Protein 8YWA (pdb70)

Nearest PDB structures (foldseek):
  6wn1-assembly1_C  TM=9.530E-01  e=5.869E-14  Homo sapiens
  6bp2-assembly1_L  TM=9.661E-01  e=1.110E-13  Homo sapiens
  3zl4-assembly1_L  TM=9.448E-01  e=8.977E-14  Homo sapiens
  8zhp-assembly1_L  TM=9.375E-01  e=5.277E-14  Homo sapiens
  1adq-assembly1_L  TM=9.600E-01  e=2.889E-13  Homo sapiens

Solvent-accessible surface area: 75697 Å² total; per-residue (Å²): 137,90,89,48,91,23,67,24,12,40,14,18,17,35,51,104,66,39,60,118,107,51,59,70,21,42,18,20,11,26,18,44,28,11,70,37,87,68,69,64,60,64,41,58,20,66,116,19,72,46,70,61,45,88,39,83,45,22,84,25,110,109,92,59,32,21,32,23,26,18,41,21,56,15,64,40,66,6,35,88,20,65,33,39,22,34,11,26,3,84,80,40,43,112,96,40,64,47,84,44,79,42,48,21,20,82,172,126,52,64,83,6,81,25,97,11,10,4,14,19,2,81,8,58,14,45,38,43,67,65,0,42,0,27,1,27,0,39,22,6,64,71,33,115,27,83,33,28,8,9,41,77,38,116,74,38,58,103,100,74,16,85,72,59,92,76,102,76,74,159,87,1,18,4,51,3,49,1,64,9,39,34,117,68,3,42,54,62,81,6,3,0,0,44,0,58,8,101,65,137,69,59,74,52,23,3,42,12,11,37,111,104,35,85,119,10,27,19,6,118,40,51,89,7,62,14,60,26,15,49,66,134,136,47,4,50,0,29,0,64,0,28,32,3,34,65,74,148,25,91,1,88,27,58,23,43,33,81,58,62,117,121,58,81,170,36,71,109,116,95,96,142,74,108,71,35,33,14,16,2,38,2,29,0,52,9,26,52,142,30,12,68,112,22,34,38,2,52,0,106,0,41,22,90,61,34,18,134,26,24,76,83,73,9,53,92,53,114,41,98,104,39,49,4,18,4,14,28,20,27,6,74,97,74,110,86,34,146,89,115,36,12,1,4,0,0,1,5,43,0,42,8,93,33,32,16,30,3,2,29,13,54,151,89,87,34,88,113,101,62,25,23,52,24,137,28,80,124,11,95,48,79,0,30,4,2,5,1,9,0,18,1,62,74,56,40,15,109,126,92,40,88,9,36,0,38,0,0,0,44,20,1,97,102,67,58,30,38,121,118,84,20,43,15,90,170,147,91,83,66,82,32,64,28,15,13,7,22,33,36,65,104,79,34,64,115,104,51,81,70,32,53,24,19,12,17,17,35,33,8,36,32,79,68,70,64,68,64,49,58,17,61,119,49,103,48,72,80,68,79,15,33,47,3,58,24,68,108,91,34,17,11,17,38,17,21,37,24,34,13,66,66,77,16,62,93,27,68,34,44,18,36,21,30,8,79,74,43,47,116,94,44,67,59,86,37,86,26,25,40,67,69,92,105,119,39,82,14,97,30,100,9,8,15,17,11,0,87,0,19,5,120,32,34,111,68,3,54,2,48,1,42,4,40,16,9,54,73,50,117,56,95,33,40,10,44,26,63,53,111,78,116,92,97,116,44,18,83,59,66,91,75,108,88,94,101,104,0,19,3,54,1,46,3,53,17,49,50,148,92,9,80,55,78,68,44,5,19,1,15,7,50,17,131,70,146,32,38,106,38,50,5,44,27,19,35,74,28,61,31,69,32,0,23,7,123,29,50,79,10,51,10,39,34,8,23,74,130,137,57,4,52,0,39,0,60,0,32,39,0,2,50,59,203,39,85,1,92,16,54,26,37,37,72,64,63,113,117,59,99,180,50,82,99,104,72,81,130,69,170,71,15,8,22,21,1,32,0,37,4,54,17,26,10,158,50,11,70,131,26,24,29,7,60,0,98,0,47,17,95,46,8,111,132,10,4,40,24,30,12,37,44,53,96,42,87,76,43,48,4,22,0,10,22,39,29,3,82,103,87,108,85,37,128,79,71,22,2,0,4,0,3,0,6,46,0,48,10,77,46,28,23,22,14,1,16,12,70,150,100,77,21,82,114,107,54,31,29,51,22,130,34,108,87,8,137,40,76,3,43,8,4,5,0,3,0,34,0,65,84,68,35,24,96,118,52,88,62,1,36,0,72,0,1,0,44,36,0,61,125,76,55,28,33,85,102,65,7,36,11,88,144,156,92,78,92,87,35,78,27,56,33,25,5,10,30,52,16,88,78,26,43,92,74,85,48,12,44,34,23,10,35,17,49,55,6,36,41,41,85,61,64,45,47,17,33,34,76,110,71,71,40,91,92,38,40,46,54,24,92,49,62,52,66,121,73,97,16,16,42,25,20,24,24,22,54,52,66,34,78,56,55,81,89,24,88,48,36,34,20,42,18,57,24,55,91,85,59,62,71,13,67,9,49,113,140,150,92,78,100,91,39,78,26,67,38,66,29,21,21,36,29,85,62,10,50,92,57,101,44,12,23,34,12,14,34,21,55,38,6,30,104,36,79,65,65,64,56,26,24,41,61,106,65,82,48,117,84,16,51,14,83,11,84,39,47,68,90,123,72,94,25,4,29,27,7,30,18,35,36,54,66,44,77,57,63,85,91,24,84,34,47,25,21,43,15,41,6,60,91,58,89,59,82,33,89,23,45,106,126,96,127,100,0,76,10,64,28,107,31,71,49,47,23,1,6,77,41,45,97,4,40,5,47,3,76,14,136,71,142,135,120,109,31,75,10,98,2,37,49,99,56,43,146,40,160,57,63,108,31,58,15,84,15,103,84,0,94,115,126,38,30,16,40,9,39,0,53,32,114,129,20,116,71,19,105,48,36,143,9,88,14,37,25,17,32,1,0,0,0,3,29,53,54,101,13,99,55,47,87,74,6,69,0,63,6,17,5,25,133,116,56,94,2,91,39,0,18,5,26,48,87,41,118,27,71,93,8,70,4,58,72,33,78,18,64,48,102,96,5,43,74,128,9,36,10,58,6,53,0,34,2,63,1,77,89,40,99,45,109,2,52,83,5,79,2,61,10,94,174,111,52,83,79,40,60,62,55,42,40,57,60,47,60,62,62,35,66,66,45,22,38,66,26,32,65,48,17,58,62,10,37,95,70,80,132,88,81,51,45,92,37,20,51,8,17,14,66,38,4,57,60,28,7,64,54,0,44,62,24,18,54,68,20,66,94,87,72,75,9,84,83,27,78,41,81,10,26,74,36,10,50,82,26,63,25,89,67,23,2,54,32,0,35,59,2,4,61,30,10,40,50,29,39,97,73,82,45,73,85,16,9,71,34,0,37,43,13,10,66,56,0,63,74,22,12,46,67,12,56,67,51,18,64,59,13,58,64,19,37,64,61,22,34,84,95,59,53,24,105,99,50,69,60,47,80,24,37,56,29,57,42,21,14,42,24,12,32,40,5,16,54,23,7,14,65,0,0,34,53,0,18,69,21,0,53,11,9,45,67,78,102,87,66,83,40,40,65,62,49,57,64,58,56,63,62,21,63,63,59,52,62,79,34,20,69,52,42,23,55,32,94,74,116,110,88,81,42,58,66,40,63,66,64,42,69,66,41,38,67,64,14,64,63,38,30,64,65,11,46,60,48,30,88,94,97

Sequence (1486 aa):
ASTQSPSVFPLTRCCKNIPSNATSVTLGCLATGYFPEPVMVTWDTGSLNGTTMTLPATTLTLSGHYATISLLTVSGAWAKQMFTCRVAHTPSSTDWVDNKTFSVCSRDFTPPTVKILQSSCDGGGHFPPTIQLLCLVSGYTPGTINITWLEDGQVMDVDLSTASTTQEGELASTQSELTLSQKHWLSDRTYTCQVTYQGHTFEDSTKKCADSNPRGVSAYLSRPSPFDLFIRKSPTITCLVVDLAPSKGTVNLTWSRASGKPVNHSTRKEEKQRNGTLTVTSTLPVGTRDWIEGETYQCRVTHPHLPRALMRSTTKTSGPRAAPEVYAFATPEWPGSRDKRTLACLIQNFMPEDISVQWLHNEVQLPDARHSTTQPRKTKGSGFFVFSRLEVTRAEWEQKDEFICRAVHEAASPSQTVQRAVSVNPASTQSPSVFPLTRCCKNIPSNATSVTLGCLATGYFPEPVMVTWDTGSLNGTTMTLPATTLTLSGHYATISLLTVSGAWAKQMFTCRVAHTPSSTDWVDNKTFSVCSRDFTPPTVKILQSSCDGGGHFPPTIQLLCLVSGYTPGTINITWLEDGQVMDVDLSTASTTQEGELASTQSELTLSQKHWLSDRTYTCQVTYQGHTFEDSTKKCADSNPRGVSAYLSRPSPFDLFIRKSPTITCLVVDLAPSKGTVNLTWSRASGKPVNHSTRKEEKQRNGTLTVTSTLPVGTRDWIEGETYQCRVTHPHLPRALMRSTTKTSGPRAAPEVYAFATPEWPGSRDKRTLACLIQNFMPEDISVQWLHNEVQLPDARHSTTQPRKTKGSGFFVFSRLEVTRAEWEQKDEFICRAVHEAASPSQTVQRAVSVNPLGQPKAAPSVTLFPPSSEELQANKATLVCLISDFYPGAVTVAWKADSSPVKAGVETTTPSKQSNNKYAASSYLSSLTPEQWKSHRSYSCQVTHEGSTVEKTVAPTLGQPKAAPSVTLFPPSSEELQANKATLVCLISDFYPGAVTVAWKADSSPVKAGVETTTPSKQSNNKYAASSYLSSLTPEQWKSHRSYSCQVTHEGSTVEKTVAPTPQKPKVSLNPPWNRIFKGENVTLTCNGNNFFEVSSTKWFHNGSLSEETNSSLNIVNAKFEDSGEYKCQHQQVNESEPVYLEVFSDWLLLQASAEVVMEGQPLFLRCHGWRNWDVYKVIYYKDGEALKYWYENHNISITNATVEDSGTYYCTGKVWQLDYESEPLNITVIKEKYWLQFFIPLLVVILFAVDTGLFISTQQQVTFLLLTVLKKEQEFLGVTQILTAMICLCFGTVVCSVLDISHIEGDIFSSFKAGYPFWGAIFFSISGMLSIISERRNATYLVRGSLGANTASSIAGGTGITILIINLKKSLAYIHIHSCQKFFETKCFMASFSTEIVVMMLFLTILGLGSAVSLTICGAGEEPQLCYILDAILFLYGIVLTLLYCRLKIQVRKAPQLCYILDAILFLYGIVLTLLYCRLKIQVRKA

InterPro domains:
  IPR003598 Immunoglobulin subtype 2 [SM00408] (42-100)
  IPR003598 Immunoglobulin subtype 2 [SM00408] (123-183)
  IPR003599 Immunoglobulin domain subtype [SM00409] (36-109)
  IPR003599 Immunoglobulin domain subtype [SM00409] (117-195)
  IPR007110 Immunoglobulin-like domain [PS50835] (30-110)
  IPR007110 Immunoglobulin-like domain [PS50835] (122-193)
  IPR013783 Immunoglobulin-like fold [G3DSA:2.60.40.10] (26-109)
  IPR013783 Immunoglobulin-like fold [G3DSA:2.60.40.10] (110-201)
  IPR036179 Immunoglobulin-like domain superfamily [SSF48726] (26-108)
  IPR036179 Immunoglobulin-like domain superfamily [SSF48726] (112-198)
  IPR050488 Immunoglobulin Fc region receptor [PTHR11481] (27-199)

GO terms:
  GO:0005886 plasma membrane (C, IDA)
  GO:0042092 type 2 immune response (P, IDA)
  GO:0043308 eosinophil degranulation (P, IDA)
  GO:0019768 high-affinity IgE receptor activity (F, IDA)
  GO:0019863 IgE binding (F, IDA)
  GO:0043303 mast cell degranulation (P, IMP)
  GO:0016068 type I hypersensitivity (P, IMP)
  GO:0005515 protein binding (F, IPI)
  GO:0005886 plasma membrane (C, TAS)
  GO:0009986 cell surface (C, IDA)

B-factor: mean 68.46, std 37.88, range [2.81, 132.82]

Structure (mmCIF, N/CA/C/O backbone):
data_8YWA
#
_entry.id   8YWA
#
_cell.length_a   1.00
_cell.length_b   1.00
_cell.length_c   1.00
_cell.angle_alpha   90.00
_cell.angle_beta   90.00
_cell.angle_gamma   90.00
#
_symmetry.space_group_name_H-M   'P 1'
#
loop_
_entity.id
_entity.type
_entity.pdbx_description
1 polymer 'Immunoglobulin heavy constant epsilon'
2 polymer 'Immunoglobulin kappa constant'
3 polymer 'High affinity immunoglobulin epsilon receptor subunit alpha'
4 polymer 'High affinity immunoglobulin epsilon receptor subunit beta'
5 polymer 'High affinity immunoglobulin epsilon receptor subunit gamma'
6 non-polymer 2-acetamido-2-deoxy-beta-D-glucopyranose
#
loop_
_atom_site.group_PDB
_atom_site.id
_atom_site.type_symbol
_atom_site.label_atom_id
_atom_site.label_alt_id
_atom_site.label_comp_id
_atom_site.label_asym_id
_atom_site.label_entity_id
_atom_site.label_seq_id
_atom_site.pdbx_PDB_ins_code
_atom_site.Cartn_x
_atom_site.Cartn_y
_atom_site.Cartn_z
_atom_site.occupancy
_atom_site.B_iso_or_equiv
_atom_site.auth_seq_id
_atom_site.auth_comp_id
_atom_site.auth_asym_id
_atom_site.auth_atom_id
_atom_site.pdbx_PDB_model_num
ATOM 1 C CA . ALA A 1 141 ? 102.807 175.774 51.070 1.00 102.58 117 ALA H CA 1
ATOM 2 C C . ALA A 1 141 ? 104.078 175.300 50.374 1.00 102.58 117 ALA H C 1
ATOM 3 O O . ALA A 1 141 ? 104.204 175.403 49.153 1.00 102.58 117 ALA H O 1
ATOM 6 N N . SER A 1 142 ? 105.020 174.783 51.159 1.00 107.28 118 SER H N 1
ATOM 7 C CA . SER A 1 142 ? 106.275 174.302 50.601 1.00 107.28 118 SER H CA 1
ATOM 8 C C . SER A 1 142 ? 106.043 173.046 49.770 1.00 107.28 118 SER H C 1
ATOM 9 O O . SER A 1 142 ? 105.165 172.234 50.071 1.00 107.28 118 SER H O 1
ATOM 13 N N . THR A 1 143 ? 106.839 172.893 48.715 1.00 109.09 119 THR H N 1
ATOM 14 C CA . THR A 1 143 ? 106.720 171.728 47.850 1.00 109.09 119 THR H CA 1
ATOM 15 C C . THR A 1 143 ? 107.090 170.459 48.608 1.00 109.09 119 THR H C 1
ATOM 16 O O . THR A 1 143 ? 108.044 170.438 49.391 1.00 109.09 119 THR H O 1
ATOM 20 N N . GLN A 1 144 ? 106.325 169.396 48.369 1.00 113.96 120 GLN H N 1
ATOM 21 C CA . GLN A 1 144 ? 106.540 168.103 49.001 1.00 113.96 120 GLN H CA 1
ATOM 22 C C . GLN A 1 144 ? 106.723 167.036 47.932 1.00 113.96 120 GLN H C 1
ATOM 23 O O . GLN A 1 144 ? 106.022 167.036 46.915 1.00 113.96 120 GLN H O 1
ATOM 27 N N . SER A 1 145 ? 107.666 166.134 48.164 1.00 117.86 121 SER H N 1
ATOM 28 C CA . SER A 1 145 ? 107.934 165.061 47.213 1.00 117.86 121 SER H CA 1
ATOM 29 C C . SER A 1 145 ? 106.817 164.026 47.270 1.00 117.86 121 SER H C 1
ATOM 30 O O . SER A 1 145 ? 106.554 163.472 48.346 1.00 117.86 121 SER H O 1
ATOM 34 N N . PRO A 1 146 ? 106.142 163.736 46.160 1.00 118.86 122 PRO H N 1
ATOM 35 C CA . PRO A 1 146 ? 105.060 162.745 46.202 1.00 118.86 122 PRO H CA 1
ATOM 36 C C . PRO A 1 146 ? 105.576 161.368 46.593 1.00 118.86 122 PRO H C 1
ATOM 37 O O . PRO A 1 146 ? 106.678 160.965 46.215 1.00 118.86 122 PRO H O 1
ATOM 40 N N . SER A 1 147 ? 104.761 160.647 47.358 1.00 118.75 123 SER H N 1
ATOM 41 C CA . SER A 1 147 ? 105.056 159.281 47.773 1.00 118.75 123 SER H CA 1
ATOM 42 C C . SER A 1 147 ? 104.017 158.355 47.157 1.00 118.75 123 SER H C 1
ATOM 43 O O . SER A 1 147 ? 102.812 158.555 47.347 1.00 118.75 123 SER H O 1
ATOM 47 N N . VAL A 1 148 ? 104.483 157.343 46.429 1.00 117.82 124 VAL H N 1
ATOM 48 C CA . VAL A 1 148 ? 103.620 156.400 45.726 1.00 117.82 124 VAL H CA 1
ATOM 49 C C . VAL A 1 148 ? 103.810 155.023 46.344 1.00 117.82 124 VAL H C 1
ATOM 50 O O . VAL A 1 148 ? 104.945 154.551 46.488 1.00 117.82 124 VAL H O 1
ATOM 54 N N . PHE A 1 149 ? 102.701 154.381 46.707 1.00 117.37 125 PHE H N 1
ATOM 55 C CA . PHE A 1 149 ? 102.727 153.069 47.330 1.00 117.37 125 PHE H CA 1
ATOM 56 C C . PHE A 1 149 ? 101.819 152.109 46.573 1.00 117.37 125 PHE H C 1
ATOM 57 O O . PHE A 1 149 ? 100.703 152.478 46.183 1.00 117.37 125 PHE H O 1
ATOM 61 N N . PRO A 1 150 ? 102.270 150.878 46.344 1.00 118.20 126 PRO H N 1
ATOM 62 C CA . PRO A 1 150 ? 101.418 149.901 45.657 1.00 118.20 126 PRO H CA 1
ATOM 63 C C . PRO A 1 150 ? 100.269 149.436 46.536 1.00 118.20 126 PRO H C 1
ATOM 64 O O . PRO A 1 150 ? 100.351 149.439 47.767 1.00 118.20 126 PRO H O 1
ATOM 67 N N . LEU A 1 151 ? 99.185 149.026 45.881 1.00 115.44 127 LEU H N 1
ATOM 68 C CA . LEU A 1 151 ? 98.015 148.497 46.577 1.00 115.44 127 LEU H CA 1
ATOM 69 C C . LEU A 1 151 ? 97.237 147.646 45.589 1.00 115.44 127 LEU H C 1
ATOM 70 O O . LEU A 1 151 ? 96.801 148.151 44.551 1.00 115.44 127 LEU H O 1
ATOM 74 N N . THR A 1 152 ? 97.065 146.365 45.903 1.00 119.46 128 THR H N 1
ATOM 75 C CA . THR A 1 152 ? 96.412 145.427 45.004 1.00 119.46 128 THR H CA 1
ATOM 76 C C . THR A 1 152 ? 95.362 144.631 45.762 1.00 119.46 128 THR H C 1
ATOM 77 O O . THR A 1 152 ? 95.442 144.468 46.983 1.00 119.46 128 THR H O 1
ATOM 81 N N . ARG A 1 153 ? 94.372 144.139 45.021 1.00 112.46 129 ARG H N 1
ATOM 82 C CA . ARG A 1 153 ? 93.336 143.312 45.620 1.00 112.46 129 ARG H CA 1
ATOM 83 C C . ARG A 1 153 ? 93.957 142.079 46.264 1.00 112.46 129 ARG H C 1
ATOM 84 O O . ARG A 1 153 ? 94.885 141.474 45.720 1.00 112.46 129 ARG H O 1
ATOM 88 N N . CYS A 1 154 ? 93.440 141.711 47.433 1.00 108.11 130 CYS H N 1
ATOM 89 C CA . CYS A 1 154 ? 93.991 140.581 48.167 1.00 108.11 130 CYS H CA 1
ATOM 90 C C . CYS A 1 154 ? 93.917 139.314 47.325 1.00 108.11 130 CYS H C 1
ATOM 91 O O . CYS A 1 154 ? 92.952 139.092 46.588 1.00 108.11 130 CYS H O 1
ATOM 95 N N . CYS A 1 155 ? 94.952 138.479 47.439 1.00 106.19 131 CYS H N 1
ATOM 96 C CA . CYS A 1 155 ? 94.992 137.245 46.660 1.00 106.19 131 CYS H CA 1
ATOM 97 C C . CYS A 1 155 ? 93.793 136.360 46.973 1.00 106.19 131 CYS H C 1
ATOM 98 O O . CYS A 1 155 ? 93.182 135.785 46.065 1.00 106.19 131 CYS H O 1
ATOM 102 N N . LYS A 1 156 ? 93.440 136.239 48.254 1.00 104.61 132 LYS H N 1
ATOM 103 C CA . LYS A 1 156 ? 92.271 135.448 48.622 1.00 104.61 132 LYS H CA 1
ATOM 104 C C . LYS A 1 156 ? 91.001 136.035 48.020 1.00 104.61 132 LYS H C 1
ATOM 105 O O . LYS A 1 156 ? 90.146 135.298 47.514 1.00 104.61 132 LYS H O 1
ATOM 109 N N . ASN A 1 157 ? 90.857 137.361 48.067 1.00 105.06 133 ASN H N 1
ATOM 110 C CA . ASN A 1 157 ? 89.674 137.993 47.492 1.00 105.06 133 ASN H CA 1
ATOM 111 C C . ASN A 1 157 ? 89.601 137.757 45.989 1.00 105.06 133 ASN H C 1
ATOM 112 O O . ASN A 1 157 ? 88.529 137.456 45.451 1.00 105.06 133 ASN H O 1
ATOM 116 N N . ILE A 1 158 ? 90.726 137.887 45.298 1.00 107.49 134 ILE H N 1
ATOM 117 C CA . ILE A 1 158 ? 90.748 137.660 43.848 1.00 107.49 134 ILE H CA 1
ATOM 118 C C . ILE A 1 158 ? 90.477 136.186 43.570 1.00 107.49 134 ILE H C 1
ATOM 119 O O . ILE A 1 158 ? 91.111 135.315 44.192 1.00 107.49 134 ILE H O 1
ATOM 123 N N . PRO A 1 159 ? 89.557 135.853 42.666 1.00 104.73 135 PRO H N 1
ATOM 124 C CA . PRO A 1 159 ? 89.273 134.439 42.400 1.00 104.73 135 PRO H CA 1
ATOM 125 C C . PRO A 1 159 ? 90.504 133.708 41.883 1.00 104.73 135 PRO H C 1
ATOM 126 O O . PRO A 1 159 ? 91.303 134.258 41.121 1.00 104.73 135 PRO H O 1
ATOM 129 N N . SER A 1 160 ? 90.651 132.452 42.310 1.00 104.41 136 SER H N 1
ATOM 130 C CA . SER A 1 160 ? 91.774 131.643 41.849 1.00 104.41 136 SER H CA 1
ATOM 131 C C . SER A 1 160 ? 91.698 131.404 40.347 1.00 104.41 136 SER H C 1
ATOM 132 O O . SER A 1 160 ? 92.718 131.456 39.649 1.00 104.41 136 SER H O 1
ATOM 136 N N . ASN A 1 161 ? 90.498 131.137 39.831 1.00 107.83 137 ASN H N 1
ATOM 137 C CA . ASN A 1 161 ? 90.315 130.893 38.407 1.00 107.83 137 ASN H CA 1
ATOM 138 C C . ASN A 1 161 ? 90.203 132.174 37.592 1.00 107.83 137 ASN H C 1
ATOM 139 O O . ASN A 1 161 ? 90.213 132.104 36.358 1.00 107.83 137 ASN H O 1
ATOM 143 N N . ALA A 1 162 ? 90.097 133.332 38.240 1.00 110.77 138 ALA H N 1
ATOM 144 C CA . ALA A 1 162 ? 89.991 134.609 37.538 1.00 110.77 138 ALA H CA 1
ATOM 145 C C . ALA A 1 162 ? 91.397 135.120 37.254 1.00 110.77 138 ALA H C 1
ATOM 146 O O . ALA A 1 162 ? 92.083 135.624 38.146 1.00 110.77 138 ALA H O 1
ATOM 150 N N . THR A 1 163 ? 91.834 134.988 35.999 1.00 114.68 139 THR H N 1
ATOM 151 C CA . THR A 1 163 ? 93.169 135.447 35.631 1.00 114.68 139 THR H CA 1
ATOM 152 C C . THR A 1 163 ? 93.298 136.956 35.794 1.00 114.68 139 THR H C 1
ATOM 153 O O . THR A 1 163 ? 94.340 137.453 36.237 1.00 114.68 139 THR H O 1
ATOM 157 N N . SER A 1 164 ? 92.253 137.701 35.439 1.00 112.31 140 SER H N 1
ATOM 158 C CA . SER A 1 164 ? 92.310 139.154 35.514 1.00 112.31 140 SER H CA 1
ATOM 159 C C . SER A 1 164 ? 92.611 139.604 36.937 1.00 112.31 140 SER H C 1
ATOM 160 O O . SER A 1 164 ? 92.000 139.125 37.897 1.00 112.31 140 SER H O 1
ATOM 164 N N . VAL A 1 165 ? 93.559 140.529 37.071 1.00 110.67 141 VAL H N 1
ATOM 165 C CA . VAL A 1 165 ? 93.968 141.065 38.364 1.00 110.67 141 VAL H CA 1
ATOM 166 C C . VAL A 1 165 ? 93.991 142.584 38.270 1.00 110.67 141 VAL H C 1
ATOM 167 O O . VAL A 1 165 ? 94.607 143.144 37.356 1.00 110.67 141 VAL H O 1
ATOM 171 N N . THR A 1 166 ? 93.330 143.245 39.215 1.00 110.79 142 THR H N 1
ATOM 172 C CA . THR A 1 166 ? 93.275 144.700 39.275 1.00 110.79 142 THR H CA 1
ATOM 173 C C . THR A 1 166 ? 94.049 145.170 40.499 1.00 110.79 142 THR H C 1
ATOM 174 O O . THR A 1 166 ? 93.743 144.763 41.625 1.00 110.79 142 THR H O 1
ATOM 178 N N . LEU A 1 167 ? 95.044 146.024 40.276 1.00 112.81 143 LEU H N 1
ATOM 179 C CA . LEU A 1 167 ? 95.844 146.603 41.346 1.00 112.81 143 LEU H CA 1
ATOM 180 C C . LEU A 1 167 ? 96.012 148.083 41.033 1.00 112.81 143 LEU H C 1
ATOM 181 O O . LEU A 1 167 ? 95.323 148.633 40.172 1.00 112.81 143 LEU H O 1
ATOM 185 N N . GLY A 1 168 ? 96.929 148.744 41.728 1.00 112.54 144 GLY H N 1
ATOM 186 C CA . GLY A 1 168 ? 97.213 150.125 41.405 1.00 112.54 144 GLY H CA 1
ATOM 187 C C . GLY A 1 168 ? 98.241 150.716 42.347 1.00 112.54 144 GLY H C 1
ATOM 188 O O . GLY A 1 168 ? 98.824 150.026 43.187 1.00 112.54 144 GLY H O 1
ATOM 190 N N . CYS A 1 169 ? 98.449 152.017 42.174 1.00 113.78 145 CYS H N 1
ATOM 191 C CA . CYS A 1 169 ? 99.379 152.790 42.986 1.00 113.78 145 CYS H CA 1
ATOM 192 C C . CYS A 1 169 ? 98.657 154.005 43.545 1.00 113.78 145 CYS H C 1
ATOM 193 O O . CYS A 1 169 ? 97.981 154.724 42.802 1.00 113.78 145 CYS H O 1
ATOM 197 N N . LEU A 1 170 ? 98.802 154.231 44.847 1.00 115.42 146 LEU H N 1
ATOM 198 C CA . LEU A 1 170 ? 98.238 155.400 45.509 1.00 115.42 146 LEU H CA 1
ATOM 199 C C . LEU A 1 170 ? 99.357 156.404 45.751 1.00 115.42 146 LEU H C 1
ATOM 200 O O . LEU A 1 170 ? 100.370 156.069 46.377 1.00 115.42 146 LEU H O 1
ATOM 204 N N . ALA A 1 171 ? 99.178 157.623 45.251 1.00 115.34 147 ALA H N 1
ATOM 205 C CA . ALA A 1 171 ? 100.154 158.694 45.385 1.00 115.34 147 ALA H CA 1
ATOM 206 C C . ALA A 1 171 ? 99.586 159.751 46.321 1.00 115.34 147 ALA H C 1
ATOM 207 O O . ALA A 1 171 ? 98.477 160.251 46.098 1.00 115.34 147 ALA H O 1
ATOM 211 N N . THR A 1 172 ? 100.346 160.083 47.362 1.00 114.24 148 THR H N 1
ATOM 212 C CA . THR A 1 172 ? 99.924 161.051 48.362 1.00 114.24 148 THR H CA 1
ATOM 213 C C . THR A 1 172 ? 101.118 161.902 48.767 1.00 114.24 148 THR H C 1
ATOM 214 O O . THR A 1 172 ? 102.275 161.526 48.560 1.00 114.24 148 THR H O 1
ATOM 218 N N . GLY A 1 173 ? 100.823 163.062 49.348 1.00 115.07 149 GLY H N 1
ATOM 219 C CA . GLY A 1 173 ? 101.863 163.976 49.773 1.00 115.07 149 GLY H CA 1
ATOM 220 C C . GLY A 1 173 ? 102.405 164.829 48.645 1.00 115.07 149 GLY H C 1
ATOM 221 O O . GLY A 1 173 ? 103.604 165.117 48.594 1.00 115.07 149 GLY H O 1
ATOM 223 N N . TYR A 1 174 ? 101.526 165.237 47.732 1.00 115.27 150 TYR H N 1
ATOM 224 C CA . TYR A 1 174 ? 101.888 166.088 46.600 1.00 115.27 150 TYR H CA 1
ATOM 225 C C . TYR A 1 174 ? 100.902 167.252 46.564 1.00 115.27 150 TYR H C 1
ATOM 226 O O . TYR A 1 174 ? 99.769 167.101 46.097 1.00 115.27 150 TYR H O 1
ATOM 230 N N . PHE A 1 175 ? 101.335 168.410 47.061 1.00 114.45 151 PHE H N 1
ATOM 231 C CA . PHE A 1 175 ? 100.449 169.572 47.106 1.00 114.45 151 PHE H CA 1
ATOM 232 C C . PHE A 1 175 ? 99.934 169.956 45.728 1.00 114.45 151 PHE H C 1
ATOM 233 O O . PHE A 1 175 ? 98.726 170.223 45.594 1.00 114.45 151 PHE H O 1
ATOM 237 N N . PRO A 1 176 ? 100.756 170.008 44.682 1.00 113.58 152 PRO H N 1
ATOM 238 C CA . PRO A 1 176 ? 100.236 170.383 43.361 1.00 113.58 152 PRO H CA 1
ATOM 239 C C . PRO A 1 176 ? 99.232 169.360 42.850 1.00 113.58 152 PRO H C 1
ATOM 240 O O . PRO A 1 176 ? 99.478 168.152 42.880 1.00 113.58 152 PRO H O 1
ATOM 243 N N . GLU A 1 177 ? 98.089 169.857 42.379 1.00 111.35 153 GLU H N 1
ATOM 244 C CA . GLU A 1 177 ? 97.056 168.967 41.853 1.00 111.35 153 GLU H CA 1
ATOM 245 C C . GLU A 1 177 ? 97.543 168.163 40.657 1.00 111.35 153 GLU H C 1
ATOM 246 O O . GLU A 1 177 ? 97.286 166.947 40.610 1.00 111.35 153 GLU H O 1
ATOM 250 N N . PRO A 1 178 ? 98.225 168.749 39.674 1.00 109.43 154 PRO H N 1
ATOM 251 C CA . PRO A 1 178 ? 98.669 167.957 38.521 1.00 109.43 154 PRO H CA 1
ATOM 252 C C . PRO A 1 178 ? 99.608 166.836 38.940 1.00 109.43 154 PRO H C 1
ATOM 253 O O . PRO A 1 178 ? 100.435 166.995 39.840 1.00 109.43 154 PRO H O 1
ATOM 256 N N . VAL A 1 179 ? 99.472 165.694 38.273 1.00 108.71 155 VAL H N 1
ATOM 257 C CA . VAL A 1 179 ? 100.301 164.528 38.558 1.00 108.71 155 VAL H CA 1
ATOM 258 C C . VAL A 1 179 ? 100.293 163.630 37.331 1.00 108.71 155 VAL H C 1
ATOM 259 O O . VAL A 1 179 ? 99.290 163.538 36.618 1.00 108.71 155 VAL H O 1
ATOM 263 N N . MET A 1 180 ? 101.423 162.972 37.089 1.00 106.83 156 MET H N 1
ATOM 264 C CA . MET A 1 180 ? 101.573 162.019 35.997 1.00 106.83 156 MET H CA 1
ATOM 265 C C . MET A 1 180 ? 101.812 160.638 36.590 1.00 106.83 156 MET H C 1
ATOM 266 O O . MET A 1 180 ? 102.757 160.446 37.364 1.00 106.83 156 MET H O 1
ATOM 270 N N . VAL A 1 181 ? 100.961 159.682 36.226 1.00 110.48 157 VAL H N 1
ATOM 271 C CA . VAL A 1 181 ? 101.042 158.312 36.719 1.00 110.48 157 VAL H CA 1
ATOM 272 C C . VAL A 1 181 ? 101.208 157.391 35.520 1.00 110.48 157 VAL H C 1
ATOM 273 O O . VAL A 1 181 ? 100.396 157.424 34.587 1.00 110.48 157 VAL H O 1
ATOM 277 N N . THR A 1 182 ? 102.257 156.572 35.545 1.00 111.01 158 THR H N 1
ATOM 278 C CA . THR A 1 182 ? 102.543 155.611 34.488 1.00 111.01 158 THR H CA 1
ATOM 279 C C . THR A 1 182 ? 102.540 154.208 35.076 1.00 111.01 158 THR H C 1
ATOM 280 O O . THR A 1 182 ? 103.245 153.941 36.055 1.00 111.01 158 THR H O 1
ATOM 284 N N . TRP A 1 183 ? 101.752 153.318 34.477 1.00 110.63 159 TRP H N 1
ATOM 285 C CA . TRP A 1 183 ? 101.644 151.932 34.914 1.00 110.63 159 TRP H CA 1
ATOM 286 C C . TRP A 1 183 ? 102.165 151.016 33.817 1.00 110.63 159 TRP H C 1
ATOM 287 O O . TRP A 1 183 ? 101.699 151.082 32.674 1.00 110.63 159 TRP H O 1
ATOM 291 N N . ASP A 1 184 ? 103.124 150.163 34.168 1.00 109.67 160 ASP H N 1
ATOM 292 C CA . ASP A 1 184 ? 103.714 149.204 33.244 1.00 109.67 160 ASP H CA 1
ATOM 293 C C . ASP A 1 184 ? 103.473 147.796 33.768 1.00 109.67 160 ASP H C 1
ATOM 294 O O . ASP A 1 184 ? 103.796 147.496 34.923 1.00 109.67 160 ASP H O 1
ATOM 298 N N . THR A 1 185 ? 102.907 146.939 32.919 1.00 112.88 161 THR H N 1
ATOM 299 C CA . THR A 1 185 ? 102.601 145.560 33.277 1.00 112.88 161 THR H CA 1
ATOM 300 C C . THR A 1 185 ? 103.584 144.565 32.672 1.00 112.88 161 THR H C 1
ATOM 301 O O . THR A 1 185 ? 103.357 143.354 32.759 1.00 112.88 161 THR H O 1
ATOM 305 N N . GLY A 1 186 ? 104.671 145.042 32.066 1.00 111.86 162 GLY H N 1
ATOM 306 C CA . GLY A 1 186 ? 105.620 144.131 31.458 1.00 111.86 162 GLY H CA 1
ATOM 307 C C . GLY A 1 186 ? 105.017 143.384 30.279 1.00 111.86 162 GLY H C 1
ATOM 308 O O . GLY A 1 186 ? 104.202 143.913 29.517 1.00 111.86 162 GLY H O 1
ATOM 310 N N . SER A 1 187 ? 105.433 142.125 30.130 1.00 111.04 163 SER H N 1
ATOM 311 C CA . SER A 1 187 ? 104.934 141.310 29.026 1.00 111.04 163 SER H CA 1
ATOM 312 C C . SER A 1 187 ? 103.427 141.111 29.126 1.00 111.04 163 SER H C 1
ATOM 313 O O . SER A 1 187 ? 102.715 141.190 28.118 1.00 111.04 163 SER H O 1
ATOM 317 N N . LEU A 1 188 ? 102.924 140.849 30.330 1.00 112.54 164 LEU H N 1
ATOM 318 C CA . LEU A 1 188 ? 101.493 140.651 30.514 1.00 112.54 164 LEU H CA 1
ATOM 319 C C . LEU A 1 188 ? 100.728 141.902 30.103 1.00 112.54 164 LEU H C 1
ATOM 320 O O . LEU A 1 188 ? 101.091 143.020 30.480 1.00 112.54 164 LEU H O 1
ATOM 324 N N . ASN A 1 189 ? 99.664 141.709 29.327 1.00 116.59 165 ASN H N 1
ATOM 325 C CA . ASN A 1 189 ? 98.852 142.832 28.882 1.00 116.59 165 ASN H CA 1
ATOM 326 C C . ASN A 1 189 ? 98.255 143.561 30.079 1.00 116.59 165 ASN H C 1
ATOM 327 O O . ASN A 1 189 ? 97.775 142.940 31.032 1.00 116.59 165 ASN H O 1
ATOM 331 N N . GLY A 1 190 ? 98.286 144.885 30.027 1.00 116.87 166 GLY H N 1
ATOM 332 C CA . GLY A 1 190 ? 97.764 145.694 31.114 1.00 116.87 166 GLY H CA 1
ATOM 333 C C . GLY A 1 190 ? 97.239 147.016 30.608 1.00 116.87 166 GLY H C 1
ATOM 334 O O . GLY A 1 190 ? 97.731 147.565 29.617 1.00 116.87 166 GLY H O 1
ATOM 336 N N . THR A 1 191 ? 96.224 147.529 31.300 1.00 114.69 167 THR H N 1
ATOM 337 C CA . THR A 1 191 ? 95.620 148.818 30.990 1.00 114.69 167 THR H CA 1
ATOM 338 C C . THR A 1 191 ? 95.638 149.679 32.243 1.00 114.69 167 THR H C 1
ATOM 339 O O . THR A 1 191 ? 95.224 149.226 33.316 1.00 114.69 167 THR H O 1
ATOM 343 N N . THR A 1 192 ? 96.110 150.915 32.104 1.00 112.25 168 THR H N 1
ATOM 344 C CA . THR A 1 192 ? 96.256 151.842 33.219 1.00 112.25 168 THR H CA 1
ATOM 345 C C . THR A 1 192 ? 95.264 152.987 33.066 1.00 112.25 168 THR H C 1
ATOM 346 O O . THR A 1 192 ? 95.129 153.556 31.978 1.00 112.25 168 THR H O 1
ATOM 350 N N . MET A 1 193 ? 94.577 153.319 34.158 1.00 112.39 169 MET H N 1
ATOM 351 C CA . MET A 1 193 ? 93.609 154.404 34.183 1.00 112.39 169 MET H CA 1
ATOM 352 C C . MET A 1 193 ? 93.871 155.285 35.396 1.00 112.39 169 MET H C 1
ATOM 353 O O . MET A 1 193 ? 94.343 154.816 36.437 1.00 112.39 169 MET H O 1
ATOM 357 N N . THR A 1 194 ? 93.558 156.570 35.249 1.00 112.72 170 THR H N 1
ATOM 358 C CA . THR A 1 194 ? 93.771 157.561 36.292 1.00 112.72 170 THR H CA 1
ATOM 359 C C . THR A 1 194 ? 92.439 158.172 36.705 1.00 112.72 170 THR H C 1
ATOM 360 O O . THR A 1 194 ? 91.509 158.279 35.900 1.00 112.72 170 THR H O 1
ATOM 364 N N . LEU A 1 195 ? 92.358 158.568 37.970 1.00 113.00 171 LEU H N 1
ATOM 365 C CA . LEU A 1 195 ? 91.170 159.185 38.535 1.00 113.00 171 LEU H CA 1
ATOM 366 C C . LEU A 1 195 ? 91.550 160.473 39.247 1.00 113.00 171 LEU H C 1
ATOM 367 O O . LEU A 1 195 ? 92.700 160.640 39.668 1.00 113.00 171 LEU H O 1
ATOM 371 N N . PRO A 1 196 ? 90.607 161.403 39.391 1.00 115.63 172 PRO H N 1
ATOM 372 C CA . PRO A 1 196 ? 90.931 162.676 40.047 1.00 115.63 172 PRO H CA 1
ATOM 373 C C . PRO A 1 196 ? 91.435 162.460 41.467 1.00 115.63 172 PRO H C 1
ATOM 374 O O . PRO A 1 196 ? 90.944 161.597 42.197 1.00 115.63 172 PRO H O 1
ATOM 377 N N . ALA A 1 197 ? 92.427 163.260 41.852 1.00 117.86 173 ALA H N 1
ATOM 378 C CA . ALA A 1 197 ? 93.002 163.146 43.184 1.00 117.86 173 ALA H CA 1
ATOM 379 C C . ALA A 1 197 ? 91.970 163.511 44.244 1.00 117.86 173 ALA H C 1
ATOM 380 O O . ALA A 1 197 ? 91.222 164.482 44.101 1.00 117.86 173 ALA H O 1
ATOM 384 N N . THR A 1 198 ? 91.935 162.722 45.315 1.00 115.66 174 THR H N 1
ATOM 385 C CA . THR A 1 198 ? 91.010 162.944 46.422 1.00 115.66 174 THR H CA 1
ATOM 386 C C . THR A 1 198 ? 91.714 163.781 47.486 1.00 115.66 174 THR H C 1
ATOM 387 O O . THR A 1 198 ? 92.667 163.319 48.121 1.00 115.66 174 THR H O 1
ATOM 391 N N . THR A 1 199 ? 91.243 165.009 47.679 1.00 120.79 175 THR H N 1
ATOM 392 C CA . THR A 1 199 ? 91.833 165.890 48.677 1.00 120.79 175 THR H CA 1
ATOM 393 C C . THR A 1 199 ? 91.580 165.352 50.080 1.00 120.79 175 THR H C 1
ATOM 394 O O . THR A 1 199 ? 90.521 164.786 50.366 1.00 120.79 175 THR H O 1
ATOM 398 N N . LEU A 1 200 ? 92.566 165.530 50.958 1.00 117.55 176 LEU H N 1
ATOM 399 C CA . LEU A 1 200 ? 92.476 165.110 52.353 1.00 117.55 176 LEU H CA 1
ATOM 400 C C . LEU A 1 200 ? 92.370 166.359 53.220 1.00 117.55 176 LEU H C 1
ATOM 401 O O . LEU A 1 200 ? 93.349 167.097 53.378 1.00 117.55 176 LEU H O 1
ATOM 405 N N . THR A 1 201 ? 91.182 166.593 53.781 1.00 120.14 177 THR H N 1
ATOM 406 C CA . THR A 1 201 ? 90.974 167.761 54.629 1.00 120.14 177 THR H CA 1
ATOM 407 C C . THR A 1 201 ? 91.725 167.659 55.950 1.00 120.14 177 THR H C 1
ATOM 408 O O . THR A 1 201 ? 91.978 168.689 56.584 1.00 120.14 177 THR H O 1
ATOM 412 N N . LEU A 1 202 ? 92.085 166.447 56.378 1.00 119.73 178 LEU H N 1
ATOM 413 C CA . LEU A 1 202 ? 92.794 166.293 57.644 1.00 119.73 178 LEU H CA 1
ATOM 414 C C . LEU A 1 202 ? 94.153 166.982 57.604 1.00 119.73 178 LEU H C 1
ATOM 415 O O . LEU A 1 202 ? 94.557 167.630 58.577 1.00 119.73 178 LEU H O 1
ATOM 419 N N . SER A 1 203 ? 94.873 166.853 56.487 1.00 121.49 179 SER H N 1
ATOM 420 C CA . SER A 1 203 ? 96.195 167.443 56.346 1.00 121.49 179 SER H CA 1
ATOM 421 C C . SER A 1 203 ? 96.353 168.287 55.088 1.00 121.49 179 SER H C 1
ATOM 422 O O . SER A 1 203 ? 97.403 168.915 54.916 1.00 121.49 179 SER H O 1
ATOM 426 N N . GLY A 1 204 ? 95.353 168.322 54.210 1.00 119.90 180 GLY H N 1
ATOM 427 C CA . GLY A 1 204 ? 95.440 169.084 52.984 1.00 119.90 180 GLY H CA 1
ATOM 428 C C . GLY A 1 204 ? 96.156 168.393 51.846 1.00 119.90 180 GLY H C 1
ATOM 429 O O . GLY A 1 204 ? 96.249 168.970 50.755 1.00 119.90 180 GLY H O 1
ATOM 431 N N . HIS A 1 205 ? 96.668 167.184 52.059 1.00 120.39 181 HIS H N 1
ATOM 432 C CA . HIS A 1 205 ? 97.339 166.454 50.995 1.00 120.39 181 HIS H CA 1
ATOM 433 C C . HIS A 1 205 ? 96.322 165.882 50.014 1.00 120.39 181 HIS H C 1
ATOM 434 O O . HIS A 1 205 ? 95.160 165.643 50.354 1.00 120.39 181 HIS H O 1
ATOM 438 N N . TYR A 1 206 ? 96.773 165.664 48.782 1.00 117.65 182 TYR H N 1
ATOM 439 C CA . TYR A 1 206 ? 95.945 165.111 47.719 1.00 117.65 182 TYR H CA 1
ATOM 440 C C . TYR A 1 206 ? 96.367 163.674 47.447 1.00 117.65 182 TYR H C 1
ATOM 441 O O . TYR A 1 206 ? 97.557 163.397 47.259 1.00 117.65 182 TYR H O 1
ATOM 445 N N . ALA A 1 207 ? 95.394 162.767 47.426 1.00 118.95 183 ALA H N 1
ATOM 446 C CA . ALA A 1 207 ? 95.633 161.350 47.187 1.00 118.95 183 ALA H CA 1
ATOM 447 C C . ALA A 1 207 ? 94.989 160.948 45.870 1.00 118.95 183 ALA H C 1
ATOM 448 O O . ALA A 1 207 ? 93.787 161.154 45.675 1.00 118.95 183 ALA H O 1
ATOM 452 N N . THR A 1 208 ? 95.785 160.370 44.973 1.00 114.84 184 THR H N 1
ATOM 453 C CA . THR A 1 208 ? 95.307 159.930 43.668 1.00 114.84 184 THR H CA 1
ATOM 454 C C . THR A 1 208 ? 95.673 158.468 43.471 1.00 114.84 184 THR H C 1
ATOM 455 O O . THR A 1 208 ? 96.828 158.083 43.669 1.00 114.84 184 THR H O 1
ATOM 459 N N . ILE A 1 209 ? 94.697 157.659 43.070 1.00 114.19 185 ILE H N 1
ATOM 460 C CA . ILE A 1 209 ? 94.888 156.227 42.874 1.00 114.19 185 ILE H CA 1
ATOM 461 C C . ILE A 1 209 ? 94.842 155.943 41.380 1.00 114.19 185 ILE H C 1
ATOM 462 O O . ILE A 1 209 ? 93.838 156.230 40.716 1.00 114.19 185 ILE H O 1
ATOM 466 N N . SER A 1 210 ? 95.927 155.381 40.852 1.00 115.69 186 SER H N 1
ATOM 467 C CA . SER A 1 210 ? 95.997 154.948 39.463 1.00 115.69 186 SER H CA 1
ATOM 468 C C . SER A 1 210 ? 95.806 153.438 39.427 1.00 115.69 186 SER H C 1
ATOM 469 O O . SER A 1 210 ? 96.544 152.702 40.091 1.00 115.69 186 SER H O 1
ATOM 473 N N . LEU A 1 211 ? 94.825 152.981 38.652 1.00 113.32 187 LEU H N 1
ATOM 474 C CA . LEU A 1 211 ? 94.401 151.585 38.653 1.00 113.32 187 LEU H CA 1
ATOM 475 C C . LEU A 1 211 ? 94.902 150.897 37.390 1.00 113.32 187 LEU H C 1
ATOM 476 O O . LEU A 1 211 ? 94.635 151.361 36.276 1.00 113.32 187 LEU H O 1
ATOM 480 N N . LEU A 1 212 ? 95.613 149.787 37.567 1.00 111.87 188 LEU H N 1
ATOM 481 C CA . LEU A 1 212 ? 96.122 148.978 36.468 1.00 111.87 188 LEU H CA 1
ATOM 482 C C . LEU A 1 212 ? 95.445 147.614 36.508 1.00 111.87 188 LEU H C 1
ATOM 483 O O . LEU A 1 212 ? 95.483 146.926 37.536 1.00 111.87 188 LEU H O 1
ATOM 487 N N . THR A 1 213 ? 94.834 147.228 35.393 1.00 111.53 189 THR H N 1
ATOM 488 C CA . THR A 1 213 ? 94.172 145.937 35.257 1.00 111.53 189 THR H CA 1
ATOM 489 C C . THR A 1 213 ? 94.930 145.094 34.242 1.00 111.53 189 THR H C 1
ATOM 490 O O . THR A 1 213 ? 95.169 145.541 33.115 1.00 111.53 189 THR H O 1
ATOM 494 N N . VAL A 1 214 ? 95.303 143.878 34.640 1.00 116.17 190 VAL H N 1
ATOM 495 C CA . VAL A 1 214 ? 96.060 142.973 33.789 1.00 116.17 190 VAL H CA 1
ATOM 496 C C . VAL A 1 214 ? 95.244 141.705 33.574 1.00 116.17 190 VAL H C 1
ATOM 497 O O . VAL A 1 214 ? 94.420 141.314 34.405 1.00 116.17 190 VAL H O 1
ATOM 501 N N . SER A 1 215 ? 95.490 141.061 32.435 1.00 117.19 191 SER H N 1
ATOM 502 C CA . SER A 1 215 ? 94.807 139.835 32.049 1.00 117.19 191 SER H CA 1
ATOM 503 C C . SER A 1 215 ? 95.829 138.724 31.851 1.00 117.19 191 SER H C 1
ATOM 504 O O . SER A 1 215 ? 96.898 138.946 31.274 1.00 117.19 191 SER H O 1
ATOM 508 N N . GLY A 1 216 ? 95.496 137.539 32.327 1.00 119.50 192 GLY H N 1
ATOM 509 C CA . GLY A 1 216 ? 96.396 136.393 32.234 1.00 119.50 192 GLY H CA 1
ATOM 510 C C . GLY A 1 216 ? 97.175 136.197 33.529 1.00 119.50 192 GLY H C 1
ATOM 511 O O . GLY A 1 216 ? 96.578 136.094 34.598 1.00 119.50 192 GLY H O 1
ATOM 513 N N . ALA A 1 217 ? 98.501 136.148 33.422 1.00 121.16 193 ALA H N 1
ATOM 514 C CA . ALA A 1 217 ? 99.370 135.991 34.589 1.00 121.16 193 ALA H CA 1
ATOM 515 C C . ALA A 1 217 ? 99.700 137.358 35.191 1.00 121.16 193 ALA H C 1
ATOM 516 O O . ALA A 1 217 ? 100.854 137.770 35.299 1.00 121.16 193 ALA H O 1
ATOM 520 N N . TRP A 1 218 ? 98.641 138.068 35.590 1.00 120.84 194 TRP H N 1
ATOM 521 C CA . TRP A 1 218 ? 98.818 139.404 36.149 1.00 120.84 194 TRP H CA 1
ATOM 522 C C . TRP A 1 218 ? 99.636 139.360 37.434 1.00 120.84 194 TRP H C 1
ATOM 523 O O . TRP A 1 218 ? 100.525 140.194 37.642 1.00 120.84 194 TRP H O 1
ATOM 527 N N . ALA A 1 219 ? 99.349 138.394 38.310 1.00 120.40 195 ALA H N 1
ATOM 528 C CA . ALA A 1 219 ? 100.112 138.277 39.548 1.00 120.40 195 ALA H CA 1
ATOM 529 C C . ALA A 1 219 ? 101.575 137.965 39.264 1.00 120.40 195 ALA H C 1
ATOM 530 O O . ALA A 1 219 ? 102.473 138.524 39.904 1.00 120.40 195 ALA H O 1
ATOM 534 N N . LYS A 1 220 ? 101.835 137.075 38.305 1.00 121.38 196 LYS H N 1
ATOM 535 C CA . LYS A 1 220 ? 103.200 136.711 37.952 1.00 121.38 196 LYS H CA 1
ATOM 536 C C . LYS A 1 220 ? 103.931 137.810 37.194 1.00 121.38 196 LYS H C 1
ATOM 537 O O . LYS A 1 220 ? 105.162 137.753 37.089 1.00 121.38 196 LYS H O 1
ATOM 541 N N . GLN A 1 221 ? 103.215 138.801 36.668 1.00 117.57 197 GLN H N 1
ATOM 542 C CA . GLN A 1 221 ? 103.816 139.900 35.924 1.00 117.57 197 GLN H CA 1
ATOM 543 C C . GLN A 1 221 ? 103.955 141.104 36.848 1.00 117.57 197 GLN H C 1
ATOM 544 O O . GLN A 1 221 ? 102.960 141.589 37.396 1.00 117.57 197 GLN H O 1
ATOM 548 N N . MET A 1 222 ? 105.186 141.581 37.015 1.00 114.44 198 MET H N 1
ATOM 549 C CA . MET A 1 222 ? 105.437 142.707 37.902 1.00 114.44 198 MET H CA 1
ATOM 550 C C . MET A 1 222 ? 104.764 143.966 37.371 1.00 114.44 198 MET H C 1
ATOM 551 O O . MET A 1 222 ? 104.774 144.237 36.167 1.00 114.44 198 MET H O 1
ATOM 555 N N . PHE A 1 223 ? 104.176 144.738 38.281 1.00 113.69 199 PHE H N 1
ATOM 556 C CA . PHE A 1 223 ? 103.513 145.993 37.953 1.00 113.69 199 PHE H CA 1
ATOM 557 C C . PHE A 1 223 ? 104.354 147.142 38.494 1.00 113.69 199 PHE H C 1
ATOM 558 O O . PHE A 1 223 ? 104.622 147.205 39.698 1.00 113.69 199 PHE H O 1
ATOM 562 N N . THR A 1 224 ? 104.766 148.042 37.607 1.00 111.40 200 THR H N 1
ATOM 563 C CA . THR A 1 224 ? 105.595 149.185 37.968 1.00 111.40 200 THR H CA 1
ATOM 564 C C . THR A 1 224 ? 104.761 150.452 37.854 1.00 111.40 200 THR H C 1
ATOM 565 O O . THR A 1 224 ? 104.209 150.741 36.786 1.00 111.40 200 THR H O 1
ATOM 569 N N . CYS A 1 225 ? 104.671 151.203 38.948 1.00 114.52 201 CYS H N 1
ATOM 570 C CA . CYS A 1 225 ? 103.935 152.459 38.988 1.00 114.52 201 CYS H CA 1
ATOM 571 C C . CYS A 1 225 ? 104.920 153.594 39.231 1.00 114.52 201 CYS H C 1
ATOM 572 O O . CYS A 1 225 ? 105.675 153.567 40.210 1.00 114.52 201 CYS H O 1
ATOM 576 N N . ARG A 1 226 ? 104.914 154.581 38.339 1.00 111.06 202 ARG H N 1
ATOM 577 C CA . ARG A 1 226 ? 105.772 155.754 38.446 1.00 111.06 202 ARG H CA 1
ATOM 578 C C . ARG A 1 226 ? 104.891 156.985 38.586 1.00 111.06 202 ARG H C 1
ATOM 579 O O . ARG A 1 226 ? 104.044 157.246 37.725 1.00 111.06 202 ARG H O 1
ATOM 583 N N . VAL A 1 227 ? 105.094 157.738 39.663 1.00 109.13 203 VAL H N 1
ATOM 584 C CA . VAL A 1 227 ? 104.319 158.938 39.956 1.00 109.13 203 VAL H CA 1
ATOM 585 C C . VAL A 1 227 ? 105.272 160.123 39.945 1.00 109.13 203 VAL H C 1
ATOM 586 O O . VAL A 1 227 ? 106.300 160.110 40.633 1.00 109.13 203 VAL H O 1
ATOM 590 N N . ALA A 1 228 ? 104.934 161.145 39.160 1.00 112.30 204 ALA H N 1
ATOM 591 C CA . ALA A 1 228 ? 105.750 162.343 39.035 1.00 112.30 204 ALA H CA 1
ATOM 592 C C . ALA A 1 228 ? 104.869 163.575 39.171 1.00 112.30 204 ALA H C 1
ATOM 593 O O . ALA A 1 228 ? 103.705 163.566 38.761 1.00 112.30 204 ALA H O 1
ATOM 597 N N . HIS A 1 229 ? 105.429 164.633 39.753 1.00 113.02 205 HIS H N 1
ATOM 598 C CA . HIS A 1 229 ? 104.743 165.911 39.914 1.00 113.02 205 HIS H CA 1
ATOM 599 C C . HIS A 1 229 ? 105.520 166.965 39.134 1.00 113.02 205 HIS H C 1
ATOM 600 O O . HIS A 1 229 ? 106.662 167.287 39.481 1.00 113.02 205 HIS H O 1
ATOM 604 N N . THR A 1 230 ? 104.903 167.496 38.079 1.00 116.22 206 THR H N 1
ATOM 605 C CA . THR A 1 230 ? 105.571 168.514 37.271 1.00 116.22 206 THR H CA 1
ATOM 606 C C . THR A 1 230 ? 105.915 169.755 38.080 1.00 116.22 206 THR H C 1
ATOM 607 O O . THR A 1 230 ? 107.058 170.233 37.983 1.00 116.22 206 THR H O 1
ATOM 611 N N . PRO A 1 231 ? 105.007 170.325 38.876 1.00 115.53 207 PRO H N 1
ATOM 612 C CA . PRO A 1 231 ? 105.383 171.520 39.650 1.00 115.53 207 PRO H CA 1
ATOM 613 C C . PRO A 1 231 ? 106.545 171.282 40.597 1.00 115.53 207 PRO H C 1
ATOM 614 O O . PRO A 1 231 ? 107.372 172.181 40.794 1.00 115.53 207 PRO H O 1
ATOM 617 N N . SER A 1 232 ? 106.633 170.091 41.193 1.00 117.09 208 SER H N 1
ATOM 618 C CA . SER A 1 232 ? 107.718 169.810 42.127 1.00 117.09 208 SER H CA 1
ATOM 619 C C . SER A 1 232 ? 109.070 169.856 41.425 1.00 117.09 208 SER H C 1
ATOM 620 O O . SER A 1 232 ? 109.990 170.555 41.867 1.00 117.09 208 SER H O 1
ATOM 624 N N . SER A 1 233 ? 109.208 169.117 40.325 1.00 115.36 209 SER H N 1
ATOM 625 C CA . SER A 1 233 ? 110.458 169.093 39.575 1.00 115.36 209 SER H CA 1
ATOM 626 C C . SER A 1 233 ? 110.314 168.244 38.318 1.00 115.36 209 SER H C 1
ATOM 627 O O . SER A 1 233 ? 109.479 167.335 38.269 1.00 115.36 209 SER H O 1
ATOM 631 N N . THR A 1 234 ? 111.123 168.534 37.297 1.00 113.04 210 THR H N 1
ATOM 632 C CA . THR A 1 234 ? 111.073 167.743 36.072 1.00 113.04 210 THR H CA 1
ATOM 633 C C . THR A 1 234 ? 111.478 166.298 36.332 1.00 113.04 210 THR H C 1
ATOM 634 O O . THR A 1 234 ? 110.840 165.366 35.827 1.00 113.04 210 THR H O 1
ATOM 638 N N . ASP A 1 235 ? 112.532 166.091 37.119 1.00 110.50 211 ASP H N 1
ATOM 639 C CA . ASP A 1 235 ? 113.043 164.761 37.422 1.00 110.50 211 ASP H CA 1
ATOM 640 C C . ASP A 1 235 ? 112.499 164.206 38.732 1.00 110.50 211 ASP H C 1
ATOM 641 O O . ASP A 1 235 ? 112.926 163.129 39.160 1.00 110.50 211 ASP H O 1
ATOM 645 N N . TRP A 1 236 ? 111.571 164.913 39.379 1.00 113.08 212 TRP H N 1
ATOM 646 C CA . TRP A 1 236 ? 111.011 164.477 40.658 1.00 113.08 212 TRP H CA 1
ATOM 647 C C . TRP A 1 236 ? 109.925 163.439 40.387 1.00 113.08 212 TRP H C 1
ATOM 648 O O . TRP A 1 236 ? 108.723 163.706 40.453 1.00 113.08 212 TRP H O 1
ATOM 652 N N . VAL A 1 237 ? 110.369 162.224 40.074 1.00 109.76 213 VAL H N 1
ATOM 653 C CA . VAL A 1 237 ? 109.483 161.099 39.801 1.00 109.76 213 VAL H CA 1
ATOM 654 C C . VAL A 1 237 ? 109.941 159.914 40.637 1.00 109.76 213 VAL H C 1
ATOM 655 O O . VAL A 1 237 ? 111.137 159.603 40.678 1.00 109.76 213 VAL H O 1
ATOM 659 N N . ASP A 1 238 ? 108.995 159.258 41.303 1.00 114.19 214 ASP H N 1
ATOM 660 C CA . ASP A 1 238 ? 109.266 158.075 42.107 1.00 114.19 214 ASP H CA 1
ATOM 661 C C . ASP A 1 238 ? 108.607 156.869 41.454 1.00 114.19 214 ASP H C 1
ATOM 662 O O . ASP A 1 238 ? 107.398 156.883 41.195 1.00 114.19 214 ASP H O 1
ATOM 666 N N . ASN A 1 239 ? 109.400 155.834 41.187 1.00 110.38 215 ASN H N 1
ATOM 667 C CA . ASN A 1 239 ? 108.928 154.621 40.533 1.00 110.38 215 ASN H CA 1
ATOM 668 C C . ASN A 1 239 ? 109.100 153.441 41.476 1.00 110.38 215 ASN H C 1
ATOM 669 O O . ASN A 1 239 ? 110.195 153.217 42.003 1.00 110.38 215 ASN H O 1
ATOM 673 N N . LYS A 1 240 ? 108.020 152.691 41.686 1.00 111.50 216 LYS H N 1
ATOM 674 C CA . LYS A 1 240 ? 108.028 151.517 42.547 1.00 111.50 216 LYS H CA 1
ATOM 675 C C . LYS A 1 240 ? 107.466 150.333 41.777 1.00 111.50 216 LYS H C 1
ATOM 676 O O . LYS A 1 240 ? 106.413 150.446 41.141 1.00 111.50 216 LYS H O 1
ATOM 680 N N . THR A 1 241 ? 108.164 149.203 41.837 1.00 110.44 217 THR H N 1
ATOM 681 C CA . THR A 1 241 ? 107.752 147.978 41.164 1.00 110.44 217 THR H CA 1
ATOM 682 C C . THR A 1 241 ? 107.317 146.965 42.214 1.00 110.44 217 THR H C 1
ATOM 683 O O . THR A 1 241 ? 108.085 146.642 43.126 1.00 110.44 217 THR H O 1
ATOM 687 N N . PHE A 1 242 ? 106.089 146.468 42.081 1.00 112.00 218 PHE H N 1
ATOM 688 C CA . PHE A 1 242 ? 105.552 145.482 43.005 1.00 112.00 218 PHE H CA 1
ATOM 689 C C . PHE A 1 242 ? 104.571 144.597 42.252 1.00 112.00 218 PHE H C 1
ATOM 690 O O . PHE A 1 242 ? 104.083 144.953 41.176 1.00 112.00 218 PHE H O 1
ATOM 694 N N . SER A 1 243 ? 104.291 143.435 42.831 1.00 120.47 219 SER H N 1
ATOM 695 C CA . SER A 1 243 ? 103.375 142.468 42.246 1.00 120.47 219 SER H CA 1
ATOM 696 C C . SER A 1 243 ? 101.997 142.614 42.877 1.00 120.47 219 SER H C 1
ATOM 697 O O . SER A 1 243 ? 101.875 142.882 44.076 1.00 120.47 219 SER H O 1
ATOM 701 N N . VAL A 1 244 ? 100.957 142.443 42.057 1.00 124.03 220 VAL H N 1
ATOM 702 C CA . VAL A 1 244 ? 99.592 142.537 42.567 1.00 124.03 220 VAL H CA 1
ATOM 703 C C . VAL A 1 244 ? 99.348 141.466 43.622 1.00 124.03 220 VAL H C 1
ATOM 704 O O . VAL A 1 244 ? 98.767 141.736 44.680 1.00 124.03 220 VAL H O 1
ATOM 708 N N . CYS A 1 245 ? 99.786 140.240 43.353 1.00 125.90 221 CYS H N 1
ATOM 709 C CA . CYS A 1 245 ? 99.662 139.128 44.285 1.00 125.90 221 CYS H CA 1
ATOM 710 C C . CYS A 1 245 ? 101.037 138.797 44.846 1.00 125.90 221 CYS H C 1
ATOM 711 O O . CYS A 1 245 ? 102.001 138.644 44.088 1.00 125.90 221 CYS H O 1
ATOM 715 N N . SER A 1 246 ? 101.123 138.687 46.168 1.00 126.57 222 SER H N 1
ATOM 716 C CA . SER A 1 246 ? 102.375 138.429 46.860 1.00 126.57 222 SER H CA 1
ATOM 717 C C . SER A 1 246 ? 102.408 136.993 47.366 1.00 126.57 222 SER H C 1
ATOM 718 O O . SER A 1 246 ? 101.371 136.399 47.674 1.00 126.57 222 SER H O 1
ATOM 726 N N . ARG A 1 247 ? 103.616 136.440 47.445 1.00 129.07 223 ARG H N 1
ATOM 727 C CA . ARG A 1 247 ? 103.783 135.080 47.936 1.00 129.07 223 ARG H CA 1
ATOM 728 C C . ARG A 1 247 ? 103.385 134.993 49.404 1.00 129.07 223 ARG H C 1
ATOM 729 O O . ARG A 1 247 ? 103.705 135.876 50.205 1.00 129.07 223 ARG H O 1
ATOM 750 N N . ASP A 1 248 ? 102.680 133.919 49.752 1.00 125.18 224 ASP H N 1
ATOM 751 C CA . ASP A 1 248 ? 102.208 133.691 51.111 1.00 125.18 224 ASP H CA 1
ATOM 752 C C . ASP A 1 248 ? 102.693 132.329 51.581 1.00 125.18 224 ASP H C 1
ATOM 753 O O . ASP A 1 248 ? 102.535 131.332 50.870 1.00 125.18 224 ASP H O 1
ATOM 762 N N . PHE A 1 249 ? 103.280 132.291 52.774 1.00 128.78 225 PHE H N 1
ATOM 763 C CA . PHE A 1 249 ? 103.788 131.062 53.367 1.00 128.78 225 PHE H CA 1
ATOM 764 C C . PHE A 1 249 ? 103.174 130.884 54.747 1.00 128.78 225 PHE H C 1
ATOM 765 O O . PHE A 1 249 ? 103.168 131.821 55.553 1.00 128.78 225 PHE H O 1
ATOM 782 N N . THR A 1 250 ? 102.662 129.691 55.014 1.00 126.50 226 THR H N 1
ATOM 783 C CA . THR A 1 250 ? 102.094 129.395 56.319 1.00 126.50 226 THR H CA 1
ATOM 784 C C . THR A 1 250 ? 103.187 129.485 57.382 1.00 126.50 226 THR H C 1
ATOM 785 O O . THR A 1 250 ? 104.224 128.819 57.245 1.00 126.50 226 THR H O 1
ATOM 796 N N . PRO A 1 251 ? 103.016 130.287 58.430 1.00 123.49 227 PRO H N 1
ATOM 797 C CA . PRO A 1 251 ? 104.034 130.349 59.485 1.00 123.49 227 PRO H CA 1
ATOM 798 C C . PRO A 1 251 ? 104.169 129.009 60.186 1.00 123.49 227 PRO H C 1
ATOM 799 O O . PRO A 1 251 ? 103.244 128.577 60.891 1.00 123.49 227 PRO H O 1
ATOM 810 N N . PRO A 1 252 ? 105.299 128.318 60.023 1.00 126.05 228 PRO H N 1
ATOM 811 C CA . PRO A 1 252 ? 105.456 127.021 60.691 1.00 126.05 228 PRO H CA 1
ATOM 812 C C . PRO A 1 252 ? 105.384 127.167 62.203 1.00 126.05 228 PRO H C 1
ATOM 813 O O . PRO A 1 252 ? 105.860 128.150 62.775 1.00 126.05 228 PRO H O 1
ATOM 824 N N . THR A 1 253 ? 104.778 126.175 62.850 1.00 120.44 229 THR H N 1
ATOM 825 C CA . THR A 1 253 ? 104.671 126.149 64.303 1.00 120.44 229 THR H CA 1
ATOM 826 C C . THR A 1 253 ? 105.869 125.397 64.868 1.00 120.44 229 THR H C 1
ATOM 827 O O . THR A 1 253 ? 106.129 124.253 64.481 1.00 120.44 229 THR H O 1
ATOM 838 N N . VAL A 1 254 ? 106.595 126.040 65.778 1.00 110.92 230 VAL H N 1
ATOM 839 C CA . VAL A 1 254 ? 107.806 125.484 66.370 1.00 110.92 230 VAL H CA 1
ATOM 840 C C . VAL A 1 254 ? 107.526 125.172 67.831 1.00 110.92 230 VAL H C 1
ATOM 841 O O . VAL A 1 254 ? 106.934 125.990 68.545 1.00 110.92 230 VAL H O 1
ATOM 854 N N . LYS A 1 255 ? 107.944 123.988 68.272 1.00 105.91 231 LYS H N 1
ATOM 855 C CA . LYS A 1 255 ? 107.828 123.605 69.670 1.00 105.91 231 LYS H CA 1
ATOM 856 C C . LYS A 1 255 ? 109.137 122.970 70.115 1.00 105.91 231 LYS H C 1
ATOM 857 O O . LYS A 1 255 ? 109.880 122.404 69.311 1.00 105.91 231 LYS H O 1
ATOM 876 N N . ILE A 1 256 ? 109.422 123.085 71.409 1.00 98.94 232 ILE H N 1
ATOM 877 C CA . ILE A 1 256 ? 110.640 122.540 71.998 1.00 98.94 232 ILE H CA 1
ATOM 878 C C . ILE A 1 256 ? 110.243 121.586 73.113 1.00 98.94 232 ILE H C 1
ATOM 879 O O . ILE A 1 256 ? 109.492 121.962 74.020 1.00 98.94 232 ILE H O 1
ATOM 895 N N . LEU A 1 257 ? 110.748 120.357 73.047 1.00 98.22 233 LEU H N 1
ATOM 896 C CA . LEU A 1 257 ? 110.515 119.345 74.064 1.00 98.22 233 LEU H CA 1
ATOM 897 C C . LEU A 1 257 ? 111.845 118.926 74.671 1.00 98.22 233 LEU H C 1
ATOM 898 O O . LEU A 1 257 ? 112.882 118.951 74.001 1.00 98.22 233 LEU H O 1
ATOM 914 N N . GLN A 1 258 ? 111.810 118.548 75.943 1.00 84.69 234 GLN H N 1
ATOM 915 C CA . GLN A 1 258 ? 113.008 118.296 76.725 1.00 84.69 234 GLN H CA 1
ATOM 916 C C . GLN A 1 258 ? 113.042 116.841 77.169 1.00 84.69 234 GLN H C 1
ATOM 917 O O . GLN A 1 258 ? 111.996 116.229 77.403 1.00 84.69 234 GLN H O 1
ATOM 931 N N . SER A 1 259 ? 114.249 116.287 77.266 1.00 85.44 235 SER H N 1
ATOM 932 C CA . SER A 1 259 ? 114.424 114.929 77.762 1.00 85.44 235 SER H CA 1
ATOM 933 C C . SER A 1 259 ? 113.940 114.834 79.200 1.00 85.44 235 SER H C 1
ATOM 934 O O . SER A 1 259 ? 114.528 115.439 80.102 1.00 85.44 235 SER H O 1
ATOM 942 N N . SER A 1 260 ? 112.874 114.070 79.421 1.00 93.00 236 SER H N 1
ATOM 943 C CA . SER A 1 260 ? 112.294 113.966 80.751 1.00 93.00 236 SER H CA 1
ATOM 944 C C . SER A 1 260 ? 113.344 113.522 81.759 1.00 93.00 236 SER H C 1
ATOM 945 O O . SER A 1 260 ? 114.120 112.595 81.510 1.00 93.00 236 SER H O 1
ATOM 953 N N . CYS A 1 261 ? 113.364 114.194 82.906 1.00 83.93 237 CYS H N 1
ATOM 954 C CA . CYS A 1 261 ? 114.354 113.890 83.927 1.00 83.93 237 CYS H CA 1
ATOM 955 C C . CYS A 1 261 ? 114.145 112.479 84.457 1.00 83.93 237 CYS H C 1
ATOM 956 O O . CYS A 1 261 ? 113.031 111.949 84.453 1.00 83.93 237 CYS H O 1
ATOM 963 N N . ASP A 1 262 ? 115.236 111.866 84.912 1.00 81.99 238 ASP H N 1
ATOM 964 C CA . ASP A 1 262 ? 115.162 110.511 85.437 1.00 81.99 238 ASP H CA 1
ATOM 965 C C . ASP A 1 262 ? 114.071 110.424 86.492 1.00 81.99 238 ASP H C 1
ATOM 966 O O . ASP A 1 262 ? 114.013 111.239 87.415 1.00 81.99 238 ASP H O 1
ATOM 975 N N . GLY A 1 263 ? 113.212 109.416 86.352 1.00 82.27 239 GLY H N 1
ATOM 976 C CA . GLY A 1 263 ? 112.011 109.364 87.163 1.00 82.27 239 GLY H CA 1
ATOM 977 C C . GLY A 1 263 ? 112.284 109.357 88.652 1.00 82.27 239 GLY H C 1
ATOM 978 O O . GLY A 1 263 ? 111.410 109.717 89.446 1.00 82.27 239 GLY H O 1
ATOM 982 N N . GLY A 1 264 ? 113.482 108.950 89.059 1.00 82.98 240 GLY H N 1
ATOM 983 C CA . GLY A 1 264 ? 113.771 108.924 90.476 1.00 82.98 240 GLY H CA 1
ATOM 984 C C . GLY A 1 264 ? 113.724 110.312 91.079 1.00 82.98 240 GLY H C 1
ATOM 985 O O . GLY A 1 264 ? 112.763 110.647 91.775 1.00 82.98 240 GLY H O 1
ATOM 989 N N . GLY A 1 265 ? 114.744 111.130 90.831 1.00 73.46 241 GLY H N 1
ATOM 990 C CA . GLY A 1 265 ? 114.649 112.539 91.159 1.00 73.46 241 GLY H CA 1
ATOM 991 C C . GLY A 1 265 ? 115.476 113.472 90.297 1.00 73.46 241 GLY H C 1
ATOM 992 O O . GLY A 1 265 ? 115.499 114.678 90.558 1.00 73.46 241 GLY H O 1
ATOM 996 N N . HIS A 1 266 ? 116.143 112.959 89.266 1.00 70.02 242 HIS H N 1
ATOM 997 C CA . HIS A 1 266 ? 117.219 113.709 88.628 1.00 70.02 242 HIS H CA 1
ATOM 998 C C . HIS A 1 266 ? 117.149 113.517 87.118 1.00 70.02 242 HIS H C 1
ATOM 999 O O . HIS A 1 266 ? 116.181 112.972 86.579 1.00 70.02 242 HIS H O 1
ATOM 1013 N N . PHE A 1 267 ? 118.222 113.998 86.420 1.00 74.39 243 PHE H N 1
ATOM 1014 C CA . PHE A 1 267 ? 118.406 113.977 84.981 1.00 74.39 243 PHE H CA 1
ATOM 1015 C C . PHE A 1 267 ? 119.312 112.827 84.566 1.00 74.39 243 PHE H C 1
ATOM 1016 O O . PHE A 1 267 ? 120.048 112.279 85.390 1.00 74.39 243 PHE H O 1
ATOM 1033 N N . PRO A 1 268 ? 119.278 112.441 83.296 1.00 74.72 244 PRO H N 1
ATOM 1034 C CA . PRO A 1 268 ? 120.306 111.550 82.772 1.00 74.72 244 PRO H CA 1
ATOM 1035 C C . PRO A 1 268 ? 121.627 112.288 82.660 1.00 74.72 244 PRO H C 1
ATOM 1036 O O . PRO A 1 268 ? 121.687 113.498 82.924 1.00 74.72 244 PRO H O 1
ATOM 1047 N N . PRO A 1 269 ? 122.710 111.609 82.277 1.00 73.25 245 PRO H N 1
ATOM 1048 C CA . PRO A 1 269 ? 123.994 112.317 82.154 1.00 73.25 245 PRO H CA 1
ATOM 1049 C C . PRO A 1 269 ? 124.008 113.370 81.062 1.00 73.25 245 PRO H C 1
ATOM 1050 O O . PRO A 1 269 ? 124.797 114.318 81.141 1.00 73.25 245 PRO H O 1
ATOM 1061 N N . THR A 1 270 ? 123.166 113.234 80.040 1.00 76.38 246 THR H N 1
ATOM 1062 C CA . THR A 1 270 ? 123.078 114.203 78.958 1.00 76.38 246 THR H CA 1
ATOM 1063 C C . THR A 1 270 ? 121.616 114.505 78.668 1.00 76.38 246 THR H C 1
ATOM 1064 O O . THR A 1 270 ? 120.773 113.603 78.678 1.00 76.38 246 THR H O 1
ATOM 1075 N N . ILE A 1 271 ? 121.326 115.775 78.398 1.00 76.21 247 ILE H N 1
ATOM 1076 C CA . ILE A 1 271 ? 119.966 116.245 78.161 1.00 76.21 247 ILE H CA 1
ATOM 1077 C C . ILE A 1 271 ? 119.758 116.437 76.667 1.00 76.21 247 ILE H C 1
ATOM 1078 O O . ILE A 1 271 ? 120.596 117.041 75.985 1.00 76.21 247 ILE H O 1
ATOM 1094 N N . GLN A 1 272 ? 118.638 115.931 76.164 1.00 89.87 248 GLN H N 1
ATOM 1095 C CA . GLN A 1 272 ? 118.265 116.056 74.764 1.00 89.87 248 GLN H CA 1
ATOM 1096 C C . GLN A 1 272 ? 117.201 117.133 74.616 1.00 89.87 248 GLN H C 1
ATOM 1097 O O . GLN A 1 272 ? 116.272 117.210 75.426 1.00 89.87 248 GLN H O 1
ATOM 1111 N N . LEU A 1 273 ? 117.340 117.963 73.585 1.00 91.14 249 LEU H N 1
ATOM 1112 C CA . LEU A 1 273 ? 116.346 118.962 73.225 1.00 91.14 249 LEU H CA 1
ATOM 1113 C C . LEU A 1 273 ? 115.859 118.669 71.816 1.00 91.14 249 LEU H C 1
ATOM 1114 O O . LEU A 1 273 ? 116.667 118.559 70.885 1.00 91.14 249 LEU H O 1
ATOM 1130 N N . LEU A 1 274 ? 114.543 118.536 71.669 1.00 106.70 250 LEU H N 1
ATOM 1131 C CA . LEU A 1 274 ? 113.898 118.226 70.400 1.00 106.70 250 LEU H CA 1
ATOM 1132 C C . LEU A 1 274 ? 113.121 119.455 69.953 1.00 106.70 250 LEU H C 1
ATOM 1133 O O . LEU A 1 274 ? 112.097 119.799 70.552 1.00 106.70 250 LEU H O 1
ATOM 1149 N N . CYS A 1 275 ? 113.609 120.114 68.911 1.00 112.65 251 CYS H N 1
ATOM 1150 C CA . CYS A 1 275 ? 112.923 121.245 68.299 1.00 112.65 251 CYS H CA 1
ATOM 1151 C C . CYS A 1 275 ? 112.163 120.719 67.089 1.00 112.65 251 CYS H C 1
ATOM 1152 O O . CYS A 1 275 ? 112.770 120.294 66.101 1.00 112.65 251 CYS H O 1
ATOM 1159 N N . LEU A 1 276 ? 110.838 120.726 67.176 1.00 112.86 252 LEU H N 1
ATOM 1160 C CA . LEU A 1 276 ? 109.980 120.170 66.142 1.00 112.86 252 LEU H CA 1
ATOM 1161 C C . LEU A 1 276 ? 109.195 121.288 65.473 1.00 112.86 252 LEU H C 1
ATOM 1162 O O . LEU A 1 276 ? 108.495 122.055 66.144 1.00 112.86 252 LEU H O 1
ATOM 1178 N N . VAL A 1 277 ? 109.327 121.377 64.154 1.00 119.25 253 VAL H N 1
ATOM 1179 C CA . VAL A 1 277 ? 108.523 122.266 63.329 1.00 119.25 253 VAL H CA 1
ATOM 1180 C C . VAL A 1 277 ? 107.408 121.428 62.724 1.00 119.25 253 VAL H C 1
ATOM 1181 O O . VAL A 1 277 ? 107.673 120.458 62.002 1.00 119.25 253 VAL H O 1
ATOM 1194 N N . SER A 1 278 ? 106.167 121.802 63.016 1.00 122.97 254 SER H N 1
ATOM 1195 C CA . SER A 1 278 ? 105.009 121.015 62.619 1.00 122.97 254 SER H CA 1
ATOM 1196 C C . SER A 1 278 ? 104.700 121.267 61.145 1.00 122.97 254 SER H C 1
ATOM 1197 O O . SER A 1 278 ? 105.518 121.802 60.392 1.00 122.97 254 SER H O 1
ATOM 1205 N N . GLY A 1 279 ? 103.506 120.864 60.720 1.00 125.87 255 GLY H N 1
ATOM 1206 C CA . GLY A 1 279 ? 103.093 121.003 59.339 1.00 125.87 255 GLY H CA 1
ATOM 1207 C C . GLY A 1 279 ? 103.333 122.385 58.769 1.00 125.87 255 GLY H C 1
ATOM 1208 O O . GLY A 1 279 ? 102.952 123.393 59.371 1.00 125.87 255 GLY H O 1
ATOM 1212 N N . TYR A 1 280 ? 103.971 122.440 57.602 1.00 126.36 256 TYR H N 1
ATOM 1213 C CA . TYR A 1 280 ? 104.294 123.705 56.960 1.00 126.36 256 TYR H CA 1
ATOM 1214 C C . TYR A 1 280 ? 104.465 123.459 55.469 1.00 126.36 256 TYR H C 1
ATOM 1215 O O . TYR A 1 280 ? 104.611 122.318 55.023 1.00 126.36 256 TYR H O 1
ATOM 1233 N N . THR A 1 281 ? 104.446 124.543 54.706 1.00 128.02 257 THR H N 1
ATOM 1234 C CA . THR A 1 281 ? 104.604 124.443 53.259 1.00 128.02 257 THR H CA 1
ATOM 1235 C C . THR A 1 281 ? 106.018 123.977 52.932 1.00 128.02 257 THR H C 1
ATOM 1236 O O . THR A 1 281 ? 106.982 124.631 53.349 1.00 128.02 257 THR H O 1
ATOM 1247 N N . PRO A 1 282 ? 106.197 122.884 52.189 1.00 125.27 258 PRO H N 1
ATOM 1248 C CA . PRO A 1 282 ? 107.555 122.379 51.951 1.00 125.27 258 PRO H CA 1
ATOM 1249 C C . PRO A 1 282 ? 108.448 123.432 51.311 1.00 125.27 258 PRO H C 1
ATOM 1250 O O . PRO A 1 282 ? 108.011 124.222 50.471 1.00 125.27 258 PRO H O 1
ATOM 1261 N N . GLY A 1 283 ? 109.709 123.436 51.724 1.00 124.56 259 GLY H N 1
ATOM 1262 C CA . GLY A 1 283 ? 110.671 124.388 51.201 1.00 124.56 259 GLY H CA 1
ATOM 1263 C C . GLY A 1 283 ? 112.029 124.146 51.821 1.00 124.56 259 GLY H C 1
ATOM 1264 O O . GLY A 1 283 ? 112.221 123.219 52.614 1.00 124.56 259 GLY H O 1
ATOM 1268 N N . THR A 1 284 ? 112.977 125.004 51.447 1.00 124.06 260 THR H N 1
ATOM 1269 C CA . THR A 1 284 ? 114.339 124.891 51.956 1.00 124.06 260 THR H CA 1
ATOM 1270 C C . THR A 1 284 ? 114.396 125.350 53.407 1.00 124.06 260 THR H C 1
ATOM 1271 O O . THR A 1 284 ? 115.011 126.373 53.724 1.00 124.06 260 THR H O 1
ATOM 1282 N N . ILE A 1 285 ? 113.753 124.589 54.295 1.00 121.38 261 ILE H N 1
ATOM 1283 C CA . ILE A 1 285 ? 113.694 124.965 55.701 1.00 121.38 261 ILE H CA 1
ATOM 1284 C C . ILE A 1 285 ? 115.090 124.911 56.299 1.00 121.38 261 ILE H C 1
ATOM 1285 O O . ILE A 1 285 ? 115.845 123.957 56.077 1.00 121.38 261 ILE H O 1
ATOM 1301 N N . ASN A 1 286 ? 115.440 125.942 57.063 1.00 116.14 262 ASN H N 1
ATOM 1302 C CA . ASN A 1 286 ? 116.718 126.016 57.756 1.00 116.14 262 ASN H CA 1
ATOM 1303 C C . ASN A 1 286 ? 116.463 126.055 59.254 1.00 116.14 262 ASN H C 1
ATOM 1304 O O . ASN A 1 286 ? 115.653 126.858 59.729 1.00 116.14 262 ASN H O 1
ATOM 1315 N N . ILE A 1 287 ? 117.149 125.186 59.991 1.00 110.35 263 ILE H N 1
ATOM 1316 C CA . ILE A 1 287 ? 117.019 125.089 61.440 1.00 110.35 263 ILE H CA 1
ATOM 1317 C C . ILE A 1 287 ? 118.385 125.338 62.056 1.00 110.35 263 ILE H C 1
ATOM 1318 O O . ILE A 1 287 ? 119.385 124.756 61.619 1.00 110.35 263 ILE H O 1
ATOM 1334 N N . THR A 1 288 ? 118.427 126.204 63.063 1.00 104.75 264 THR H N 1
ATOM 1335 C CA . THR A 1 288 ? 119.653 126.517 63.778 1.00 104.75 264 THR H CA 1
ATOM 1336 C C . THR A 1 288 ? 119.364 126.559 65.270 1.00 104.75 264 THR H C 1
ATOM 1337 O O . THR A 1 288 ? 118.229 126.777 65.698 1.00 104.75 264 THR H O 1
ATOM 1348 N N . TRP A 1 289 ? 120.409 126.334 66.060 1.00 101.84 265 TRP H N 1
ATOM 1349 C CA . TRP A 1 289 ? 120.327 126.396 67.512 1.00 101.84 265 TRP H CA 1
ATOM 1350 C C . TRP A 1 289 ? 121.273 127.472 68.016 1.00 101.84 265 TRP H C 1
ATOM 1351 O O . TRP A 1 289 ? 122.465 127.456 67.693 1.00 101.84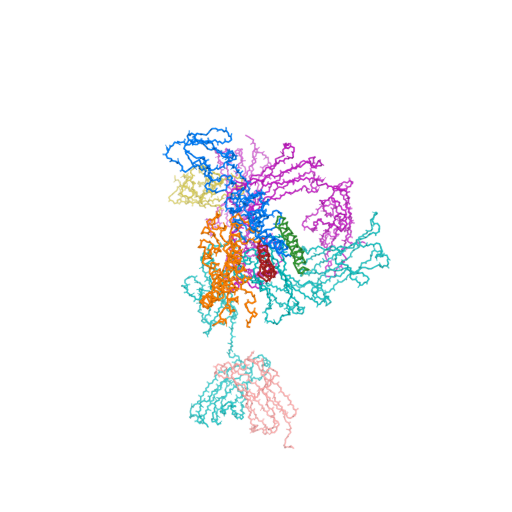 265 TRP H O 1
ATOM 1372 N N . LEU A 1 290 ? 120.742 128.397 68.809 1.00 97.54 266 LEU H N 1
ATOM 1373 C CA . LEU A 1 290 ? 121.497 129.538 69.311 1.00 97.54 266 LEU H CA 1
ATOM 1374 C C . LEU A 1 290 ? 121.871 129.273 70.762 1.00 97.54 266 LEU H C 1
ATOM 1375 O O . LEU A 1 290 ? 120.994 129.155 71.624 1.00 97.54 266 LEU H O 1
ATOM 1391 N N . GLU A 1 291 ? 123.173 129.183 71.030 1.00 94.90 267 GLU H N 1
ATOM 1392 C CA . GLU A 1 291 ? 123.684 129.031 72.390 1.00 94.90 267 GLU H CA 1
ATOM 1393 C C . GLU A 1 291 ? 123.586 130.390 73.075 1.00 94.90 267 GLU H C 1
ATOM 1394 O O . GLU A 1 291 ? 124.557 131.139 73.202 1.00 94.90 267 GLU H O 1
ATOM 1406 N N . ASP A 1 292 ? 122.374 130.716 73.514 1.00 90.28 268 ASP H N 1
ATOM 1407 C CA . ASP A 1 292 ? 122.094 131.994 74.158 1.00 90.28 268 ASP H CA 1
ATOM 1408 C C . ASP A 1 292 ? 122.399 133.150 73.203 1.00 90.28 268 ASP H C 1
ATOM 1409 O O . ASP A 1 292 ? 123.249 134.005 73.459 1.00 90.28 268 ASP H O 1
ATOM 1418 N N . GLY A 1 293 ? 121.687 133.151 72.079 1.00 97.72 269 GLY H N 1
ATOM 1419 C CA . GLY A 1 293 ? 121.844 134.187 71.082 1.00 97.72 269 GLY H CA 1
ATOM 1420 C C . GLY A 1 293 ? 123.023 134.011 70.155 1.00 97.72 269 GLY H C 1
ATOM 1421 O O . GLY A 1 293 ? 123.302 134.914 69.358 1.00 97.72 269 GLY H O 1
ATOM 1425 N N . GLN A 1 294 ? 123.728 132.884 70.232 1.00 101.40 270 GLN H N 1
ATOM 1426 C CA . GLN A 1 294 ? 124.879 132.615 69.381 1.00 101.40 270 GLN H CA 1
ATOM 1427 C C . GLN A 1 294 ? 124.733 131.230 68.772 1.00 101.40 270 GLN H C 1
ATOM 1428 O O . GLN A 1 294 ? 124.504 130.254 69.492 1.00 101.40 270 GLN H O 1
ATOM 1442 N N . VAL A 1 295 ? 124.875 131.146 67.455 1.00 101.13 271 VAL H N 1
ATOM 1443 C CA . VAL A 1 295 ? 124.758 129.875 66.752 1.00 101.13 271 VAL H CA 1
ATOM 1444 C C . VAL A 1 295 ? 126.039 129.077 66.943 1.00 101.13 271 VAL H C 1
ATOM 1445 O O . VAL A 1 295 ? 127.145 129.579 66.706 1.00 101.13 271 VAL H O 1
ATOM 1458 N N . MET A 1 296 ? 125.897 127.828 67.372 1.00 101.25 272 MET H N 1
ATOM 1459 C CA . MET A 1 296 ? 127.021 126.925 67.567 1.00 101.25 272 MET H CA 1
ATOM 1460 C C . MET A 1 296 ? 127.137 125.988 66.370 1.00 101.25 272 MET H C 1
ATOM 1461 O O . MET A 1 296 ? 126.392 126.092 65.391 1.00 101.25 272 MET H O 1
ATOM 1475 N N . ASP A 1 297 ? 128.088 125.061 66.457 1.00 102.55 273 ASP H N 1
ATOM 1476 C CA . ASP A 1 297 ? 128.325 124.130 65.364 1.00 102.55 273 ASP H CA 1
ATOM 1477 C C . ASP A 1 297 ? 127.075 123.306 65.077 1.00 102.55 273 ASP H C 1
ATOM 1478 O O . ASP A 1 297 ? 126.428 122.785 65.990 1.00 102.55 273 ASP H O 1
ATOM 1487 N N . VAL A 1 298 ? 126.739 123.188 63.791 1.00 107.34 274 VAL H N 1
ATOM 1488 C CA . VAL A 1 298 ? 125.542 122.450 63.400 1.00 107.34 274 VAL H CA 1
ATOM 1489 C C . VAL A 1 298 ? 125.682 120.972 63.734 1.00 107.34 274 VAL H C 1
ATOM 1490 O O . VAL A 1 298 ? 124.698 120.316 64.098 1.00 107.34 274 VAL H O 1
ATOM 1503 N N . ASP A 1 299 ? 126.893 120.421 63.615 1.00 111.41 275 ASP H N 1
ATOM 1504 C CA . ASP A 1 299 ? 127.081 118.988 63.823 1.00 111.41 275 ASP H CA 1
ATOM 1505 C C . ASP A 1 299 ? 126.553 118.549 65.183 1.00 111.41 275 ASP H C 1
ATOM 1506 O O . ASP A 1 299 ? 126.039 117.433 65.325 1.00 111.41 275 ASP H O 1
ATOM 1515 N N . LEU A 1 300 ? 126.671 119.410 66.197 1.00 108.20 276 LEU H N 1
ATOM 1516 C CA . LEU A 1 300 ? 126.141 119.071 67.513 1.00 108.20 276 LEU H CA 1
ATOM 1517 C C . LEU A 1 300 ? 124.655 118.754 67.434 1.00 108.20 276 LEU H C 1
ATOM 1518 O O . LEU A 1 300 ? 124.149 117.912 68.184 1.00 108.20 276 LEU H O 1
ATOM 1534 N N . SER A 1 301 ? 123.940 119.418 66.532 1.00 108.65 277 SER H N 1
ATOM 1535 C CA . SER A 1 301 ? 122.536 119.132 66.292 1.00 108.65 277 SER H CA 1
ATOM 1536 C C . SER A 1 301 ? 122.380 118.221 65.079 1.00 108.65 277 SER H C 1
ATOM 1537 O O . SER A 1 301 ? 123.220 118.194 64.175 1.00 108.65 277 SER H O 1
ATOM 1545 N N . THR A 1 302 ? 121.285 117.466 65.073 1.00 116.30 278 THR H N 1
ATOM 1546 C CA . THR A 1 302 ? 120.959 116.554 63.983 1.00 116.30 278 THR H CA 1
ATOM 1547 C C . THR A 1 302 ? 119.570 116.898 63.472 1.00 116.30 278 THR H C 1
ATOM 1548 O O . THR A 1 302 ? 118.607 116.899 64.245 1.00 116.30 278 THR H O 1
ATOM 1559 N N . ALA A 1 303 ? 119.469 117.184 62.177 1.00 117.09 279 ALA H N 1
ATOM 1560 C CA . ALA A 1 303 ? 118.223 117.614 61.556 1.00 117.09 279 ALA H CA 1
ATOM 1561 C C . ALA A 1 303 ? 117.668 116.500 60.680 1.00 117.09 279 ALA H C 1
ATOM 1562 O O . ALA A 1 303 ? 118.422 115.831 59.965 1.00 117.09 279 ALA H O 1
ATOM 1569 N N . SER A 1 304 ? 116.352 116.303 60.740 1.00 122.13 280 SER H N 1
ATOM 1570 C CA . SER A 1 304 ? 115.672 115.297 59.941 1.00 122.13 280 SER H CA 1
ATOM 1571 C C . SER A 1 304 ? 114.336 115.854 59.475 1.00 122.13 280 SER H C 1
ATOM 1572 O O . SER A 1 304 ? 113.755 116.735 60.116 1.00 122.13 280 SER H O 1
ATOM 1580 N N . THR A 1 305 ? 113.849 115.323 58.356 1.00 125.10 281 THR H N 1
ATOM 1581 C CA . THR A 1 305 ? 112.614 115.776 57.737 1.00 125.10 281 THR H CA 1
ATOM 1582 C C . THR A 1 305 ? 111.649 114.609 57.573 1.00 125.10 281 THR H C 1
ATOM 1583 O O . THR A 1 305 ? 112.044 113.440 57.574 1.00 125.10 281 THR H O 1
ATOM 1594 N N . THR A 1 306 ? 110.369 114.946 57.431 1.00 120.38 282 THR H N 1
ATOM 1595 C CA . THR A 1 306 ? 109.325 113.959 57.207 1.00 120.38 282 THR H CA 1
ATOM 1596 C C . THR A 1 306 ? 108.218 114.612 56.395 1.00 120.38 282 THR H C 1
ATOM 1597 O O . THR A 1 306 ? 107.919 115.796 56.579 1.00 120.38 282 THR H O 1
ATOM 1608 N N . GLN A 1 307 ? 107.615 113.836 55.498 1.00 127.88 283 GLN H N 1
ATOM 1609 C CA . GLN A 1 307 ? 106.592 114.333 54.581 1.00 127.88 283 GLN H CA 1
ATOM 1610 C C . GLN A 1 307 ? 105.374 113.419 54.672 1.00 127.88 283 GLN H C 1
ATOM 1611 O O . GLN A 1 307 ? 105.364 112.325 54.099 1.00 127.88 283 GLN H O 1
ATOM 1625 N N . GLU A 1 308 ? 104.349 113.871 55.391 1.00 129.59 284 GLU H N 1
ATOM 1626 C CA . GLU A 1 308 ? 103.085 113.153 55.506 1.00 129.59 284 GLU H CA 1
ATOM 1627 C C . GLU A 1 308 ? 102.125 113.756 54.487 1.00 129.59 284 GLU H C 1
ATOM 1628 O O . GLU A 1 308 ? 101.660 114.888 54.655 1.00 129.59 284 GLU H O 1
ATOM 1640 N N . GLY A 1 309 ? 101.833 113.003 53.432 1.00 122.95 285 GLY H N 1
ATOM 1641 C CA . GLY A 1 309 ? 101.089 113.580 52.327 1.00 122.95 285 GLY H CA 1
ATOM 1642 C C . GLY A 1 309 ? 101.859 114.750 51.749 1.00 122.95 285 GLY H C 1
ATOM 1643 O O . GLY A 1 309 ? 103.037 114.633 51.393 1.00 122.95 285 GLY H O 1
ATOM 1647 N N . GLU A 1 310 ? 101.193 115.897 51.654 1.00 124.32 286 GLU H N 1
ATOM 1648 C CA . GLU A 1 310 ? 101.824 117.127 51.197 1.00 124.32 286 GLU H CA 1
ATOM 1649 C C . GLU A 1 310 ? 102.298 118.008 52.345 1.00 124.32 286 GLU H C 1
ATOM 1650 O O . GLU A 1 310 ? 102.717 119.144 52.101 1.00 124.32 286 GLU H O 1
ATOM 1662 N N . LEU A 1 311 ? 102.245 117.519 53.581 1.00 126.61 287 LEU H N 1
ATOM 1663 C CA . LEU A 1 311 ? 102.549 118.322 54.757 1.00 126.61 287 LEU H CA 1
ATOM 1664 C C . LEU A 1 311 ? 103.931 117.949 55.284 1.00 126.61 287 LEU H C 1
ATOM 1665 O O . LEU A 1 311 ? 104.238 116.764 55.451 1.00 126.61 287 LEU H O 1
ATOM 1681 N N . ALA A 1 312 ? 104.756 118.958 55.547 1.00 125.10 288 ALA H N 1
ATOM 1682 C CA . ALA A 1 312 ? 106.144 118.757 55.941 1.00 125.10 288 ALA H CA 1
ATOM 1683 C C . ALA A 1 312 ? 106.323 119.008 57.433 1.00 125.10 288 ALA H C 1
ATOM 1684 O O . ALA A 1 312 ? 105.728 119.933 57.992 1.00 125.10 288 ALA H O 1
ATOM 1691 N N . SER A 1 313 ? 107.148 118.179 58.072 1.00 123.67 289 SER H N 1
ATOM 1692 C CA . SER A 1 313 ? 107.462 118.344 59.485 1.00 123.67 289 SER H CA 1
ATOM 1693 C C . SER A 1 313 ? 108.930 118.015 59.712 1.00 123.67 289 SER H C 1
ATOM 1694 O O . SER A 1 313 ? 109.434 117.011 59.204 1.00 123.67 289 SER H O 1
ATOM 1702 N N . THR A 1 314 ? 109.604 118.849 60.500 1.00 121.76 290 THR H N 1
ATOM 1703 C CA . THR A 1 314 ? 111.039 118.718 60.716 1.00 121.76 290 THR H CA 1
ATOM 1704 C C . THR A 1 314 ? 111.332 118.518 62.195 1.00 121.76 290 THR H C 1
ATOM 1705 O O . THR A 1 314 ? 110.642 119.062 63.059 1.00 121.76 290 THR H O 1
ATOM 1716 N N . GLN A 1 315 ? 112.373 117.736 62.477 1.00 116.72 291 GLN H N 1
ATOM 1717 C CA . GLN A 1 315 ? 112.791 117.444 63.842 1.00 116.72 291 GLN H CA 1
ATOM 1718 C C . GLN A 1 315 ? 114.290 117.662 63.972 1.00 116.72 291 GLN H C 1
ATOM 1719 O O . GLN A 1 315 ? 115.070 117.104 63.195 1.00 116.72 291 GLN H O 1
ATOM 1733 N N . SER A 1 316 ? 114.692 118.454 64.962 1.00 110.58 292 SER H N 1
ATOM 1734 C CA . SER A 1 316 ? 116.097 118.690 65.264 1.00 110.58 292 SER H CA 1
ATOM 1735 C C . SER A 1 316 ? 116.385 118.223 66.683 1.00 110.58 292 SER H C 1
ATOM 1736 O O . SER A 1 316 ? 115.627 118.529 67.607 1.00 110.58 292 SER H O 1
ATOM 1744 N N . GLU A 1 317 ? 117.474 117.481 66.849 1.00 108.25 293 GLU H N 1
ATOM 1745 C CA . GLU A 1 317 ? 117.855 116.910 68.135 1.00 108.25 293 GLU H CA 1
ATOM 1746 C C . GLU A 1 317 ? 119.220 117.453 68.525 1.00 108.25 293 GLU H C 1
ATOM 1747 O O . GLU A 1 317 ? 120.168 117.375 67.736 1.00 108.25 293 GLU H O 1
ATOM 1759 N N . LEU A 1 318 ? 119.320 118.004 69.733 1.00 99.44 294 LEU H N 1
ATOM 1760 C CA . LEU A 1 318 ? 120.574 118.551 70.236 1.00 99.44 294 LEU H CA 1
ATOM 1761 C C . LEU A 1 318 ? 120.832 118.013 71.634 1.00 99.44 294 LEU H C 1
ATOM 1762 O O . LEU A 1 318 ? 119.972 118.126 72.510 1.00 99.44 294 LEU H O 1
ATOM 1778 N N . THR A 1 319 ? 122.016 117.451 71.849 1.00 88.59 295 THR H N 1
ATOM 1779 C CA . THR A 1 319 ? 122.385 116.869 73.131 1.00 88.59 295 THR H CA 1
ATOM 1780 C C . THR A 1 319 ? 123.418 117.746 73.826 1.00 88.59 295 THR H C 1
ATOM 1781 O O . THR A 1 319 ? 124.417 118.146 73.220 1.00 88.59 295 THR H O 1
ATOM 1792 N N . LEU A 1 320 ? 123.170 118.040 75.100 1.00 82.64 296 LEU H N 1
ATOM 1793 C CA . LEU A 1 320 ? 124.058 118.861 75.908 1.00 82.64 296 LEU H CA 1
ATOM 1794 C C . LEU A 1 320 ? 124.417 118.114 77.183 1.00 82.64 296 LEU H C 1
ATOM 1795 O O . LEU A 1 320 ? 123.726 117.182 77.599 1.00 82.64 296 LEU H O 1
ATOM 1811 N N . SER A 1 321 ? 125.510 118.540 77.805 1.00 70.46 297 SER H N 1
ATOM 1812 C CA . SER A 1 321 ? 125.947 117.913 79.042 1.00 70.46 297 SER H CA 1
ATOM 1813 C C . SER A 1 321 ? 125.005 118.270 80.184 1.00 70.46 297 SER H C 1
ATOM 1814 O O . SER A 1 321 ? 124.234 119.229 80.111 1.00 70.46 297 SER H O 1
ATOM 1822 N N . GLN A 1 322 ? 125.070 117.472 81.249 1.00 62.56 298 GLN H N 1
ATOM 1823 C CA . GLN A 1 322 ? 124.326 117.786 82.462 1.00 62.56 298 GLN H CA 1
ATOM 1824 C C . GLN A 1 322 ? 124.790 119.108 83.058 1.00 62.56 298 GLN H C 1
ATOM 1825 O O . GLN A 1 322 ? 123.973 119.914 83.520 1.00 62.56 298 GLN H O 1
ATOM 1839 N N . LYS A 1 323 ? 126.100 119.353 83.048 1.00 69.16 299 LYS H N 1
ATOM 1840 C CA . LYS A 1 323 ? 126.616 120.620 83.552 1.00 69.16 299 LYS H CA 1
ATOM 1841 C C . LYS A 1 323 ? 126.147 121.788 82.693 1.00 69.16 299 LYS H C 1
ATOM 1842 O O . LYS A 1 323 ? 125.830 122.862 83.216 1.00 69.16 299 LYS H O 1
ATOM 1861 N N . HIS A 1 324 ? 126.106 121.605 81.371 1.00 75.27 300 HIS H N 1
ATOM 1862 C CA . HIS A 1 324 ? 125.604 122.662 80.498 1.00 75.27 300 HIS H CA 1
ATOM 1863 C C . HIS A 1 324 ? 124.182 123.047 80.877 1.00 75.27 300 HIS H C 1
ATOM 1864 O O . HIS A 1 324 ? 123.882 124.224 81.106 1.00 75.27 300 HIS H O 1
ATOM 1878 N N . TRP A 1 325 ? 123.291 122.059 80.963 1.00 70.41 301 TRP H N 1
ATOM 1879 C CA . TRP A 1 325 ? 121.903 122.344 81.302 1.00 70.41 301 TRP H CA 1
ATOM 1880 C C . TRP A 1 325 ? 121.801 122.987 82.676 1.00 70.41 301 TRP H C 1
ATOM 1881 O O . TRP A 1 325 ? 121.077 123.971 82.857 1.00 70.41 301 TRP H O 1
ATOM 1902 N N . LEU A 1 326 ? 122.531 122.455 83.654 1.00 60.56 302 LEU H N 1
ATOM 1903 C CA . LEU A 1 326 ? 122.502 123.016 84.997 1.00 60.56 302 LEU H CA 1
ATOM 1904 C C . LEU A 1 326 ? 123.096 124.416 85.064 1.00 60.56 302 LEU H C 1
ATOM 1905 O O . LEU A 1 326 ? 122.831 125.136 86.033 1.00 60.56 302 LEU H O 1
ATOM 1921 N N . SER A 1 327 ? 123.884 124.820 84.067 1.00 82.89 303 SER H N 1
ATOM 1922 C CA . SER A 1 327 ? 124.498 126.143 84.073 1.00 82.89 303 SER H CA 1
ATOM 1923 C C . SER A 1 327 ? 123.509 127.258 83.762 1.00 82.89 303 SER H C 1
ATOM 1924 O O . SER A 1 327 ? 123.874 128.432 83.879 1.00 82.89 303 SER H O 1
ATOM 1932 N N . ASP A 1 328 ? 122.280 126.926 83.367 1.00 82.47 304 ASP H N 1
ATOM 1933 C CA . ASP A 1 328 ? 121.240 127.918 83.100 1.00 82.47 304 ASP H CA 1
ATOM 1934 C C . ASP A 1 328 ? 121.656 128.867 81.975 1.00 82.47 304 ASP H C 1
ATOM 1935 O O . ASP A 1 328 ? 121.853 130.067 82.173 1.00 82.47 304 ASP H O 1
ATOM 1944 N N . ARG A 1 329 ? 121.797 128.299 80.782 1.00 83.68 305 ARG H N 1
ATOM 1945 C CA . ARG A 1 329 ? 122.031 129.060 79.560 1.00 83.68 305 ARG H CA 1
ATOM 1946 C C . ARG A 1 329 ? 120.831 128.856 78.642 1.00 83.68 305 ARG H C 1
ATOM 1947 O O . ARG A 1 329 ? 120.461 127.718 78.340 1.00 83.68 305 ARG H O 1
ATOM 1968 N N . THR A 1 330 ? 120.223 129.956 78.208 1.00 76.30 306 THR H N 1
ATOM 1969 C CA . THR A 1 330 ? 119.079 129.874 77.309 1.00 76.30 306 THR H CA 1
ATOM 1970 C C . THR A 1 330 ? 119.498 129.292 75.965 1.00 76.30 306 THR H C 1
ATOM 1971 O O . THR A 1 330 ? 120.536 129.661 75.411 1.00 76.30 306 THR H O 1
ATOM 1982 N N . TYR A 1 331 ? 118.686 128.378 75.442 1.00 80.84 307 TYR H N 1
ATOM 1983 C CA . TYR A 1 331 ? 118.896 127.784 74.130 1.00 80.84 307 TYR H CA 1
ATOM 1984 C C . TYR A 1 331 ? 117.693 128.072 73.247 1.00 80.84 307 TYR H C 1
ATOM 1985 O O . TYR A 1 331 ? 116.550 127.831 73.644 1.00 80.84 307 TYR H O 1
ATOM 2003 N N . THR A 1 332 ? 117.955 128.582 72.046 1.00 92.72 308 THR H N 1
ATOM 2004 C CA . THR A 1 332 ? 116.907 129.011 71.129 1.00 92.72 308 THR H CA 1
ATOM 2005 C C . THR A 1 332 ? 117.037 128.247 69.823 1.00 92.72 308 THR H C 1
ATOM 2006 O O . THR A 1 332 ? 118.123 128.198 69.237 1.00 92.72 308 THR H O 1
ATOM 2017 N N . CYS A 1 333 ? 115.933 127.658 69.365 1.00 104.96 309 CYS H N 1
ATOM 2018 C CA . CYS A 1 333 ? 115.900 126.980 68.069 1.00 104.96 309 CYS H CA 1
ATOM 2019 C C . CYS A 1 333 ? 115.296 127.920 67.026 1.00 104.96 309 CYS H C 1
ATOM 2020 O O . CYS A 1 333 ? 114.177 127.747 66.543 1.00 104.96 309 CYS H O 1
ATOM 2027 N N . GLN A 1 334 ? 116.075 128.943 66.686 1.00 106.34 310 GLN H N 1
ATOM 2028 C CA . GLN A 1 334 ? 115.660 129.877 65.650 1.00 106.34 310 GLN H CA 1
ATOM 2029 C C . GLN A 1 334 ? 115.430 129.136 64.341 1.00 106.34 310 GLN H C 1
ATOM 2030 O O . GLN A 1 334 ? 116.257 128.329 63.911 1.00 106.34 310 GLN H O 1
ATOM 2044 N N . VAL A 1 335 ? 114.299 129.418 63.703 1.00 112.90 311 VAL H N 1
ATOM 2045 C CA . VAL A 1 335 ? 113.908 128.770 62.457 1.00 112.90 311 VAL H CA 1
ATOM 2046 C C . VAL A 1 335 ? 113.782 129.835 61.381 1.00 112.90 311 VAL H C 1
ATOM 2047 O O . VAL A 1 335 ? 113.081 130.836 61.572 1.00 112.90 311 VAL H O 1
ATOM 2060 N N . THR A 1 336 ? 114.456 129.618 60.257 1.00 120.17 312 THR H N 1
ATOM 2061 C CA . THR A 1 336 ? 114.411 130.522 59.117 1.00 120.17 312 THR H CA 1
ATOM 2062 C C . THR A 1 336 ? 113.714 129.826 57.958 1.00 120.17 312 THR H C 1
ATOM 2063 O O . THR A 1 336 ? 114.127 128.739 57.542 1.00 120.17 312 THR H O 1
ATOM 2074 N N . TYR A 1 337 ? 112.662 130.455 57.438 1.00 125.47 313 TYR H N 1
ATOM 2075 C CA . TYR A 1 337 ? 111.900 129.903 56.330 1.00 125.47 313 TYR H CA 1
ATOM 2076 C C . TYR A 1 337 ? 111.532 131.039 55.386 1.00 125.47 313 TYR H C 1
ATOM 2077 O O . TYR A 1 337 ? 111.636 132.218 55.733 1.00 125.47 313 TYR H O 1
ATOM 2095 N N . GLN A 1 338 ? 111.116 130.670 54.174 1.00 125.78 314 GLN H N 1
ATOM 2096 C CA . GLN A 1 338 ? 110.710 131.639 53.163 1.00 125.78 314 GLN H CA 1
ATOM 2097 C C . GLN A 1 338 ? 109.903 132.769 53.788 1.00 125.78 314 GLN H C 1
ATOM 2098 O O . GLN A 1 338 ? 108.943 132.531 54.524 1.00 125.78 314 GLN H O 1
ATOM 2112 N N . GLY A 1 339 ? 110.306 134.002 53.493 1.00 115.43 315 GLY H N 1
ATOM 2113 C CA . GLY A 1 339 ? 109.660 135.162 54.070 1.00 115.43 315 GLY H CA 1
ATOM 2114 C C . GLY A 1 339 ? 110.351 135.659 55.322 1.00 115.43 315 GLY H C 1
ATOM 2115 O O . GLY A 1 339 ? 111.359 136.367 55.243 1.00 115.43 315 GLY H O 1
ATOM 2116 N N . HIS A 1 340 ? 109.820 135.295 56.482 1.00 117.04 316 HIS H N 1
ATOM 2117 C CA . HIS A 1 340 ? 110.354 135.713 57.769 1.00 117.04 316 HIS H CA 1
ATOM 2118 C C . HIS A 1 340 ? 110.905 134.507 58.525 1.00 117.04 316 HIS H C 1
ATOM 2119 O O . HIS A 1 340 ? 110.954 133.386 58.011 1.00 117.04 316 HIS H O 1
ATOM 2126 N N . THR A 1 341 ? 111.322 134.753 59.765 1.00 116.64 317 THR H N 1
ATOM 2127 C CA . THR A 1 341 ? 111.900 133.728 60.620 1.00 116.64 317 THR H CA 1
ATOM 2128 C C . THR A 1 341 ? 111.158 133.693 61.948 1.00 116.64 317 THR H C 1
ATOM 2129 O O . THR A 1 341 ? 110.569 134.686 62.383 1.00 116.64 317 THR H O 1
ATOM 2140 N N . PHE A 1 342 ? 111.199 132.528 62.591 1.00 116.22 318 PHE H N 1
ATOM 2141 C CA . PHE A 1 342 ? 110.541 132.311 63.870 1.00 116.22 318 PHE H CA 1
ATOM 2142 C C . PHE A 1 342 ? 111.504 131.586 64.796 1.00 116.22 318 PHE H C 1
ATOM 2143 O O . PHE A 1 342 ? 112.415 130.890 64.340 1.00 116.22 318 PHE H O 1
ATOM 2160 N N . GLU A 1 343 ? 111.304 131.758 66.101 1.00 105.12 319 GLU H N 1
ATOM 2161 C CA . GLU A 1 343 ? 112.225 131.190 67.074 1.00 105.12 319 GLU H CA 1
ATOM 2162 C C . GLU A 1 343 ? 111.495 130.894 68.376 1.00 105.12 319 GLU H C 1
ATOM 2163 O O . GLU A 1 343 ? 110.472 131.504 68.694 1.00 105.12 319 GLU H O 1
ATOM 2175 N N . ASP A 1 344 ? 112.046 129.938 69.124 1.00 96.54 320 ASP H N 1
ATOM 2176 C CA . ASP A 1 344 ? 111.573 129.583 70.454 1.00 96.54 320 ASP H CA 1
ATOM 2177 C C . ASP A 1 344 ? 112.780 129.298 71.333 1.00 96.54 320 ASP H C 1
ATOM 2178 O O . ASP A 1 344 ? 113.796 128.792 70.851 1.00 96.54 320 ASP H O 1
ATOM 2187 N N . SER A 1 345 ? 112.665 129.617 72.620 1.00 83.78 321 SER H N 1
ATOM 2188 C CA . SER A 1 345 ? 113.773 129.503 73.556 1.00 83.78 321 SER H CA 1
ATOM 2189 C C . SER A 1 345 ? 113.357 128.701 74.780 1.00 83.78 321 SER H C 1
ATOM 2190 O O . SER A 1 345 ? 112.182 128.671 75.154 1.00 83.78 321 SER H O 1
ATOM 2198 N N . THR A 1 346 ? 114.339 128.047 75.398 1.00 80.24 322 THR H N 1
ATOM 2199 C CA . THR A 1 346 ? 114.118 127.239 76.587 1.00 80.24 322 THR H CA 1
ATOM 2200 C C . THR A 1 346 ? 115.314 127.380 77.513 1.00 80.24 322 THR H C 1
ATOM 2201 O O . THR A 1 346 ? 116.432 127.664 77.080 1.00 80.24 322 THR H O 1
ATOM 2212 N N . LYS A 1 347 ? 115.073 127.172 78.802 1.00 73.00 323 LYS H N 1
ATOM 2213 C CA . LYS A 1 347 ? 116.146 127.162 79.785 1.00 73.00 323 LYS H CA 1
ATOM 2214 C C . LYS A 1 347 ? 115.711 126.289 80.951 1.00 73.00 323 LYS H C 1
ATOM 2215 O O . LYS A 1 347 ? 114.539 125.933 81.081 1.00 73.00 323 LYS H O 1
ATOM 2234 N N . LYS A 1 348 ? 116.676 125.952 81.802 1.00 67.00 324 LYS H N 1
ATOM 2235 C CA . LYS A 1 348 ? 116.384 125.128 82.963 1.00 67.00 324 LYS H CA 1
ATOM 2236 C C . LYS A 1 348 ? 115.236 125.740 83.752 1.00 67.00 324 LYS H C 1
ATOM 2237 O O . LYS A 1 348 ? 115.247 126.933 84.063 1.00 67.00 324 LYS H O 1
ATOM 2256 N N . CYS A 1 349 ? 114.245 124.914 84.083 1.00 71.61 325 CYS H N 1
ATOM 2257 C CA . CYS A 1 349 ? 113.015 125.394 84.710 1.00 71.61 325 CYS H CA 1
ATOM 2258 C C . CYS A 1 349 ? 113.284 125.673 86.189 1.00 71.61 325 CYS H C 1
ATOM 2259 O O . CYS A 1 349 ? 112.925 124.907 87.085 1.00 71.61 325 CYS H O 1
ATOM 2266 N N . ALA A 1 350 ? 113.932 126.809 86.434 1.00 68.25 326 ALA H N 1
ATOM 2267 C CA . ALA A 1 350 ? 114.340 127.170 87.781 1.00 68.25 326 ALA H CA 1
ATOM 2268 C C . ALA A 1 350 ? 113.165 127.746 88.569 1.00 68.25 326 ALA H C 1
ATOM 2269 O O . ALA A 1 350 ? 112.107 128.074 88.024 1.00 68.25 326 ALA H O 1
ATOM 2276 N N . ASP A 1 351 ? 113.372 127.876 89.877 1.00 73.72 327 ASP H N 1
ATOM 2277 C CA . ASP A 1 351 ? 112.343 128.387 90.770 1.00 73.72 327 ASP H CA 1
ATOM 2278 C C . ASP A 1 351 ? 112.103 129.873 90.504 1.00 73.72 327 ASP H C 1
ATOM 2279 O O . ASP A 1 351 ? 112.730 130.493 89.641 1.00 73.72 327 ASP H O 1
ATOM 2288 N N . SER A 1 352 ? 111.179 130.452 91.267 1.00 67.47 328 SER H N 1
ATOM 2289 C CA . SER A 1 352 ? 110.779 131.848 91.103 1.00 67.47 328 SER H CA 1
ATOM 2290 C C . SER A 1 352 ? 111.543 132.696 92.114 1.00 67.47 328 SER H C 1
ATOM 2291 O O . SER A 1 352 ? 111.189 132.748 93.294 1.00 67.47 328 SER H O 1
ATOM 2299 N N . ASN A 1 353 ? 112.594 133.359 91.643 1.00 44.47 329 ASN H N 1
ATOM 2300 C CA . ASN A 1 353 ? 113.370 134.297 92.441 1.00 44.47 329 ASN H CA 1
ATOM 2301 C C . ASN A 1 353 ? 114.159 135.192 91.494 1.00 44.47 329 ASN H C 1
ATOM 2302 O O . ASN A 1 353 ? 115.364 134.988 91.304 1.00 44.47 329 ASN H O 1
ATOM 2307 N N . PRO A 1 354 ? 113.516 136.187 90.888 1.00 42.54 330 PRO H N 1
ATOM 2308 C CA . PRO A 1 354 ? 114.173 136.963 89.832 1.00 42.54 330 PRO H CA 1
ATOM 2309 C C . PRO A 1 354 ? 115.549 137.456 90.253 1.00 42.54 330 PRO H C 1
ATOM 2310 O O . PRO A 1 354 ? 115.892 137.472 91.434 1.00 42.54 330 PRO H O 1
ATOM 2314 N N . ARG A 1 355 ? 116.343 137.853 89.260 1.00 36.42 331 ARG H N 1
ATOM 2315 C CA . ARG A 1 355 ? 117.743 138.166 89.518 1.00 36.42 331 ARG H CA 1
ATOM 2316 C C . ARG A 1 355 ? 117.923 139.533 90.164 1.00 36.42 331 ARG H C 1
ATOM 2317 O O . ARG A 1 355 ? 118.865 139.724 90.938 1.00 36.42 331 ARG H O 1
ATOM 2325 N N . GLY A 1 356 ? 117.068 140.493 89.849 1.00 29.60 332 GLY H N 1
ATOM 2326 C CA . GLY A 1 356 ? 117.186 141.814 90.452 1.00 29.60 332 GLY H CA 1
ATOM 2327 C C . GLY A 1 356 ? 118.004 142.768 89.606 1.00 29.60 332 GLY H C 1
ATOM 2328 O O . GLY A 1 356 ? 118.976 142.396 88.952 1.00 29.60 332 GLY H O 1
ATOM 2332 N N . VAL A 1 357 ? 117.611 144.042 89.650 1.00 27.91 333 VAL H N 1
ATOM 2333 C CA . VAL A 1 357 ? 118.169 145.037 88.742 1.00 27.91 333 VAL H CA 1
ATOM 2334 C C . VAL A 1 357 ? 119.658 145.226 89.004 1.00 27.91 333 VAL H C 1
ATOM 2335 O O . VAL A 1 357 ? 120.151 145.019 90.119 1.00 27.91 333 VAL H O 1
ATOM 2339 N N . SER A 1 358 ? 120.384 145.623 87.962 1.00 26.14 334 SER H N 1
ATOM 2340 C CA . SER A 1 358 ? 121.801 145.927 88.108 1.00 26.14 334 SER H CA 1
ATOM 2341 C C . SER A 1 358 ? 122.210 146.889 87.006 1.00 26.14 334 SER H C 1
ATOM 2342 O O . SER A 1 358 ? 121.500 147.057 86.014 1.00 26.14 334 SER H O 1
ATOM 2350 N N . ALA A 1 359 ? 123.368 147.518 87.190 1.00 23.32 335 ALA H N 1
ATOM 2351 C CA . ALA A 1 359 ? 123.821 148.547 86.269 1.00 23.32 335 ALA H CA 1
ATOM 2352 C C . ALA A 1 359 ? 125.326 148.448 86.089 1.00 23.32 335 ALA H C 1
ATOM 2353 O O . ALA A 1 359 ? 126.047 147.972 86.967 1.00 23.32 335 ALA H O 1
ATOM 2360 N N . TYR A 1 360 ? 125.790 148.911 84.933 1.00 21.54 336 TYR H N 1
ATOM 2361 C CA . TYR A 1 360 ? 127.209 148.919 84.616 1.00 21.54 336 TYR H CA 1
ATOM 2362 C C . TYR A 1 360 ? 127.525 150.180 83.830 1.00 21.54 336 TYR H C 1
ATOM 2363 O O . TYR A 1 360 ? 126.724 150.640 83.012 1.00 21.54 336 TYR H O 1
ATOM 2381 N N . LEU A 1 361 ? 128.702 150.737 84.088 1.00 22.32 337 LEU H N 1
ATOM 2382 C CA . LEU A 1 361 ? 129.137 151.981 83.472 1.00 22.32 337 LEU H CA 1
ATOM 2383 C C . LEU A 1 361 ? 130.321 151.708 82.555 1.00 22.32 337 LEU H C 1
ATOM 2384 O O . LEU A 1 361 ? 131.335 151.151 82.987 1.00 22.32 337 LEU H O 1
ATOM 2400 N N . SER A 1 362 ? 130.189 152.114 81.298 1.00 20.77 338 SER H N 1
ATOM 2401 C CA . SER A 1 362 ? 131.229 151.916 80.301 1.00 20.77 338 SER H CA 1
ATOM 2402 C C . SER A 1 362 ? 132.333 152.945 80.460 1.00 20.77 338 SER H C 1
ATOM 2403 O O . SER A 1 362 ? 132.496 153.535 81.529 1.00 20.77 338 SER H O 1
ATOM 2411 N N . ARG A 1 363 ? 133.124 153.125 79.407 1.00 31.23 339 ARG H N 1
ATOM 2412 C CA . ARG A 1 363 ? 134.196 154.107 79.373 1.00 31.23 339 ARG H CA 1
ATOM 2413 C C . ARG A 1 363 ? 134.543 154.355 77.917 1.00 31.23 339 ARG H C 1
ATOM 2414 O O . ARG A 1 363 ? 134.383 153.452 77.090 1.00 31.23 339 ARG H O 1
ATOM 2422 N N . PRO A 1 364 ? 134.996 155.554 77.563 1.00 39.59 340 PRO H N 1
ATOM 2423 C CA . PRO A 1 364 ? 135.318 155.822 76.158 1.00 39.59 340 PRO H CA 1
ATOM 2424 C C . PRO A 1 364 ? 136.343 154.834 75.624 1.00 39.59 340 PRO H C 1
ATOM 2425 O O . PRO A 1 364 ? 137.437 154.688 76.174 1.00 39.59 340 PRO H O 1
ATOM 2436 N N . SER A 1 365 ? 135.978 154.150 74.548 1.00 52.21 341 SER H N 1
ATOM 2437 C CA . SER A 1 365 ? 136.931 153.297 73.858 1.00 52.21 341 SER H CA 1
ATOM 2438 C C . SER A 1 365 ? 138.036 154.170 73.277 1.00 52.21 341 SER H C 1
ATOM 2439 O O . SER A 1 365 ? 137.739 155.167 72.612 1.00 52.21 341 SER H O 1
ATOM 2447 N N . PRO A 1 366 ? 139.307 153.841 73.497 1.00 42.67 342 PRO H N 1
ATOM 2448 C CA . PRO A 1 366 ? 140.373 154.741 73.034 1.00 42.67 342 PRO H CA 1
ATOM 2449 C C . PRO A 1 366 ? 140.286 155.091 71.560 1.00 42.67 342 PRO H C 1
ATOM 2450 O O . PRO A 1 366 ? 140.679 156.198 71.173 1.00 42.67 342 PRO H O 1
ATOM 2461 N N . PHE A 1 367 ? 139.779 154.189 70.722 1.00 48.91 343 PHE H N 1
ATOM 2462 C CA . PHE A 1 367 ? 139.644 154.508 69.306 1.00 48.91 343 PHE H CA 1
ATOM 2463 C C . PHE A 1 367 ? 138.757 155.729 69.109 1.00 48.91 343 PHE H C 1
ATOM 2464 O O . PHE A 1 367 ? 139.130 156.678 68.409 1.00 48.91 343 PHE H O 1
ATOM 2481 N N . ASP A 1 368 ? 137.575 155.726 69.729 1.00 49.24 344 ASP H N 1
ATOM 2482 C CA . ASP A 1 368 ? 136.689 156.881 69.631 1.00 49.24 344 ASP H CA 1
ATOM 2483 C C . ASP A 1 368 ? 137.333 158.117 70.241 1.00 49.24 344 ASP H C 1
ATOM 2484 O O . ASP A 1 368 ? 137.276 159.209 69.666 1.00 49.24 344 ASP H O 1
ATOM 2493 N N . LEU A 1 369 ? 137.962 157.958 71.403 1.00 47.62 345 LEU H N 1
ATOM 2494 C CA . LEU A 1 369 ? 138.429 159.112 72.159 1.00 47.62 345 LEU H CA 1
ATOM 2495 C C . LEU A 1 369 ? 139.633 159.771 71.499 1.00 47.62 345 LEU H C 1
ATOM 2496 O O . LEU A 1 369 ? 139.929 160.940 71.770 1.00 47.62 345 LEU H O 1
ATOM 2512 N N . PHE A 1 370 ? 140.349 159.044 70.643 1.00 49.97 346 PHE H N 1
ATOM 2513 C CA . PHE A 1 370 ? 141.582 159.555 70.051 1.00 49.97 346 PHE H CA 1
ATOM 2514 C C . PHE A 1 370 ? 141.530 159.716 68.541 1.00 49.97 346 PHE H C 1
ATOM 2515 O O . PHE A 1 370 ? 142.087 160.682 68.018 1.00 49.97 346 PHE H O 1
ATOM 2532 N N . ILE A 1 371 ? 140.892 158.798 67.819 1.00 50.99 347 ILE H N 1
ATOM 2533 C CA . ILE A 1 371 ? 140.828 158.889 66.364 1.00 50.99 347 ILE H CA 1
ATOM 2534 C C . ILE A 1 371 ? 139.581 159.661 65.957 1.00 50.99 347 ILE H C 1
ATOM 2535 O O . ILE A 1 371 ? 139.672 160.720 65.326 1.00 50.99 347 ILE H O 1
ATOM 2551 N N . ARG A 1 372 ? 138.406 159.138 66.312 1.00 48.31 348 ARG H N 1
ATOM 2552 C CA . ARG A 1 372 ? 137.170 159.840 65.989 1.00 48.31 348 ARG H CA 1
ATOM 2553 C C . ARG A 1 372 ? 137.004 161.094 66.835 1.00 48.31 348 ARG H C 1
ATOM 2554 O O . ARG A 1 372 ? 136.343 162.047 66.407 1.00 48.31 348 ARG H O 1
ATOM 2575 N N . LYS A 1 373 ? 137.594 161.115 68.028 1.00 48.24 349 LYS H N 1
ATOM 2576 C CA . LYS A 1 373 ? 137.481 162.253 68.937 1.00 48.24 349 LYS H CA 1
ATOM 2577 C C . LYS A 1 373 ? 136.018 162.567 69.244 1.00 48.24 349 LYS H C 1
ATOM 2578 O O . LYS A 1 373 ? 135.620 163.729 69.341 1.00 48.24 349 LYS H O 1
ATOM 2597 N N . SER A 1 374 ? 135.208 161.521 69.392 1.00 37.99 350 SER H N 1
ATOM 2598 C CA . SER A 1 374 ? 133.792 161.657 69.734 1.00 37.99 350 SER H CA 1
ATOM 2599 C C . SER A 1 374 ? 133.443 160.690 70.858 1.00 37.99 350 SER H C 1
ATOM 2600 O O . SER A 1 374 ? 132.634 159.775 70.684 1.00 37.99 350 SER H O 1
ATOM 2608 N N . PRO A 1 375 ? 134.029 160.876 72.037 1.00 35.98 351 PRO H N 1
ATOM 2609 C CA . PRO A 1 375 ? 133.773 159.942 73.138 1.00 35.98 351 PRO H CA 1
ATOM 2610 C C . PRO A 1 375 ? 132.301 159.909 73.510 1.00 35.98 351 PRO H C 1
ATOM 2611 O O . PRO A 1 375 ? 131.597 160.916 73.428 1.00 35.98 351 PRO H O 1
ATOM 2622 N N . THR A 1 376 ? 131.833 158.727 73.907 1.00 27.28 352 THR H N 1
ATOM 2623 C CA . THR A 1 376 ? 130.448 158.560 74.342 1.00 27.28 352 THR H CA 1
ATOM 2624 C C . THR A 1 376 ? 130.436 157.463 75.400 1.00 27.28 352 THR H C 1
ATOM 2625 O O . THR A 1 376 ? 130.675 156.297 75.081 1.00 27.28 352 THR H O 1
ATOM 2636 N N . ILE A 1 377 ? 130.148 157.834 76.647 1.00 27.77 353 ILE H N 1
ATOM 2637 C CA . ILE A 1 377 ? 130.026 156.810 77.678 1.00 27.77 353 ILE H CA 1
ATOM 2638 C C . ILE A 1 377 ? 128.619 156.221 77.649 1.00 27.77 353 ILE H C 1
ATOM 2639 O O . ILE A 1 377 ? 127.700 156.757 77.023 1.00 27.77 353 ILE H O 1
ATOM 2655 N N . THR A 1 378 ? 128.452 155.092 78.330 1.00 25.02 354 THR H N 1
ATOM 2656 C CA . THR A 1 378 ? 127.189 154.370 78.287 1.00 25.02 354 THR H CA 1
ATOM 2657 C C . THR A 1 378 ? 126.862 153.797 79.653 1.00 25.02 354 THR H C 1
ATOM 2658 O O . THR A 1 378 ? 127.737 153.267 80.339 1.00 25.02 354 THR H O 1
ATOM 2669 N N . CYS A 1 379 ? 125.600 153.912 80.035 1.00 27.98 355 CYS H N 1
ATOM 2670 C CA . CYS A 1 379 ? 125.075 153.322 81.254 1.00 27.98 355 CYS H CA 1
ATOM 2671 C C . CYS A 1 379 ? 124.113 152.220 80.840 1.00 27.98 355 CYS H C 1
ATOM 2672 O O . CYS A 1 379 ? 123.138 152.481 80.126 1.00 27.98 355 CYS H O 1
ATOM 2679 N N . LEU A 1 380 ? 124.394 150.995 81.271 1.00 26.39 356 LEU H N 1
ATOM 2680 C CA . LEU A 1 380 ? 123.644 149.820 80.856 1.00 26.39 356 LEU H CA 1
ATOM 2681 C C . LEU A 1 380 ? 122.976 149.226 82.083 1.00 26.39 356 LEU H C 1
ATOM 2682 O O . LEU A 1 380 ? 123.661 148.767 82.999 1.00 26.39 356 LEU H O 1
ATOM 2698 N N . VAL A 1 381 ? 121.649 149.250 82.106 1.00 29.12 357 VAL H N 1
ATOM 2699 C CA . VAL A 1 381 ? 120.862 148.693 83.196 1.00 29.12 357 VAL H CA 1
ATOM 2700 C C . VAL A 1 381 ? 120.219 147.412 82.696 1.00 29.12 357 VAL H C 1
ATOM 2701 O O . VAL A 1 381 ? 119.511 147.419 81.681 1.00 29.12 357 VAL H O 1
ATOM 2714 N N . VAL A 1 382 ? 120.459 146.316 83.416 1.00 29.37 358 VAL H N 1
ATOM 2715 C CA . VAL A 1 382 ? 120.008 144.992 83.014 1.00 29.37 358 VAL H CA 1
ATOM 2716 C C . VAL A 1 382 ? 119.259 144.343 84.167 1.00 29.37 358 VAL H C 1
ATOM 2717 O O . VAL A 1 382 ? 119.362 144.758 85.325 1.00 29.37 358 VAL H O 1
ATOM 2730 N N . ASP A 1 383 ? 118.497 143.308 83.824 1.00 32.24 359 ASP H N 1
ATOM 2731 C CA . ASP A 1 383 ? 117.776 142.414 84.719 1.00 32.24 359 ASP H CA 1
ATOM 2732 C C . ASP A 1 383 ? 116.504 143.042 85.260 1.00 32.24 359 ASP H C 1
ATOM 2733 O O . ASP A 1 383 ? 115.864 142.434 86.120 1.00 32.24 359 ASP H O 1
ATOM 2742 N N . LEU A 1 384 ? 116.109 144.222 84.800 1.00 36.23 360 LEU H N 1
ATOM 2743 C CA . LEU A 1 384 ? 114.860 144.809 85.265 1.00 36.23 360 LEU H CA 1
ATOM 2744 C C . LEU A 1 384 ? 113.704 144.199 84.485 1.00 36.23 360 LEU H C 1
ATOM 2745 O O . LEU A 1 384 ? 113.734 144.151 83.253 1.00 36.23 360 LEU H O 1
ATOM 2761 N N . ALA A 1 385 ? 112.696 143.719 85.202 1.00 39.62 361 ALA H N 1
ATOM 2762 C CA . ALA A 1 385 ? 111.589 143.015 84.574 1.00 39.62 361 ALA H CA 1
ATOM 2763 C C . ALA A 1 385 ? 110.850 143.957 83.635 1.00 39.62 361 ALA H C 1
ATOM 2764 O O . ALA A 1 385 ? 110.788 145.164 83.895 1.00 39.62 361 ALA H O 1
ATOM 2771 N N . PRO A 1 386 ? 110.276 143.457 82.537 1.00 43.42 362 PRO H N 1
ATOM 2772 C CA . PRO A 1 386 ? 109.508 144.340 81.638 1.00 43.42 362 PRO H CA 1
ATOM 2773 C C . PRO A 1 386 ? 108.084 144.546 82.143 1.00 43.42 362 PRO H C 1
ATOM 2774 O O . PRO A 1 386 ? 107.087 144.257 81.470 1.00 43.42 362 PRO H O 1
ATOM 2785 N N . SER A 1 387 ? 107.979 145.056 83.361 1.00 44.24 363 SER H N 1
ATOM 2786 C CA . SER A 1 387 ? 106.696 145.255 84.029 1.00 44.24 363 SER H CA 1
ATOM 2787 C C . SER A 1 387 ? 106.939 146.175 85.222 1.00 44.24 363 SER H C 1
ATOM 2788 O O . SER A 1 387 ? 108.015 146.769 85.357 1.00 44.24 363 SER H O 1
ATOM 2796 N N . LYS A 1 388 ? 105.928 146.305 86.079 1.00 41.71 364 LYS H N 1
ATOM 2797 C CA . LYS A 1 388 ? 106.019 147.137 87.273 1.00 41.71 364 LYS H CA 1
ATOM 2798 C C . LYS A 1 388 ? 106.137 148.608 86.895 1.00 41.71 364 LYS H C 1
ATOM 2799 O O . LYS A 1 388 ? 105.167 149.365 87.012 1.00 41.71 364 LYS H O 1
ATOM 2818 N N . GLY A 1 389 ? 107.315 149.021 86.445 1.00 39.33 365 GLY H N 1
ATOM 2819 C CA . GLY A 1 389 ? 107.526 150.406 86.076 1.00 39.33 365 GLY H CA 1
ATOM 2820 C C . GLY A 1 389 ? 108.876 150.588 85.424 1.00 39.33 365 GLY H C 1
ATOM 2821 O O . GLY A 1 389 ? 109.753 149.723 85.510 1.00 39.33 365 GLY H O 1
ATOM 2825 N N . THR A 1 390 ? 109.031 151.737 84.775 1.00 43.90 366 THR H N 1
ATOM 2826 C CA . THR A 1 390 ? 110.255 152.048 84.050 1.00 43.90 366 THR H CA 1
ATOM 2827 C C . THR A 1 390 ? 111.315 152.542 85.033 1.00 43.90 366 THR H C 1
ATOM 2828 O O . THR A 1 390 ? 111.095 152.608 86.244 1.00 43.90 366 THR H O 1
ATOM 2839 N N . VAL A 1 391 ? 112.482 152.905 84.510 1.00 42.39 367 VAL H N 1
ATOM 2840 C CA . VAL A 1 391 ? 113.628 153.305 85.316 1.00 42.39 367 VAL H CA 1
ATOM 2841 C C . VAL A 1 391 ? 114.094 154.670 84.833 1.00 42.39 367 VAL H C 1
ATOM 2842 O O . VAL A 1 391 ? 114.234 154.888 83.625 1.00 42.39 367 VAL H O 1
ATOM 2855 N N . ASN A 1 392 ? 114.327 155.588 85.768 1.00 46.51 368 ASN H N 1
ATOM 2856 C CA . ASN A 1 392 ? 114.755 156.940 85.435 1.00 46.51 368 ASN H CA 1
ATOM 2857 C C . ASN A 1 392 ? 116.264 157.039 85.614 1.00 46.51 368 ASN H C 1
ATOM 2858 O O . ASN A 1 392 ? 116.786 156.777 86.702 1.00 46.51 368 ASN H O 1
ATOM 2869 N N . LEU A 1 393 ? 116.956 157.426 84.550 1.00 35.88 369 LEU H N 1
ATOM 2870 C CA . LEU A 1 393 ? 118.409 157.468 84.521 1.00 35.88 369 LEU H CA 1
ATOM 2871 C C . LEU A 1 393 ? 118.861 158.905 84.307 1.00 35.88 369 LEU H C 1
ATOM 2872 O O . LEU A 1 393 ? 118.470 159.539 83.322 1.00 35.88 369 LEU H O 1
ATOM 2888 N N . THR A 1 394 ? 119.686 159.413 85.219 1.00 36.18 370 THR H N 1
ATOM 2889 C CA . THR A 1 394 ? 120.101 160.807 85.197 1.00 36.18 370 THR H CA 1
ATOM 2890 C C . THR A 1 394 ? 121.615 160.889 85.125 1.00 36.18 370 THR H C 1
ATOM 2891 O O . THR A 1 394 ? 122.318 160.196 85.870 1.00 36.18 370 THR H O 1
ATOM 2902 N N . TRP A 1 395 ? 122.102 161.752 84.241 1.00 28.72 371 TRP H N 1
ATOM 2903 C CA . TRP A 1 395 ? 123.524 161.944 84.003 1.00 28.72 371 TRP H CA 1
ATOM 2904 C C . TRP A 1 395 ? 123.983 163.192 84.741 1.00 28.72 371 TRP H C 1
ATOM 2905 O O . TRP A 1 395 ? 123.501 164.293 84.459 1.00 28.72 371 TRP H O 1
ATOM 2926 N N . SER A 1 396 ? 124.922 163.025 85.665 1.00 29.08 372 SER H N 1
ATOM 2927 C CA . SER A 1 396 ? 125.446 164.132 86.445 1.00 29.08 372 SER H CA 1
ATOM 2928 C C . SER A 1 396 ? 126.963 164.136 86.335 1.00 29.08 372 SER H C 1
ATOM 2929 O O . SER A 1 396 ? 127.570 163.224 85.774 1.00 29.08 372 SER H O 1
ATOM 2937 N N . ARG A 1 397 ? 127.580 165.176 86.883 1.00 33.65 373 ARG H N 1
ATOM 2938 C CA . ARG A 1 397 ? 129.028 165.296 86.891 1.00 33.65 373 ARG H CA 1
ATOM 2939 C C . ARG A 1 397 ? 129.476 165.707 88.283 1.00 33.65 373 ARG H C 1
ATOM 2940 O O . ARG A 1 397 ? 128.664 166.079 89.133 1.00 33.65 373 ARG H O 1
ATOM 2961 N N . ALA A 1 398 ? 130.786 165.626 88.514 1.00 35.87 374 ALA H N 1
ATOM 2962 C CA . ALA A 1 398 ? 131.321 166.041 89.805 1.00 35.87 374 ALA H CA 1
ATOM 2963 C C . ALA A 1 398 ? 131.040 167.516 90.063 1.00 35.87 374 ALA H C 1
ATOM 2964 O O . ALA A 1 398 ? 130.644 167.897 91.171 1.00 35.87 374 ALA H O 1
ATOM 2971 N N . SER A 1 399 ? 131.229 168.358 89.049 1.00 38.22 375 SER H N 1
ATOM 2972 C CA . SER A 1 399 ? 131.031 169.793 89.195 1.00 38.22 375 SER H CA 1
ATOM 2973 C C . SER A 1 399 ? 129.586 170.222 88.984 1.00 38.22 375 SER H C 1
ATOM 2974 O O . SER A 1 399 ? 129.280 171.406 89.155 1.00 38.22 375 SER H O 1
ATOM 2982 N N . GLY A 1 400 ? 128.698 169.304 88.612 1.00 37.10 376 GLY H N 1
ATOM 2983 C CA . GLY A 1 400 ? 127.319 169.660 88.355 1.00 37.10 376 GLY H CA 1
ATOM 2984 C C . GLY A 1 400 ? 127.104 170.532 87.142 1.00 37.10 376 GLY H C 1
ATOM 2985 O O . GLY A 1 400 ? 125.997 171.043 86.954 1.00 37.10 376 GLY H O 1
ATOM 2989 N N . LYS A 1 401 ? 128.122 170.708 86.302 1.00 42.26 377 LYS H N 1
ATOM 2990 C CA . LYS A 1 401 ? 128.007 171.550 85.128 1.00 42.26 377 LYS H CA 1
ATOM 2991 C C . LYS A 1 401 ? 127.051 170.914 84.125 1.00 42.26 377 LYS H C 1
ATOM 2992 O O . LYS A 1 401 ? 126.744 169.724 84.210 1.00 42.26 377 LYS H O 1
ATOM 3011 N N . PRO A 1 402 ? 126.543 171.693 83.171 1.00 47.79 378 PRO H N 1
ATOM 3012 C CA . PRO A 1 402 ? 125.544 171.152 82.242 1.00 47.79 378 PRO H CA 1
ATOM 3013 C C . PRO A 1 402 ? 126.072 169.937 81.495 1.00 47.79 378 PRO H C 1
ATOM 3014 O O . PRO A 1 402 ? 127.242 169.877 81.114 1.00 47.79 378 PRO H O 1
ATOM 3025 N N . VAL A 1 403 ? 125.188 168.964 81.287 1.00 41.61 379 VAL H N 1
ATOM 3026 C CA . VAL A 1 403 ? 125.517 167.723 80.597 1.00 41.61 379 VAL H CA 1
ATOM 3027 C C . VAL A 1 403 ? 124.854 167.743 79.229 1.00 41.61 379 VAL H C 1
ATOM 3028 O O . VAL A 1 403 ? 123.814 168.384 79.040 1.00 41.61 379 VAL H O 1
ATOM 3041 N N . ASN A 1 404 ? 125.457 167.040 78.275 1.00 43.01 380 ASN H N 1
ATOM 3042 C CA . ASN A 1 404 ? 124.886 166.950 76.944 1.00 43.01 380 ASN H CA 1
ATOM 3043 C C . ASN A 1 404 ? 123.554 166.202 76.994 1.00 43.01 380 ASN H C 1
ATOM 3044 O O . ASN A 1 404 ? 123.090 165.765 78.049 1.00 43.01 380 ASN H O 1
ATOM 3055 N N . HIS A 1 405 ? 122.933 166.065 75.827 1.00 50.64 381 HIS H N 1
ATOM 3056 C CA . HIS A 1 405 ? 121.663 165.358 75.716 1.00 50.64 381 HIS H CA 1
ATOM 3057 C C . HIS A 1 405 ? 121.937 163.872 75.516 1.00 50.64 381 HIS H C 1
ATOM 3058 O O . HIS A 1 405 ? 122.477 163.467 74.482 1.00 50.64 381 HIS H O 1
ATOM 3072 N N . SER A 1 406 ? 121.565 163.058 76.500 1.00 39.33 382 SER H N 1
ATOM 3073 C CA . SER A 1 406 ? 121.762 161.622 76.402 1.00 39.33 382 SER H CA 1
ATOM 3074 C C . SER A 1 406 ? 120.682 160.990 75.529 1.00 39.33 382 SER H C 1
ATOM 3075 O O . SER A 1 406 ? 119.605 161.553 75.322 1.00 39.33 382 SER H O 1
ATOM 3083 N N . THR A 1 407 ? 120.982 159.796 75.020 1.00 35.27 383 THR H N 1
ATOM 3084 C CA . THR A 1 407 ? 120.059 159.057 74.166 1.00 35.27 383 THR H CA 1
ATOM 3085 C C . THR A 1 407 ? 119.788 157.693 74.782 1.00 35.27 383 THR H C 1
ATOM 3086 O O . THR A 1 407 ? 120.724 156.952 75.087 1.00 35.27 383 THR H O 1
ATOM 3097 N N . ARG A 1 408 ? 118.512 157.360 74.950 1.00 40.40 384 ARG H N 1
ATOM 3098 C CA . ARG A 1 408 ? 118.098 156.158 75.658 1.00 40.40 384 ARG H CA 1
ATOM 3099 C C . ARG A 1 408 ? 117.490 155.152 74.692 1.00 40.40 384 ARG H C 1
ATOM 3100 O O . ARG A 1 408 ? 116.753 155.524 73.774 1.00 40.40 384 ARG H O 1
ATOM 3121 N N . LYS A 1 409 ? 117.803 153.874 74.908 1.00 42.28 385 LYS H N 1
ATOM 3122 C CA . LYS A 1 409 ? 117.258 152.776 74.123 1.00 42.28 385 LYS H CA 1
ATOM 3123 C C . LYS A 1 409 ? 116.797 151.662 75.052 1.00 42.28 385 LYS H C 1
ATOM 3124 O O . LYS A 1 409 ? 117.490 151.315 76.011 1.00 42.28 385 LYS H O 1
ATOM 3143 N N . GLU A 1 410 ? 115.630 151.102 74.757 1.00 47.41 386 GLU H N 1
ATOM 3144 C CA . GLU A 1 410 ? 115.050 150.014 75.529 1.00 47.41 386 GLU H CA 1
ATOM 3145 C C . GLU A 1 410 ? 114.929 148.778 74.649 1.00 47.41 386 GLU H C 1
ATOM 3146 O O . GLU A 1 410 ? 114.434 148.850 73.521 1.00 47.41 386 GLU H O 1
ATOM 3158 N N . GLU A 1 411 ? 115.379 147.637 75.172 1.00 55.72 387 GLU H N 1
ATOM 3159 C CA . GLU A 1 411 ? 115.402 146.413 74.382 1.00 55.72 387 GLU H CA 1
ATOM 3160 C C . GLU A 1 411 ? 114.959 145.233 75.234 1.00 55.72 387 GLU H C 1
ATOM 3161 O O . GLU A 1 411 ? 115.401 145.060 76.372 1.00 55.72 387 GLU H O 1
ATOM 3173 N N . LYS A 1 412 ? 114.091 144.408 74.657 1.00 50.58 388 LYS H N 1
ATOM 3174 C CA . LYS A 1 412 ? 113.640 143.175 75.284 1.00 50.58 388 LYS H CA 1
ATOM 3175 C C . LYS A 1 412 ? 114.618 142.054 74.967 1.00 50.58 388 LYS H C 1
ATOM 3176 O O . LYS A 1 412 ? 115.069 141.914 73.826 1.00 50.58 388 LYS H O 1
ATOM 3195 N N . GLN A 1 413 ? 114.937 141.253 75.979 1.00 48.25 389 GLN H N 1
ATOM 3196 C CA . GLN A 1 413 ? 115.954 140.220 75.874 1.00 48.25 389 GLN H CA 1
ATOM 3197 C C . GLN A 1 413 ? 115.312 138.843 75.778 1.00 48.25 389 GLN H C 1
ATOM 3198 O O . GLN A 1 413 ? 114.191 138.625 76.245 1.00 48.25 389 GLN H O 1
ATOM 3212 N N . ARG A 1 414 ? 116.045 137.912 75.162 1.00 72.16 390 ARG H N 1
ATOM 3213 C CA . ARG A 1 414 ? 115.548 136.549 75.024 1.00 72.16 390 ARG H CA 1
ATOM 3214 C C . ARG A 1 414 ? 115.375 135.883 76.379 1.00 72.16 390 ARG H C 1
ATOM 3215 O O . ARG A 1 414 ? 114.488 135.039 76.547 1.00 72.16 390 ARG H O 1
ATOM 3236 N N . ASN A 1 415 ? 116.200 136.251 77.355 1.00 37.60 391 ASN H N 1
ATOM 3237 C CA . ASN A 1 415 ? 116.114 135.686 78.692 1.00 37.60 391 ASN H CA 1
ATOM 3238 C C . ASN A 1 415 ? 114.996 136.289 79.525 1.00 37.60 391 ASN H C 1
ATOM 3239 O O . ASN A 1 415 ? 115.001 136.136 80.751 1.00 37.60 391 ASN H O 1
ATOM 3244 N N . GLY A 1 416 ? 114.042 136.966 78.886 1.00 47.93 392 GLY H N 1
ATOM 3245 C CA . GLY A 1 416 ? 112.800 137.356 79.517 1.00 47.93 392 GLY H CA 1
ATOM 3246 C C . GLY A 1 416 ? 112.804 138.720 80.170 1.00 47.93 392 GLY H C 1
ATOM 3247 O O . GLY A 1 416 ? 111.726 139.236 80.493 1.00 47.93 392 GLY H O 1
ATOM 3251 N N . THR A 1 417 ? 113.967 139.326 80.362 1.00 42.05 393 THR H N 1
ATOM 3252 C CA . THR A 1 417 ? 114.079 140.608 81.033 1.00 42.05 393 THR H CA 1
ATOM 3253 C C . THR A 1 417 ? 114.249 141.727 80.017 1.00 42.05 393 THR H C 1
ATOM 3254 O O . THR A 1 417 ? 114.466 141.494 78.826 1.00 42.05 393 THR H O 1
ATOM 3265 N N . LEU A 1 418 ? 114.144 142.954 80.510 1.00 43.47 394 LEU H N 1
ATOM 3266 C CA . LEU A 1 418 ? 114.315 144.155 79.714 1.00 43.47 394 LEU H CA 1
ATOM 3267 C C . LEU A 1 418 ? 115.650 144.800 80.055 1.00 43.47 394 LEU H C 1
ATOM 3268 O O . LEU A 1 418 ? 116.180 144.616 81.151 1.00 43.47 394 LEU H O 1
ATOM 3284 N N . THR A 1 419 ? 116.198 145.553 79.105 1.00 39.54 395 THR H N 1
ATOM 3285 C CA . THR A 1 419 ? 117.444 146.269 79.328 1.00 39.54 395 THR H CA 1
ATOM 3286 C C . THR A 1 419 ? 117.319 147.684 78.789 1.00 39.54 395 THR H C 1
ATOM 3287 O O . THR A 1 419 ? 116.576 147.943 77.838 1.00 39.54 395 THR H O 1
ATOM 3298 N N . VAL A 1 420 ? 118.065 148.594 79.409 1.00 35.40 396 VAL H N 1
ATOM 3299 C CA . VAL A 1 420 ? 118.088 149.997 79.022 1.00 35.40 396 VAL H CA 1
ATOM 3300 C C . VAL A 1 420 ? 119.534 150.423 78.835 1.00 35.40 396 VAL H C 1
ATOM 3301 O O . VAL A 1 420 ? 120.397 150.110 79.661 1.00 35.40 396 VAL H O 1
ATOM 3314 N N . THR A 1 421 ? 119.802 151.129 77.743 1.00 32.61 397 THR H N 1
ATOM 3315 C CA . THR A 1 421 ? 121.137 151.625 77.438 1.00 32.61 397 THR H CA 1
ATOM 3316 C C . THR A 1 421 ? 121.041 153.117 77.172 1.00 32.61 397 THR H C 1
ATOM 3317 O O . THR A 1 421 ? 120.361 153.536 76.230 1.00 32.61 397 THR H O 1
ATOM 3328 N N . SER A 1 422 ? 121.707 153.914 77.999 1.00 31.32 398 SER H N 1
ATOM 3329 C CA . SER A 1 422 ? 121.725 155.361 77.838 1.00 31.32 398 SER H CA 1
ATOM 3330 C C . SER A 1 422 ? 123.132 155.791 77.466 1.00 31.32 398 SER H C 1
ATOM 3331 O O . SER A 1 422 ? 124.073 155.566 78.231 1.00 31.32 398 SER H O 1
ATOM 3339 N N . THR A 1 423 ? 123.271 156.419 76.307 1.00 29.11 399 THR H N 1
ATOM 3340 C CA . THR A 1 423 ? 124.560 156.883 75.820 1.00 29.11 399 THR H CA 1
ATOM 3341 C C . THR A 1 423 ? 124.654 158.389 76.014 1.00 29.11 399 THR H C 1
ATOM 3342 O O . THR A 1 423 ? 123.804 159.140 75.522 1.00 29.11 399 THR H O 1
ATOM 3353 N N . LEU A 1 424 ? 125.679 158.819 76.741 1.00 30.44 400 LEU H N 1
ATOM 3354 C CA . LEU A 1 424 ? 125.940 160.236 76.985 1.00 30.44 400 LEU H CA 1
ATOM 3355 C C . LEU A 1 424 ? 127.186 160.642 76.213 1.00 30.44 400 LEU H C 1
ATOM 3356 O O . LEU A 1 424 ? 128.295 160.171 76.528 1.00 30.44 400 LEU H O 1
ATOM 3372 N N . PRO A 1 425 ? 127.065 161.486 75.192 1.00 30.03 401 PRO H N 1
ATOM 3373 C CA . PRO A 1 425 ? 128.270 161.974 74.513 1.00 30.03 401 PRO H CA 1
ATOM 3374 C C . PRO A 1 425 ? 129.033 162.955 75.381 1.00 30.03 401 PRO H C 1
ATOM 3375 O O . PRO A 1 425 ? 128.637 164.115 75.513 1.00 30.03 401 PRO H O 1
ATOM 3386 N N . VAL A 1 426 ? 130.129 162.505 75.965 1.00 31.24 402 VAL H N 1
ATOM 3387 C CA . VAL A 1 426 ? 130.928 163.352 76.830 1.00 31.24 402 VAL H CA 1
ATOM 3388 C C . VAL A 1 426 ? 131.855 164.192 75.965 1.00 31.24 402 VAL H C 1
ATOM 3389 O O . VAL A 1 426 ? 132.038 163.938 74.773 1.00 31.24 402 VAL H O 1
ATOM 3402 N N . GLY A 1 427 ? 132.439 165.221 76.574 1.00 43.26 403 GLY H N 1
ATOM 3403 C CA . GLY A 1 427 ? 133.402 166.048 75.873 1.00 43.26 403 GLY H CA 1
ATOM 3404 C C . GLY A 1 427 ? 134.803 165.513 76.082 1.00 43.26 403 GLY H C 1
ATOM 3405 O O . GLY A 1 427 ? 135.186 165.159 77.202 1.00 43.26 403 GLY H O 1
ATOM 3409 N N . THR A 1 428 ? 135.575 165.445 74.996 1.00 49.88 404 THR H N 1
ATOM 3410 C CA . THR A 1 428 ? 136.966 165.028 75.119 1.00 49.88 404 THR H CA 1
ATOM 3411 C C . THR A 1 428 ? 137.691 165.871 76.157 1.00 49.88 404 THR H C 1
ATOM 3412 O O . THR A 1 428 ? 138.491 165.354 76.945 1.00 49.88 404 THR H O 1
ATOM 3423 N N . ARG A 1 429 ? 137.405 167.174 76.187 1.00 53.59 405 ARG H N 1
ATOM 3424 C CA . ARG A 1 429 ? 138.064 168.054 77.142 1.00 53.59 405 ARG H CA 1
ATOM 3425 C C . ARG A 1 429 ? 137.752 167.626 78.569 1.00 53.59 405 ARG H C 1
ATOM 3426 O O . ARG A 1 429 ? 138.626 167.635 79.441 1.00 53.59 405 ARG H O 1
ATOM 3447 N N . ASP A 1 430 ? 136.502 167.240 78.822 1.00 45.59 406 ASP H N 1
ATOM 3448 C CA . ASP A 1 430 ? 136.127 166.778 80.153 1.00 45.59 406 ASP H CA 1
ATOM 3449 C C . ASP A 1 430 ? 136.965 165.574 80.564 1.00 45.59 406 ASP H C 1
ATOM 3450 O O . ASP A 1 430 ? 137.471 165.507 81.689 1.00 45.59 406 ASP H O 1
ATOM 3459 N N . TRP A 1 431 ? 137.123 164.610 79.654 1.00 36.91 407 TRP H N 1
ATOM 3460 C CA . TRP A 1 431 ? 137.811 163.372 80.003 1.00 36.91 407 TRP H CA 1
ATOM 3461 C C . TRP A 1 431 ? 139.309 163.580 80.172 1.00 36.91 407 TRP H C 1
ATOM 3462 O O . TRP A 1 431 ? 139.904 163.039 81.110 1.00 36.91 407 TRP H O 1
ATOM 3483 N N . ILE A 1 432 ? 139.935 164.364 79.292 1.00 50.73 408 ILE H N 1
ATOM 3484 C CA . ILE A 1 432 ? 141.382 164.557 79.376 1.00 50.73 408 ILE H CA 1
ATOM 3485 C C . ILE A 1 432 ? 141.764 165.108 80.744 1.00 50.73 408 ILE H C 1
ATOM 3486 O O . ILE A 1 432 ? 142.789 164.727 81.322 1.00 50.73 408 ILE H O 1
ATOM 3502 N N . GLU A 1 433 ? 140.952 166.018 81.279 1.00 52.14 409 GLU H N 1
ATOM 3503 C CA . GLU A 1 433 ? 141.174 166.583 82.603 1.00 52.14 409 GLU H CA 1
ATOM 3504 C C . GLU A 1 433 ? 140.637 165.695 83.718 1.00 52.14 409 GLU H C 1
ATOM 3505 O O . GLU A 1 433 ? 140.704 166.079 84.891 1.00 52.14 409 GLU H O 1
ATOM 3517 N N . GLY A 1 434 ? 140.109 164.522 83.383 1.00 39.70 410 GLY H N 1
ATOM 3518 C CA . GLY A 1 434 ? 139.660 163.592 84.404 1.00 39.70 410 GLY H CA 1
ATOM 3519 C C . GLY A 1 434 ? 138.389 164.010 85.103 1.00 39.70 410 GLY H C 1
ATOM 3520 O O . GLY A 1 434 ? 138.110 163.531 86.207 1.00 39.70 410 GLY H O 1
ATOM 3524 N N . GLU A 1 435 ? 137.603 164.890 84.490 1.00 36.72 411 GLU H N 1
ATOM 3525 C CA . GLU A 1 435 ? 136.347 165.304 85.095 1.00 36.72 411 GLU H CA 1
ATOM 3526 C C . GLU A 1 435 ? 135.408 164.112 85.211 1.00 36.72 411 GLU H C 1
ATOM 3527 O O . GLU A 1 435 ? 134.912 163.598 84.206 1.00 36.72 411 GLU H O 1
ATOM 3539 N N . THR A 1 436 ? 135.142 163.691 86.440 1.00 29.81 412 THR H N 1
ATOM 3540 C CA . THR A 1 436 ? 134.331 162.511 86.691 1.00 29.81 412 THR H CA 1
ATOM 3541 C C . THR A 1 436 ? 132.909 162.747 86.206 1.00 29.81 412 THR H C 1
ATOM 3542 O O . THR A 1 436 ? 132.368 163.844 86.367 1.00 29.81 412 THR H O 1
ATOM 3553 N N . TYR A 1 437 ? 132.317 161.723 85.602 1.00 27.63 413 TYR H N 1
ATOM 3554 C CA . TYR A 1 437 ? 130.898 161.710 85.295 1.00 27.63 413 TYR H CA 1
ATOM 3555 C C . TYR A 1 437 ? 130.190 160.787 86.277 1.00 27.63 413 TYR H C 1
ATOM 3556 O O . TYR A 1 437 ? 130.797 160.221 87.186 1.00 27.63 413 TYR H O 1
ATOM 3574 N N . GLN A 1 438 ? 128.881 160.641 86.104 1.00 25.19 414 GLN H N 1
ATOM 3575 C CA . GLN A 1 438 ? 128.129 159.827 87.043 1.00 25.19 414 GLN H CA 1
ATOM 3576 C C . GLN A 1 438 ? 126.753 159.478 86.498 1.00 25.19 414 GLN H C 1
ATOM 3577 O O . GLN A 1 438 ? 126.063 160.327 85.924 1.00 25.19 414 GLN H O 1
ATOM 3591 N N . CYS A 1 439 ? 126.353 158.226 86.678 1.00 27.77 415 CYS H N 1
ATOM 3592 C CA . CYS A 1 439 ? 125.052 157.727 86.258 1.00 27.77 415 CYS H CA 1
ATOM 3593 C C . CYS A 1 439 ? 124.268 157.374 87.510 1.00 27.77 415 CYS H C 1
ATOM 3594 O O . CYS A 1 439 ? 124.741 156.588 88.341 1.00 27.77 415 CYS H O 1
ATOM 3601 N N . ARG A 1 440 ? 123.084 157.965 87.652 1.00 36.60 416 ARG H N 1
ATOM 3602 C CA . ARG A 1 440 ? 122.220 157.731 88.800 1.00 36.60 416 ARG H CA 1
ATOM 3603 C C . ARG A 1 440 ? 120.935 157.090 88.304 1.00 36.60 416 ARG H C 1
ATOM 3604 O O . ARG A 1 440 ? 120.230 157.673 87.474 1.00 36.60 416 ARG H O 1
ATOM 3625 N N . VAL A 1 441 ? 120.632 155.901 88.810 1.00 35.57 417 VAL H N 1
ATOM 3626 C CA . VAL A 1 441 ? 119.495 155.113 88.357 1.00 35.57 417 VAL H CA 1
ATOM 3627 C C . VAL A 1 441 ? 118.491 155.032 89.494 1.00 35.57 417 VAL H C 1
ATOM 3628 O O . VAL A 1 441 ? 118.838 154.607 90.602 1.00 35.57 417 VAL H O 1
ATOM 3641 N N . THR A 1 442 ? 117.251 155.434 89.224 1.00 41.60 418 THR H N 1
ATO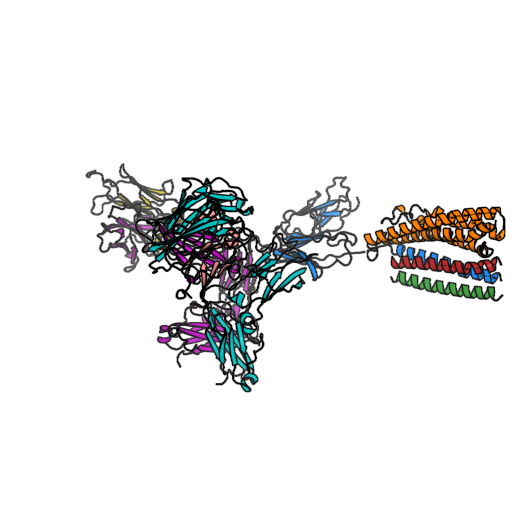M 3642 C CA . THR A 1 442 ? 116.183 155.387 90.210 1.00 41.60 418 THR H CA 1
ATOM 3643 C C . THR A 1 442 ? 115.054 154.517 89.688 1.00 41.60 418 THR H C 1
ATOM 3644 O O . THR A 1 442 ? 114.684 154.594 88.512 1.00 41.60 418 THR H O 1
ATOM 3655 N N . HIS A 1 443 ? 114.515 153.689 90.570 1.00 40.64 419 HIS H N 1
ATOM 3656 C CA . HIS A 1 443 ? 113.380 152.839 90.269 1.00 40.64 419 HIS H CA 1
ATOM 3657 C C . HIS A 1 443 ? 112.326 153.042 91.344 1.00 40.64 419 HIS H C 1
ATOM 3658 O O . HIS A 1 443 ? 112.663 153.187 92.521 1.00 40.64 419 HIS H O 1
ATOM 3672 N N . PRO A 1 444 ? 111.047 153.048 90.980 1.00 46.39 420 PRO H N 1
ATOM 3673 C CA . PRO A 1 444 ? 110.010 153.338 91.980 1.00 46.39 420 PRO H CA 1
ATOM 3674 C C . PRO A 1 444 ? 109.888 152.291 93.077 1.00 46.39 420 PRO H C 1
ATOM 3675 O O . PRO A 1 444 ? 108.982 152.386 93.909 1.00 46.39 420 PRO H O 1
ATOM 3686 N N . HIS A 1 445 ? 110.769 151.291 93.095 1.00 35.36 421 HIS H N 1
ATOM 3687 C CA . HIS A 1 445 ? 110.721 150.267 94.132 1.00 35.36 421 HIS H CA 1
ATOM 3688 C C . HIS A 1 445 ? 112.035 150.180 94.895 1.00 35.36 421 HIS H C 1
ATOM 3689 O O . HIS A 1 445 ? 112.046 149.816 96.074 1.00 35.36 421 HIS H O 1
ATOM 3703 N N . LEU A 1 446 ? 113.139 150.514 94.245 1.00 20.75 422 LEU H N 1
ATOM 3704 C CA . LEU A 1 446 ? 114.446 150.386 94.870 1.00 20.75 422 LEU H CA 1
ATOM 3705 C C . LEU A 1 446 ? 114.553 151.311 96.079 1.00 20.75 422 LEU H C 1
ATOM 3706 O O . LEU A 1 446 ? 114.215 152.499 95.970 1.00 20.75 422 LEU H O 1
ATOM 3722 N N . PRO A 1 447 ? 115.001 150.823 97.236 1.00 6.49 423 PRO H N 1
ATOM 3723 C CA . PRO A 1 447 ? 115.193 151.722 98.382 1.00 6.49 423 PRO H CA 1
ATOM 3724 C C . PRO A 1 447 ? 116.172 152.837 98.116 1.00 6.49 423 PRO H C 1
ATOM 3725 O O . PRO A 1 447 ? 115.971 153.957 98.597 1.00 6.49 423 PRO H O 1
ATOM 3736 N N . ARG A 1 448 ? 117.232 152.565 97.369 1.00 15.65 424 ARG H N 1
ATOM 3737 C CA . ARG A 1 448 ? 118.282 153.534 97.116 1.00 15.65 424 ARG H CA 1
ATOM 3738 C C . ARG A 1 448 ? 118.562 153.587 95.626 1.00 15.65 424 ARG H C 1
ATOM 3739 O O . ARG A 1 448 ? 118.457 152.575 94.930 1.00 15.65 424 ARG H O 1
ATOM 3760 N N . ALA A 1 449 ? 118.910 154.771 95.141 1.00 26.94 425 ALA H N 1
ATOM 3761 C CA . ALA A 1 449 ? 119.255 154.927 93.739 1.00 26.94 425 ALA H CA 1
ATOM 3762 C C . ALA A 1 449 ? 120.644 154.358 93.482 1.00 26.94 425 ALA H C 1
ATOM 3763 O O . ALA A 1 449 ? 121.601 154.686 94.189 1.00 26.94 425 ALA H O 1
ATOM 3770 N N . LEU A 1 450 ? 120.753 153.498 92.475 1.00 26.47 426 LEU H N 1
ATOM 3771 C CA . LEU A 1 450 ? 122.043 152.929 92.124 1.00 26.47 426 LEU H CA 1
ATOM 3772 C C . LEU A 1 450 ? 122.953 154.009 91.557 1.00 26.47 426 LEU H C 1
ATOM 3773 O O . LEU A 1 450 ? 122.536 154.827 90.733 1.00 26.47 426 LEU H O 1
ATOM 3789 N N . MET A 1 451 ? 124.206 154.002 91.997 1.00 29.66 427 MET H N 1
ATOM 3790 C CA . MET A 1 451 ? 125.177 155.025 91.644 1.00 29.66 427 MET H CA 1
ATOM 3791 C C . MET A 1 451 ? 126.344 154.379 90.914 1.00 29.66 427 MET H C 1
ATOM 3792 O O . MET A 1 451 ? 126.864 153.351 91.354 1.00 29.66 427 MET H O 1
ATOM 3806 N N . ARG A 1 452 ? 126.761 154.980 89.803 1.00 25.20 428 ARG H N 1
ATOM 3807 C CA . ARG A 1 452 ? 127.947 154.515 89.103 1.00 25.20 428 ARG H CA 1
ATOM 3808 C C . ARG A 1 452 ? 128.774 155.717 88.681 1.00 25.20 428 ARG H C 1
ATOM 3809 O O . ARG A 1 452 ? 128.229 156.759 88.317 1.00 25.20 428 ARG H O 1
ATOM 3830 N N . SER A 1 453 ? 130.095 155.559 88.718 1.00 22.38 429 SER H N 1
ATOM 3831 C CA . SER A 1 453 ? 130.992 156.657 88.395 1.00 22.38 429 SER H CA 1
ATOM 3832 C C . SER A 1 453 ? 132.136 156.144 87.536 1.00 22.38 429 SER H C 1
ATOM 3833 O O . SER A 1 453 ? 132.510 154.972 87.599 1.00 22.38 429 SER H O 1
ATOM 3841 N N . THR A 1 454 ? 132.691 157.046 86.733 1.00 26.23 430 THR H N 1
ATOM 3842 C CA . THR A 1 454 ? 133.784 156.720 85.833 1.00 26.23 430 THR H CA 1
ATOM 3843 C C . THR A 1 454 ? 134.720 157.910 85.734 1.00 26.23 430 THR H C 1
ATOM 3844 O O . THR A 1 454 ? 134.306 159.060 85.877 1.00 26.23 430 THR H O 1
ATOM 3855 N N . THR A 1 455 ? 135.991 157.624 85.473 1.00 31.72 431 THR H N 1
ATOM 3856 C CA . THR A 1 455 ? 136.972 158.689 85.315 1.00 31.72 431 THR H CA 1
ATOM 3857 C C . THR A 1 455 ? 138.277 158.098 84.805 1.00 31.72 431 THR H C 1
ATOM 3858 O O . THR A 1 455 ? 138.570 156.921 85.027 1.00 31.72 431 THR H O 1
ATOM 3869 N N . LYS A 1 456 ? 139.047 158.934 84.117 1.00 37.41 432 LYS H N 1
ATOM 3870 C CA . LYS A 1 456 ? 140.341 158.529 83.589 1.00 37.41 432 LYS H CA 1
ATOM 3871 C C . LYS A 1 456 ? 141.200 157.932 84.693 1.00 37.41 432 LYS H C 1
ATOM 3872 O O . LYS A 1 456 ? 141.547 158.615 85.660 1.00 37.41 432 LYS H O 1
ATOM 3891 N N . THR A 1 457 ? 141.546 156.656 84.543 1.00 38.29 433 THR H N 1
ATOM 3892 C CA . THR A 1 457 ? 142.328 155.966 85.558 1.00 38.29 433 THR H CA 1
ATOM 3893 C C . THR A 1 457 ? 143.736 156.539 85.632 1.00 38.29 433 THR H C 1
ATOM 3894 O O . THR A 1 457 ? 144.330 156.926 84.623 1.00 38.29 433 THR H O 1
ATOM 3905 N N . SER A 1 458 ? 144.272 156.574 86.848 1.00 48.07 434 SER H N 1
ATOM 3906 C CA . SER A 1 458 ? 145.552 157.202 87.137 1.00 48.07 434 SER H CA 1
ATOM 3907 C C . SER A 1 458 ? 146.616 156.143 87.389 1.00 48.07 434 SER H C 1
ATOM 3908 O O . SER A 1 458 ? 146.379 155.166 88.107 1.00 48.07 434 SER H O 1
ATOM 3916 N N . GLY A 1 459 ? 147.788 156.347 86.796 1.00 56.68 435 GLY H N 1
ATOM 3917 C CA . GLY A 1 459 ? 148.899 155.440 86.948 1.00 56.68 435 GLY H CA 1
ATOM 3918 C C . GLY A 1 459 ? 150.030 155.809 86.012 1.00 56.68 435 GLY H C 1
ATOM 3919 O O . GLY A 1 459 ? 149.900 156.703 85.172 1.00 56.68 435 GLY H O 1
ATOM 3923 N N . PRO A 1 460 ? 151.168 155.134 86.139 1.00 50.53 436 PRO H N 1
ATOM 3924 C CA . PRO A 1 460 ? 152.294 155.433 85.244 1.00 50.53 436 PRO H CA 1
ATOM 3925 C C . PRO A 1 460 ? 151.923 155.220 83.786 1.00 50.53 436 PRO H C 1
ATOM 3926 O O . PRO A 1 460 ? 150.916 154.571 83.491 1.00 50.53 436 PRO H O 1
ATOM 3937 N N . ARG A 1 461 ? 152.714 155.770 82.869 1.00 46.06 437 ARG H N 1
ATOM 3938 C CA . ARG A 1 461 ? 152.435 155.688 81.442 1.00 46.06 437 ARG H CA 1
ATOM 3939 C C . ARG A 1 461 ? 153.602 155.014 80.737 1.00 46.06 437 ARG H C 1
ATOM 3940 O O . ARG A 1 461 ? 154.756 155.410 80.922 1.00 46.06 437 ARG H O 1
ATOM 3961 N N . ALA A 1 462 ? 153.297 153.999 79.930 1.00 42.48 438 ALA H N 1
ATOM 3962 C CA . ALA A 1 462 ? 154.312 153.284 79.167 1.00 42.48 438 ALA H CA 1
ATOM 3963 C C . ALA A 1 462 ? 153.712 152.845 77.842 1.00 42.48 438 ALA H C 1
ATOM 3964 O O . ALA A 1 462 ? 152.644 152.228 77.820 1.00 42.48 438 ALA H O 1
ATOM 3971 N N . ALA A 1 463 ? 154.403 153.154 76.750 1.00 48.15 439 ALA H N 1
ATOM 3972 C CA . ALA A 1 463 ? 153.889 152.831 75.431 1.00 48.15 439 ALA H CA 1
ATOM 3973 C C . ALA A 1 463 ? 153.903 151.319 75.206 1.00 48.15 439 ALA H C 1
ATOM 3974 O O . ALA A 1 463 ? 154.712 150.603 75.801 1.00 48.15 439 ALA H O 1
ATOM 3981 N N . PRO A 1 464 ? 153.021 150.808 74.352 1.00 41.53 440 PRO H N 1
ATOM 3982 C CA . PRO A 1 464 ? 152.987 149.369 74.076 1.00 41.53 440 PRO H CA 1
ATOM 3983 C C . PRO A 1 464 ? 154.143 148.940 73.177 1.00 41.53 440 PRO H C 1
ATOM 3984 O O . PRO A 1 464 ? 154.756 149.740 72.474 1.00 41.53 440 PRO H O 1
ATOM 3995 N N . GLU A 1 465 ? 154.423 147.640 73.213 1.00 43.16 441 GLU H N 1
ATOM 3996 C CA . GLU A 1 465 ? 155.379 146.988 72.332 1.00 43.16 441 GLU H CA 1
ATOM 3997 C C . GLU A 1 465 ? 154.630 145.958 71.503 1.00 43.16 441 GLU H C 1
ATOM 3998 O O . GLU A 1 465 ? 153.819 145.194 72.038 1.00 43.16 441 GLU H O 1
ATOM 4010 N N . VAL A 1 466 ? 154.910 145.938 70.201 1.00 45.13 442 VAL H N 1
ATOM 4011 C CA . VAL A 1 466 ? 154.122 145.202 69.222 1.00 45.13 442 VAL H CA 1
ATOM 4012 C C . VAL A 1 466 ? 154.997 144.158 68.541 1.00 45.13 442 VAL H C 1
ATOM 4013 O O . VAL A 1 466 ? 156.143 144.438 68.173 1.00 45.13 442 VAL H O 1
ATOM 4026 N N . TYR A 1 467 ? 154.451 142.953 68.375 1.00 41.47 443 TYR H N 1
ATOM 4027 C CA . TYR A 1 467 ? 155.111 141.887 67.632 1.00 41.47 443 TYR H CA 1
ATOM 4028 C C . TYR A 1 467 ? 154.086 141.176 66.762 1.00 41.47 443 TYR H C 1
ATOM 4029 O O . TYR A 1 467 ? 152.949 140.963 67.186 1.00 41.47 443 TYR H O 1
ATOM 4047 N N . ALA A 1 468 ? 154.496 140.794 65.555 1.00 50.03 444 ALA H N 1
ATOM 4048 C CA . ALA A 1 468 ? 153.626 140.119 64.602 1.00 50.03 444 ALA H CA 1
ATOM 4049 C C . ALA A 1 468 ? 154.211 138.763 64.233 1.00 50.03 444 ALA H C 1
ATOM 4050 O O . ALA A 1 468 ? 155.414 138.643 63.982 1.00 50.03 444 ALA H O 1
ATOM 4057 N N . PHE A 1 469 ? 153.353 137.743 64.196 1.00 48.00 445 PHE H N 1
ATOM 4058 C CA . PHE A 1 469 ? 153.759 136.374 63.921 1.00 48.00 445 PHE H CA 1
ATOM 4059 C C . PHE A 1 469 ? 152.869 135.782 62.840 1.00 48.00 445 PHE H C 1
ATOM 4060 O O . PHE A 1 469 ? 151.643 135.920 62.888 1.00 48.00 445 PHE H O 1
ATOM 4077 N N . ALA A 1 470 ? 153.491 135.109 61.877 1.00 58.37 446 ALA H N 1
ATOM 4078 C CA . ALA A 1 470 ? 152.786 134.435 60.796 1.00 58.37 446 ALA H CA 1
ATOM 4079 C C . ALA A 1 470 ? 152.997 132.934 60.923 1.00 58.37 446 ALA H C 1
ATOM 4080 O O . ALA A 1 470 ? 154.135 132.471 61.045 1.00 58.37 446 ALA H O 1
ATOM 4087 N N . THR A 1 471 ? 151.907 132.183 60.896 1.00 61.10 447 THR H N 1
ATOM 4088 C CA . THR A 1 471 ? 151.996 130.740 61.079 1.00 61.10 447 THR H CA 1
ATOM 4089 C C . THR A 1 471 ? 152.630 130.091 59.852 1.00 61.10 447 THR H C 1
ATOM 4090 O O . THR A 1 471 ? 152.214 130.377 58.724 1.00 61.10 447 THR H O 1
ATOM 4101 N N . PRO A 1 472 ? 153.629 129.223 60.021 1.00 63.99 448 PRO H N 1
ATOM 4102 C CA . PRO A 1 472 ? 154.139 128.469 58.871 1.00 63.99 448 PRO H CA 1
ATOM 4103 C C . PRO A 1 472 ? 153.083 127.520 58.330 1.00 63.99 448 PRO H C 1
ATOM 4104 O O . PRO A 1 472 ? 152.161 127.111 59.039 1.00 63.99 448 PRO H O 1
ATOM 4115 N N . GLU A 1 473 ? 153.227 127.173 57.054 1.00 79.50 449 GLU H N 1
ATOM 4116 C CA . GLU A 1 473 ? 152.239 126.337 56.387 1.00 79.50 449 GLU H CA 1
ATOM 4117 C C . GLU A 1 473 ? 152.033 125.031 57.143 1.00 79.50 449 GLU H C 1
ATOM 4118 O O . GLU A 1 473 ? 152.992 124.396 57.588 1.00 79.50 449 GLU H O 1
ATOM 4130 N N . TRP A 1 474 ? 150.764 124.634 57.284 1.00 72.71 450 TRP H N 1
ATOM 4131 C CA . TRP A 1 474 ? 150.402 123.386 57.933 1.00 72.71 450 TRP H CA 1
ATOM 4132 C C . TRP A 1 474 ? 149.753 122.437 56.930 1.00 72.71 450 TRP H C 1
ATOM 4133 O O . TRP A 1 474 ? 148.954 122.880 56.097 1.00 72.71 450 TRP H O 1
ATOM 4154 N N . PRO A 1 475 ? 150.069 121.142 56.969 1.00 77.71 451 PRO H N 1
ATOM 4155 C CA . PRO A 1 475 ? 149.460 120.215 56.006 1.00 77.71 451 PRO H CA 1
ATOM 4156 C C . PRO A 1 475 ? 147.943 120.204 56.123 1.00 77.71 451 PRO H C 1
ATOM 4157 O O . PRO A 1 475 ? 147.384 120.235 57.221 1.00 77.71 451 PRO H O 1
ATOM 4168 N N . GLY A 1 476 ? 147.276 120.148 54.972 1.00 88.63 452 GLY H N 1
ATOM 4169 C CA . GLY A 1 476 ? 145.830 120.106 54.931 1.00 88.63 452 GLY H CA 1
ATOM 4170 C C . GLY A 1 476 ? 145.142 121.442 55.097 1.00 88.63 452 GLY H C 1
ATOM 4171 O O . GLY A 1 476 ? 143.905 121.487 55.086 1.00 88.63 452 GLY H O 1
ATOM 4175 N N . SER A 1 477 ? 145.894 122.530 55.252 1.00 89.47 453 SER H N 1
ATOM 4176 C CA . SER A 1 477 ? 145.328 123.867 55.396 1.00 89.47 453 SER H CA 1
ATOM 4177 C C . SER A 1 477 ? 146.125 124.860 54.567 1.00 89.47 453 SER H C 1
ATOM 4178 O O . SER A 1 477 ? 146.349 126.004 54.976 1.00 89.47 453 SER H O 1
ATOM 4186 N N . ARG A 1 478 ? 146.568 124.429 53.384 1.00 100.21 454 ARG H N 1
ATOM 4187 C CA . ARG A 1 478 ? 147.423 125.273 52.559 1.00 100.21 454 ARG H CA 1
ATOM 4188 C C . ARG A 1 478 ? 146.704 126.533 52.097 1.00 100.21 454 ARG H C 1
ATOM 4189 O O . ARG A 1 478 ? 147.351 127.551 51.828 1.00 100.21 454 ARG H O 1
ATOM 4210 N N . ASP A 1 479 ? 145.377 126.490 52.000 1.00 87.02 455 ASP H N 1
ATOM 4211 C CA . ASP A 1 479 ? 144.614 127.608 51.466 1.00 87.02 455 ASP H CA 1
ATOM 4212 C C . ASP A 1 479 ? 144.254 128.656 52.510 1.00 87.02 455 ASP H C 1
ATOM 4213 O O . ASP A 1 479 ? 143.750 129.722 52.140 1.00 87.02 455 ASP H O 1
ATOM 4222 N N . LYS A 1 480 ? 144.493 128.394 53.793 1.00 84.92 456 LYS H N 1
ATOM 4223 C CA . LYS A 1 480 ? 144.239 129.382 54.830 1.00 84.92 456 LYS H CA 1
ATOM 4224 C C . LYS A 1 480 ? 145.417 129.424 55.790 1.00 84.92 456 LYS H C 1
ATOM 4225 O O . LYS A 1 480 ? 146.087 128.416 56.024 1.00 84.92 456 LYS H O 1
ATOM 4244 N N . ARG A 1 481 ? 145.657 130.609 56.345 1.00 75.99 457 ARG H N 1
ATOM 4245 C CA . ARG A 1 481 ? 146.712 130.808 57.326 1.00 75.99 457 ARG H CA 1
ATOM 4246 C C . ARG A 1 481 ? 146.154 131.604 58.495 1.00 75.99 457 ARG H C 1
ATOM 4247 O O . ARG A 1 481 ? 145.015 132.079 58.465 1.00 75.99 457 ARG H O 1
ATOM 4268 N N . THR A 1 482 ? 146.967 131.734 59.537 1.00 61.03 458 THR H N 1
ATOM 4269 C CA . THR A 1 482 ? 146.598 132.474 60.733 1.00 61.03 458 THR H CA 1
ATOM 4270 C C . THR A 1 482 ? 147.728 133.415 61.119 1.00 61.03 458 THR H C 1
ATOM 4271 O O . THR A 1 482 ? 148.902 133.039 61.079 1.00 61.03 458 THR H O 1
ATOM 4282 N N . LEU A 1 483 ? 147.362 134.640 61.484 1.00 60.51 459 LEU H N 1
ATOM 4283 C CA . LEU A 1 483 ? 148.299 135.638 61.973 1.00 60.51 459 LEU H CA 1
ATOM 4284 C C . LEU A 1 483 ? 148.006 135.929 63.436 1.00 60.51 459 LEU H C 1
ATOM 4285 O O . LEU A 1 483 ? 146.852 135.877 63.873 1.00 60.51 459 LEU H O 1
ATOM 4301 N N . ALA A 1 484 ? 149.062 136.221 64.189 1.00 50.15 460 ALA H N 1
ATOM 4302 C CA . ALA A 1 484 ? 148.957 136.554 65.598 1.00 50.15 460 ALA H CA 1
ATOM 4303 C C . ALA A 1 484 ? 149.695 137.856 65.855 1.00 50.15 460 ALA H C 1
ATOM 4304 O O . ALA A 1 484 ? 150.656 138.186 65.156 1.00 50.15 460 ALA H O 1
ATOM 4311 N N . CYS A 1 485 ? 149.236 138.592 66.858 1.00 46.11 461 CYS H N 1
ATOM 4312 C CA . CYS A 1 485 ? 149.837 139.860 67.233 1.00 46.11 461 CYS H CA 1
ATOM 4313 C C . CYS A 1 485 ? 149.926 139.896 68.750 1.00 46.11 461 CYS H C 1
ATOM 4314 O O . CYS A 1 485 ? 148.968 139.532 69.438 1.00 46.11 461 CYS H O 1
ATOM 4321 N N . LEU A 1 486 ? 151.083 140.296 69.263 1.00 37.06 462 LEU H N 1
ATOM 4322 C CA . LEU A 1 486 ? 151.321 140.407 70.694 1.00 37.06 462 LEU H CA 1
ATOM 4323 C C . LEU A 1 486 ? 151.579 141.865 71.033 1.00 37.06 462 LEU H C 1
ATOM 4324 O O . LEU A 1 486 ? 152.497 142.478 70.477 1.00 37.06 462 LEU H O 1
ATOM 4340 N N . ILE A 1 487 ? 150.772 142.420 71.936 1.00 34.54 463 ILE H N 1
ATOM 4341 C CA . ILE A 1 487 ? 150.947 143.783 72.424 1.00 34.54 463 ILE H CA 1
ATOM 4342 C C . ILE A 1 487 ? 151.193 143.705 73.922 1.00 34.54 463 ILE H C 1
ATOM 4343 O O . ILE A 1 487 ? 150.330 143.233 74.667 1.00 34.54 463 ILE H O 1
ATOM 4359 N N . GLN A 1 488 ? 152.354 144.177 74.369 1.00 35.30 464 GLN H N 1
ATOM 4360 C CA . GLN A 1 488 ? 152.697 144.008 75.774 1.00 35.30 464 GLN H CA 1
ATOM 4361 C C . GLN A 1 488 ? 153.414 145.236 76.308 1.00 35.30 464 GLN H C 1
ATOM 4362 O O . GLN A 1 488 ? 153.933 146.059 75.554 1.00 35.30 464 GLN H O 1
ATOM 4376 N N . ASN A 1 489 ? 153.445 145.330 77.638 1.00 36.36 465 ASN H N 1
ATOM 4377 C CA . ASN A 1 489 ? 154.112 146.410 78.356 1.00 36.36 465 ASN H CA 1
ATOM 4378 C C . ASN A 1 489 ? 153.489 147.770 78.074 1.00 36.36 465 ASN H C 1
ATOM 4379 O O . ASN A 1 489 ? 154.158 148.670 77.558 1.00 36.36 465 ASN H O 1
ATOM 4390 N N . PHE A 1 490 ? 152.210 147.928 78.405 1.00 32.20 466 PHE H N 1
ATOM 4391 C CA . PHE A 1 490 ? 151.567 149.234 78.452 1.00 32.20 466 PHE H CA 1
ATOM 4392 C C . PHE A 1 490 ? 150.894 149.390 79.807 1.00 32.20 466 PHE H C 1
ATOM 4393 O O . PHE A 1 490 ? 150.220 148.473 80.284 1.00 32.20 466 PHE H O 1
ATOM 4410 N N . MET A 1 491 ? 151.091 150.547 80.434 1.00 38.11 467 MET H N 1
ATOM 4411 C CA . MET A 1 491 ? 150.765 150.681 81.848 1.00 38.11 467 MET H CA 1
ATOM 4412 C C . MET A 1 491 ? 149.274 150.865 82.105 1.00 38.11 467 MET H C 1
ATOM 4413 O O . MET A 1 491 ? 148.680 150.065 82.836 1.00 38.11 467 MET H O 1
ATOM 4427 N N . PRO A 1 492 ? 148.634 151.895 81.556 1.00 25.74 468 PRO H N 1
ATOM 4428 C CA . PRO A 1 492 ? 147.193 152.053 81.784 1.00 25.74 468 PRO H CA 1
ATOM 4429 C C . PRO A 1 492 ? 146.397 151.034 80.983 1.00 25.74 468 PRO H C 1
ATOM 4430 O O . PRO A 1 492 ? 146.666 150.793 79.804 1.00 25.74 468 PRO H O 1
ATOM 4434 N N . GLU A 1 493 ? 145.386 150.455 81.636 1.00 21.47 469 GLU H N 1
ATOM 4435 C CA . GLU A 1 493 ? 144.781 149.225 81.135 1.00 21.47 469 GLU H CA 1
ATOM 4436 C C . GLU A 1 493 ? 144.202 149.390 79.734 1.00 21.47 469 GLU H C 1
ATOM 4437 O O . GLU A 1 493 ? 144.501 148.594 78.840 1.00 21.47 469 GLU H O 1
ATOM 4449 N N . ASP A 1 494 ? 143.372 150.405 79.518 1.00 24.39 470 ASP H N 1
ATOM 4450 C CA . ASP A 1 494 ? 142.611 150.481 78.277 1.00 24.39 470 ASP H CA 1
ATOM 4451 C C . ASP A 1 494 ? 143.543 150.536 77.074 1.00 24.39 470 ASP H C 1
ATOM 4452 O O . ASP A 1 494 ? 144.637 151.097 77.143 1.00 24.39 470 ASP H O 1
ATOM 4461 N N . ILE A 1 495 ? 143.110 149.923 75.970 1.00 31.58 471 ILE H N 1
ATOM 4462 C CA . ILE A 1 495 ? 143.890 149.887 74.736 1.00 31.58 471 ILE H CA 1
ATOM 4463 C C . ILE A 1 495 ? 142.978 149.537 73.565 1.00 31.58 471 ILE H C 1
ATOM 4464 O O . ILE A 1 495 ? 141.923 148.918 73.750 1.00 31.58 471 ILE H O 1
ATOM 4480 N N . SER A 1 496 ? 143.378 149.929 72.354 1.00 36.64 472 SER H N 1
ATOM 4481 C CA . SER A 1 496 ? 142.676 149.548 71.137 1.00 36.64 472 SER H CA 1
ATOM 4482 C C . SER A 1 496 ? 143.623 148.804 70.205 1.00 36.64 472 SER H C 1
ATOM 4483 O O . SER A 1 496 ? 144.809 149.126 70.118 1.00 36.64 472 SER H O 1
ATOM 4491 N N . VAL A 1 497 ? 143.083 147.813 69.494 1.00 43.55 473 VAL H N 1
ATOM 4492 C CA . VAL A 1 497 ? 143.855 146.979 68.579 1.00 43.55 473 VAL H CA 1
ATOM 4493 C C . VAL A 1 497 ? 143.154 146.918 67.230 1.00 43.55 473 VAL H C 1
ATOM 4494 O O . VAL A 1 497 ? 141.934 146.746 67.150 1.00 43.55 473 VAL H O 1
ATOM 4507 N N . GLN A 1 498 ? 143.932 147.123 66.172 1.00 52.18 474 GLN H N 1
ATOM 4508 C CA . GLN A 1 498 ? 143.395 147.130 64.820 1.00 52.18 474 GLN H CA 1
ATOM 4509 C C . GLN A 1 498 ? 144.204 146.262 63.865 1.00 52.18 474 GLN H C 1
ATOM 4510 O O . GLN A 1 498 ? 145.414 146.095 64.013 1.00 52.18 474 GLN H O 1
ATOM 4524 N N . TRP A 1 499 ? 143.501 145.716 62.882 1.00 60.63 475 TRP H N 1
ATOM 4525 C CA . TRP A 1 499 ? 144.081 144.850 61.862 1.00 60.63 475 TRP H CA 1
ATOM 4526 C C . TRP A 1 499 ? 143.832 145.500 60.508 1.00 60.63 475 TRP H C 1
ATOM 4527 O O . TRP A 1 499 ? 142.702 145.484 60.009 1.00 60.63 475 TRP H O 1
ATOM 4548 N N . LEU A 1 500 ? 144.880 146.060 59.910 1.00 63.76 476 LEU H N 1
ATOM 4549 C CA . LEU A 1 500 ? 144.763 146.859 58.697 1.00 63.76 476 LEU H CA 1
ATOM 4550 C C . LEU A 1 500 ? 145.270 146.063 57.502 1.00 63.76 476 LEU H C 1
ATOM 4551 O O . LEU A 1 500 ? 146.394 145.549 57.522 1.00 63.76 476 LEU H O 1
ATOM 4567 N N . HIS A 1 501 ? 144.439 145.974 56.467 1.00 78.48 477 HIS H N 1
ATOM 4568 C CA . HIS A 1 501 ? 144.795 145.368 55.194 1.00 78.48 477 HIS H CA 1
ATOM 4569 C C . HIS A 1 501 ? 144.394 146.303 54.067 1.00 78.48 477 HIS H C 1
ATOM 4570 O O . HIS A 1 501 ? 143.305 146.883 54.091 1.00 78.48 477 HIS H O 1
ATOM 4584 N N . ASN A 1 502 ? 145.273 146.442 53.078 1.00 79.86 478 ASN H N 1
ATOM 4585 C CA . ASN A 1 502 ? 145.040 147.340 51.950 1.00 79.86 478 ASN H CA 1
ATOM 4586 C C . ASN A 1 502 ? 144.663 148.732 52.448 1.00 79.86 478 ASN H C 1
ATOM 4587 O O . ASN A 1 502 ? 143.717 149.359 51.970 1.00 79.86 478 ASN H O 1
ATOM 4598 N N . GLU A 1 503 ? 145.419 149.204 53.441 1.00 74.28 479 GLU H N 1
ATOM 4599 C CA . GLU A 1 503 ? 145.207 150.507 54.062 1.00 74.28 479 GLU H CA 1
ATOM 4600 C C . GLU A 1 503 ? 143.727 150.786 54.301 1.00 74.28 479 GLU H C 1
ATOM 4601 O O . GLU A 1 503 ? 143.267 151.918 54.122 1.00 74.28 479 GLU H O 1
ATOM 4613 N N . VAL A 1 504 ? 142.976 149.763 54.701 1.00 70.40 480 VAL H N 1
ATOM 4614 C CA . VAL A 1 504 ? 141.572 149.907 55.066 1.00 70.40 480 VAL H CA 1
ATOM 4615 C C . VAL A 1 504 ? 141.265 148.926 56.187 1.00 70.40 480 VAL H C 1
ATOM 4616 O O . VAL A 1 504 ? 141.703 147.772 56.155 1.00 70.40 480 VAL H O 1
ATOM 4629 N N . GLN A 1 505 ? 140.512 149.388 57.181 1.00 62.86 481 GLN H N 1
ATOM 4630 C CA . GLN A 1 505 ? 140.217 148.565 58.345 1.00 62.86 481 GLN H CA 1
ATOM 4631 C C . GLN A 1 505 ? 139.206 147.481 57.991 1.00 62.86 481 GLN H C 1
ATOM 4632 O O . GLN A 1 505 ? 138.207 147.742 57.315 1.00 62.86 481 GLN H O 1
ATOM 4646 N N . LEU A 1 506 ? 139.473 146.263 58.449 1.00 65.80 482 LEU H N 1
ATOM 4647 C CA . LEU A 1 506 ? 138.600 145.129 58.198 1.00 65.80 482 LEU H CA 1
ATOM 4648 C C . LEU A 1 506 ? 137.452 145.100 59.201 1.00 65.80 482 LEU H C 1
ATOM 4649 O O . LEU A 1 506 ? 137.486 145.791 60.222 1.00 65.80 482 LEU H O 1
ATOM 4665 N N . PRO A 1 507 ? 136.414 144.310 58.931 1.00 63.85 483 PRO H N 1
ATOM 4666 C CA . PRO A 1 507 ? 135.350 144.147 59.927 1.00 63.85 483 PRO H CA 1
ATOM 4667 C C . PRO A 1 507 ? 135.913 143.591 61.223 1.00 63.85 483 PRO H C 1
ATOM 4668 O O . PRO A 1 507 ? 136.845 142.785 61.223 1.00 63.85 483 PRO H O 1
ATOM 4679 N N . ASP A 1 508 ? 135.343 144.040 62.341 1.00 68.64 484 ASP H N 1
ATOM 4680 C CA . ASP A 1 508 ? 135.858 143.627 63.640 1.00 68.64 484 ASP H CA 1
ATOM 4681 C C . ASP A 1 508 ? 135.636 142.141 63.888 1.00 68.64 484 ASP H C 1
ATOM 4682 O O . ASP A 1 508 ? 136.350 141.534 64.693 1.00 68.64 484 ASP H O 1
ATOM 4691 N N . ALA A 1 509 ? 134.655 141.538 63.213 1.00 69.32 485 ALA H N 1
ATOM 4692 C CA . ALA A 1 509 ? 134.388 140.118 63.410 1.00 69.32 485 ALA H CA 1
ATOM 4693 C C . ALA A 1 509 ? 135.462 139.234 62.790 1.00 69.32 485 ALA H C 1
ATOM 4694 O O . ALA A 1 509 ? 135.485 138.028 63.054 1.00 69.32 485 ALA H O 1
ATOM 4701 N N . ARG A 1 510 ? 136.347 139.801 61.969 1.00 66.50 486 ARG H N 1
ATOM 4702 C CA . ARG A 1 510 ? 137.373 139.008 61.307 1.00 66.50 486 ARG H CA 1
ATOM 4703 C C . ARG A 1 510 ? 138.462 138.523 62.256 1.00 66.50 486 ARG H C 1
ATOM 4704 O O . ARG A 1 510 ? 139.207 137.610 61.889 1.00 66.50 486 ARG H O 1
ATOM 4725 N N . HIS A 1 511 ? 138.578 139.098 63.452 1.00 66.73 487 HIS H N 1
ATOM 4726 C CA . HIS A 1 511 ? 139.649 138.740 64.369 1.00 66.73 487 HIS H CA 1
ATOM 4727 C C . HIS A 1 511 ? 139.109 138.681 65.789 1.00 66.73 487 HIS H C 1
ATOM 4728 O O . HIS A 1 511 ? 137.966 139.053 66.063 1.00 66.73 487 HIS H O 1
ATOM 4742 N N . SER A 1 512 ? 139.954 138.193 66.694 1.00 67.42 488 SER H N 1
ATOM 4743 C CA . SER A 1 512 ? 139.602 138.042 68.098 1.00 67.42 488 SER H CA 1
ATOM 4744 C C . SER A 1 512 ? 140.727 138.588 68.965 1.00 67.42 488 SER H C 1
ATOM 4745 O O . SER A 1 512 ? 141.900 138.551 68.590 1.00 67.42 488 SER H O 1
ATOM 4753 N N . THR A 1 513 ? 140.357 139.093 70.141 1.00 54.18 489 THR H N 1
ATOM 4754 C CA . THR A 1 513 ? 141.310 139.721 71.043 1.00 54.18 489 THR H CA 1
ATOM 4755 C C . THR A 1 513 ? 141.028 139.295 72.475 1.00 54.18 489 THR H C 1
ATOM 4756 O O . THR A 1 513 ? 139.896 138.957 72.830 1.00 54.18 489 THR H O 1
ATOM 4767 N N . THR A 1 514 ? 142.076 139.317 73.294 1.00 42.51 490 THR H N 1
ATOM 4768 C CA . THR A 1 514 ? 141.991 138.973 74.706 1.00 42.51 490 THR H CA 1
ATOM 4769 C C . THR A 1 514 ? 142.024 140.249 75.534 1.00 42.51 490 THR H C 1
ATOM 4770 O O . THR A 1 514 ? 142.761 141.186 75.211 1.00 42.51 490 THR H O 1
ATOM 4781 N N . GLN A 1 515 ? 141.222 140.286 76.593 1.00 36.45 491 GLN H N 1
ATOM 4782 C CA . GLN A 1 515 ? 141.208 141.447 77.463 1.00 36.45 491 GLN H CA 1
ATOM 4783 C C . GLN A 1 515 ? 142.568 141.593 78.142 1.00 36.45 491 GLN H C 1
ATOM 4784 O O . GLN A 1 515 ? 143.244 140.595 78.404 1.00 36.45 491 GLN H O 1
ATOM 4798 N N . PRO A 1 516 ? 143.003 142.820 78.432 1.00 29.08 492 PRO H N 1
ATOM 4799 C CA . PRO A 1 516 ? 144.305 142.987 79.084 1.00 29.08 492 PRO H CA 1
ATOM 4800 C C . PRO A 1 516 ? 144.349 142.258 80.417 1.00 29.08 492 PRO H C 1
ATOM 4801 O O . PRO A 1 516 ? 143.393 142.283 81.192 1.00 29.08 492 PRO H O 1
ATOM 4812 N N . ARG A 1 517 ? 145.479 141.603 80.673 1.00 33.61 493 ARG H N 1
ATOM 4813 C CA . ARG A 1 517 ? 145.718 140.927 81.936 1.00 33.61 493 ARG H CA 1
ATOM 4814 C C . ARG A 1 517 ? 147.079 141.350 82.460 1.00 33.61 493 ARG H C 1
ATOM 4815 O O . ARG A 1 517 ? 147.954 141.760 81.695 1.00 33.61 493 ARG H O 1
ATOM 4836 N N . LYS A 1 518 ? 147.244 141.257 83.776 1.00 43.08 494 LYS H N 1
ATOM 4837 C CA . LYS A 1 518 ? 148.435 141.779 84.432 1.00 43.08 494 LYS H CA 1
ATOM 4838 C C . LYS A 1 518 ? 149.604 140.834 84.198 1.00 43.08 494 LYS H C 1
ATOM 4839 O O . LYS A 1 518 ? 149.590 139.691 84.664 1.00 43.08 494 LYS H O 1
ATOM 4858 N N . THR A 1 519 ? 150.615 141.312 83.480 1.00 46.24 495 THR H N 1
ATOM 4859 C CA . THR A 1 519 ? 151.815 140.525 83.280 1.00 46.24 495 THR H CA 1
ATOM 4860 C C . THR A 1 519 ? 152.448 140.200 84.630 1.00 46.24 495 THR H C 1
ATOM 4861 O O . THR A 1 519 ? 152.109 140.777 85.664 1.00 46.24 495 THR H O 1
ATOM 4872 N N . LYS A 1 520 ? 153.384 139.250 84.610 1.00 53.35 496 LYS H N 1
ATOM 4873 C CA . LYS A 1 520 ? 154.035 138.839 85.849 1.00 53.35 496 LYS H CA 1
ATOM 4874 C C . LYS A 1 520 ? 154.781 140.002 86.489 1.00 53.35 496 LYS H C 1
ATOM 4875 O O . LYS A 1 520 ? 154.812 140.129 87.719 1.00 53.35 496 LYS H O 1
ATOM 4894 N N . GLY A 1 521 ? 155.382 140.864 85.672 1.00 65.27 497 GLY H N 1
ATOM 4895 C CA . GLY A 1 521 ? 156.058 142.042 86.175 1.00 65.27 497 GLY H CA 1
ATOM 4896 C C . GLY A 1 521 ? 155.121 143.225 86.291 1.00 65.27 497 GLY H C 1
ATOM 4897 O O . GLY A 1 521 ? 154.114 143.158 87.003 1.00 65.27 497 GLY H O 1
ATOM 4901 N N . SER A 1 522 ? 155.441 144.317 85.602 1.00 58.94 498 SER H N 1
ATOM 4902 C CA . SER A 1 522 ? 154.616 145.516 85.591 1.00 58.94 498 SER H CA 1
ATOM 4903 C C . SER A 1 522 ? 154.132 145.776 84.173 1.00 58.94 498 SER H C 1
ATOM 4904 O O . SER A 1 522 ? 154.945 145.910 83.252 1.00 58.94 498 SER H O 1
ATOM 4912 N N . GLY A 1 523 ? 152.815 145.851 84.001 1.00 41.06 499 GLY H N 1
ATOM 4913 C CA . GLY A 1 523 ? 152.244 146.137 82.702 1.00 41.06 499 GLY H CA 1
ATOM 4914 C C . GLY A 1 523 ? 151.062 145.259 82.354 1.00 41.06 499 GLY H C 1
ATOM 4915 O O . GLY A 1 523 ? 150.310 144.832 83.234 1.00 41.06 499 GLY H O 1
ATOM 4919 N N . PHE A 1 524 ? 150.895 144.982 81.066 1.00 34.13 500 PHE H N 1
ATOM 4920 C CA . PHE A 1 524 ? 149.775 144.192 80.579 1.00 34.13 500 PHE H CA 1
ATOM 4921 C C . PHE A 1 524 ? 150.190 143.554 79.261 1.00 34.13 500 PHE H C 1
ATOM 4922 O O . PHE A 1 524 ? 151.175 143.959 78.640 1.00 34.13 500 PHE H O 1
ATOM 4939 N N . PHE A 1 525 ? 149.426 142.550 78.836 1.00 33.51 501 PHE H N 1
ATOM 4940 C CA . PHE A 1 525 ? 149.653 141.935 77.538 1.00 33.51 501 PHE H CA 1
ATOM 4941 C C . PHE A 1 525 ? 148.318 141.520 76.937 1.00 33.51 501 PHE H C 1
ATOM 4942 O O . PHE A 1 525 ? 147.350 141.259 77.655 1.00 33.51 501 PHE H O 1
ATOM 4959 N N . VAL A 1 526 ? 148.278 141.484 75.606 1.00 32.84 502 VAL H N 1
ATOM 4960 C CA . VAL A 1 526 ? 147.103 141.041 74.867 1.00 32.84 502 VAL H CA 1
ATOM 4961 C C . VAL A 1 526 ? 147.558 140.344 73.594 1.00 32.84 502 VAL H C 1
ATOM 4962 O O . VAL A 1 526 ? 148.496 140.781 72.918 1.00 32.84 502 VAL H O 1
ATOM 4975 N N . PHE A 1 527 ? 146.866 139.254 73.268 1.00 38.92 503 PHE H N 1
ATOM 4976 C CA . PHE A 1 527 ? 147.070 138.490 72.048 1.00 38.92 503 PHE H CA 1
ATOM 4977 C C . PHE A 1 527 ? 145.884 138.700 71.119 1.00 38.92 503 PHE H C 1
ATOM 4978 O O . PHE A 1 527 ? 144.729 138.603 71.543 1.00 38.92 503 PHE H O 1
ATOM 4995 N N . SER A 1 528 ? 146.174 138.971 69.852 1.00 50.84 504 SER H N 1
ATOM 4996 C CA . SER A 1 528 ? 145.160 139.141 68.820 1.00 50.84 504 SER H CA 1
ATOM 4997 C C . SER A 1 528 ? 145.358 138.078 67.749 1.00 50.84 504 SER H C 1
ATOM 4998 O O . SER A 1 528 ? 146.491 137.823 67.330 1.00 50.84 504 SER H O 1
ATOM 5006 N N . ARG A 1 529 ? 144.262 137.462 67.313 1.00 54.23 505 ARG H N 1
ATOM 5007 C CA . ARG A 1 529 ? 144.290 136.371 66.347 1.00 54.23 505 ARG H CA 1
ATOM 5008 C C . ARG A 1 529 ? 143.450 136.727 65.128 1.00 54.23 505 ARG H C 1
ATOM 5009 O O . ARG A 1 529 ? 142.324 137.217 65.269 1.00 54.23 505 ARG H O 1
ATOM 5030 N N . LEU A 1 530 ? 143.989 136.458 63.936 1.00 62.27 506 LEU H N 1
ATOM 5031 C CA . LEU A 1 530 ? 143.296 136.707 62.679 1.00 62.27 506 LEU H CA 1
ATOM 5032 C C . LEU A 1 530 ? 143.462 135.509 61.755 1.00 62.27 506 LEU H C 1
ATOM 5033 O O . LEU A 1 530 ? 144.500 134.846 61.756 1.00 62.27 506 LEU H O 1
ATOM 5049 N N . GLU A 1 531 ? 142.432 135.250 60.951 1.00 62.17 507 GLU H N 1
ATOM 5050 C CA . GLU A 1 531 ? 142.400 134.128 60.020 1.00 62.17 507 GLU H CA 1
ATOM 5051 C C . GLU A 1 531 ? 142.286 134.665 58.602 1.00 62.17 507 GLU H C 1
ATOM 5052 O O . GLU A 1 531 ? 141.474 135.559 58.342 1.00 62.17 507 GLU H O 1
ATOM 5064 N N . VAL A 1 532 ? 143.086 134.123 57.687 1.00 73.99 508 VAL H N 1
ATOM 5065 C CA . VAL A 1 532 ? 143.208 134.658 56.336 1.00 73.99 508 VAL H CA 1
ATOM 5066 C C . VAL A 1 532 ? 143.001 133.538 55.328 1.00 73.99 508 VAL H C 1
ATOM 5067 O O . VAL A 1 532 ? 143.557 132.444 55.484 1.00 73.99 508 VAL H O 1
ATOM 5080 N N . THR A 1 533 ? 142.203 133.816 54.299 1.00 88.39 509 THR H N 1
ATOM 5081 C CA . THR A 1 533 ? 142.009 132.897 53.190 1.00 88.39 509 THR H CA 1
ATOM 5082 C C . THR A 1 533 ? 143.017 133.184 52.078 1.00 88.39 509 THR H C 1
ATOM 5083 O O . THR A 1 533 ? 143.690 134.216 52.061 1.00 88.39 509 THR H O 1
ATOM 5094 N N . ARG A 1 534 ? 143.099 132.254 51.126 1.00 95.18 510 ARG H N 1
ATOM 5095 C CA . ARG A 1 534 ? 144.101 132.312 50.067 1.00 95.18 510 ARG H CA 1
ATOM 5096 C C . ARG A 1 534 ? 144.032 133.619 49.287 1.00 95.18 510 ARG H C 1
ATOM 5097 O O . ARG A 1 534 ? 145.000 134.388 49.264 1.00 95.18 510 ARG H O 1
ATOM 5118 N N . ALA A 1 535 ? 142.889 133.881 48.647 1.00 92.47 511 ALA H N 1
ATOM 5119 C CA . ALA A 1 535 ? 142.757 135.094 47.849 1.00 92.47 511 ALA H CA 1
ATOM 5120 C C . ALA A 1 535 ? 143.111 136.332 48.660 1.00 92.47 511 ALA H C 1
ATOM 5121 O O . ALA A 1 535 ? 143.696 137.283 48.125 1.00 92.47 511 ALA H O 1
ATOM 5128 N N . GLU A 1 536 ? 142.779 136.330 49.953 1.00 93.02 512 GLU H N 1
ATOM 5129 C CA . GLU A 1 536 ? 142.999 137.511 50.779 1.00 93.02 512 GLU H CA 1
ATOM 5130 C C . GLU A 1 536 ? 144.457 137.947 50.746 1.00 93.02 512 GLU H C 1
ATOM 5131 O O . GLU A 1 536 ? 144.754 139.119 50.487 1.00 93.02 512 GLU H O 1
ATOM 5143 N N . TRP A 1 537 ? 145.392 137.024 50.998 1.00 91.62 513 TRP H N 1
ATOM 5144 C CA . TRP A 1 537 ? 146.788 137.426 50.893 1.00 91.62 513 TRP H CA 1
ATOM 5145 C C . TRP A 1 537 ? 147.267 137.423 49.451 1.00 91.62 513 TRP H C 1
ATOM 5146 O O . TRP A 1 537 ? 148.323 137.996 49.164 1.00 91.62 513 TRP H O 1
ATOM 5167 N N . GLU A 1 538 ? 146.519 136.798 48.539 1.00 96.98 514 GLU H N 1
ATOM 5168 C CA . GLU A 1 538 ? 146.896 136.859 47.132 1.00 96.98 514 GLU H CA 1
ATOM 5169 C C . GLU A 1 538 ? 146.820 138.287 46.608 1.00 96.98 514 GLU H C 1
ATOM 5170 O O . GLU A 1 538 ? 147.700 138.727 45.859 1.00 96.98 514 GLU H O 1
ATOM 5182 N N . GLN A 1 539 ? 145.778 139.031 46.991 1.00 97.45 515 GLN H N 1
ATOM 5183 C CA . GLN A 1 539 ? 145.688 140.421 46.547 1.00 97.45 515 GLN H CA 1
ATOM 5184 C C . GLN A 1 539 ? 146.872 141.236 47.051 1.00 97.45 515 GLN H C 1
ATOM 5185 O O . GLN A 1 539 ? 147.469 142.011 46.294 1.00 97.45 515 GLN H O 1
ATOM 5199 N N . LYS A 1 540 ? 147.224 141.081 48.325 1.00 94.11 516 LYS H N 1
ATOM 5200 C CA . LYS A 1 540 ? 148.389 141.749 48.886 1.00 94.11 516 LYS H CA 1
ATOM 5201 C C . LYS A 1 540 ? 148.924 140.907 50.033 1.00 94.11 516 LYS H C 1
ATOM 5202 O O . LYS A 1 540 ? 148.150 140.334 50.805 1.00 94.11 516 LYS H O 1
ATOM 5221 N N . ASP A 1 541 ? 150.249 140.845 50.141 1.00 91.89 517 ASP H N 1
ATOM 5222 C CA . ASP A 1 541 ? 150.933 139.977 51.096 1.00 91.89 517 ASP H CA 1
ATOM 5223 C C . ASP A 1 541 ? 151.495 140.759 52.276 1.00 91.89 517 ASP H C 1
ATOM 5224 O O . ASP A 1 541 ? 152.592 140.465 52.758 1.00 91.89 517 ASP H O 1
ATOM 5233 N N . GLU A 1 542 ? 150.749 141.749 52.747 1.00 78.63 518 GLU H N 1
ATOM 5234 C CA . GLU A 1 542 ? 151.221 142.549 53.862 1.00 78.63 518 GLU H CA 1
ATOM 5235 C C . GLU A 1 542 ? 150.097 143.142 54.695 1.00 78.63 518 GLU H C 1
ATOM 5236 O O . GLU A 1 542 ? 149.300 143.945 54.210 1.00 78.63 518 GLU H O 1
ATOM 5248 N N . PHE A 1 543 ? 150.044 142.736 55.958 1.00 70.73 519 PHE H N 1
ATOM 5249 C CA . PHE A 1 543 ? 149.064 143.264 56.894 1.00 70.73 519 PHE H CA 1
ATOM 5250 C C . PHE A 1 543 ? 149.770 144.120 57.936 1.00 70.73 519 PHE H C 1
ATOM 5251 O O . PHE A 1 543 ? 150.999 144.122 58.045 1.00 70.73 519 PHE H O 1
ATOM 5268 N N . ILE A 1 544 ? 148.976 144.845 58.721 1.00 64.42 520 ILE H N 1
ATOM 5269 C CA . ILE A 1 544 ? 149.503 145.726 59.754 1.00 64.42 520 ILE H CA 1
ATOM 5270 C C . ILE A 1 544 ? 148.719 145.505 61.039 1.00 64.42 520 ILE H C 1
ATOM 5271 O O . ILE A 1 544 ? 147.484 145.456 61.018 1.00 64.42 520 ILE H O 1
ATOM 5287 N N . CYS A 1 545 ? 149.436 145.362 62.151 1.00 57.68 521 CYS H N 1
ATOM 5288 C CA . CYS A 1 545 ? 148.839 145.362 63.481 1.00 57.68 521 CYS H CA 1
ATOM 5289 C C . CYS A 1 545 ? 149.094 146.726 64.104 1.00 57.68 521 CYS H C 1
ATOM 5290 O O . CYS A 1 545 ? 150.241 147.187 64.147 1.00 57.68 521 CYS H O 1
ATOM 5297 N N . ARG A 1 546 ? 148.032 147.375 64.574 1.00 51.78 522 ARG H N 1
ATOM 5298 C CA . ARG A 1 546 ? 148.114 148.726 65.107 1.00 51.78 522 ARG H CA 1
ATOM 5299 C C . ARG A 1 546 ? 147.550 148.757 66.518 1.00 51.78 522 ARG H C 1
ATOM 5300 O O . ARG A 1 546 ? 146.444 148.272 66.765 1.00 51.78 522 ARG H O 1
ATOM 5321 N N . ALA A 1 547 ? 148.309 149.332 67.443 1.00 40.40 523 ALA H N 1
ATOM 5322 C CA . ALA A 1 547 ? 147.860 149.524 68.815 1.00 40.40 523 ALA H CA 1
ATOM 5323 C C . ALA A 1 547 ? 147.655 151.012 69.042 1.00 40.40 523 ALA H C 1
ATOM 5324 O O . ALA A 1 547 ? 148.598 151.796 68.904 1.00 40.40 523 ALA H O 1
ATOM 5331 N N . VAL A 1 548 ? 146.427 151.393 69.378 1.00 41.19 524 VAL H N 1
ATOM 5332 C CA . VAL A 1 548 ? 146.075 152.777 69.673 1.00 41.19 524 VAL H CA 1
ATOM 5333 C C . VAL A 1 548 ? 145.943 152.917 71.181 1.00 41.19 524 VAL H C 1
ATOM 5334 O O . VAL A 1 548 ? 145.080 152.283 71.805 1.00 41.19 524 VAL H O 1
ATOM 5347 N N . HIS A 1 549 ? 146.795 153.759 71.758 1.00 39.59 525 HIS H N 1
ATOM 5348 C CA . HIS A 1 549 ? 146.937 153.872 73.200 1.00 39.59 525 HIS H CA 1
ATOM 5349 C C . HIS A 1 549 ? 147.404 155.281 73.527 1.00 39.59 525 HIS H C 1
ATOM 5350 O O . HIS A 1 549 ? 148.229 155.847 72.807 1.00 39.59 525 HIS H O 1
ATOM 5364 N N . GLU A 1 550 ? 146.876 155.838 74.619 1.00 47.70 526 GLU H N 1
ATOM 5365 C CA . GLU A 1 550 ? 147.243 157.198 74.998 1.00 47.70 526 GLU H CA 1
ATOM 5366 C C . GLU A 1 550 ? 148.741 157.323 75.236 1.00 47.70 526 GLU H C 1
ATOM 5367 O O . GLU A 1 550 ? 149.320 158.400 75.053 1.00 47.70 526 GLU H O 1
ATOM 5379 N N . ALA A 1 551 ? 149.388 156.231 75.643 1.00 49.11 527 ALA H N 1
ATOM 5380 C CA . ALA A 1 551 ? 150.805 156.301 75.977 1.00 49.11 527 ALA H CA 1
ATOM 5381 C C . ALA A 1 551 ? 151.669 156.535 74.745 1.00 49.11 527 ALA H C 1
ATOM 5382 O O . ALA A 1 551 ? 152.714 157.188 74.839 1.00 49.11 527 ALA H O 1
ATOM 5389 N N . ALA A 1 552 ? 151.263 156.012 73.589 1.00 50.49 528 ALA H N 1
ATOM 5390 C CA . ALA A 1 552 ? 152.055 156.166 72.374 1.00 50.49 528 ALA H CA 1
ATOM 5391 C C . ALA A 1 552 ? 152.251 157.640 72.042 1.00 50.49 528 ALA H C 1
ATOM 5392 O O . ALA A 1 552 ? 151.282 158.370 71.815 1.00 50.49 528 ALA H O 1
ATOM 5399 N N . SER A 1 553 ? 153.506 158.084 72.017 1.00 55.07 529 SER H N 1
ATOM 5400 C CA . SER A 1 553 ? 153.785 159.512 71.875 1.00 55.07 529 SER H CA 1
ATOM 5401 C C . SER A 1 553 ? 153.400 160.073 70.512 1.00 55.07 529 SER H C 1
ATOM 5402 O O . SER A 1 553 ? 152.677 161.084 70.468 1.00 55.07 529 SER H O 1
ATOM 5410 N N . PRO A 1 554 ? 153.823 159.492 69.381 1.00 50.42 530 PRO H N 1
ATOM 5411 C CA . PRO A 1 554 ? 153.716 160.213 68.103 1.00 50.42 530 PRO H CA 1
ATOM 5412 C C . PRO A 1 554 ? 152.297 160.631 67.755 1.00 50.42 530 PRO H C 1
ATOM 5413 O O . PRO A 1 554 ? 152.017 161.821 67.579 1.00 50.42 530 PRO H O 1
ATOM 5417 N N . SER A 1 555 ? 151.394 159.657 67.655 1.00 55.88 531 SER H N 1
ATOM 5418 C CA . SER A 1 555 ? 149.992 159.930 67.367 1.00 55.88 531 SER H CA 1
ATOM 5419 C C . SER A 1 555 ? 149.088 159.006 68.167 1.00 55.88 531 SER H C 1
ATOM 5420 O O . SER A 1 555 ? 147.970 158.701 67.739 1.00 55.88 531 SER H O 1
ATOM 5428 N N . GLN A 1 556 ? 149.555 158.553 69.328 1.00 51.71 532 GLN H N 1
ATOM 5429 C CA . GLN A 1 556 ? 148.815 157.604 70.151 1.00 51.71 532 GLN H CA 1
ATOM 5430 C C . GLN A 1 556 ? 148.521 156.318 69.388 1.00 51.71 532 GLN H C 1
ATOM 5431 O O . GLN A 1 556 ? 147.482 155.687 69.591 1.00 51.71 532 GLN H O 1
ATOM 5445 N N . THR A 1 557 ? 149.436 155.920 68.505 1.00 48.45 533 THR H N 1
ATOM 5446 C CA . THR A 1 557 ? 149.286 154.688 67.747 1.00 48.45 533 THR H CA 1
ATOM 5447 C C . THR A 1 557 ? 150.657 154.188 67.317 1.00 48.45 533 THR H C 1
ATOM 5448 O O . THR A 1 557 ? 151.537 154.973 66.955 1.00 48.45 533 THR H O 1
ATOM 5459 N N . VAL A 1 558 ? 150.824 152.868 67.362 1.00 44.58 534 VAL H N 1
ATOM 5460 C CA . VAL A 1 558 ? 152.049 152.203 66.929 1.00 44.58 534 VAL H CA 1
ATOM 5461 C C . VAL A 1 558 ? 151.670 151.057 66.004 1.00 44.58 534 VAL H C 1
ATOM 5462 O O . VAL A 1 558 ? 150.824 150.226 66.347 1.00 44.58 534 VAL H O 1
ATOM 5475 N N . GLN A 1 559 ? 152.302 151.004 64.834 1.00 54.87 535 GLN H N 1
ATOM 5476 C CA . GLN A 1 559 ? 151.962 150.028 63.810 1.00 54.87 535 GLN H CA 1
ATOM 5477 C C . GLN A 1 559 ? 153.166 149.158 63.478 1.00 54.87 535 GLN H C 1
ATOM 5478 O O . GLN A 1 559 ? 154.314 149.612 63.517 1.00 54.87 535 GLN H O 1
ATOM 5492 N N . ARG A 1 560 ? 152.889 147.897 63.149 1.00 56.69 536 ARG H N 1
ATOM 5493 C CA . ARG A 1 560 ? 153.919 146.956 62.732 1.00 56.69 536 ARG H CA 1
ATOM 5494 C C . ARG A 1 560 ? 153.405 146.134 61.561 1.00 56.69 536 ARG H C 1
ATOM 5495 O O . ARG A 1 560 ? 152.278 145.630 61.592 1.00 56.69 536 ARG H O 1
ATOM 5516 N N . ALA A 1 561 ? 154.244 145.990 60.541 1.00 66.46 537 ALA H N 1
ATOM 5517 C CA . ALA A 1 561 ? 153.864 145.359 59.286 1.00 66.46 537 ALA H CA 1
ATOM 5518 C C . ALA A 1 561 ? 154.426 143.946 59.212 1.00 66.46 537 ALA H C 1
ATOM 5519 O O . ALA A 1 561 ? 155.588 143.709 59.556 1.00 66.46 537 ALA H O 1
ATOM 5526 N N . VAL A 1 562 ? 153.594 143.008 58.762 1.00 64.99 538 VAL H N 1
ATOM 5527 C CA . VAL A 1 562 ? 153.975 141.602 58.665 1.00 64.99 538 VAL H CA 1
ATOM 5528 C C . VAL A 1 562 ? 153.510 141.050 57.325 1.00 64.99 538 VAL H C 1
ATOM 5529 O O . VAL A 1 562 ? 152.370 141.281 56.907 1.00 64.99 538 VAL H O 1
ATOM 5542 N N . SER A 1 563 ? 154.394 140.314 56.655 1.00 76.30 539 SER H N 1
ATOM 5543 C CA . SER A 1 563 ? 154.101 139.678 55.377 1.00 76.30 539 SER H CA 1
ATOM 5544 C C . SER A 1 563 ? 154.194 138.169 55.539 1.00 76.30 539 SER H C 1
ATOM 5545 O O . SER A 1 563 ? 155.160 137.663 56.121 1.00 76.30 539 SER H O 1
ATOM 5553 N N . VAL A 1 564 ? 153.193 137.455 55.020 1.00 84.91 540 VAL H N 1
ATOM 5554 C CA . VAL A 1 564 ? 153.143 136.005 55.196 1.00 84.91 540 VAL H CA 1
ATOM 5555 C C . VAL A 1 564 ? 154.347 135.344 54.535 1.00 84.91 540 VAL H C 1
ATOM 5556 O O . VAL A 1 564 ? 155.047 134.530 55.149 1.00 84.91 540 VAL H O 1
ATOM 5562 N N . ASN A 1 565 ? 154.608 135.686 53.277 1.00 93.98 541 ASN H N 1
ATOM 5563 C CA . ASN A 1 565 ? 155.679 135.059 52.510 1.00 93.98 541 ASN H CA 1
ATOM 5564 C C . ASN A 1 565 ? 156.866 136.007 52.418 1.00 93.98 541 ASN H C 1
ATOM 5565 O O . ASN A 1 565 ? 156.760 137.056 51.762 1.00 93.98 541 ASN H O 1
ATOM 5572 N N . PRO A 1 566 ? 158.015 135.698 53.043 1.00 114.24 542 PRO H N 1
ATOM 5573 C CA . PRO A 1 566 ? 159.170 136.594 52.950 1.00 114.24 542 PRO H CA 1
ATOM 5574 C C . PRO A 1 566 ? 160.015 136.345 51.706 1.00 114.24 542 PRO H C 1
ATOM 5575 O O . PRO A 1 566 ? 161.089 135.755 51.825 1.00 114.24 542 PRO H O 1
ATOM 5580 N N . ALA B 1 141 ? 110.278 53.025 85.273 1.00 101.43 117 ALA X N 1
ATOM 5581 C CA . ALA B 1 141 ? 109.773 54.063 86.162 1.00 101.43 117 ALA X CA 1
ATOM 5582 C C . ALA B 1 141 ? 108.406 54.553 85.693 1.00 101.43 117 ALA X C 1
ATOM 5583 O O . ALA B 1 141 ? 107.745 53.898 84.887 1.00 101.43 117 ALA X O 1
ATOM 5586 N N . SER B 1 142 ? 107.986 55.707 86.205 1.00 107.05 118 SER X N 1
ATOM 5587 C CA . SER B 1 142 ? 106.701 56.270 85.814 1.00 107.05 118 SER X CA 1
ATOM 5588 C C . SER B 1 142 ? 106.723 56.674 84.346 1.00 107.05 118 SER X C 1
ATOM 5589 O O . SER B 1 142 ? 107.696 57.254 83.857 1.00 107.05 118 SER X O 1
ATOM 5593 N N . THR B 1 143 ? 105.636 56.365 83.642 1.00 109.93 119 THR X N 1
ATOM 5594 C CA . THR B 1 143 ? 105.530 56.683 82.225 1.00 109.93 119 THR X CA 1
ATOM 5595 C C . THR B 1 143 ? 104.857 58.038 82.043 1.00 109.93 119 THR X C 1
ATOM 5596 O O . THR B 1 143 ? 103.819 58.313 82.653 1.00 109.93 119 THR X O 1
ATOM 5600 N N . GLN B 1 144 ? 105.453 58.882 81.204 1.00 115.83 120 GLN X N 1
ATOM 5601 C CA . GLN B 1 144 ? 104.917 60.203 80.914 1.00 115.83 120 GLN X CA 1
ATOM 5602 C C . GLN B 1 144 ? 105.082 60.493 79.429 1.00 115.83 120 GLN X C 1
ATOM 5603 O O . GLN B 1 144 ? 105.940 59.912 78.759 1.00 115.83 120 GLN X O 1
ATOM 5607 N N . SER B 1 145 ? 104.254 61.395 78.924 1.00 119.81 121 SER X N 1
ATOM 5608 C CA . SER B 1 145 ? 104.305 61.756 77.512 1.00 119.81 121 SER X CA 1
ATOM 5609 C C . SER B 1 145 ? 105.561 62.569 77.230 1.00 119.81 121 SER X C 1
ATOM 5610 O O . SER B 1 145 ? 105.769 63.611 77.865 1.00 119.81 121 SER X O 1
ATOM 5614 N N . PRO B 1 146 ? 106.417 62.142 76.303 1.00 121.08 122 PRO X N 1
ATOM 5615 C CA . PRO B 1 146 ? 107.625 62.923 76.012 1.00 121.08 122 PRO X CA 1
ATOM 5616 C C . PRO B 1 146 ? 107.282 64.293 75.446 1.00 121.08 122 PRO X C 1
ATOM 5617 O O . PRO B 1 146 ? 106.287 64.463 74.738 1.00 121.08 122 PRO X O 1
ATOM 5620 N N . SER B 1 147 ? 108.122 65.273 75.765 1.00 117.92 123 SER X N 1
ATOM 5621 C CA . SER B 1 147 ? 107.978 66.632 75.260 1.00 117.92 123 SER X CA 1
ATOM 5622 C C . SER B 1 147 ? 109.022 66.861 74.176 1.00 117.92 123 SER X C 1
ATOM 5623 O O . SER B 1 147 ? 110.224 66.724 74.429 1.00 117.92 123 SER X O 1
ATOM 5627 N N . VAL B 1 148 ? 108.565 67.206 72.975 1.00 121.07 124 VAL X N 1
ATOM 5628 C CA . VAL B 1 148 ? 109.426 67.388 71.812 1.00 121.07 124 VAL X CA 1
ATOM 5629 C C . VAL B 1 148 ? 109.476 68.871 71.476 1.00 121.07 124 VAL X C 1
ATOM 5630 O O . VAL B 1 148 ? 108.432 69.524 71.363 1.00 121.07 124 VAL X O 1
ATOM 5634 N N . PHE B 1 149 ? 110.686 69.399 71.320 1.00 120.36 125 PHE X N 1
ATOM 5635 C CA . PHE B 1 149 ? 110.890 70.799 70.993 1.00 120.36 125 PHE X CA 1
ATOM 5636 C C . PHE B 1 149 ? 111.866 70.934 69.834 1.00 120.36 125 PHE X C 1
ATOM 5637 O O . PHE B 1 149 ? 112.777 70.113 69.678 1.00 120.36 125 PHE X O 1
ATOM 5641 N N . PRO B 1 150 ? 111.702 71.966 69.011 1.00 120.99 126 PRO X N 1
ATOM 5642 C CA . PRO B 1 150 ? 112.637 72.173 67.901 1.00 120.99 126 PRO X CA 1
ATOM 5643 C C . PRO B 1 150 ? 113.991 72.664 68.387 1.00 120.99 126 PRO X C 1
ATOM 5644 O O . PRO B 1 150 ? 114.124 73.227 69.476 1.00 120.99 126 PRO X O 1
ATOM 5647 N N . LEU B 1 151 ? 115.007 72.438 67.556 1.00 121.48 127 LEU X N 1
ATOM 5648 C CA . LEU B 1 151 ? 116.363 72.892 67.853 1.00 121.48 127 LEU X CA 1
ATOM 5649 C C . LEU B 1 151 ? 117.098 73.026 66.528 1.00 121.48 127 LEU X C 1
ATOM 5650 O O . LEU B 1 151 ? 117.333 72.024 65.847 1.00 121.48 127 LEU X O 1
ATOM 5654 N N . THR B 1 152 ? 117.446 74.256 66.160 1.00 122.88 128 THR X N 1
ATOM 5655 C CA . THR B 1 152 ? 118.130 74.533 64.906 1.00 122.88 128 THR X CA 1
ATOM 5656 C C . THR B 1 152 ? 119.278 75.501 65.150 1.00 122.88 128 THR X C 1
ATOM 5657 O O . THR B 1 152 ? 119.211 76.361 66.032 1.00 122.88 128 THR X O 1
ATOM 5661 N N . ARG B 1 153 ? 120.335 75.347 64.357 1.00 123.58 129 ARG X N 1
ATOM 5662 C CA . ARG B 1 153 ? 121.476 76.245 64.457 1.00 123.58 129 ARG X CA 1
ATOM 5663 C C . ARG B 1 153 ? 121.061 77.666 64.095 1.00 123.58 129 ARG X C 1
ATOM 5664 O O . ARG B 1 153 ? 120.202 77.882 63.236 1.00 123.58 129 ARG X O 1
ATOM 5668 N N . CYS B 1 154 ? 121.678 78.639 64.760 1.00 116.82 130 CYS X N 1
ATOM 5669 C CA . CYS B 1 154 ? 121.343 80.034 64.514 1.00 116.82 130 CYS X CA 1
ATOM 5670 C C . CYS B 1 154 ? 121.682 80.417 63.078 1.00 116.82 130 CYS X C 1
ATOM 5671 O O . CYS B 1 154 ? 122.599 79.867 62.463 1.00 116.82 130 CYS X O 1
ATOM 5675 N N . CYS B 1 155 ? 120.921 81.373 62.541 1.00 116.62 131 CYS X N 1
ATOM 5676 C CA . CYS B 1 155 ? 121.147 81.807 61.167 1.00 116.62 131 CYS X CA 1
ATOM 5677 C C . CYS B 1 155 ? 122.555 82.359 60.990 1.00 116.62 131 CYS X C 1
ATOM 5678 O O . CYS B 1 155 ? 123.230 82.054 60.000 1.00 116.62 131 CYS X O 1
ATOM 5682 N N . LYS B 1 156 ? 123.017 83.175 61.940 1.00 109.24 132 LYS X N 1
ATOM 5683 C CA . LYS B 1 156 ? 124.382 83.685 61.869 1.00 109.24 132 LYS X CA 1
ATOM 5684 C C . LYS B 1 156 ? 125.396 82.551 61.963 1.00 109.24 132 LYS X C 1
ATOM 5685 O O . LYS B 1 156 ? 126.386 82.529 61.222 1.00 109.24 132 LYS X O 1
ATOM 5689 N N . ASN B 1 157 ? 125.166 81.599 62.871 1.00 113.51 133 ASN X N 1
ATOM 5690 C CA . ASN B 1 157 ? 126.077 80.466 62.998 1.00 113.51 133 ASN X CA 1
ATOM 5691 C C . ASN B 1 157 ? 126.091 79.625 61.728 1.00 113.51 133 ASN X C 1
ATOM 5692 O O . ASN B 1 157 ? 127.157 79.202 61.266 1.00 113.51 133 ASN X O 1
ATOM 5696 N N . ILE B 1 158 ? 124.923 79.370 61.153 1.00 113.65 134 ILE X N 1
ATOM 5697 C CA . ILE B 1 158 ? 124.851 78.595 59.909 1.00 113.65 134 ILE X CA 1
ATOM 5698 C C . ILE B 1 158 ? 125.391 79.443 58.762 1.00 113.65 134 ILE X C 1
ATOM 5699 O O . ILE B 1 158 ? 124.933 80.584 58.571 1.00 113.65 134 ILE X O 1
ATOM 5703 N N . PRO B 1 159 ? 126.350 78.947 57.983 1.00 112.95 135 PRO X N 1
ATOM 5704 C CA . PRO B 1 159 ? 126.906 79.766 56.899 1.00 112.95 135 PRO X CA 1
ATOM 5705 C C . PRO B 1 159 ? 125.833 80.181 55.903 1.00 112.95 135 PRO X C 1
ATOM 5706 O O . PRO B 1 159 ? 124.937 79.405 55.564 1.00 112.95 135 PRO X O 1
ATOM 5709 N N . SER B 1 160 ? 125.933 81.427 55.435 1.00 113.83 136 SER X N 1
ATOM 5710 C CA . SER B 1 160 ? 124.974 81.927 54.456 1.00 113.83 136 SER X CA 1
ATOM 5711 C C . SER B 1 160 ? 125.090 81.173 53.137 1.00 113.83 136 SER X C 1
ATOM 5712 O O . SER B 1 160 ? 124.077 80.818 52.523 1.00 113.83 136 SER X O 1
ATOM 5716 N N . ASN B 1 161 ? 126.318 80.919 52.685 1.00 115.90 137 ASN X N 1
ATOM 5717 C CA . ASN B 1 161 ? 126.541 80.210 51.433 1.00 115.90 137 ASN X CA 1
ATOM 5718 C C . ASN B 1 161 ? 126.523 78.697 51.597 1.00 115.90 137 ASN X C 1
ATOM 5719 O O . ASN B 1 161 ? 126.564 77.983 50.589 1.00 115.90 137 ASN X O 1
ATOM 5723 N N . ALA B 1 162 ? 126.465 78.194 52.828 1.00 117.82 138 ALA X N 1
ATOM 5724 C CA . ALA B 1 162 ? 126.443 76.754 53.044 1.00 117.82 138 ALA X CA 1
ATOM 5725 C C . ALA B 1 162 ? 125.227 76.140 52.366 1.00 117.82 138 ALA X C 1
ATOM 5726 O O . ALA B 1 162 ? 124.106 76.639 52.500 1.00 117.82 138 ALA X O 1
ATOM 5730 N N . THR B 1 163 ? 125.453 75.048 51.636 1.00 123.29 139 THR X N 1
ATOM 5731 C CA . THR B 1 163 ? 124.380 74.385 50.909 1.00 123.29 139 THR X CA 1
ATOM 5732 C C . THR B 1 163 ? 123.562 73.445 51.783 1.00 123.29 139 THR X C 1
ATOM 5733 O O . THR B 1 163 ? 122.542 72.927 51.317 1.00 123.29 139 THR X O 1
ATOM 5737 N N . SER B 1 164 ? 123.977 73.211 53.027 1.00 125.36 140 SER X N 1
ATOM 5738 C CA . SER B 1 164 ? 123.279 72.308 53.931 1.00 125.36 140 SER X CA 1
ATOM 5739 C C . SER B 1 164 ? 122.974 73.034 55.232 1.00 125.36 140 SER X C 1
ATOM 5740 O O . SER B 1 164 ? 123.860 73.662 55.819 1.00 125.36 140 SER X O 1
ATOM 5744 N N . VAL B 1 165 ? 121.722 72.946 55.672 1.00 125.28 141 VAL X N 1
ATOM 5745 C CA . VAL B 1 165 ? 121.282 73.494 56.949 1.00 125.28 141 VAL X CA 1
ATOM 5746 C C . VAL B 1 165 ? 120.701 72.351 57.769 1.00 125.28 141 VAL X C 1
ATOM 5747 O O . VAL B 1 165 ? 119.803 71.641 57.302 1.00 125.28 141 VAL X O 1
ATOM 5751 N N . THR B 1 166 ? 121.213 72.176 58.983 1.00 126.41 142 THR X N 1
ATOM 5752 C CA . THR B 1 166 ? 120.832 71.069 59.849 1.00 126.41 142 THR X CA 1
ATOM 5753 C C . THR B 1 166 ? 120.047 71.594 61.043 1.00 126.41 142 THR X C 1
ATOM 5754 O O . THR B 1 166 ? 120.508 72.500 61.746 1.00 126.41 142 THR X O 1
ATOM 5758 N N . LEU B 1 167 ? 118.868 71.022 61.266 1.00 127.05 143 LEU X N 1
ATOM 5759 C CA . LEU B 1 167 ? 118.053 71.314 62.437 1.00 127.05 143 LEU X CA 1
ATOM 5760 C C . LEU B 1 167 ? 117.564 69.978 62.979 1.00 127.05 143 LEU X C 1
ATOM 5761 O O . LEU B 1 167 ? 118.050 68.917 62.581 1.00 127.05 143 LEU X O 1
ATOM 5765 N N . GLY B 1 168 ? 116.606 70.009 63.895 1.00 124.15 144 GLY X N 1
ATOM 5766 C CA . GLY B 1 168 ? 116.025 68.767 64.357 1.00 124.15 144 GLY X CA 1
ATOM 5767 C C . GLY B 1 168 ? 115.058 68.991 65.501 1.00 124.15 144 GLY X C 1
ATOM 5768 O O . GLY B 1 168 ? 114.714 70.123 65.847 1.00 124.15 144 GLY X O 1
ATOM 5770 N N . CYS B 1 169 ? 114.627 67.872 66.074 1.00 121.12 145 CYS X N 1
ATOM 5771 C CA . CYS B 1 169 ? 113.694 67.857 67.192 1.00 121.12 145 CYS X CA 1
ATOM 5772 C C . CYS B 1 169 ? 114.292 67.049 68.333 1.00 121.12 145 CYS X C 1
ATOM 5773 O O . CYS B 1 169 ? 114.765 65.927 68.124 1.00 121.12 145 CYS X O 1
ATOM 5777 N N . LEU B 1 170 ? 114.266 67.618 69.535 1.00 124.18 146 LEU X N 1
ATOM 5778 C CA . LEU B 1 170 ? 114.765 66.960 70.734 1.00 124.18 146 LEU X CA 1
ATOM 5779 C C . LEU B 1 170 ? 113.579 66.608 71.620 1.00 124.18 146 LEU X C 1
ATOM 5780 O O . LEU B 1 170 ? 112.771 67.481 71.956 1.00 124.18 146 LEU X O 1
ATOM 5784 N N . ALA B 1 171 ? 113.472 65.334 71.984 1.00 119.37 147 ALA X N 1
ATOM 5785 C CA . ALA B 1 171 ? 112.429 64.841 72.869 1.00 119.37 147 ALA X CA 1
ATOM 5786 C C . ALA B 1 171 ? 113.043 64.526 74.224 1.00 119.37 147 ALA X C 1
ATOM 5787 O O . ALA B 1 171 ? 114.057 63.821 74.302 1.00 119.37 147 ALA X O 1
ATOM 5791 N N . THR B 1 172 ? 112.431 65.055 75.280 1.00 122.98 148 THR X N 1
ATOM 5792 C CA . THR B 1 172 ? 112.899 64.872 76.644 1.00 122.98 148 THR X CA 1
ATOM 5793 C C . THR B 1 172 ? 111.741 64.416 77.520 1.00 122.98 148 THR X C 1
ATOM 5794 O O . THR B 1 172 ? 110.568 64.610 77.189 1.00 122.98 148 THR X O 1
ATOM 5798 N N . GLY B 1 173 ? 112.087 63.806 78.648 1.00 119.74 149 GLY X N 1
ATOM 5799 C CA . GLY B 1 173 ? 111.085 63.289 79.563 1.00 119.74 149 GLY X CA 1
ATOM 5800 C C . GLY B 1 173 ? 110.285 62.129 79.011 1.00 119.74 149 GLY X C 1
ATOM 5801 O O . GLY B 1 173 ? 109.074 62.044 79.256 1.00 119.74 149 GLY X O 1
ATOM 5803 N N . TYR B 1 174 ? 110.931 61.232 78.271 1.00 119.48 150 TYR X N 1
ATOM 5804 C CA . TYR B 1 174 ? 110.291 60.049 77.701 1.00 119.48 150 TYR X CA 1
ATOM 5805 C C . TYR B 1 174 ? 110.886 58.824 78.386 1.00 119.48 150 TYR X C 1
ATOM 5806 O O . TYR B 1 174 ? 111.943 58.329 77.984 1.00 119.48 150 TYR X O 1
ATOM 5810 N N . PHE B 1 175 ? 110.205 58.339 79.424 1.00 119.61 151 PHE X N 1
ATOM 5811 C CA . PHE B 1 175 ? 110.705 57.177 80.156 1.00 119.61 151 PHE X CA 1
ATOM 5812 C C . PHE B 1 175 ? 110.905 55.972 79.250 1.00 119.61 151 PHE X C 1
ATOM 5813 O O . PHE B 1 175 ? 111.967 55.331 79.335 1.00 119.61 151 PHE X O 1
ATOM 5817 N N . PRO B 1 176 ? 109.962 55.607 78.381 1.00 121.54 152 PRO X N 1
ATOM 5818 C CA . PRO B 1 176 ? 110.180 54.443 77.512 1.00 121.54 152 PRO X CA 1
ATOM 5819 C C . PRO B 1 176 ? 111.255 54.728 76.474 1.00 121.54 152 PRO X C 1
ATOM 5820 O O . PRO B 1 176 ? 111.191 55.723 75.748 1.00 121.54 152 PRO X O 1
ATOM 5823 N N . GLU B 1 177 ? 112.250 53.843 76.411 1.00 118.13 153 GLU X N 1
ATOM 5824 C CA . GLU B 1 177 ? 113.319 54.005 75.429 1.00 118.13 153 GLU X CA 1
ATOM 5825 C C . GLU B 1 177 ? 112.789 54.011 74.003 1.00 118.13 153 GLU X C 1
ATOM 5826 O O . GLU B 1 177 ? 113.199 54.884 73.217 1.00 118.13 153 GLU X O 1
ATOM 5830 N N . PRO B 1 178 ? 111.907 53.098 73.600 1.00 116.37 154 PRO X N 1
ATOM 5831 C CA . PRO B 1 178 ? 111.405 53.126 72.222 1.00 116.37 154 PRO X CA 1
ATOM 5832 C C . PRO B 1 178 ? 110.682 54.429 71.918 1.00 116.37 154 PRO X C 1
ATOM 5833 O O . PRO B 1 178 ? 109.983 54.988 72.766 1.00 116.37 154 PRO X O 1
ATOM 5836 N N . VAL B 1 179 ? 110.857 54.912 70.688 1.00 115.78 155 VAL X N 1
ATOM 5837 C CA . VAL B 1 179 ? 110.231 56.153 70.250 1.00 115.78 155 VAL X CA 1
ATOM 5838 C C . VAL B 1 179 ? 110.319 56.213 68.734 1.00 115.78 155 VAL X C 1
ATOM 5839 O O . VAL B 1 179 ? 111.239 55.658 68.128 1.00 115.78 155 VAL X O 1
ATOM 5843 N N . MET B 1 180 ? 109.353 56.891 68.121 1.00 120.18 156 MET X N 1
ATOM 5844 C CA . MET B 1 180 ? 109.311 57.092 66.679 1.00 120.18 156 MET X CA 1
ATOM 5845 C C . MET B 1 180 ? 109.464 58.576 66.377 1.00 120.18 156 MET X C 1
ATOM 5846 O O . MET B 1 180 ? 108.703 59.401 66.896 1.00 120.18 156 MET X O 1
ATOM 5850 N N . VAL B 1 181 ? 110.446 58.910 65.542 1.00 118.20 157 VAL X N 1
ATOM 5851 C CA . VAL B 1 181 ? 110.735 60.286 65.158 1.00 118.20 157 VAL X CA 1
ATOM 5852 C C . VAL B 1 181 ? 110.681 60.383 63.640 1.00 118.20 157 VAL X C 1
ATOM 5853 O O . VAL B 1 181 ? 111.340 59.606 62.940 1.00 118.20 157 VAL X O 1
ATOM 5857 N N . THR B 1 182 ? 109.899 61.337 63.137 1.00 120.22 158 THR X N 1
ATOM 5858 C CA . THR B 1 182 ? 109.769 61.580 61.708 1.00 120.22 158 THR X CA 1
ATOM 5859 C C . THR B 1 182 ? 110.047 63.048 61.423 1.00 120.22 158 THR X C 1
ATOM 5860 O O . THR B 1 182 ? 109.587 63.928 62.155 1.00 120.22 158 THR X O 1
ATOM 5864 N N . TRP B 1 183 ? 110.801 63.308 60.357 1.00 118.09 159 TRP X N 1
ATOM 5865 C CA . TRP B 1 183 ? 111.196 64.658 59.978 1.00 118.09 159 TRP X CA 1
ATOM 5866 C C . TRP B 1 183 ? 110.739 64.941 58.555 1.00 118.09 159 TRP X C 1
ATOM 5867 O O . TRP B 1 183 ? 110.897 64.096 57.667 1.00 118.09 159 TRP X O 1
ATOM 5871 N N . ASP B 1 184 ? 110.172 66.128 58.343 1.00 118.91 160 ASP X N 1
ATOM 5872 C CA . ASP B 1 184 ? 109.740 66.574 57.027 1.00 118.91 160 ASP X CA 1
ATOM 5873 C C . ASP B 1 184 ? 110.240 67.991 56.792 1.00 118.91 160 ASP X C 1
ATOM 5874 O O . ASP B 1 184 ? 110.213 68.827 57.700 1.00 118.91 160 ASP X O 1
ATOM 5878 N N . THR B 1 185 ? 110.696 68.254 55.570 1.00 120.14 161 THR X N 1
ATOM 5879 C CA . THR B 1 185 ? 111.238 69.552 55.176 1.00 120.14 161 THR X CA 1
ATOM 5880 C C . THR B 1 185 ? 110.534 70.057 53.924 1.00 120.14 161 THR X C 1
ATOM 5881 O O . THR B 1 185 ? 111.158 70.531 52.972 1.00 120.14 161 THR X O 1
ATOM 5885 N N . GLY B 1 186 ? 109.207 69.960 53.915 1.00 117.63 162 GLY X N 1
ATOM 5886 C CA . GLY B 1 186 ? 108.448 70.411 52.768 1.00 117.63 162 GLY X CA 1
ATOM 5887 C C . GLY B 1 186 ? 108.746 69.581 51.534 1.00 117.63 162 GLY X C 1
ATOM 5888 O O . GLY B 1 186 ? 109.023 68.378 51.603 1.00 117.63 162 GLY X O 1
ATOM 5890 N N . SER B 1 187 ? 108.687 70.240 50.375 1.00 114.25 163 SER X N 1
ATOM 5891 C CA . SER B 1 187 ? 108.949 69.544 49.119 1.00 114.25 163 SER X CA 1
ATOM 5892 C C . SER B 1 187 ? 110.377 69.015 49.071 1.00 114.25 163 SER X C 1
ATOM 5893 O O . SER B 1 187 ? 110.616 67.889 48.618 1.00 114.25 163 SER X O 1
ATOM 5897 N N . LEU B 1 188 ? 111.340 69.812 49.530 1.00 113.59 164 LEU X N 1
ATOM 5898 C CA . LEU B 1 188 ? 112.729 69.376 49.528 1.00 113.59 164 LEU X CA 1
ATOM 5899 C C . LEU B 1 188 ? 112.911 68.172 50.443 1.00 113.59 164 LEU X C 1
ATOM 5900 O O . LEU B 1 188 ? 112.299 68.084 51.512 1.00 113.59 164 LEU X O 1
ATOM 5904 N N . ASN B 1 189 ? 113.760 67.242 50.017 1.00 112.52 165 ASN X N 1
ATOM 5905 C CA . ASN B 1 189 ? 114.055 66.030 50.770 1.00 112.52 165 ASN X CA 1
ATOM 5906 C C . ASN B 1 189 ? 115.455 66.131 51.357 1.00 112.52 165 ASN X C 1
ATOM 5907 O O . ASN B 1 189 ? 116.416 66.424 50.637 1.00 112.52 165 ASN X O 1
ATOM 5911 N N . GLY B 1 190 ? 115.566 65.887 52.664 1.00 113.67 166 GLY X N 1
ATOM 5912 C CA . GLY B 1 190 ? 116.828 65.946 53.364 1.00 113.67 166 GLY X CA 1
ATOM 5913 C C . GLY B 1 190 ? 117.203 64.606 53.976 1.00 113.67 166 GLY X C 1
ATOM 5914 O O . GLY B 1 190 ? 116.520 63.594 53.797 1.00 113.67 166 GLY X O 1
ATOM 5916 N N . THR B 1 191 ? 118.314 64.624 54.707 1.00 121.78 167 THR X N 1
ATOM 5917 C CA . THR B 1 191 ? 118.828 63.432 55.368 1.00 121.78 167 THR X CA 1
ATOM 5918 C C . THR B 1 191 ? 118.441 63.453 56.841 1.00 121.78 167 THR X C 1
ATOM 5919 O O . THR B 1 191 ? 118.657 64.455 57.530 1.00 121.78 167 THR X O 1
ATOM 5923 N N . THR B 1 192 ? 117.871 62.349 57.317 1.00 124.14 168 THR X N 1
ATOM 5924 C CA . THR B 1 192 ? 117.411 62.222 58.693 1.00 124.14 168 THR X CA 1
ATOM 5925 C C . THR B 1 192 ? 118.292 61.225 59.434 1.00 124.14 168 THR X C 1
ATOM 5926 O O . THR B 1 192 ? 118.570 60.135 58.923 1.00 124.14 168 THR X O 1
ATOM 5930 N N . MET B 1 193 ? 118.727 61.604 60.635 1.00 124.56 169 MET X N 1
ATOM 5931 C CA . MET B 1 193 ? 119.574 60.759 61.463 1.00 124.56 169 MET X CA 1
ATOM 5932 C C . MET B 1 193 ? 119.069 60.793 62.898 1.00 124.56 169 MET X C 1
ATOM 5933 O O . MET B 1 193 ? 118.423 61.755 63.324 1.00 124.56 169 MET X O 1
ATOM 5937 N N . THR B 1 194 ? 119.370 59.728 63.637 1.00 125.51 170 THR X N 1
ATOM 5938 C CA . THR B 1 194 ? 118.972 59.596 65.029 1.00 125.51 170 THR X CA 1
ATOM 5939 C C . THR B 1 194 ? 120.152 59.088 65.846 1.00 125.51 170 THR X C 1
ATOM 5940 O O . THR B 1 194 ? 121.073 58.457 65.320 1.00 125.51 170 THR X O 1
ATOM 5944 N N . LEU B 1 195 ? 120.112 59.370 67.144 1.00 128.00 171 LEU X N 1
ATOM 5945 C CA . LEU B 1 195 ? 121.173 58.997 68.064 1.00 128.00 171 LEU X CA 1
ATOM 5946 C C . LEU B 1 195 ? 120.599 58.202 69.226 1.00 128.00 171 LEU X C 1
ATOM 5947 O O . LEU B 1 195 ? 119.406 58.309 69.531 1.00 128.00 171 LEU X O 1
ATOM 5951 N N . PRO B 1 196 ? 121.424 57.392 69.888 1.00 125.37 172 PRO X N 1
ATOM 5952 C CA . PRO B 1 196 ? 120.917 56.584 71.003 1.00 125.37 172 PRO X CA 1
ATOM 5953 C C . PRO B 1 196 ? 120.330 57.457 72.102 1.00 125.37 172 PRO X C 1
ATOM 5954 O O . PRO B 1 196 ? 120.835 58.542 72.399 1.00 125.37 172 PRO X O 1
ATOM 5957 N N . ALA B 1 197 ? 119.249 56.970 72.706 1.00 126.23 173 ALA X N 1
ATOM 5958 C CA . ALA B 1 197 ? 118.587 57.716 73.765 1.00 126.23 173 ALA X CA 1
ATOM 5959 C C . ALA B 1 197 ? 119.483 57.813 74.993 1.00 126.23 173 ALA X C 1
ATOM 5960 O O . ALA B 1 197 ? 120.124 56.837 75.395 1.00 126.23 173 ALA X O 1
ATOM 5964 N N . THR B 1 198 ? 119.527 59.002 75.588 1.00 119.48 174 THR X N 1
ATOM 5965 C CA . THR B 1 198 ? 120.299 59.259 76.797 1.00 119.48 174 THR X CA 1
ATOM 5966 C C . THR B 1 198 ? 119.340 59.622 77.921 1.00 119.48 174 THR X C 1
ATOM 5967 O O . THR B 1 198 ? 118.563 60.575 77.795 1.00 119.48 174 THR X O 1
ATOM 5971 N N . THR B 1 199 ? 119.396 58.867 79.014 1.00 118.49 175 THR X N 1
ATOM 5972 C CA . THR B 1 199 ? 118.537 59.142 80.157 1.00 118.49 175 THR X CA 1
ATOM 5973 C C . THR B 1 199 ? 118.957 60.439 80.837 1.00 118.49 175 THR X C 1
ATOM 5974 O O . THR B 1 199 ? 120.147 60.698 81.038 1.00 118.49 175 THR X O 1
ATOM 5978 N N . LEU B 1 200 ? 117.970 61.256 81.192 1.00 114.98 176 LEU X N 1
ATOM 5979 C CA . LEU B 1 200 ? 118.250 62.519 81.860 1.00 114.98 176 LEU X CA 1
ATOM 5980 C C . LEU B 1 200 ? 118.823 62.269 83.249 1.00 114.98 176 LEU X C 1
ATOM 5981 O O . LEU B 1 200 ? 118.354 61.399 83.987 1.00 114.98 176 LEU X O 1
ATOM 5985 N N . THR B 1 201 ? 119.847 63.046 83.608 1.00 110.96 177 THR X N 1
ATOM 5986 C CA . THR B 1 201 ? 120.475 62.875 84.913 1.00 110.96 177 THR X CA 1
ATOM 5987 C C . THR B 1 201 ? 119.490 63.159 86.040 1.00 110.96 177 THR X C 1
ATOM 5988 O O . THR B 1 201 ? 119.477 62.455 87.056 1.00 110.96 177 THR X O 1
ATOM 5992 N N . LEU B 1 202 ? 118.660 64.192 85.881 1.00 110.59 178 LEU X N 1
ATOM 5993 C CA . LEU B 1 202 ? 117.736 64.571 86.945 1.00 110.59 178 LEU X CA 1
ATOM 5994 C C . LEU B 1 202 ? 116.730 63.463 87.233 1.00 110.59 178 LEU X C 1
ATOM 5995 O O . LEU B 1 202 ? 116.448 63.160 88.399 1.00 110.59 178 LEU X O 1
ATOM 5999 N N . SER B 1 203 ? 116.178 62.845 86.187 1.00 114.51 179 SER X N 1
ATOM 6000 C CA . SER B 1 203 ? 115.126 61.847 86.346 1.00 114.51 179 SER X CA 1
ATOM 6001 C C . SER B 1 203 ? 115.383 60.538 85.615 1.00 114.51 179 SER X C 1
ATOM 6002 O O . SER B 1 203 ? 114.787 59.523 85.995 1.00 114.51 179 SER X O 1
ATOM 6006 N N . GLY B 1 204 ? 116.235 60.515 84.593 1.00 111.55 180 GLY X N 1
ATOM 6007 C CA . GLY B 1 204 ? 116.512 59.300 83.859 1.00 111.55 180 GLY X CA 1
ATOM 6008 C C . GLY B 1 204 ? 115.593 59.022 82.691 1.00 111.55 180 GLY X C 1
ATOM 6009 O O . GLY B 1 204 ? 115.779 58.006 82.008 1.00 111.55 180 GLY X O 1
ATOM 6011 N N . HIS B 1 205 ? 114.606 59.879 82.439 1.00 120.30 181 HIS X N 1
ATOM 6012 C CA . HIS B 1 205 ? 113.720 59.677 81.301 1.00 120.30 181 HIS X CA 1
ATOM 6013 C C . HIS B 1 205 ? 114.510 59.746 80.001 1.00 120.30 181 HIS X C 1
ATOM 6014 O O . HIS B 1 205 ? 115.334 60.645 79.807 1.00 120.30 181 HIS X O 1
ATOM 6018 N N . TYR B 1 206 ? 114.256 58.792 79.109 1.00 119.14 182 TYR X N 1
ATOM 6019 C CA . TYR B 1 206 ? 114.979 58.742 77.846 1.00 119.14 182 TYR X CA 1
ATOM 6020 C C . TYR B 1 206 ? 114.698 59.992 77.022 1.00 119.14 182 TYR X C 1
ATOM 6021 O O . TYR B 1 206 ? 113.545 60.409 76.874 1.00 119.14 182 TYR X O 1
ATOM 6025 N N . ALA B 1 207 ? 115.760 60.588 76.486 1.00 120.05 183 ALA X N 1
ATOM 6026 C CA . ALA B 1 207 ? 115.662 61.759 75.628 1.00 120.05 183 ALA X CA 1
ATOM 6027 C C . ALA B 1 207 ? 116.523 61.541 74.394 1.00 120.05 183 ALA X C 1
ATOM 6028 O O . ALA B 1 207 ? 117.662 61.075 74.499 1.00 120.05 183 ALA X O 1
ATOM 6032 N N . THR B 1 208 ? 115.978 61.876 73.225 1.00 121.38 184 THR X N 1
ATOM 6033 C CA . THR B 1 208 ? 116.665 61.627 71.966 1.00 121.38 184 THR X CA 1
ATOM 6034 C C . THR B 1 208 ? 116.483 62.814 71.032 1.00 121.38 184 THR X C 1
ATOM 6035 O O . THR B 1 208 ? 115.438 63.468 71.031 1.00 121.38 184 THR X O 1
ATOM 6039 N N . ILE B 1 209 ? 117.505 63.073 70.223 1.00 123.10 185 ILE X N 1
ATOM 6040 C CA . ILE B 1 209 ? 117.499 64.172 69.264 1.00 123.10 185 ILE X CA 1
ATOM 6041 C C . ILE B 1 209 ? 117.552 63.578 67.864 1.00 123.10 185 ILE X C 1
ATOM 6042 O O . ILE B 1 209 ? 118.482 62.831 67.533 1.00 123.10 185 ILE X O 1
ATOM 6046 N N . SER B 1 210 ? 116.557 63.909 67.044 1.00 125.65 186 SER X N 1
ATOM 6047 C CA . SER B 1 210 ? 116.509 63.492 65.649 1.00 125.65 186 SER X CA 1
ATOM 6048 C C . SER B 1 210 ? 116.855 64.693 64.778 1.00 125.65 186 SER X C 1
ATOM 6049 O O . SER B 1 210 ? 116.195 65.735 64.863 1.00 125.65 186 SER X O 1
ATOM 6053 N N . LEU B 1 211 ? 117.880 64.543 63.943 1.00 124.23 187 LEU X N 1
ATOM 6054 C CA . LEU B 1 211 ? 118.441 65.644 63.171 1.00 124.23 187 LEU X CA 1
ATOM 6055 C C . LEU B 1 211 ? 118.098 65.480 61.696 1.00 124.23 187 LEU X C 1
ATOM 6056 O O . LEU B 1 211 ? 118.358 64.428 61.105 1.00 124.23 187 LEU X O 1
ATOM 6060 N N . LEU B 1 212 ? 117.528 66.528 61.109 1.00 124.12 188 LEU X N 1
ATOM 6061 C CA . LEU B 1 212 ? 117.207 66.575 59.690 1.00 124.12 188 LEU X CA 1
ATOM 6062 C C . LEU B 1 212 ? 118.036 67.667 59.029 1.00 124.12 188 LEU X C 1
ATOM 6063 O O . LEU B 1 212 ? 118.087 68.801 59.522 1.00 124.12 188 LEU X O 1
ATOM 6067 N N . THR B 1 213 ? 118.682 67.321 57.920 1.00 121.43 189 THR X N 1
ATOM 6068 C CA . THR B 1 213 ? 119.493 68.251 57.147 1.00 121.43 189 THR X CA 1
ATOM 6069 C C . THR B 1 213 ? 118.841 68.473 55.790 1.00 121.43 189 THR X C 1
ATOM 6070 O O . THR B 1 213 ? 118.504 67.509 55.093 1.00 121.43 189 THR X O 1
ATOM 6074 N N . VAL B 1 214 ? 118.667 69.741 55.421 1.00 121.62 190 VAL X N 1
ATOM 6075 C CA . VAL B 1 214 ? 118.040 70.120 54.164 1.00 121.62 190 VAL X CA 1
ATOM 6076 C C . VAL B 1 214 ? 119.027 70.955 53.360 1.00 121.62 190 VAL X C 1
ATOM 6077 O O . VAL B 1 214 ? 120.051 71.417 53.868 1.00 121.62 190 VAL X O 1
ATOM 6081 N N . SER B 1 215 ? 118.708 71.138 52.080 1.00 122.33 191 SER X N 1
ATOM 6082 C CA . SER B 1 215 ? 119.540 71.902 51.163 1.00 122.33 191 SER X CA 1
ATOM 6083 C C . SER B 1 215 ? 118.679 72.902 50.409 1.00 122.33 191 SER X C 1
ATOM 6084 O O . SER B 1 215 ? 117.515 72.627 50.101 1.00 122.33 191 SER X O 1
ATOM 6088 N N . GLY B 1 216 ? 119.254 74.059 50.114 1.00 122.27 192 GLY X N 1
ATOM 6089 C CA . GLY B 1 216 ? 118.549 75.103 49.390 1.00 122.27 192 GLY X CA 1
ATOM 6090 C C . GLY B 1 216 ? 118.073 76.205 50.327 1.00 122.27 192 GLY X C 1
ATOM 6091 O O . GLY B 1 216 ? 118.846 76.718 51.137 1.00 122.27 192 GLY X O 1
ATOM 6093 N N . ALA B 1 217 ? 116.795 76.567 50.211 1.00 120.36 193 ALA X N 1
ATOM 6094 C CA . ALA B 1 217 ? 116.195 77.591 51.064 1.00 120.36 193 ALA X CA 1
ATOM 6095 C C . ALA B 1 217 ? 115.756 76.978 52.397 1.00 120.36 193 ALA X C 1
ATOM 6096 O O . ALA B 1 217 ? 114.590 77.017 52.790 1.00 120.36 193 ALA X O 1
ATOM 6100 N N . TRP B 1 218 ? 116.734 76.400 53.098 1.00 118.03 194 TRP X N 1
ATOM 6101 C CA . TRP B 1 218 ? 116.446 75.769 54.381 1.00 118.03 194 TRP X CA 1
ATOM 6102 C C . TRP B 1 218 ? 115.983 76.787 55.414 1.00 118.03 194 TRP X C 1
ATOM 6103 O O . TRP B 1 218 ? 115.173 76.454 56.288 1.00 118.03 194 TRP X O 1
ATOM 6107 N N . ALA B 1 219 ? 116.480 78.023 55.335 1.00 119.80 195 ALA X N 1
ATOM 6108 C CA . ALA B 1 219 ? 116.057 79.047 56.284 1.00 119.80 195 ALA X CA 1
ATOM 6109 C C . ALA B 1 219 ? 114.560 79.306 56.181 1.00 119.80 195 ALA X C 1
ATOM 6110 O O . ALA B 1 219 ? 113.868 79.406 57.201 1.00 119.80 195 ALA X O 1
ATOM 6114 N N . LYS B 1 220 ? 114.041 79.414 54.959 1.00 116.00 196 LYS X N 1
ATOM 6115 C CA . LYS B 1 220 ? 112.614 79.602 54.738 1.00 116.00 196 LYS X CA 1
ATOM 6116 C C . LYS B 1 220 ? 111.842 78.291 54.705 1.00 116.00 196 LYS X C 1
ATOM 6117 O O . LYS B 1 220 ? 110.607 78.318 54.730 1.00 116.00 196 LYS X O 1
ATOM 6121 N N . GLN B 1 221 ? 112.530 77.154 54.646 1.00 115.88 197 GLN X N 1
ATOM 6122 C CA . GLN B 1 221 ? 111.851 75.866 54.665 1.00 115.88 197 GLN X CA 1
ATOM 6123 C C . GLN B 1 221 ? 111.272 75.592 56.047 1.00 115.88 197 GLN X C 1
ATOM 6124 O O . GLN B 1 221 ? 111.871 75.937 57.069 1.00 115.88 197 GLN X O 1
ATOM 6128 N N . MET B 1 222 ? 110.099 74.967 56.073 1.00 114.38 198 MET X N 1
ATOM 6129 C CA . MET B 1 222 ? 109.429 74.623 57.320 1.00 114.38 198 MET X CA 1
ATOM 6130 C C . MET B 1 222 ? 109.803 73.198 57.710 1.00 114.38 198 MET X C 1
ATOM 6131 O O . MET B 1 222 ? 109.597 72.261 56.929 1.00 114.38 198 MET X O 1
ATOM 6135 N N . PHE B 1 223 ? 110.350 73.037 58.911 1.00 116.92 199 PHE X N 1
ATOM 6136 C CA . PHE B 1 223 ? 110.766 71.736 59.421 1.00 116.92 199 PHE X CA 1
ATOM 6137 C C . PHE B 1 223 ? 109.710 71.222 60.392 1.00 116.92 199 PHE X C 1
ATOM 6138 O O . PHE B 1 223 ? 109.483 71.827 61.446 1.00 116.92 199 PHE X O 1
ATOM 6142 N N . THR B 1 224 ? 109.072 70.110 60.037 1.00 114.71 200 THR X N 1
ATOM 6143 C CA . THR B 1 224 ? 108.038 69.492 60.858 1.00 114.71 200 THR X CA 1
ATOM 6144 C C . THR B 1 224 ? 108.593 68.207 61.457 1.00 114.71 200 THR X C 1
ATOM 6145 O O . THR B 1 224 ? 109.005 67.303 60.722 1.00 114.71 200 THR X O 1
ATOM 6149 N N . CYS B 1 225 ? 108.602 68.128 62.785 1.00 117.32 201 CYS X N 1
ATOM 6150 C CA . CYS B 1 225 ? 109.115 66.969 63.505 1.00 117.32 201 CYS X CA 1
ATOM 6151 C C . CYS B 1 225 ? 107.976 66.342 64.294 1.00 117.32 201 CYS X C 1
ATOM 6152 O O . CYS B 1 225 ? 107.339 67.014 65.111 1.00 117.32 201 CYS X O 1
ATOM 6156 N N . ARG B 1 226 ? 107.724 65.060 64.048 1.00 115.95 202 ARG X N 1
ATOM 6157 C CA . ARG B 1 226 ? 106.683 64.305 64.733 1.00 115.95 202 ARG X CA 1
ATOM 6158 C C . ARG B 1 226 ? 107.346 63.272 65.633 1.00 115.95 202 ARG X C 1
ATOM 6159 O O . ARG B 1 226 ? 108.128 62.441 65.157 1.00 115.95 202 ARG X O 1
ATOM 6163 N N . VAL B 1 227 ? 107.033 63.326 66.925 1.00 114.70 203 VAL X N 1
ATOM 6164 C CA . VAL B 1 227 ? 107.605 62.430 67.922 1.00 114.70 203 VAL X CA 1
ATOM 6165 C C . VAL B 1 227 ? 106.468 61.679 68.596 1.00 114.70 203 VAL X C 1
ATOM 6166 O O . VAL B 1 227 ? 105.501 62.294 69.062 1.00 114.70 203 VAL X O 1
ATOM 6170 N N . ALA B 1 228 ? 106.582 60.354 68.643 1.00 117.33 204 ALA X N 1
ATOM 6171 C CA . ALA B 1 228 ? 105.576 59.509 69.269 1.00 117.33 204 ALA X CA 1
ATOM 6172 C C . ALA B 1 228 ? 106.268 58.462 70.128 1.00 117.33 204 ALA X C 1
ATOM 6173 O O . ALA B 1 228 ? 107.427 58.113 69.895 1.00 117.33 204 ALA X O 1
ATOM 6177 N N . HIS B 1 229 ? 105.544 57.969 71.131 1.00 113.94 205 HIS X N 1
ATOM 6178 C CA . HIS B 1 229 ? 106.054 56.954 72.049 1.00 113.94 205 HIS X CA 1
ATOM 6179 C C . HIS B 1 229 ? 105.050 55.811 72.100 1.00 113.94 205 HIS X C 1
ATOM 6180 O O . HIS B 1 229 ? 103.916 55.997 72.555 1.00 113.94 205 HIS X O 1
ATOM 6184 N N . THR B 1 230 ? 105.465 54.634 71.635 1.00 114.97 206 THR X N 1
ATOM 6185 C CA . THR B 1 230 ? 104.569 53.479 71.650 1.00 114.97 206 THR X CA 1
ATOM 6186 C C . THR B 1 230 ? 104.122 53.121 73.058 1.00 114.97 206 THR X C 1
ATOM 6187 O O . THR B 1 230 ? 102.914 52.906 73.265 1.00 114.97 206 THR X O 1
ATOM 6191 N N . PRO B 1 231 ? 105.006 53.032 74.054 1.00 112.90 207 PRO X N 1
ATOM 6192 C CA . PRO B 1 231 ? 104.533 52.721 75.412 1.00 112.90 207 PRO X CA 1
ATOM 6193 C C . PRO B 1 231 ? 103.540 53.735 75.950 1.00 112.90 207 PRO X C 1
ATOM 6194 O O . PRO B 1 231 ? 102.612 53.355 76.675 1.00 112.90 207 PRO X O 1
ATOM 6197 N N . SER B 1 232 ? 103.704 55.017 75.616 1.00 113.73 208 SER X N 1
ATOM 6198 C CA . SER B 1 232 ? 102.777 56.031 76.108 1.00 113.73 208 SER X CA 1
ATOM 6199 C C . SER B 1 232 ? 101.366 55.787 75.587 1.00 113.73 208 SER X C 1
ATOM 6200 O O . SER B 1 232 ? 100.390 55.897 76.339 1.00 113.73 208 SER X O 1
ATOM 6204 N N . SER B 1 233 ? 101.238 55.453 74.306 1.00 113.50 209 SER X N 1
ATOM 6205 C CA . SER B 1 233 ? 99.943 55.188 73.692 1.00 113.50 209 SER X CA 1
ATOM 6206 C C . SER B 1 233 ? 100.193 54.749 72.254 1.00 113.50 209 SER X C 1
ATOM 6207 O O . SER B 1 233 ? 101.310 54.851 71.738 1.00 113.50 209 SER X O 1
ATOM 6211 N N . THR B 1 234 ? 99.134 54.255 71.613 1.00 113.26 210 THR X N 1
ATOM 6212 C CA . THR B 1 234 ? 99.219 53.825 70.224 1.00 113.26 210 THR X CA 1
ATOM 6213 C C . THR B 1 234 ? 99.130 54.982 69.238 1.00 113.26 210 THR X C 1
ATOM 6214 O O . THR B 1 234 ? 99.465 54.798 68.063 1.00 113.26 210 THR X O 1
ATOM 6218 N N . ASP B 1 235 ? 98.687 56.164 69.683 1.00 112.27 211 ASP X N 1
ATOM 6219 C CA . ASP B 1 235 ? 98.576 57.316 68.795 1.00 112.27 211 ASP X CA 1
ATOM 6220 C C . ASP B 1 235 ? 99.028 58.608 69.470 1.00 112.27 211 ASP X C 1
ATOM 6221 O O . ASP B 1 235 ? 98.652 59.696 69.016 1.00 112.27 211 ASP X O 1
ATOM 6225 N N . TRP B 1 236 ? 99.823 58.520 70.537 1.00 117.48 212 TRP X N 1
ATOM 6226 C CA . TRP B 1 236 ? 100.304 59.703 71.250 1.00 117.48 212 TRP X CA 1
ATOM 6227 C C . TRP B 1 236 ? 101.511 60.262 70.502 1.00 117.48 212 TRP X C 1
ATOM 6228 O O . TRP B 1 236 ? 102.669 60.079 70.885 1.00 117.48 212 TRP X O 1
ATOM 6232 N N . VAL B 1 237 ? 101.223 60.961 69.407 1.00 113.29 213 VAL X N 1
ATOM 6233 C CA . VAL B 1 237 ? 102.242 61.560 68.552 1.00 113.29 213 VAL X CA 1
ATOM 6234 C C . VAL B 1 237 ? 102.009 63.063 68.511 1.00 113.29 213 VAL X C 1
ATOM 6235 O O . VAL B 1 237 ? 100.888 63.516 68.253 1.00 113.29 213 VAL X O 1
ATOM 6239 N N . ASP B 1 238 ? 103.066 63.829 68.767 1.00 117.23 214 ASP X N 1
ATOM 6240 C CA . ASP B 1 238 ? 103.019 65.284 68.748 1.00 117.23 214 ASP X CA 1
ATOM 6241 C C . ASP B 1 238 ? 103.894 65.799 67.614 1.00 117.23 214 ASP X C 1
ATOM 6242 O O . ASP B 1 238 ? 105.045 65.371 67.470 1.00 117.23 214 ASP X O 1
ATOM 6246 N N . ASN B 1 239 ? 103.347 66.711 66.816 1.00 112.58 215 ASN X N 1
ATOM 6247 C CA . ASN B 1 239 ? 104.046 67.295 65.679 1.00 112.58 215 ASN X CA 1
ATOM 6248 C C . ASN B 1 239 ? 104.301 68.772 65.946 1.00 112.58 215 ASN X C 1
ATOM 6249 O O . ASN B 1 239 ? 103.372 69.518 66.271 1.00 112.58 215 ASN X O 1
ATOM 6253 N N . LYS B 1 240 ? 105.558 69.186 65.807 1.00 113.17 216 LYS X N 1
ATOM 6254 C CA . LYS B 1 240 ? 105.969 70.567 66.019 1.00 113.17 216 LYS X CA 1
ATOM 6255 C C . LYS B 1 240 ? 106.618 71.099 64.750 1.00 113.17 216 LYS X C 1
ATOM 6256 O O . LYS B 1 240 ? 107.470 70.430 64.155 1.00 113.17 216 LYS X O 1
ATOM 6260 N N . THR B 1 241 ? 106.217 72.300 64.342 1.00 113.63 217 THR X N 1
ATOM 6261 C CA . THR B 1 241 ? 106.752 72.959 63.159 1.00 113.63 217 THR X CA 1
ATOM 6262 C C . THR B 1 241 ? 107.643 74.116 63.588 1.00 113.63 217 THR X C 1
ATOM 6263 O O . THR B 1 241 ? 107.235 74.951 64.402 1.00 113.63 217 THR X O 1
ATOM 6267 N N . PHE B 1 242 ? 108.856 74.161 63.043 1.00 117.32 218 PHE X N 1
ATOM 6268 C CA . PHE B 1 242 ? 109.813 75.202 63.387 1.00 117.32 218 PHE X CA 1
ATOM 6269 C C . PHE B 1 242 ? 110.818 75.332 62.252 1.00 117.32 218 PHE X C 1
ATOM 6270 O O . PHE B 1 242 ? 110.901 74.479 61.365 1.00 117.32 218 PHE X O 1
ATOM 6274 N N . SER B 1 243 ? 111.584 76.419 62.293 1.00 118.83 219 SER X N 1
ATOM 6275 C CA . SER B 1 243 ? 112.592 76.693 61.280 1.00 118.83 219 SER X CA 1
ATOM 6276 C C . SER B 1 243 ? 113.763 77.409 61.937 1.00 118.83 219 SER X C 1
ATOM 6277 O O . SER B 1 243 ? 113.688 77.842 63.090 1.00 118.83 219 SER X O 1
ATOM 6281 N N . VAL B 1 244 ? 114.857 77.528 61.182 1.00 118.29 220 VAL X N 1
ATOM 6282 C CA . VAL B 1 244 ? 116.046 78.201 61.700 1.00 118.29 220 VAL X CA 1
ATOM 6283 C C . VAL B 1 244 ? 115.727 79.650 62.044 1.00 118.29 220 VAL X C 1
ATOM 6284 O O . VAL B 1 244 ? 116.240 80.198 63.027 1.00 118.29 220 VAL X O 1
ATOM 6288 N N . CYS B 1 245 ? 114.880 80.291 61.243 1.00 116.06 221 CYS X N 1
ATOM 6289 C CA . CYS B 1 245 ? 114.469 81.677 61.446 1.00 116.06 221 CYS X CA 1
ATOM 6290 C C . CYS B 1 245 ? 112.951 81.766 61.530 1.00 116.06 221 CYS X C 1
ATOM 6291 O O . CYS B 1 245 ? 112.311 82.612 60.903 1.00 116.06 221 CYS X O 1
ATOM 6295 N N . SER B 1 246 ? 112.352 80.870 62.320 1.00 115.54 222 SER X N 1
ATOM 6296 C CA . SER B 1 246 ? 110.899 80.858 62.455 1.00 115.54 222 SER X CA 1
ATOM 6297 C C . SER B 1 246 ? 110.386 82.164 63.049 1.00 115.54 222 SER X C 1
ATOM 6298 O O . SER B 1 246 ? 109.393 82.724 62.570 1.00 115.54 222 SER X O 1
ATOM 6302 N N . ARG B 1 247 ? 111.046 82.663 64.090 1.00 118.96 223 ARG X N 1
ATOM 6303 C CA . ARG B 1 247 ? 110.636 83.900 64.744 1.00 118.96 223 ARG X CA 1
ATOM 6304 C C . ARG B 1 247 ? 111.692 84.263 65.779 1.00 118.96 223 ARG X C 1
ATOM 6305 O O . ARG B 1 247 ? 112.624 83.498 66.039 1.00 118.96 223 ARG X O 1
ATOM 6309 N N . ASP B 1 248 ? 111.533 85.446 66.365 1.00 121.87 224 ASP X N 1
ATOM 6310 C CA . ASP B 1 248 ? 112.462 85.945 67.371 1.00 121.87 224 ASP X CA 1
ATOM 6311 C C . ASP B 1 248 ? 111.700 86.866 68.318 1.00 121.87 224 ASP X C 1
ATOM 6312 O O . ASP B 1 248 ? 110.465 86.878 68.340 1.00 121.87 224 ASP X O 1
ATOM 6316 N N . PHE B 1 249 ? 112.444 87.638 69.107 1.00 130.14 225 PHE X N 1
ATOM 6317 C CA . PHE B 1 249 ? 111.879 88.590 70.053 1.00 130.14 225 PHE X CA 1
ATOM 6318 C C . PHE B 1 249 ? 112.419 89.980 69.751 1.00 130.14 225 PHE X C 1
ATOM 6319 O O . PHE B 1 249 ? 113.596 90.138 69.411 1.00 130.14 225 PHE X O 1
ATOM 6336 N N . THR B 1 250 ? 111.553 90.984 69.875 1.00 127.75 226 THR X N 1
ATOM 6337 C CA . THR B 1 250 ? 111.881 92.368 69.537 1.00 127.75 226 THR X CA 1
ATOM 6338 C C . THR B 1 250 ? 111.535 93.262 70.720 1.00 127.75 226 THR X C 1
ATOM 6339 O O . THR B 1 250 ? 110.440 93.837 70.777 1.00 127.75 226 THR X O 1
ATOM 6350 N N . PRO B 1 251 ? 112.438 93.400 71.688 1.00 125.67 227 PRO X N 1
ATOM 6351 C CA . PRO B 1 251 ? 112.179 94.290 72.827 1.00 125.67 227 PRO X CA 1
ATOM 6352 C C . PRO B 1 251 ? 112.351 95.745 72.431 1.00 125.67 227 PRO X C 1
ATOM 6353 O O . PRO B 1 251 ? 113.469 96.180 72.117 1.00 125.67 227 PRO X O 1
ATOM 6364 N N . PRO B 1 252 ? 111.279 96.532 72.431 1.00 120.85 228 PRO X N 1
ATOM 6365 C CA . PRO B 1 252 ? 111.394 97.941 72.044 1.00 120.85 228 PRO X CA 1
ATOM 6366 C C . PRO B 1 252 ? 112.000 98.787 73.156 1.00 120.85 228 PRO X C 1
ATOM 6367 O O . PRO B 1 252 ? 112.136 98.364 74.305 1.00 120.85 228 PRO X O 1
ATOM 6378 N N . THR B 1 253 ? 112.365 100.010 72.783 1.00 121.20 229 THR X N 1
ATOM 6379 C CA . THR B 1 253 ? 112.892 101.003 73.708 1.00 121.20 229 THR X CA 1
ATOM 6380 C C . THR B 1 253 ? 111.899 102.150 73.836 1.00 121.20 229 THR X C 1
ATOM 6381 O O . THR B 1 253 ? 111.310 102.588 72.844 1.00 121.20 229 THR X O 1
ATOM 6392 N N . VAL B 1 254 ? 111.721 102.638 75.060 1.00 117.25 230 VAL X N 1
ATOM 6393 C CA . VAL B 1 254 ? 110.711 103.641 75.369 1.00 117.25 230 VAL X CA 1
ATOM 6394 C C . VAL B 1 254 ? 111.373 104.817 76.073 1.00 117.25 230 VAL X C 1
ATOM 6395 O O . VAL B 1 254 ? 112.348 104.640 76.811 1.00 117.25 230 VAL X O 1
ATOM 6408 N N . LYS B 1 255 ? 110.847 106.019 75.837 1.00 109.32 231 LYS X N 1
ATOM 6409 C CA . LYS B 1 255 ? 111.346 107.208 76.520 1.00 109.32 231 LYS X CA 1
ATOM 6410 C C . LYS B 1 255 ? 110.276 108.291 76.514 1.00 109.32 231 LYS X C 1
ATOM 6411 O O . LYS B 1 255 ? 109.423 108.332 75.627 1.00 109.32 231 LYS X O 1
ATOM 6430 N N . ILE B 1 256 ? 110.349 109.187 77.497 1.00 105.48 232 ILE X N 1
ATOM 6431 C CA . ILE B 1 256 ? 109.329 110.208 77.720 1.00 105.48 232 ILE X CA 1
ATOM 6432 C C . ILE B 1 256 ? 109.946 111.582 77.494 1.00 105.48 232 ILE X C 1
ATOM 6433 O O . ILE B 1 256 ? 111.033 111.872 78.005 1.00 105.48 232 ILE X O 1
ATOM 6449 N N . LEU B 1 257 ? 109.247 112.421 76.732 1.00 99.71 233 LEU X N 1
ATOM 6450 C CA . LEU B 1 257 ? 109.644 113.798 76.473 1.00 99.71 233 LEU X CA 1
ATOM 6451 C C . LEU B 1 257 ? 108.589 114.738 77.040 1.00 99.71 233 LEU X C 1
ATOM 6452 O O . LEU B 1 257 ? 107.396 114.572 76.768 1.00 99.71 233 LEU X O 1
ATOM 6468 N N . GLN B 1 258 ? 109.025 115.723 77.814 1.00 91.58 234 GLN X N 1
ATOM 6469 C CA . GLN B 1 258 ? 108.122 116.685 78.425 1.00 91.58 234 GLN X CA 1
ATOM 6470 C C . GLN B 1 258 ? 108.134 118.000 77.654 1.00 91.58 234 GLN X C 1
ATOM 6471 O O . GLN B 1 258 ? 108.746 118.128 76.593 1.00 91.58 234 GLN X O 1
ATOM 6485 N N . SER B 1 259 ? 107.435 118.986 78.209 1.00 93.53 235 SER X N 1
ATOM 6486 C CA . SER B 1 259 ? 107.307 120.296 77.580 1.00 93.53 235 SER X CA 1
ATOM 6487 C C . SER B 1 259 ? 108.289 121.260 78.232 1.00 93.53 235 SER X C 1
ATOM 6488 O O . SER B 1 259 ? 108.125 121.633 79.397 1.00 93.53 235 SER X O 1
ATOM 6496 N N . SER B 1 260 ? 109.307 121.669 77.479 1.00 89.40 236 SER X N 1
ATOM 6497 C CA . SER B 1 260 ? 110.324 122.561 78.015 1.00 89.40 236 SER X CA 1
ATOM 6498 C C . SER B 1 260 ? 109.737 123.935 78.304 1.00 89.40 236 SER X C 1
ATOM 6499 O O . SER B 1 260 ? 108.930 124.460 77.533 1.00 89.40 236 SER X O 1
ATOM 6507 N N . CYS B 1 261 ? 110.155 124.521 79.422 1.00 90.15 237 CYS X N 1
ATOM 6508 C CA . CYS B 1 261 ? 109.600 125.791 79.856 1.00 90.15 237 CYS X CA 1
ATOM 6509 C C . CYS B 1 261 ? 110.133 126.935 78.996 1.00 90.15 237 CYS X C 1
ATOM 6510 O O . CYS B 1 261 ? 111.110 126.798 78.255 1.00 90.15 237 CYS X O 1
ATOM 6517 N N . ASP B 1 262 ? 109.465 128.080 79.104 1.00 86.19 238 ASP X N 1
ATOM 6518 C CA . ASP B 1 262 ? 109.827 129.242 78.310 1.00 86.19 238 ASP X CA 1
ATOM 6519 C C . ASP B 1 262 ? 111.212 129.747 78.697 1.00 86.19 238 ASP X C 1
ATOM 6520 O O . ASP B 1 262 ? 111.681 129.559 79.822 1.00 86.19 238 ASP X O 1
ATOM 6529 N N . GLY B 1 263 ? 111.862 130.413 77.741 1.00 78.88 239 GLY X N 1
ATOM 6530 C CA . GLY B 1 263 ? 113.219 130.890 77.940 1.00 78.88 239 GLY X CA 1
ATOM 6531 C C . GLY B 1 263 ? 113.423 131.662 79.225 1.00 78.88 239 GLY X C 1
ATOM 6532 O O . GLY B 1 263 ? 114.563 131.805 79.676 1.00 78.88 239 GLY X O 1
ATOM 6536 N N . GLY B 1 264 ? 112.352 132.171 79.823 1.00 72.29 240 GLY X N 1
ATOM 6537 C CA . GLY B 1 264 ? 112.455 132.849 81.095 1.00 72.29 240 GLY X CA 1
ATOM 6538 C C . GLY B 1 264 ? 112.553 131.941 82.294 1.00 72.29 240 GLY X C 1
ATOM 6539 O O . GLY B 1 264 ? 112.824 132.418 83.400 1.00 72.29 240 GLY X O 1
ATOM 6543 N N . GLY B 1 265 ? 112.352 130.639 82.112 1.00 79.89 241 GLY X N 1
ATOM 6544 C CA . GLY B 1 265 ? 112.367 129.710 83.220 1.00 79.89 241 GLY X CA 1
ATOM 6545 C C . GLY B 1 265 ? 111.037 129.521 83.909 1.00 79.89 241 GLY X C 1
ATOM 6546 O O . GLY B 1 265 ? 111.014 129.051 85.051 1.00 79.89 241 GLY X O 1
ATOM 6550 N N . HIS B 1 266 ? 109.933 129.876 83.261 1.00 83.22 242 HIS X N 1
ATOM 6551 C CA . HIS B 1 266 ? 108.600 129.750 83.832 1.00 83.22 242 HIS X CA 1
ATOM 6552 C C . HIS B 1 266 ? 107.851 128.633 83.122 1.00 83.22 242 HIS X C 1
ATOM 6553 O O . HIS B 1 266 ? 107.808 128.597 81.888 1.00 83.22 242 HIS X O 1
ATOM 6567 N N . PHE B 1 267 ? 107.260 127.733 83.898 1.00 88.81 243 PHE X N 1
ATOM 6568 C CA . PHE B 1 267 ? 106.547 126.613 83.307 1.00 88.81 243 PHE X CA 1
ATOM 6569 C C . PHE B 1 267 ? 105.335 127.121 82.529 1.00 88.81 243 PHE X C 1
ATOM 6570 O O . PHE B 1 267 ? 104.740 128.138 82.903 1.00 88.81 243 PHE X O 1
ATOM 6587 N N . PRO B 1 268 ? 104.938 126.446 81.455 1.00 92.63 244 PRO X N 1
ATOM 6588 C CA . PRO B 1 268 ? 103.693 126.809 80.780 1.00 92.63 244 PRO X CA 1
ATOM 6589 C C . PRO B 1 268 ? 102.500 126.456 81.646 1.00 92.63 244 PRO X C 1
ATOM 6590 O O . PRO B 1 268 ? 102.601 125.586 82.525 1.00 92.63 244 PRO X O 1
ATOM 6601 N N . PRO B 1 269 ? 101.350 127.104 81.439 1.00 96.34 245 PRO X N 1
ATOM 6602 C CA . PRO B 1 269 ? 100.166 126.725 82.229 1.00 96.34 245 PRO X CA 1
ATOM 6603 C C . PRO B 1 269 ? 99.815 125.254 82.099 1.00 96.34 245 PRO X C 1
ATOM 6604 O O . PRO B 1 269 ? 99.385 124.633 83.078 1.00 96.34 245 PRO X O 1
ATOM 6615 N N . THR B 1 270 ? 99.995 124.677 80.915 1.00 97.41 246 THR X N 1
ATOM 6616 C CA . THR B 1 270 ? 99.743 123.265 80.668 1.00 97.41 246 THR X CA 1
ATOM 6617 C C . THR B 1 270 ? 101.033 122.592 80.222 1.00 97.41 246 THR X C 1
ATOM 6618 O O . THR B 1 270 ? 101.798 123.159 79.436 1.00 97.41 246 THR X O 1
ATOM 6629 N N . ILE B 1 271 ? 101.270 121.383 80.725 1.00 95.18 247 ILE X N 1
ATOM 6630 C CA . ILE B 1 271 ? 102.493 120.636 80.455 1.00 95.18 247 ILE X CA 1
ATOM 6631 C C . ILE B 1 271 ? 102.125 119.362 79.709 1.00 95.18 247 ILE X C 1
ATOM 6632 O O . ILE B 1 271 ? 101.200 118.646 80.110 1.00 95.18 247 ILE X O 1
ATOM 6648 N N . GLN B 1 272 ? 102.848 119.081 78.630 1.00 97.29 248 GLN X N 1
ATOM 6649 C CA . GLN B 1 272 ? 102.577 117.933 77.775 1.00 97.29 248 GLN X CA 1
ATOM 6650 C C . GLN B 1 272 ? 103.681 116.903 77.958 1.00 97.29 248 GLN X C 1
ATOM 6651 O O . GLN B 1 272 ? 104.859 117.204 77.738 1.00 97.29 248 GLN X O 1
ATOM 6665 N N . LEU B 1 273 ? 103.298 115.692 78.351 1.00 100.43 249 LEU X N 1
ATOM 6666 C CA . LEU B 1 273 ? 104.211 114.562 78.451 1.00 100.43 249 LEU X CA 1
ATOM 6667 C C . LEU B 1 273 ? 103.867 113.560 77.361 1.00 100.43 249 LEU X C 1
ATOM 6668 O O . LEU B 1 273 ? 102.732 113.083 77.291 1.00 100.43 249 LEU X O 1
ATOM 6684 N N . LEU B 1 274 ? 104.844 113.240 76.518 1.00 110.34 250 LEU X N 1
ATOM 6685 C CA . LEU B 1 274 ? 104.655 112.323 75.403 1.00 110.34 250 LEU X CA 1
ATOM 6686 C C . LEU B 1 274 ? 105.641 111.176 75.555 1.00 110.34 250 LEU X C 1
ATOM 6687 O O . LEU B 1 274 ? 106.856 111.389 75.509 1.00 110.34 250 LEU X O 1
ATOM 6703 N N . CYS B 1 275 ? 105.122 109.968 75.748 1.00 116.07 251 CYS X N 1
ATOM 6704 C CA . CYS B 1 275 ? 105.948 108.774 75.850 1.00 116.07 251 CYS X CA 1
ATOM 6705 C C . CYS B 1 275 ? 105.950 108.063 74.504 1.00 116.07 251 CYS X C 1
ATOM 6706 O O . CYS B 1 275 ? 104.887 107.820 73.920 1.00 116.07 251 CYS X O 1
ATOM 6713 N N . LEU B 1 276 ? 107.144 107.750 74.007 1.00 112.93 252 LEU X N 1
ATOM 6714 C CA . LEU B 1 276 ? 107.329 107.157 72.692 1.00 112.93 252 LEU X CA 1
ATOM 6715 C C . LEU B 1 276 ? 107.997 105.798 72.833 1.00 112.93 252 LEU X C 1
ATOM 6716 O O . LEU B 1 276 ? 108.957 105.644 73.598 1.00 112.93 252 LEU X O 1
ATOM 6732 N N . VAL B 1 277 ? 107.470 104.823 72.095 1.00 118.82 253 VAL X N 1
ATOM 6733 C CA . VAL B 1 277 ? 108.007 103.470 72.011 1.00 118.82 253 VAL X CA 1
ATOM 6734 C C . VAL B 1 277 ? 108.517 103.258 70.594 1.00 118.82 253 VAL X C 1
ATOM 6735 O O . VAL B 1 277 ? 107.865 103.668 69.627 1.00 118.82 253 VAL X O 1
ATOM 6748 N N . SER B 1 278 ? 109.681 102.624 70.468 1.00 121.30 254 SER X N 1
ATOM 6749 C CA . SER B 1 278 ? 110.286 102.385 69.167 1.00 121.30 254 SER X CA 1
ATOM 6750 C C . SER B 1 278 ? 110.849 100.973 69.116 1.00 121.30 254 SER X C 1
ATOM 6751 O O . SER B 1 278 ? 111.187 100.382 70.145 1.00 121.30 254 SER X O 1
ATOM 6759 N N . GLY B 1 279 ? 110.953 100.444 67.898 1.00 124.43 255 GLY X N 1
ATOM 6760 C CA . GLY B 1 279 ? 111.527 99.131 67.679 1.00 124.43 255 GLY X CA 1
ATOM 6761 C C . GLY B 1 279 ? 110.714 97.988 68.251 1.00 124.43 255 GLY X C 1
ATOM 6762 O O . GLY B 1 279 ? 111.272 97.091 68.889 1.00 124.43 255 GLY X O 1
ATOM 6766 N N . TYR B 1 280 ? 109.400 98.010 68.042 1.00 125.64 256 TYR X N 1
ATOM 6767 C CA . TYR B 1 280 ? 108.515 96.929 68.458 1.00 125.64 256 TYR X CA 1
ATOM 6768 C C . TYR B 1 280 ? 107.924 96.255 67.228 1.00 125.64 256 TYR X C 1
ATOM 6769 O O . TYR B 1 280 ? 107.522 96.933 66.276 1.00 125.64 256 TYR X O 1
ATOM 6787 N N . THR B 1 281 ? 107.877 94.929 67.249 1.00 127.14 257 THR X N 1
ATOM 6788 C CA . THR B 1 281 ? 107.259 94.196 66.156 1.00 127.14 257 THR X CA 1
ATOM 6789 C C . THR B 1 281 ? 105.767 94.522 66.105 1.00 127.14 257 THR X C 1
ATOM 6790 O O . THR B 1 281 ? 105.144 94.736 67.153 1.00 127.14 257 THR X O 1
ATOM 6801 N N . PRO B 1 282 ? 105.160 94.579 64.917 1.00 126.15 258 PRO X N 1
ATOM 6802 C CA . PRO B 1 282 ? 103.736 94.928 64.847 1.00 126.15 258 PRO X CA 1
ATOM 6803 C C . PRO B 1 282 ? 102.884 93.975 65.671 1.00 126.15 258 PRO X C 1
ATOM 6804 O O . PRO B 1 282 ? 103.130 92.768 65.716 1.00 126.15 258 PRO X O 1
ATOM 6815 N N . GLY B 1 283 ? 101.876 94.534 66.327 1.00 127.74 259 GLY X N 1
ATOM 6816 C CA . GLY B 1 283 ? 100.986 93.739 67.146 1.00 127.74 259 GLY X CA 1
ATOM 6817 C C . GLY B 1 283 ? 100.064 94.629 67.949 1.00 127.74 259 GLY X C 1
ATOM 6818 O O . GLY B 1 283 ? 100.053 95.855 67.801 1.00 127.74 259 GLY X O 1
ATOM 6822 N N . THR B 1 284 ? 99.285 93.979 68.810 1.00 128.62 260 THR X N 1
ATOM 6823 C CA . THR B 1 284 ? 98.358 94.706 69.666 1.00 128.62 260 THR X CA 1
ATOM 6824 C C . THR B 1 284 ? 99.123 95.619 70.616 1.00 128.62 260 THR X C 1
ATOM 6825 O O . THR B 1 284 ? 100.219 95.287 71.078 1.00 128.62 260 THR X O 1
ATOM 6836 N N . ILE B 1 285 ? 98.542 96.782 70.899 1.00 124.10 261 ILE X N 1
ATOM 6837 C CA . ILE B 1 285 ? 99.138 97.768 71.791 1.00 124.10 261 ILE X CA 1
ATOM 6838 C C . ILE B 1 285 ? 98.081 98.210 72.790 1.00 124.10 261 ILE X C 1
ATOM 6839 O O . ILE B 1 285 ? 96.959 98.555 72.402 1.00 124.10 261 ILE X O 1
ATOM 6855 N N . ASN B 1 286 ? 98.438 98.200 74.072 1.00 118.04 262 ASN X N 1
ATOM 6856 C CA . ASN B 1 286 ? 97.580 98.693 75.147 1.00 118.04 262 ASN X CA 1
ATOM 6857 C C . ASN B 1 286 ? 98.384 99.740 75.912 1.00 118.04 262 ASN X C 1
ATOM 6858 O O . ASN B 1 286 ? 99.236 99.404 76.738 1.00 118.04 262 ASN X O 1
ATOM 6869 N N . ILE B 1 287 ? 98.121 101.013 75.614 1.00 115.30 263 ILE X N 1
ATOM 6870 C CA . ILE B 1 287 ? 98.819 102.096 76.292 1.00 115.30 263 ILE X CA 1
ATOM 6871 C C . ILE B 1 287 ? 98.225 102.309 77.680 1.00 115.30 263 ILE X C 1
ATOM 6872 O O . ILE B 1 287 ? 97.053 102.017 77.944 1.00 115.30 263 ILE X O 1
ATOM 6888 N N . THR B 1 288 ? 99.056 102.818 78.586 1.00 115.37 264 THR X N 1
ATOM 6889 C CA . THR B 1 288 ? 98.592 103.156 79.922 1.00 115.37 264 THR X CA 1
ATOM 6890 C C . THR B 1 288 ? 99.550 104.167 80.532 1.00 115.37 264 THR X C 1
ATOM 6891 O O . THR B 1 288 ? 100.748 104.167 80.235 1.00 115.37 264 THR X O 1
ATOM 6902 N N . TRP B 1 289 ? 99.004 105.032 81.381 1.00 114.30 265 TRP X N 1
ATOM 6903 C CA . TRP B 1 289 ? 99.787 106.027 82.102 1.00 114.30 265 TRP X CA 1
ATOM 6904 C C . TRP B 1 289 ? 99.399 105.972 83.570 1.00 114.30 265 TRP X C 1
ATOM 6905 O O . TRP B 1 289 ? 98.290 106.372 83.939 1.00 114.30 265 TRP X O 1
ATOM 6926 N N . LEU B 1 290 ? 100.312 105.480 84.399 1.00 110.73 266 LEU X N 1
ATOM 6927 C CA . LEU B 1 290 ? 100.095 105.354 85.834 1.00 110.73 266 LEU X CA 1
ATOM 6928 C C . LEU B 1 290 ? 100.569 106.642 86.496 1.00 110.73 266 LEU X C 1
ATOM 6929 O O . LEU B 1 290 ? 101.771 106.925 86.524 1.00 110.73 266 LEU X O 1
ATOM 6945 N N . GLU B 1 291 ? 99.625 107.431 86.999 1.00 106.71 267 GLU X N 1
ATOM 6946 C CA . GLU B 1 291 ? 99.945 108.615 87.788 1.00 106.71 267 GLU X CA 1
ATOM 6947 C C . GLU B 1 291 ? 100.099 108.192 89.243 1.00 106.71 267 GLU X C 1
ATOM 6948 O O . GLU B 1 291 ? 99.110 107.883 89.914 1.00 106.71 267 GLU X O 1
ATOM 6960 N N . ASP B 1 292 ? 101.338 108.170 89.733 1.00 105.19 268 ASP X N 1
ATOM 6961 C CA . ASP B 1 292 ? 101.627 107.723 91.094 1.00 105.19 268 ASP X CA 1
ATOM 6962 C C . ASP B 1 292 ? 101.170 106.286 91.316 1.00 105.19 268 ASP X C 1
ATOM 6963 O O . ASP B 1 292 ? 100.783 105.910 92.425 1.00 105.19 268 ASP X O 1
ATOM 6972 N N . GLY B 1 293 ? 101.214 105.471 90.267 1.00 106.43 269 GLY X N 1
ATOM 6973 C CA . GLY B 1 293 ? 100.714 104.115 90.346 1.00 106.43 269 GLY X CA 1
ATOM 6974 C C . GLY B 1 293 ? 99.230 103.972 90.105 1.00 106.43 269 GLY X C 1
ATOM 6975 O O . GLY B 1 293 ? 98.674 102.904 90.383 1.00 106.43 269 GLY X O 1
ATOM 6979 N N . GLN B 1 294 ? 98.569 105.010 89.596 1.00 107.26 270 GLN X N 1
ATOM 6980 C CA . GLN B 1 294 ? 97.147 104.963 89.297 1.00 107.26 270 GLN X CA 1
ATOM 6981 C C . GLN B 1 294 ? 96.923 105.529 87.904 1.00 107.26 270 GLN X C 1
ATOM 6982 O O . GLN B 1 294 ? 97.701 106.358 87.427 1.00 107.26 270 GLN X O 1
ATOM 6996 N N . VAL B 1 295 ? 95.850 105.081 87.257 1.00 110.10 271 VAL X N 1
ATOM 6997 C CA . VAL B 1 295 ? 95.551 105.439 85.875 1.00 110.10 271 VAL X CA 1
ATOM 6998 C C . VAL B 1 295 ? 94.269 106.258 85.847 1.00 110.10 271 VAL X C 1
ATOM 6999 O O . VAL B 1 295 ? 93.293 105.916 86.524 1.00 110.10 271 VAL X O 1
ATOM 7012 N N . MET B 1 296 ? 94.277 107.332 85.065 1.00 114.99 272 MET X N 1
ATOM 7013 C CA . MET B 1 296 ? 93.109 108.169 84.837 1.00 114.99 272 MET X CA 1
ATOM 7014 C C . MET B 1 296 ? 92.564 107.902 83.438 1.00 114.99 272 MET X C 1
ATOM 7015 O O . MET B 1 296 ? 93.101 107.087 82.682 1.00 114.99 272 MET X O 1
ATOM 7029 N N . ASP B 1 297 ? 91.483 108.602 83.098 1.00 122.38 273 ASP X N 1
ATOM 7030 C CA . ASP B 1 297 ? 90.805 108.369 81.830 1.00 122.38 273 ASP X CA 1
ATOM 7031 C C . ASP B 1 297 ? 91.784 108.460 80.666 1.00 122.38 273 ASP X C 1
ATOM 7032 O O . ASP B 1 297 ? 92.816 109.133 80.741 1.00 122.38 273 ASP X O 1
ATOM 7041 N N . VAL B 1 298 ? 91.446 107.767 79.576 1.00 115.79 274 VAL X N 1
ATOM 7042 C CA . VAL B 1 298 ? 92.312 107.756 78.402 1.00 115.79 274 VAL X CA 1
ATOM 7043 C C . VAL B 1 298 ? 92.106 109.008 77.558 1.00 115.79 274 VAL X C 1
ATOM 7044 O O . VAL B 1 298 ? 92.952 109.344 76.721 1.00 115.79 274 VAL X O 1
ATOM 7057 N N . ASP B 1 299 ? 90.990 109.716 77.755 1.00 120.03 275 ASP X N 1
ATOM 7058 C CA . ASP B 1 299 ? 90.722 110.910 76.958 1.00 120.03 275 ASP X CA 1
ATOM 7059 C C . ASP B 1 299 ? 91.838 111.936 77.105 1.00 120.03 275 ASP X C 1
ATOM 7060 O O . ASP B 1 299 ? 92.098 112.720 76.185 1.00 120.03 275 ASP X O 1
ATOM 7069 N N . LEU B 1 300 ? 92.506 111.950 78.261 1.00 112.28 276 LEU X N 1
ATOM 7070 C CA . LEU B 1 300 ? 93.625 112.861 78.459 1.00 112.28 276 LEU X CA 1
ATOM 7071 C C . LEU B 1 300 ? 94.808 112.518 77.564 1.00 112.28 276 LEU X C 1
ATOM 7072 O O . LEU B 1 300 ? 95.718 113.341 77.417 1.00 112.28 276 LEU X O 1
ATOM 7088 N N . SER B 1 301 ? 94.815 111.332 76.962 1.00 114.81 277 SER X N 1
ATOM 7089 C CA . SER B 1 301 ? 95.926 110.862 76.150 1.00 114.81 277 SER X CA 1
ATOM 7090 C C . SER B 1 301 ? 95.460 110.544 74.736 1.00 114.81 277 SER X C 1
ATOM 7091 O O . SER B 1 301 ? 94.282 110.265 74.497 1.00 114.81 277 SER X O 1
ATOM 7099 N N . THR B 1 302 ? 96.403 110.596 73.797 1.00 118.85 278 THR X N 1
ATOM 7100 C CA . THR B 1 302 ? 96.154 110.272 72.399 1.00 118.85 278 THR X CA 1
ATOM 7101 C C . THR B 1 302 ? 97.311 109.435 71.878 1.00 118.85 278 THR X C 1
ATOM 7102 O O . THR B 1 302 ? 98.477 109.788 72.085 1.00 118.85 278 THR X O 1
ATOM 7113 N N . ALA B 1 303 ? 96.991 108.337 71.200 1.00 117.68 279 ALA X N 1
ATOM 7114 C CA . ALA B 1 303 ? 97.984 107.391 70.709 1.00 117.68 279 ALA X CA 1
ATOM 7115 C C . ALA B 1 303 ? 98.036 107.431 69.188 1.00 117.68 279 ALA X C 1
ATOM 7116 O O . ALA B 1 303 ? 96.997 107.366 68.523 1.00 117.68 279 ALA X O 1
ATOM 7123 N N . SER B 1 304 ? 99.249 107.539 68.648 1.00 119.89 280 SER X N 1
ATOM 7124 C CA . SER B 1 304 ? 99.491 107.483 67.214 1.00 119.89 280 SER X CA 1
ATOM 7125 C C . SER B 1 304 ? 100.566 106.444 66.934 1.00 119.89 280 SER X C 1
ATOM 7126 O O . SER B 1 304 ? 101.454 106.215 67.758 1.00 119.89 280 SER X O 1
ATOM 7134 N N . THR B 1 305 ? 100.481 105.817 65.762 1.00 124.50 281 THR X N 1
ATOM 7135 C CA . THR B 1 305 ? 101.379 104.734 65.390 1.00 124.50 281 THR X CA 1
ATOM 7136 C C . THR B 1 305 ? 101.908 104.944 63.978 1.00 124.50 281 THR X C 1
ATOM 7137 O O . THR B 1 305 ? 101.252 105.560 63.134 1.00 124.50 281 THR X O 1
ATOM 7148 N N . THR B 1 306 ? 103.109 104.421 63.735 1.00 123.78 282 THR X N 1
ATOM 7149 C CA . THR B 1 306 ? 103.726 104.468 62.418 1.00 123.78 282 THR X CA 1
ATOM 7150 C C . THR B 1 306 ? 104.688 103.295 62.289 1.00 123.78 282 THR X C 1
ATOM 7151 O O . THR B 1 306 ? 105.107 102.701 63.284 1.00 123.78 282 THR X O 1
ATOM 7162 N N . GLN B 1 307 ? 105.032 102.965 61.045 1.00 126.15 283 GLN X N 1
ATOM 7163 C CA . GLN B 1 307 ? 105.957 101.874 60.766 1.00 126.15 283 GLN X CA 1
ATOM 7164 C C . GLN B 1 307 ? 106.824 102.239 59.573 1.00 126.15 283 GLN X C 1
ATOM 7165 O O . GLN B 1 307 ? 106.312 102.699 58.548 1.00 126.15 283 GLN X O 1
ATOM 7179 N N . GLU B 1 308 ? 108.132 102.031 59.709 1.00 128.35 284 GLU X N 1
ATOM 7180 C CA . GLU B 1 308 ? 109.085 102.237 58.627 1.00 128.35 284 GLU X CA 1
ATOM 7181 C C . GLU B 1 308 ? 109.935 100.983 58.509 1.00 128.35 284 GLU X C 1
ATOM 7182 O O . GLU B 1 308 ? 110.472 100.500 59.511 1.00 128.35 284 GLU X O 1
ATOM 7194 N N . GLY B 1 309 ? 110.049 100.451 57.294 1.00 129.69 285 GLY X N 1
ATOM 7195 C CA . GLY B 1 309 ? 110.717 99.178 57.114 1.00 129.69 285 GLY X CA 1
ATOM 7196 C C . GLY B 1 309 ? 110.092 98.121 58.000 1.00 129.69 285 GLY X C 1
ATOM 7197 O O . GLY B 1 309 ? 108.961 97.689 57.758 1.00 129.69 285 GLY X O 1
ATOM 7201 N N . GLU B 1 310 ? 110.823 97.696 59.032 1.00 129.86 286 GLU X N 1
ATOM 7202 C CA . GLU B 1 310 ? 110.279 96.820 60.060 1.00 129.86 286 GLU X CA 1
ATOM 7203 C C . GLU B 1 310 ? 110.125 97.501 61.412 1.00 129.86 286 GLU X C 1
ATOM 7204 O O . GLU B 1 310 ? 109.337 97.026 62.235 1.00 129.86 286 GLU X O 1
ATOM 7216 N N . LEU B 1 311 ? 110.846 98.592 61.658 1.00 128.19 287 LEU X N 1
ATOM 7217 C CA . LEU B 1 311 ? 110.761 99.274 62.942 1.00 128.19 287 LEU X CA 1
ATOM 7218 C C . LEU B 1 311 ? 109.442 100.028 63.060 1.00 128.19 287 LEU X C 1
ATOM 7219 O O . LEU B 1 311 ? 109.072 100.806 62.174 1.00 128.19 287 LEU X O 1
ATOM 7235 N N . ALA B 1 312 ? 108.745 99.814 64.171 1.00 127.08 288 ALA X N 1
ATOM 7236 C CA . ALA B 1 312 ? 107.475 100.466 64.447 1.00 127.08 288 ALA X CA 1
ATOM 7237 C C . ALA B 1 312 ? 107.649 101.454 65.591 1.00 127.08 288 ALA X C 1
ATOM 7238 O O . ALA B 1 312 ? 108.431 101.214 66.516 1.00 127.08 288 ALA X O 1
ATOM 7245 N N . SER B 1 313 ? 106.918 102.564 65.523 1.00 123.82 289 SER X N 1
ATOM 7246 C CA . SER B 1 313 ? 106.968 103.597 66.543 1.00 123.82 289 SER X CA 1
ATOM 7247 C C . SER B 1 313 ? 105.555 103.969 66.965 1.00 123.82 289 SER X C 1
ATOM 7248 O O . SER B 1 313 ? 104.614 103.927 66.167 1.00 123.82 289 SER X O 1
ATOM 7256 N N . THR B 1 314 ? 105.418 104.322 68.240 1.00 120.73 290 THR X N 1
ATOM 7257 C CA . THR B 1 314 ? 104.147 104.741 68.810 1.00 120.73 290 THR X CA 1
ATOM 7258 C C . THR B 1 314 ? 104.388 105.917 69.741 1.00 120.73 290 THR X C 1
ATOM 7259 O O . THR B 1 314 ? 105.397 105.960 70.449 1.00 120.73 290 THR X O 1
ATOM 7270 N N . GLN B 1 315 ? 103.459 106.870 69.734 1.00 117.73 291 GLN X N 1
ATOM 7271 C CA . GLN B 1 315 ? 103.545 108.064 70.566 1.00 117.73 291 GLN X CA 1
ATOM 7272 C C . GLN B 1 315 ? 102.234 108.222 71.318 1.00 117.73 291 GLN X C 1
ATOM 7273 O O . GLN B 1 315 ? 101.165 108.252 70.700 1.00 117.73 291 GLN X O 1
ATOM 7287 N N . SER B 1 316 ? 102.311 108.329 72.644 1.00 114.75 292 SER X N 1
ATOM 7288 C CA . SER B 1 316 ? 101.143 108.557 73.486 1.00 114.75 292 SER X CA 1
ATOM 7289 C C . SER B 1 316 ? 101.350 109.844 74.268 1.00 114.75 292 SER X C 1
ATOM 7290 O O . SER B 1 316 ? 102.329 109.969 75.011 1.00 114.75 292 SER X O 1
ATOM 7298 N N . GLU B 1 317 ? 100.429 110.790 74.112 1.00 112.59 293 GLU X N 1
ATOM 7299 C CA . GLU B 1 317 ? 100.546 112.094 74.740 1.00 112.59 293 GLU X CA 1
ATOM 7300 C C . GLU B 1 317 ? 99.700 112.148 76.009 1.00 112.59 293 GLU X C 1
ATOM 7301 O O . GLU B 1 317 ? 98.889 111.264 76.291 1.00 112.59 293 GLU X O 1
ATOM 7313 N N . LEU B 1 318 ? 99.911 113.203 76.791 1.00 110.15 294 LEU X N 1
ATOM 7314 C CA . LEU B 1 318 ? 99.125 113.456 77.989 1.00 110.15 294 LEU X CA 1
ATOM 7315 C C . LEU B 1 318 ? 99.304 114.913 78.382 1.00 110.15 294 LEU X C 1
ATOM 7316 O O . LEU B 1 318 ? 100.397 115.466 78.238 1.00 110.15 294 LEU X O 1
ATOM 7332 N N . THR B 1 319 ? 98.231 115.524 78.880 1.00 105.85 295 THR X N 1
ATOM 7333 C CA . THR B 1 319 ? 98.223 116.933 79.251 1.00 105.85 295 THR X CA 1
ATOM 7334 C C . THR B 1 319 ? 97.942 117.055 80.740 1.00 105.85 295 THR X C 1
ATOM 7335 O O . THR B 1 319 ? 97.019 116.415 81.254 1.00 105.85 295 THR X O 1
ATOM 7346 N N . LEU B 1 320 ? 98.731 117.878 81.428 1.00 102.23 296 LEU X N 1
ATOM 7347 C CA . LEU B 1 320 ? 98.604 118.058 82.864 1.00 102.23 296 LEU X CA 1
ATOM 7348 C C . LEU B 1 320 ? 98.612 119.542 83.201 1.00 102.23 296 LEU X C 1
ATOM 7349 O O . LEU B 1 320 ? 99.182 120.365 82.481 1.00 102.23 296 LEU X O 1
ATOM 7365 N N . SER B 1 321 ? 97.965 119.871 84.314 1.00 97.85 297 SER X N 1
ATOM 7366 C CA . SER B 1 321 ? 97.972 121.238 84.810 1.00 97.85 297 SER X CA 1
ATOM 7367 C C . SER B 1 321 ? 99.315 121.563 85.450 1.00 97.85 297 SER X C 1
ATOM 7368 O O . SER B 1 321 ? 100.015 120.685 85.960 1.00 97.85 297 SER X O 1
ATOM 7376 N N . GLN B 1 322 ? 99.670 122.848 85.423 1.00 95.04 298 GLN X N 1
ATOM 7377 C CA . GLN B 1 322 ? 100.928 123.275 86.025 1.00 95.04 298 GLN X CA 1
ATOM 7378 C C . GLN B 1 322 ? 100.945 122.984 87.519 1.00 95.04 298 GLN X C 1
ATOM 7379 O O . GLN B 1 322 ? 101.984 122.613 88.078 1.00 95.04 298 GLN X O 1
ATOM 7393 N N . LYS B 1 323 ? 99.802 123.155 88.185 1.00 92.90 299 LYS X N 1
ATOM 7394 C CA . LYS B 1 323 ? 99.724 122.839 89.607 1.00 92.90 299 LYS X CA 1
ATOM 7395 C C . LYS B 1 323 ? 99.984 121.358 89.853 1.00 92.90 299 LYS X C 1
ATOM 7396 O O . LYS B 1 323 ? 100.696 120.991 90.795 1.00 92.90 299 LYS X O 1
ATOM 7415 N N . HIS B 1 324 ? 99.415 120.493 89.014 1.00 97.22 300 HIS X N 1
ATOM 7416 C CA . HIS B 1 324 ? 99.640 119.060 89.167 1.00 97.22 300 HIS X CA 1
ATOM 7417 C C . HIS B 1 324 ? 101.124 118.730 89.080 1.00 97.22 300 HIS X C 1
ATOM 7418 O O . HIS B 1 324 ? 101.663 118.007 89.926 1.00 97.22 300 HIS X O 1
ATOM 7432 N N . TRP B 1 325 ? 101.804 119.259 88.062 1.00 91.68 301 TRP X N 1
ATOM 7433 C CA . TRP B 1 325 ? 103.237 119.021 87.932 1.00 91.68 301 TRP X CA 1
ATOM 7434 C C . TRP B 1 325 ? 103.992 119.554 89.140 1.00 91.68 301 TRP X C 1
ATOM 7435 O O . TRP B 1 325 ? 104.838 118.858 89.711 1.00 91.68 301 TRP X O 1
ATOM 7456 N N . LEU B 1 326 ? 103.688 120.784 89.558 1.00 91.72 302 LEU X N 1
ATOM 7457 C CA . LEU B 1 326 ? 104.349 121.351 90.725 1.00 91.72 302 LEU X CA 1
ATOM 7458 C C . LEU B 1 326 ? 104.076 120.537 91.980 1.00 91.72 302 LEU X C 1
ATOM 7459 O O . LEU B 1 326 ? 104.812 120.667 92.964 1.00 91.72 302 LEU X O 1
ATOM 7475 N N . SER B 1 327 ? 103.035 119.703 91.969 1.00 95.47 303 SER X N 1
ATOM 7476 C CA . SER B 1 327 ? 102.748 118.858 93.119 1.00 95.47 303 SER X CA 1
ATOM 7477 C C . SER B 1 327 ? 103.844 117.827 93.368 1.00 95.47 303 SER X C 1
ATOM 7478 O O . SER B 1 327 ? 103.870 117.218 94.442 1.00 95.47 303 SER X O 1
ATOM 7486 N N . ASP B 1 328 ? 104.748 117.623 92.410 1.00 95.87 304 ASP X N 1
ATOM 7487 C CA . ASP B 1 328 ? 105.850 116.675 92.557 1.00 95.87 304 ASP X CA 1
ATOM 7488 C C . ASP B 1 328 ? 105.319 115.259 92.784 1.00 95.87 304 ASP X C 1
ATOM 7489 O O . ASP B 1 328 ? 105.505 114.651 93.839 1.00 95.87 304 ASP X O 1
ATOM 7498 N N . ARG B 1 329 ? 104.639 114.745 91.762 1.00 95.47 305 ARG X N 1
ATOM 7499 C CA . ARG B 1 329 ? 104.003 113.436 91.817 1.00 95.47 305 ARG X CA 1
ATOM 7500 C C . ARG B 1 329 ? 104.447 112.622 90.611 1.00 95.47 305 ARG X C 1
ATOM 7501 O O . ARG B 1 329 ? 104.256 113.049 89.468 1.00 95.47 305 ARG X O 1
ATOM 7522 N N . THR B 1 330 ? 105.021 111.450 90.866 1.00 89.94 306 THR X N 1
ATOM 7523 C CA . THR B 1 330 ? 105.615 110.651 89.803 1.00 89.94 306 THR X CA 1
ATOM 7524 C C . THR B 1 330 ? 104.548 110.048 88.897 1.00 89.94 306 THR X C 1
ATOM 7525 O O . THR B 1 330 ? 103.519 109.554 89.365 1.00 89.94 306 THR X O 1
ATOM 7536 N N . TYR B 1 331 ? 104.805 110.086 87.592 1.00 96.78 307 TYR X N 1
ATOM 7537 C CA . TYR B 1 331 ? 103.982 109.420 86.594 1.00 96.78 307 TYR X CA 1
ATOM 7538 C C . TYR B 1 331 ? 104.850 108.436 85.822 1.00 96.78 307 TYR X C 1
ATOM 7539 O O . TYR B 1 331 ? 106.079 108.472 85.904 1.00 96.78 307 TYR X O 1
ATOM 7557 N N . THR B 1 332 ? 104.207 107.546 85.070 1.00 108.14 308 THR X N 1
ATOM 7558 C CA . THR B 1 332 ? 104.949 106.551 84.307 1.00 108.14 308 THR X CA 1
ATOM 7559 C C . THR B 1 332 ? 104.109 106.074 83.128 1.00 108.14 308 THR X C 1
ATOM 7560 O O . THR B 1 332 ? 102.901 105.869 83.250 1.00 108.14 308 THR X O 1
ATOM 7571 N N . CYS B 1 333 ? 104.766 105.894 81.985 1.00 117.17 309 CYS X N 1
ATOM 7572 C CA . CYS B 1 333 ? 104.136 105.359 80.786 1.00 117.17 309 CYS X CA 1
ATOM 7573 C C . CYS B 1 333 ? 104.451 103.875 80.645 1.00 117.17 309 CYS X C 1
ATOM 7574 O O . CYS B 1 333 ? 105.557 103.423 80.962 1.00 117.17 309 CYS X O 1
ATOM 7581 N N . GLN B 1 334 ? 103.456 103.122 80.171 1.00 115.00 310 GLN X N 1
ATOM 7582 C CA . GLN B 1 334 ? 103.572 101.682 79.997 1.00 115.00 310 GLN X CA 1
ATOM 7583 C C . GLN B 1 334 ? 102.800 101.265 78.755 1.00 115.00 310 GLN X C 1
ATOM 7584 O O . GLN B 1 334 ? 101.798 101.886 78.389 1.00 115.00 310 GLN X O 1
ATOM 7598 N N . VAL B 1 335 ? 103.272 100.197 78.115 1.00 118.69 311 VAL X N 1
ATOM 7599 C CA . VAL B 1 335 ? 102.607 99.617 76.952 1.00 118.69 311 VAL X CA 1
ATOM 7600 C C . VAL B 1 335 ? 102.593 98.106 77.130 1.00 118.69 311 VAL X C 1
ATOM 7601 O O . VAL B 1 335 ? 103.654 97.481 77.230 1.00 118.69 311 VAL X O 1
ATOM 7614 N N . THR B 1 336 ? 101.399 97.520 77.161 1.00 123.33 312 THR X N 1
ATOM 7615 C CA . THR B 1 336 ? 101.269 96.076 77.307 1.00 123.33 312 THR X CA 1
ATOM 7616 C C . THR B 1 336 ? 101.763 95.384 76.042 1.00 123.33 312 THR X C 1
ATOM 7617 O O . THR B 1 336 ? 101.173 95.544 74.968 1.00 123.33 312 THR X O 1
ATOM 7628 N N . TYR B 1 337 ? 102.841 94.613 76.167 1.00 127.53 313 TYR X N 1
ATOM 7629 C CA . TYR B 1 337 ? 103.417 93.894 75.036 1.00 127.53 313 TYR X CA 1
ATOM 7630 C C . TYR B 1 337 ? 103.733 92.473 75.474 1.00 127.53 313 TYR X C 1
ATOM 7631 O O . TYR B 1 337 ? 104.577 92.265 76.352 1.00 127.53 313 TYR X O 1
ATOM 7649 N N . GLN B 1 338 ? 103.058 91.501 74.863 1.00 123.46 314 GLN X N 1
ATOM 7650 C CA . GLN B 1 338 ? 103.260 90.083 75.160 1.00 123.46 314 GLN X CA 1
ATOM 7651 C C . GLN B 1 338 ? 102.988 89.764 76.627 1.00 123.46 314 GLN X C 1
ATOM 7652 O O . GLN B 1 338 ? 103.496 88.772 77.159 1.00 123.46 314 GLN X O 1
ATOM 7666 N N . GLY B 1 339 ? 102.189 90.594 77.294 1.00 129.33 315 GLY X N 1
ATOM 7667 C CA . GLY B 1 339 ? 101.788 90.329 78.659 1.00 129.33 315 GLY X CA 1
ATOM 7668 C C . GLY B 1 339 ? 102.775 90.740 79.727 1.00 129.33 315 GLY X C 1
ATOM 7669 O O . GLY B 1 339 ? 102.502 90.521 80.913 1.00 129.33 315 GLY X O 1
ATOM 7670 N N . HIS B 1 340 ? 103.911 91.329 79.356 1.00 125.07 316 HIS X N 1
ATOM 7671 C CA . HIS B 1 340 ? 104.893 91.778 80.333 1.00 125.07 316 HIS X CA 1
ATOM 7672 C C . HIS B 1 340 ? 104.883 93.279 80.568 1.00 125.07 316 HIS X C 1
ATOM 7673 O O . HIS B 1 340 ? 105.121 93.713 81.697 1.00 125.07 316 HIS X O 1
ATOM 7680 N N . THR B 1 341 ? 104.631 94.077 79.532 1.00 118.25 317 THR X N 1
ATOM 7681 C CA . THR B 1 341 ? 104.495 95.521 79.678 1.00 118.25 317 THR X CA 1
ATOM 7682 C C . THR B 1 341 ? 105.820 96.173 80.060 1.00 118.25 317 THR X C 1
ATOM 7683 O O . THR B 1 341 ? 106.660 95.555 80.721 1.00 118.25 317 THR X O 1
ATOM 7694 N N . PHE B 1 342 ? 106.010 97.421 79.644 1.00 115.57 318 PHE X N 1
ATOM 7695 C CA . PHE B 1 342 ? 107.192 98.208 79.965 1.00 115.57 318 PHE X CA 1
ATOM 7696 C C . PHE B 1 342 ? 106.792 99.395 80.829 1.00 115.57 318 PHE X C 1
ATOM 7697 O O . PHE B 1 342 ? 105.610 99.708 80.983 1.00 115.57 318 PHE X O 1
ATOM 7714 N N . GLU B 1 343 ? 107.793 100.054 81.410 1.00 113.18 319 GLU X N 1
ATOM 7715 C CA . GLU B 1 343 ? 107.537 101.176 82.305 1.00 113.18 319 GLU X CA 1
ATOM 7716 C C . GLU B 1 343 ? 108.668 102.187 82.200 1.00 113.18 319 GLU X C 1
ATOM 7717 O O . GLU B 1 343 ? 109.841 101.819 82.308 1.00 113.18 319 GLU X O 1
ATOM 7729 N N . ASP B 1 344 ? 108.311 103.456 81.998 1.00 109.25 320 ASP X N 1
ATOM 7730 C CA . ASP B 1 344 ? 109.255 104.563 82.089 1.00 109.25 320 ASP X CA 1
ATOM 7731 C C . ASP B 1 344 ? 108.650 105.657 82.951 1.00 109.25 320 ASP X C 1
ATOM 7732 O O . ASP B 1 344 ? 107.554 106.143 82.665 1.00 109.25 320 ASP X O 1
ATOM 7741 N N . SER B 1 345 ? 109.372 106.052 83.995 1.00 100.23 321 SER X N 1
ATOM 7742 C CA . SER B 1 345 ? 108.846 106.938 85.024 1.00 100.23 321 SER X CA 1
ATOM 7743 C C . SER B 1 345 ? 109.509 108.304 84.933 1.00 100.23 321 SER X C 1
ATOM 7744 O O . SER B 1 345 ? 110.713 108.402 84.673 1.00 100.23 321 SER X O 1
ATOM 7752 N N . THR B 1 346 ? 108.712 109.350 85.144 1.00 90.93 322 THR X N 1
ATOM 7753 C CA . THR B 1 346 ? 109.191 110.724 85.156 1.00 90.93 322 THR X CA 1
ATOM 7754 C C . THR B 1 346 ? 108.448 111.489 86.241 1.00 90.93 322 THR X C 1
ATOM 7755 O O . THR B 1 346 ? 107.292 111.196 86.555 1.00 90.93 322 THR X O 1
ATOM 7766 N N . LYS B 1 347 ? 109.128 112.481 86.808 1.00 85.22 323 LYS X N 1
ATOM 7767 C CA . LYS B 1 347 ? 108.548 113.323 87.844 1.00 85.22 323 LYS X CA 1
ATOM 7768 C C . LYS B 1 347 ? 109.180 114.704 87.746 1.00 85.22 323 LYS X C 1
ATOM 7769 O O . LYS B 1 347 ? 110.065 114.949 86.924 1.00 85.22 323 LYS X O 1
ATOM 7788 N N . LYS B 1 348 ? 108.717 115.607 88.605 1.00 82.81 324 LYS X N 1
ATOM 7789 C CA . LYS B 1 348 ? 109.271 116.952 88.659 1.00 82.81 324 LYS X CA 1
ATOM 7790 C C . LYS B 1 348 ? 110.769 116.895 88.923 1.00 82.81 324 LYS X C 1
ATOM 7791 O O . LYS B 1 348 ? 111.230 116.166 89.804 1.00 82.81 324 LYS X O 1
ATOM 7810 N N . CYS B 1 349 ? 111.530 117.671 88.157 1.00 72.14 325 CYS X N 1
ATOM 7811 C CA . CYS B 1 349 ? 112.972 117.710 88.346 1.00 72.14 325 CYS X CA 1
ATOM 7812 C C . CYS B 1 349 ? 113.313 118.322 89.698 1.00 72.14 325 CYS X C 1
ATOM 7813 O O . CYS B 1 349 ? 112.653 119.256 90.161 1.00 72.14 325 CYS X O 1
ATOM 7820 N N . ALA B 1 350 ? 114.354 117.790 90.333 1.00 66.14 326 ALA X N 1
ATOM 7821 C CA . ALA B 1 350 ? 114.780 118.283 91.632 1.00 66.14 326 ALA X CA 1
ATOM 7822 C C . ALA B 1 350 ? 115.420 119.662 91.483 1.00 66.14 326 ALA X C 1
ATOM 7823 O O . ALA B 1 350 ? 115.663 120.153 90.378 1.00 66.14 326 ALA X O 1
ATOM 7830 N N . ASP B 1 351 ? 115.703 120.296 92.623 1.00 53.80 327 ASP X N 1
ATOM 7831 C CA . ASP B 1 351 ? 116.162 121.681 92.601 1.00 53.80 327 ASP X CA 1
ATOM 7832 C C . ASP B 1 351 ? 117.551 121.803 91.988 1.00 53.80 327 ASP X C 1
ATOM 7833 O O . ASP B 1 351 ? 117.801 122.700 91.176 1.00 53.80 327 ASP X O 1
ATOM 7842 N N . SER B 1 352 ? 118.466 120.912 92.359 1.00 46.17 328 SER X N 1
ATOM 7843 C CA . SER B 1 352 ? 119.891 120.978 92.041 1.00 46.17 328 SER X CA 1
ATOM 7844 C C . SER B 1 352 ? 120.610 121.930 92.986 1.00 46.17 328 SER X C 1
ATOM 7845 O O . SER B 1 352 ? 121.809 122.160 92.814 1.00 46.17 328 SER X O 1
ATOM 7853 N N . ASN B 1 353 ? 119.918 122.497 93.963 1.00 37.45 329 ASN X N 1
ATOM 7854 C CA . ASN B 1 353 ? 120.491 123.385 94.963 1.00 37.45 329 ASN X CA 1
ATOM 7855 C C . ASN B 1 353 ? 119.540 123.380 96.149 1.00 37.45 329 ASN X C 1
ATOM 7856 O O . ASN B 1 353 ? 118.737 124.307 96.300 1.00 37.45 329 ASN X O 1
ATOM 7867 N N . PRO B 1 354 ? 119.589 122.357 96.997 1.00 31.10 330 PRO X N 1
ATOM 7868 C CA . PRO B 1 354 ? 118.514 122.149 97.977 1.00 31.10 330 PRO X CA 1
ATOM 7869 C C . PRO B 1 354 ? 118.140 123.389 98.771 1.00 31.10 330 PRO X C 1
ATOM 7870 O O . PRO B 1 354 ? 116.972 123.790 98.784 1.00 31.10 330 PRO X O 1
ATOM 7881 N N . ARG B 1 355 ? 119.107 124.003 99.440 1.00 19.29 331 ARG X N 1
ATOM 7882 C CA . ARG B 1 355 ? 118.850 125.190 100.243 1.00 19.29 331 ARG X CA 1
ATOM 7883 C C . ARG B 1 355 ? 119.970 126.196 100.030 1.00 19.29 331 ARG X C 1
ATOM 7884 O O . ARG B 1 355 ? 120.504 126.782 100.970 1.00 19.29 331 ARG X O 1
ATOM 7892 N N . GLY B 1 356 ? 120.345 126.399 98.772 1.00 21.41 332 GLY X N 1
ATOM 7893 C CA . GLY B 1 356 ? 121.459 127.254 98.442 1.00 21.41 332 GLY X CA 1
ATOM 7894 C C . GLY B 1 356 ? 122.803 126.577 98.520 1.00 21.41 332 GLY X C 1
ATOM 7895 O O . GLY B 1 356 ? 123.813 127.200 98.172 1.00 21.41 332 GLY X O 1
ATOM 7899 N N . VAL B 1 357 ? 122.852 125.322 98.963 1.00 25.40 333 VAL X N 1
ATOM 7900 C CA . VAL B 1 357 ? 124.100 124.576 99.004 1.00 25.40 333 VAL X CA 1
ATOM 7901 C C . VAL B 1 357 ? 124.494 124.181 97.590 1.00 25.40 333 VAL X C 1
ATOM 7902 O O . VAL B 1 357 ? 123.673 123.674 96.817 1.00 25.40 333 VAL X O 1
ATOM 7906 N N . SER B 1 358 ? 125.753 124.417 97.242 1.00 31.82 334 SER X N 1
ATOM 7907 C CA . SER B 1 358 ? 126.252 124.185 95.897 1.00 31.82 334 SER X CA 1
ATOM 7908 C C . SER B 1 358 ? 127.411 123.203 95.935 1.00 31.82 334 SER X C 1
ATOM 7909 O O . SER B 1 358 ? 128.266 123.264 96.826 1.00 31.82 334 SER X O 1
ATOM 7917 N N . ALA B 1 359 ? 127.438 122.307 94.954 1.00 24.82 335 ALA X N 1
ATOM 7918 C CA . ALA B 1 359 ? 128.481 121.306 94.827 1.00 24.82 335 ALA X CA 1
ATOM 7919 C C . ALA B 1 359 ? 129.103 121.394 93.446 1.00 24.82 335 ALA X C 1
ATOM 7920 O O . ALA B 1 359 ? 128.396 121.534 92.447 1.00 24.82 335 ALA X O 1
ATOM 7927 N N . TYR B 1 360 ? 130.427 121.303 93.398 1.00 23.25 336 TYR X N 1
ATOM 7928 C CA . TYR B 1 360 ? 131.179 121.366 92.155 1.00 23.25 336 TYR X CA 1
ATOM 7929 C C . TYR B 1 360 ? 132.060 120.134 92.030 1.00 23.25 336 TYR X C 1
ATOM 7930 O O . TYR B 1 360 ? 132.796 119.791 92.958 1.00 23.25 336 TYR X O 1
ATOM 7948 N N . LEU B 1 361 ? 131.998 119.480 90.876 1.00 22.58 337 LEU X N 1
ATOM 7949 C CA . LEU B 1 361 ? 132.783 118.285 90.607 1.00 22.58 337 LEU X CA 1
ATOM 7950 C C . LEU B 1 361 ? 133.783 118.595 89.505 1.00 22.58 337 LEU X C 1
ATOM 7951 O O . LEU B 1 361 ? 133.397 119.051 88.426 1.00 22.58 337 LEU X O 1
ATOM 7967 N N . SER B 1 362 ? 135.059 118.344 89.772 1.00 23.91 338 SER X N 1
ATOM 7968 C CA . SER B 1 362 ? 136.120 118.723 88.851 1.00 23.91 338 SER X CA 1
ATOM 7969 C C . SER B 1 362 ? 136.300 117.643 87.789 1.00 23.91 338 SER X C 1
ATOM 7970 O O . SER B 1 362 ? 135.442 116.782 87.581 1.00 23.91 338 SER X O 1
ATOM 7978 N N . ARG B 1 363 ? 137.421 117.701 87.083 1.00 33.18 339 ARG X N 1
ATOM 7979 C CA . ARG B 1 363 ? 137.769 116.730 86.059 1.00 33.18 339 ARG X CA 1
ATOM 7980 C C . ARG B 1 363 ? 139.268 116.505 86.115 1.00 33.18 339 ARG X C 1
ATOM 7981 O O . ARG B 1 363 ? 139.993 117.286 86.740 1.00 33.18 339 ARG X O 1
ATOM 7989 N N . PRO B 1 364 ? 139.764 115.435 85.494 1.00 28.65 340 PRO X N 1
ATOM 7990 C CA . PRO B 1 364 ? 141.211 115.206 85.424 1.00 28.65 340 PRO X CA 1
ATOM 7991 C C . PRO B 1 364 ? 141.802 115.908 84.212 1.00 28.65 340 PRO X C 1
ATOM 7992 O O . PRO B 1 364 ? 141.366 115.687 83.080 1.00 28.65 340 PRO X O 1
ATOM 8003 N N . SER B 1 365 ? 142.794 116.757 84.451 1.00 30.47 341 SER X N 1
ATOM 8004 C CA . SER B 1 365 ? 143.449 117.458 83.359 1.00 30.47 341 SER X CA 1
ATOM 8005 C C . SER B 1 365 ? 144.334 116.494 82.571 1.00 30.47 341 SER X C 1
ATOM 8006 O O . SER B 1 365 ? 144.913 115.572 83.149 1.00 30.47 341 SER X O 1
ATOM 8014 N N . PRO B 1 366 ? 144.482 116.694 81.259 1.00 31.52 342 PRO X N 1
ATOM 8015 C CA . PRO B 1 366 ? 145.219 115.700 80.459 1.00 31.52 342 PRO X CA 1
ATOM 8016 C C . PRO B 1 366 ? 146.628 115.458 80.956 1.00 31.52 342 PRO X C 1
ATOM 8017 O O . PRO B 1 366 ? 147.161 114.354 80.788 1.00 31.52 342 PRO X O 1
ATOM 8028 N N . PHE B 1 367 ? 147.251 116.465 81.567 1.00 34.58 343 PHE X N 1
ATOM 8029 C CA . PHE B 1 367 ? 148.594 116.290 82.105 1.00 34.58 343 PHE X CA 1
ATOM 8030 C C . PHE B 1 367 ? 148.614 115.184 83.148 1.00 34.58 343 PHE X C 1
ATOM 8031 O O . PHE B 1 367 ? 149.502 114.325 83.145 1.00 34.58 343 PHE X O 1
ATOM 8048 N N . ASP B 1 368 ? 147.631 115.182 84.050 1.00 35.18 344 ASP X N 1
ATOM 8049 C CA . ASP B 1 368 ? 147.496 114.071 84.985 1.00 35.18 344 ASP X CA 1
ATOM 8050 C C . ASP B 1 368 ? 147.057 112.801 84.272 1.00 35.18 344 ASP X C 1
ATOM 8051 O O . ASP B 1 368 ? 147.589 111.718 84.532 1.00 35.18 344 ASP X O 1
ATOM 8060 N N . LEU B 1 369 ? 146.095 112.916 83.359 1.00 33.65 345 LEU X N 1
ATOM 8061 C CA . LEU B 1 369 ? 145.502 111.732 82.752 1.00 33.65 345 LEU X CA 1
ATOM 8062 C C . LEU B 1 369 ? 146.528 110.903 81.992 1.00 33.65 345 LEU X C 1
ATOM 8063 O O . LEU B 1 369 ? 146.363 109.686 81.868 1.00 33.65 345 LEU X O 1
ATOM 8079 N N . PHE B 1 370 ? 147.575 111.531 81.461 1.00 36.44 346 PHE X N 1
ATOM 8080 C CA . PHE B 1 370 ? 148.570 110.809 80.675 1.00 36.44 346 PHE X CA 1
ATOM 8081 C C . PHE B 1 370 ? 149.974 110.904 81.246 1.00 36.44 346 PHE X C 1
ATOM 8082 O O . PHE B 1 370 ? 150.644 109.876 81.389 1.00 36.44 346 PHE X O 1
ATOM 8099 N N . ILE B 1 371 ? 150.453 112.104 81.571 1.00 36.15 347 ILE X N 1
ATOM 8100 C CA . ILE B 1 371 ? 151.850 112.253 81.976 1.00 36.15 347 ILE X CA 1
ATOM 8101 C C . ILE B 1 371 ? 152.066 111.674 83.369 1.00 36.15 347 ILE X C 1
ATOM 8102 O O . ILE B 1 371 ? 152.836 110.725 83.554 1.00 36.15 347 ILE X O 1
ATOM 8118 N N . ARG B 1 372 ? 151.390 112.236 84.370 1.00 39.76 348 ARG X N 1
ATOM 8119 C CA . ARG B 1 372 ? 151.566 111.754 85.732 1.00 39.76 348 ARG X CA 1
ATOM 8120 C C . ARG B 1 372 ? 150.913 110.397 85.953 1.00 39.76 348 ARG X C 1
ATOM 8121 O O . ARG B 1 372 ? 151.289 109.690 86.893 1.00 39.76 348 ARG X O 1
ATOM 8142 N N . LYS B 1 373 ? 149.948 110.017 85.118 1.00 37.78 349 LYS X N 1
ATOM 8143 C CA . LYS B 1 373 ? 149.269 108.729 85.223 1.00 37.78 349 LYS X CA 1
ATOM 8144 C C . LYS B 1 373 ? 148.613 108.530 86.581 1.00 37.78 349 LYS X C 1
ATOM 8145 O O . LYS B 1 373 ? 148.423 107.392 87.013 1.00 37.78 349 LYS X O 1
ATOM 8164 N N . SER B 1 374 ? 148.262 109.614 87.273 1.00 37.60 350 SER X N 1
ATOM 8165 C CA . SER B 1 374 ? 147.656 109.525 88.603 1.00 37.60 350 SER X CA 1
ATOM 8166 C C . SER B 1 374 ? 146.409 110.400 88.692 1.00 37.60 350 SER X C 1
ATOM 8167 O O . SER B 1 374 ? 146.246 111.177 89.632 1.00 37.60 350 SER X O 1
ATOM 8175 N N . PRO B 1 375 ? 145.494 110.282 87.736 1.00 29.85 351 PRO X N 1
ATOM 8176 C CA . PRO B 1 375 ? 144.367 111.217 87.690 1.00 29.85 351 PRO X CA 1
ATOM 8177 C C . PRO B 1 375 ? 143.486 111.091 88.921 1.00 29.85 351 PRO X C 1
ATOM 8178 O O . PRO B 1 375 ? 143.441 110.048 89.570 1.00 29.85 351 PRO X O 1
ATOM 8189 N N . THR B 1 376 ? 142.807 112.185 89.254 1.00 27.77 352 THR X N 1
ATOM 8190 C CA . THR B 1 376 ? 141.875 112.224 90.370 1.00 27.77 352 THR X CA 1
ATOM 8191 C C . THR B 1 376 ? 140.744 113.180 90.028 1.00 27.77 352 THR X C 1
ATOM 8192 O O . THR B 1 376 ? 140.892 114.063 89.182 1.00 27.77 352 THR X O 1
ATOM 8203 N N . ILE B 1 377 ? 139.604 113.001 90.695 1.00 25.75 353 ILE X N 1
ATOM 8204 C CA . ILE B 1 377 ? 138.487 113.927 90.558 1.00 25.75 353 ILE X CA 1
ATOM 8205 C C . ILE B 1 377 ? 138.019 114.354 91.941 1.00 25.75 353 ILE X C 1
ATOM 8206 O O . ILE B 1 377 ? 137.977 113.561 92.882 1.00 25.75 353 ILE X O 1
ATOM 8222 N N . THR B 1 378 ? 137.657 115.628 92.048 1.00 29.03 354 THR X N 1
ATOM 8223 C CA . THR B 1 378 ? 137.362 116.262 93.324 1.00 29.03 354 THR X CA 1
ATOM 8224 C C . THR B 1 378 ? 135.902 116.674 93.392 1.00 29.03 354 THR X C 1
ATOM 8225 O O . THR B 1 378 ? 135.328 117.125 92.400 1.00 29.03 354 THR X O 1
ATOM 8236 N N . CYS B 1 379 ? 135.313 116.517 94.569 1.00 31.87 355 CYS X N 1
ATOM 8237 C CA . CYS B 1 379 ? 133.954 116.949 94.859 1.00 31.87 355 CYS X CA 1
ATOM 8238 C C . CYS B 1 379 ? 134.011 117.972 95.979 1.00 31.87 355 CYS X C 1
ATOM 8239 O O . CYS B 1 379 ? 134.456 117.656 97.087 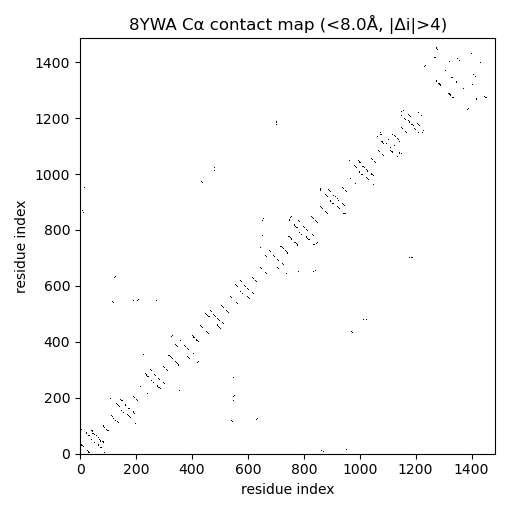1.00 31.87 355 CYS X O 1
ATOM 8246 N N . LEU B 1 380 ? 133.568 119.192 95.691 1.00 33.92 356 LEU X N 1
ATOM 8247 C CA . LEU B 1 380 ? 133.572 120.285 96.651 1.00 33.92 356 LEU X CA 1
ATOM 8248 C C . LEU B 1 380 ? 132.136 120.663 96.959 1.00 33.92 356 LEU X C 1
ATOM 8249 O O . LEU B 1 380 ? 131.289 120.658 96.068 1.00 33.92 356 LEU X O 1
ATOM 8265 N N . VAL B 1 381 ? 131.859 120.977 98.217 1.00 33.36 357 VAL X N 1
ATOM 8266 C CA . VAL B 1 381 ? 130.528 121.383 98.646 1.00 33.36 357 VAL X CA 1
ATOM 8267 C C . VAL B 1 381 ? 130.676 122.596 99.549 1.00 33.36 357 VAL X C 1
ATOM 8268 O O . VAL B 1 381 ? 131.499 122.585 100.472 1.00 33.36 357 VAL X O 1
ATOM 8281 N N . VAL B 1 382 ? 129.876 123.635 99.289 1.00 40.80 358 VAL X N 1
ATOM 8282 C CA . VAL B 1 382 ? 130.021 124.919 99.962 1.00 40.80 358 VAL X CA 1
ATOM 8283 C C . VAL B 1 382 ? 128.688 125.360 100.551 1.00 40.80 358 VAL X C 1
ATOM 8284 O O . VAL B 1 382 ? 127.618 124.911 100.140 1.00 40.80 358 VAL X O 1
ATOM 8297 N N . ASP B 1 383 ? 128.775 126.272 101.522 1.00 36.84 359 ASP X N 1
ATOM 8298 C CA . ASP B 1 383 ? 127.615 126.880 102.178 1.00 36.84 359 ASP X CA 1
ATOM 8299 C C . ASP B 1 383 ? 126.810 125.848 102.967 1.00 36.84 359 ASP X C 1
ATOM 8300 O O . ASP B 1 383 ? 125.608 125.673 102.770 1.00 36.84 359 ASP X O 1
ATOM 8309 N N . LEU B 1 384 ? 127.493 125.179 103.886 1.00 37.27 360 LEU X N 1
ATOM 8310 C CA . LEU B 1 384 ? 126.861 124.251 104.811 1.00 37.27 360 LEU X CA 1
ATOM 8311 C C . LEU B 1 384 ? 126.828 124.872 106.200 1.00 37.27 360 LEU X C 1
ATOM 8312 O O . LEU B 1 384 ? 127.816 125.452 106.654 1.00 37.27 360 LEU X O 1
ATOM 8328 N N . ALA B 1 385 ? 125.691 124.763 106.863 1.00 32.62 361 ALA X N 1
ATOM 8329 C CA . ALA B 1 385 ? 125.556 125.332 108.196 1.00 32.62 361 ALA X CA 1
ATOM 8330 C C . ALA B 1 385 ? 126.103 124.351 109.223 1.00 32.62 361 ALA X C 1
ATOM 8331 O O . ALA B 1 385 ? 125.594 123.227 109.316 1.00 32.62 361 ALA X O 1
ATOM 8338 N N . PRO B 1 386 ? 127.107 124.722 110.020 1.00 56.02 362 PRO X N 1
ATOM 8339 C CA . PRO B 1 386 ? 127.695 123.756 110.956 1.00 56.02 362 PRO X CA 1
ATOM 8340 C C . PRO B 1 386 ? 126.661 123.203 111.926 1.00 56.02 362 PRO X C 1
ATOM 8341 O O . PRO B 1 386 ? 125.720 123.892 112.320 1.00 56.02 362 PRO X O 1
ATOM 8352 N N . SER B 1 387 ? 126.842 121.942 112.301 1.00 124.62 363 SER X N 1
ATOM 8353 C CA . SER B 1 387 ? 125.960 121.287 113.259 1.00 124.62 363 SER X CA 1
ATOM 8354 C C . SER B 1 387 ? 126.723 120.136 113.903 1.00 124.62 363 SER X C 1
ATOM 8355 O O . SER B 1 387 ? 127.944 120.016 113.754 1.00 124.62 363 SER X O 1
ATOM 8363 N N . LYS B 1 388 ? 125.998 119.291 114.629 1.00 43.66 364 LYS X N 1
ATOM 8364 C CA . LYS B 1 388 ? 126.557 118.085 115.241 1.00 43.66 364 LYS X CA 1
ATOM 8365 C C . LYS B 1 388 ? 126.355 116.868 114.344 1.00 43.66 364 LYS X C 1
ATOM 8366 O O . LYS B 1 388 ? 125.876 115.822 114.774 1.00 43.66 364 LYS X O 1
ATOM 8385 N N . GLY B 1 389 ? 126.730 117.005 113.076 1.00 43.66 365 GLY X N 1
ATOM 8386 C CA . GLY B 1 389 ? 126.546 115.950 112.103 1.00 43.66 365 GLY X CA 1
ATOM 8387 C C . GLY B 1 389 ? 127.615 116.040 111.039 1.00 43.66 365 GLY X C 1
ATOM 8388 O O . GLY B 1 389 ? 128.493 116.902 111.084 1.00 43.66 365 GLY X O 1
ATOM 8392 N N . THR B 1 390 ? 127.533 115.135 110.070 1.00 99.93 366 THR X N 1
ATOM 8393 C CA . THR B 1 390 ? 128.547 115.036 109.034 1.00 99.93 366 THR X CA 1
ATOM 8394 C C . THR B 1 390 ? 127.888 114.730 107.698 1.00 99.93 366 THR X C 1
ATOM 8395 O O . THR B 1 390 ? 126.788 114.175 107.640 1.00 99.93 366 THR X O 1
ATOM 8406 N N . VAL B 1 391 ? 128.577 115.098 106.625 1.00 56.79 367 VAL X N 1
ATOM 8407 C CA . VAL B 1 391 ? 128.082 114.892 105.270 1.00 56.79 367 VAL X CA 1
ATOM 8408 C C . VAL B 1 391 ? 128.492 113.497 104.815 1.00 56.79 367 VAL X C 1
ATOM 8409 O O . VAL B 1 391 ? 129.684 113.178 104.761 1.00 56.79 367 VAL X O 1
ATOM 8422 N N . ASN B 1 392 ? 127.507 112.670 104.473 1.00 43.64 368 ASN X N 1
ATOM 8423 C CA . ASN B 1 392 ? 127.773 111.312 104.001 1.00 43.64 368 ASN X CA 1
ATOM 8424 C C . ASN B 1 392 ? 128.117 111.325 102.512 1.00 43.64 368 ASN X C 1
ATOM 8425 O O . ASN B 1 392 ? 127.408 110.786 101.667 1.00 43.64 368 ASN X O 1
ATOM 8436 N N . LEU B 1 393 ? 129.240 111.961 102.203 1.00 32.88 369 LEU X N 1
ATOM 8437 C CA . LEU B 1 393 ? 129.717 112.006 100.830 1.00 32.88 369 LEU X CA 1
ATOM 8438 C C . LEU B 1 393 ? 130.214 110.631 100.399 1.00 32.88 369 LEU X C 1
ATOM 8439 O O . LEU B 1 393 ? 130.949 109.963 101.130 1.00 32.88 369 LEU X O 1
ATOM 8455 N N . THR B 1 394 ? 129.821 110.209 99.203 1.00 29.85 370 THR X N 1
ATOM 8456 C CA . THR B 1 394 ? 130.192 108.893 98.688 1.00 29.85 370 THR X CA 1
ATOM 8457 C C . THR B 1 394 ? 130.595 109.058 97.227 1.00 29.85 370 THR X C 1
ATOM 8458 O O . THR B 1 394 ? 130.886 110.162 96.761 1.00 29.85 370 THR X O 1
ATOM 8469 N N . TRP B 1 395 ? 130.643 107.947 96.501 1.00 25.81 371 TRP X N 1
ATOM 8470 C CA . TRP B 1 395 ? 130.981 107.947 95.087 1.00 25.81 371 TRP X CA 1
ATOM 8471 C C . TRP B 1 395 ? 130.310 106.745 94.440 1.00 25.81 371 TRP X C 1
ATOM 8472 O O . TRP B 1 395 ? 129.603 105.979 95.096 1.00 25.81 371 TRP X O 1
ATOM 8493 N N . SER B 1 396 ? 130.526 106.586 93.140 1.00 22.95 372 SER X N 1
ATOM 8494 C CA . SER B 1 396 ? 129.950 105.468 92.407 1.00 22.95 372 SER X CA 1
ATOM 8495 C C . SER B 1 396 ? 130.426 105.551 90.965 1.00 22.95 372 SER X C 1
ATOM 8496 O O . SER B 1 396 ? 131.106 106.500 90.568 1.00 22.95 372 SER X O 1
ATOM 8504 N N . ARG B 1 397 ? 130.057 104.539 90.186 1.00 28.53 373 ARG X N 1
ATOM 8505 C CA . ARG B 1 397 ? 130.349 104.493 88.764 1.00 28.53 373 ARG X CA 1
ATOM 8506 C C . ARG B 1 397 ? 129.094 104.089 88.008 1.00 28.53 373 ARG X C 1
ATOM 8507 O O . ARG B 1 397 ? 128.173 103.495 88.574 1.00 28.53 373 ARG X O 1
ATOM 8528 N N . ALA B 1 398 ? 129.065 104.424 86.718 1.00 32.59 374 ALA X N 1
ATOM 8529 C CA . ALA B 1 398 ? 127.905 104.097 85.899 1.00 32.59 374 ALA X CA 1
ATOM 8530 C C . ALA B 1 398 ? 127.627 102.601 85.893 1.00 32.59 374 ALA X C 1
ATOM 8531 O O . ALA B 1 398 ? 126.463 102.188 85.867 1.00 32.59 374 ALA X O 1
ATOM 8538 N N . SER B 1 399 ? 128.671 101.779 85.917 1.00 33.97 375 SER X N 1
ATOM 8539 C CA . SER B 1 399 ? 128.524 100.332 85.876 1.00 33.97 375 SER X CA 1
ATOM 8540 C C . SER B 1 399 ? 128.473 99.695 87.259 1.00 33.97 375 SER X C 1
ATOM 8541 O O . SER B 1 399 ? 128.259 98.482 87.357 1.00 33.97 375 SER X O 1
ATOM 8549 N N . GLY B 1 400 ? 128.659 100.472 88.323 1.00 35.37 376 GLY X N 1
ATOM 8550 C CA . GLY B 1 400 ? 128.650 99.912 89.661 1.00 35.37 376 GLY X CA 1
ATOM 8551 C C . GLY B 1 400 ? 129.902 99.151 90.026 1.00 35.37 376 GLY X C 1
ATOM 8552 O O . GLY B 1 400 ? 129.887 98.367 90.977 1.00 35.37 376 GLY X O 1
ATOM 8556 N N . LYS B 1 401 ? 130.992 99.363 89.298 1.00 30.78 377 LYS X N 1
ATOM 8557 C CA . LYS B 1 401 ? 132.234 98.672 89.583 1.00 30.78 377 LYS X CA 1
ATOM 8558 C C . LYS B 1 401 ? 132.884 99.238 90.845 1.00 30.78 377 LYS X C 1
ATOM 8559 O O . LYS B 1 401 ? 132.477 100.288 91.348 1.00 30.78 377 LYS X O 1
ATOM 8578 N N . PRO B 1 402 ? 133.885 98.548 91.389 1.00 28.97 378 PRO X N 1
ATOM 8579 C CA . PRO B 1 402 ? 134.564 99.065 92.582 1.00 28.97 378 PRO X CA 1
ATOM 8580 C C . PRO B 1 402 ? 135.256 100.391 92.307 1.00 28.97 378 PRO X C 1
ATOM 8581 O O . PRO B 1 402 ? 135.711 100.662 91.195 1.00 28.97 378 PRO X O 1
ATOM 8592 N N . VAL B 1 403 ? 135.329 101.219 93.347 1.00 29.73 379 VAL X N 1
ATOM 8593 C CA . VAL B 1 403 ? 135.981 102.521 93.294 1.00 29.73 379 VAL X CA 1
ATOM 8594 C C . VAL B 1 403 ? 137.029 102.577 94.394 1.00 29.73 379 VAL X C 1
ATOM 8595 O O . VAL B 1 403 ? 136.775 102.152 95.525 1.00 29.73 379 VAL X O 1
ATOM 8608 N N . ASN B 1 404 ? 138.202 103.107 94.063 1.00 40.85 380 ASN X N 1
ATOM 8609 C CA . ASN B 1 404 ? 139.257 103.233 95.052 1.00 40.85 380 ASN X CA 1
ATOM 8610 C C . ASN B 1 404 ? 138.768 104.043 96.250 1.00 40.85 380 ASN X C 1
ATOM 8611 O O . ASN B 1 404 ? 137.758 104.742 96.197 1.00 40.85 380 ASN X O 1
ATOM 8622 N N . HIS B 1 405 ? 139.507 103.933 97.348 1.00 54.96 381 HIS X N 1
ATOM 8623 C CA . HIS B 1 405 ? 139.203 104.712 98.537 1.00 54.96 381 HIS X CA 1
ATOM 8624 C C . HIS B 1 405 ? 139.395 106.198 98.261 1.00 54.96 381 HIS X C 1
ATOM 8625 O O . HIS B 1 405 ? 140.257 106.604 97.479 1.00 54.96 381 HIS X O 1
ATOM 8639 N N . SER B 1 406 ? 138.576 107.011 98.920 1.00 40.07 382 SER X N 1
ATOM 8640 C CA . SER B 1 406 ? 138.560 108.450 98.724 1.00 40.07 382 SER X CA 1
ATOM 8641 C C . SER B 1 406 ? 138.893 109.157 100.028 1.00 40.07 382 SER X C 1
ATOM 8642 O O . SER B 1 406 ? 138.642 108.637 101.117 1.00 40.07 382 SER X O 1
ATOM 8650 N N . THR B 1 407 ? 139.462 110.350 99.908 1.00 41.83 383 THR X N 1
ATOM 8651 C CA . THR B 1 407 ? 139.761 111.153 101.079 1.00 41.83 383 THR X CA 1
ATOM 8652 C C . THR B 1 407 ? 138.518 111.928 101.505 1.00 41.83 383 THR X C 1
ATOM 8653 O O . THR B 1 407 ? 137.421 111.742 100.976 1.00 41.83 383 THR X O 1
ATOM 8664 N N . ARG B 1 408 ? 138.692 112.800 102.492 1.00 55.02 384 ARG X N 1
ATOM 8665 C CA . ARG B 1 408 ? 137.630 113.685 102.945 1.00 55.02 384 ARG X CA 1
ATOM 8666 C C . ARG B 1 408 ? 138.258 114.778 103.787 1.00 55.02 384 ARG X C 1
ATOM 8667 O O . ARG B 1 408 ? 139.294 114.574 104.421 1.00 55.02 384 ARG X O 1
ATOM 8688 N N . LYS B 1 409 ? 137.612 115.936 103.798 1.00 59.54 385 LYS X N 1
ATOM 8689 C CA . LYS B 1 409 ? 138.143 117.059 104.552 1.00 59.54 385 LYS X CA 1
ATOM 8690 C C . LYS B 1 409 ? 137.039 118.077 104.764 1.00 59.54 385 LYS X C 1
ATOM 8691 O O . LYS B 1 409 ? 136.282 118.379 103.844 1.00 59.54 385 LYS X O 1
ATOM 8710 N N . GLU B 1 410 ? 136.962 118.604 105.981 1.00 59.96 386 GLU X N 1
ATOM 8711 C CA . GLU B 1 410 ? 135.996 119.634 106.322 1.00 59.96 386 GLU X CA 1
ATOM 8712 C C . GLU B 1 410 ? 136.730 120.850 106.856 1.00 59.96 386 GLU X C 1
ATOM 8713 O O . GLU B 1 410 ? 137.683 120.730 107.627 1.00 59.96 386 GLU X O 1
ATOM 8725 N N . GLU B 1 411 ? 136.280 122.025 106.432 1.00 71.39 387 GLU X N 1
ATOM 8726 C CA . GLU B 1 411 ? 136.915 123.267 106.832 1.00 71.39 387 GLU X CA 1
ATOM 8727 C C . GLU B 1 411 ? 135.845 124.243 107.287 1.00 71.39 387 GLU X C 1
ATOM 8728 O O . GLU B 1 411 ? 134.772 124.340 106.685 1.00 71.39 387 GLU X O 1
ATOM 8740 N N . LYS B 1 412 ? 136.150 124.954 108.366 1.00 52.82 388 LYS X N 1
ATOM 8741 C CA . LYS B 1 412 ? 135.343 126.061 108.850 1.00 52.82 388 LYS X CA 1
ATOM 8742 C C . LYS B 1 412 ? 135.819 127.363 108.224 1.00 52.82 388 LYS X C 1
ATOM 8743 O O . LYS B 1 412 ? 137.020 127.611 108.099 1.00 52.82 388 LYS X O 1
ATOM 8762 N N . GLN B 1 413 ? 134.860 128.200 107.840 1.00 45.13 389 GLN X N 1
ATOM 8763 C CA . GLN B 1 413 ? 135.144 129.463 107.181 1.00 45.13 389 GLN X CA 1
ATOM 8764 C C . GLN B 1 413 ? 134.800 130.614 108.113 1.00 45.13 389 GLN X C 1
ATOM 8765 O O . GLN B 1 413 ? 134.010 130.464 109.050 1.00 45.13 389 GLN X O 1
ATOM 8779 N N . ARG B 1 414 ? 135.403 131.772 107.845 1.00 39.60 390 ARG X N 1
ATOM 8780 C CA . ARG B 1 414 ? 135.085 132.967 108.613 1.00 39.60 390 ARG X CA 1
ATOM 8781 C C . ARG B 1 414 ? 133.613 133.330 108.516 1.00 39.60 390 ARG X C 1
ATOM 8782 O O . ARG B 1 414 ? 133.101 134.035 109.387 1.00 39.60 390 ARG X O 1
ATOM 8803 N N . ASN B 1 415 ? 132.937 132.883 107.482 1.00 27.06 391 ASN X N 1
ATOM 8804 C CA . ASN B 1 415 ? 131.526 133.136 107.258 1.00 27.06 391 ASN X CA 1
ATOM 8805 C C . ASN B 1 415 ? 130.643 132.351 108.140 1.00 27.06 391 ASN X C 1
ATOM 8806 O O . ASN B 1 415 ? 129.430 132.444 107.976 1.00 27.06 391 ASN X O 1
ATOM 8811 N N . GLY B 1 416 ? 131.159 131.567 109.077 1.00 31.87 392 GLY X N 1
ATOM 8812 C CA . GLY B 1 416 ? 130.305 130.702 109.858 1.00 31.87 392 GLY X CA 1
ATOM 8813 C C . GLY B 1 416 ? 129.754 129.570 109.019 1.00 31.87 392 GLY X C 1
ATOM 8814 O O . GLY B 1 416 ? 128.846 128.856 109.449 1.00 31.87 392 GLY X O 1
ATOM 8818 N N . THR B 1 417 ? 130.299 129.400 107.818 1.00 37.32 393 THR X N 1
ATOM 8819 C CA . THR B 1 417 ? 129.929 128.331 106.905 1.00 37.32 393 THR X CA 1
ATOM 8820 C C . THR B 1 417 ? 131.014 127.264 106.901 1.00 37.32 393 THR X C 1
ATOM 8821 O O . THR B 1 417 ? 132.126 127.464 107.392 1.00 37.32 393 THR X O 1
ATOM 8832 N N . LEU B 1 418 ? 130.671 126.120 106.325 1.00 43.66 394 LEU X N 1
ATOM 8833 C CA . LEU B 1 418 ? 131.502 124.927 106.357 1.00 43.66 394 LEU X CA 1
ATOM 8834 C C . LEU B 1 418 ? 131.607 124.354 104.953 1.00 43.66 394 LEU X C 1
ATOM 8835 O O . LEU B 1 418 ? 130.587 124.124 104.298 1.00 43.66 394 LEU X O 1
ATOM 8851 N N . THR B 1 419 ? 132.830 124.115 104.493 1.00 56.54 395 THR X N 1
ATOM 8852 C CA . THR B 1 419 ? 133.055 123.509 103.189 1.00 56.54 395 THR X CA 1
ATOM 8853 C C . THR B 1 419 ? 133.589 122.100 103.379 1.00 56.54 395 THR X C 1
ATOM 8854 O O . THR B 1 419 ? 134.248 121.803 104.375 1.00 56.54 395 THR X O 1
ATOM 8865 N N . VAL B 1 420 ? 133.281 121.224 102.432 1.00 43.66 396 VAL X N 1
ATOM 8866 C CA . VAL B 1 420 ? 133.788 119.859 102.482 1.00 43.66 396 VAL X CA 1
ATOM 8867 C C . VAL B 1 420 ? 134.315 119.462 101.113 1.00 43.66 396 VAL X C 1
ATOM 8868 O O . VAL B 1 420 ? 133.659 119.654 100.087 1.00 43.66 396 VAL X O 1
ATOM 8881 N N . THR B 1 421 ? 135.515 118.895 101.111 1.00 46.13 397 THR X N 1
ATOM 8882 C CA . THR B 1 421 ? 136.203 118.505 99.892 1.00 46.13 397 THR X CA 1
ATOM 8883 C C . THR B 1 421 ? 136.559 117.031 99.968 1.00 46.13 397 THR X C 1
ATOM 8884 O O . THR B 1 421 ? 136.985 116.534 101.012 1.00 46.13 397 THR X O 1
ATOM 8895 N N . SER B 1 422 ? 136.379 116.337 98.850 1.00 36.95 398 SER X N 1
ATOM 8896 C CA . SER B 1 422 ? 136.709 114.924 98.766 1.00 36.95 398 SER X CA 1
ATOM 8897 C C . SER B 1 422 ? 137.390 114.663 97.435 1.00 36.95 398 SER X C 1
ATOM 8898 O O . SER B 1 422 ? 137.140 115.363 96.456 1.00 36.95 398 SER X O 1
ATOM 8906 N N . THR B 1 423 ? 138.250 113.653 97.401 1.00 31.06 399 THR X N 1
ATOM 8907 C CA . THR B 1 423 ? 139.016 113.327 96.208 1.00 31.06 399 THR X CA 1
ATOM 8908 C C . THR B 1 423 ? 138.947 111.835 95.938 1.00 31.06 399 THR X C 1
ATOM 8909 O O . THR B 1 423 ? 138.863 111.025 96.863 1.00 31.06 399 THR X O 1
ATOM 8920 N N . LEU B 1 424 ? 138.992 111.476 94.662 1.00 26.73 400 LEU X N 1
ATOM 8921 C CA . LEU B 1 424 ? 138.892 110.075 94.278 1.00 26.73 400 LEU X CA 1
ATOM 8922 C C . LEU B 1 424 ? 139.848 109.779 93.131 1.00 26.73 400 LEU X C 1
ATOM 8923 O O . LEU B 1 424 ? 139.723 110.380 92.056 1.00 26.73 400 LEU X O 1
ATOM 8939 N N . PRO B 1 425 ? 140.836 108.906 93.328 1.00 27.89 401 PRO X N 1
ATOM 8940 C CA . PRO B 1 425 ? 141.660 108.466 92.199 1.00 27.89 401 PRO X CA 1
ATOM 8941 C C . PRO B 1 425 ? 140.856 107.663 91.195 1.00 27.89 401 PRO X C 1
ATOM 8942 O O . PRO B 1 425 ? 139.922 106.940 91.545 1.00 27.89 401 PRO X O 1
ATOM 8953 N N . VAL B 1 426 ? 141.245 107.786 89.927 1.00 25.55 402 VAL X N 1
ATOM 8954 C CA . VAL B 1 426 ? 140.465 107.263 88.818 1.00 25.55 402 VAL X CA 1
ATOM 8955 C C . VAL B 1 426 ? 141.376 106.459 87.904 1.00 25.55 402 VAL X C 1
ATOM 8956 O O . VAL B 1 426 ? 142.602 106.567 87.952 1.00 25.55 402 VAL X O 1
ATOM 8969 N N . GLY B 1 427 ? 140.753 105.636 87.067 1.00 29.23 403 GLY X N 1
ATOM 8970 C CA . GLY B 1 427 ? 141.484 104.861 86.086 1.00 29.23 403 GLY X CA 1
ATOM 8971 C C . GLY B 1 427 ? 141.543 105.556 84.743 1.00 29.23 403 GLY X C 1
ATOM 8972 O O . GLY B 1 427 ? 140.509 105.787 84.110 1.00 29.23 403 GLY X O 1
ATOM 8976 N N . THR B 1 428 ? 142.751 105.888 84.290 1.00 35.69 404 THR X N 1
ATOM 8977 C CA . THR B 1 428 ? 142.888 106.630 83.041 1.00 35.69 404 THR X CA 1
ATOM 8978 C C . THR B 1 428 ? 142.271 105.858 81.882 1.00 35.69 404 THR X C 1
ATOM 8979 O O . THR B 1 428 ? 141.582 106.434 81.034 1.00 35.69 404 THR X O 1
ATOM 8990 N N . ARG B 1 429 ? 142.502 104.546 81.829 1.00 38.62 405 ARG X N 1
ATOM 8991 C CA . ARG B 1 429 ? 141.845 103.740 80.806 1.00 38.62 405 ARG X CA 1
ATOM 8992 C C . ARG B 1 429 ? 140.334 103.853 80.929 1.00 38.62 405 ARG X C 1
ATOM 8993 O O . ARG B 1 429 ? 139.643 104.189 79.961 1.00 38.62 405 ARG X O 1
ATOM 9014 N N . ASP B 1 430 ? 139.803 103.602 82.128 1.00 37.64 406 ASP X N 1
ATOM 9015 C CA . ASP B 1 430 ? 138.368 103.733 82.345 1.00 37.64 406 ASP X CA 1
ATOM 9016 C C . ASP B 1 430 ? 137.877 105.104 81.912 1.00 37.64 406 ASP X C 1
ATOM 9017 O O . ASP B 1 430 ? 136.807 105.230 81.305 1.00 37.64 406 ASP X O 1
ATOM 9026 N N . TRP B 1 431 ? 138.650 106.148 82.215 1.00 32.83 407 TRP X N 1
ATOM 9027 C CA . TRP B 1 431 ? 138.252 107.490 81.815 1.00 32.83 407 TRP X CA 1
ATOM 9028 C C . TRP B 1 431 ? 138.175 107.604 80.301 1.00 32.83 407 TRP X C 1
ATOM 9029 O O . TRP B 1 431 ? 137.261 108.236 79.762 1.00 32.83 407 TRP X O 1
ATOM 9050 N N . ILE B 1 432 ? 139.127 106.994 79.595 1.00 39.27 408 ILE X N 1
ATOM 9051 C CA . ILE B 1 432 ? 139.094 107.015 78.136 1.00 39.27 408 ILE X CA 1
ATOM 9052 C C . ILE B 1 432 ? 137.874 106.264 77.618 1.00 39.27 408 ILE X C 1
ATOM 9053 O O . ILE B 1 432 ? 137.293 106.633 76.591 1.00 39.27 408 ILE X O 1
ATOM 9069 N N . GLU B 1 433 ? 137.473 105.194 78.304 1.00 41.08 409 GLU X N 1
ATOM 9070 C CA . GLU B 1 433 ? 136.240 104.515 77.928 1.00 41.08 409 GLU X CA 1
ATOM 9071 C C . GLU B 1 433 ? 135.000 105.181 78.510 1.00 41.08 409 GLU X C 1
ATOM 9072 O O . GLU B 1 433 ? 133.900 104.639 78.362 1.00 41.08 409 GLU X O 1
ATOM 9084 N N . GLY B 1 434 ? 135.147 106.329 79.160 1.00 38.46 410 GLY X N 1
ATOM 9085 C CA . GLY B 1 434 ? 133.996 107.117 79.568 1.00 38.46 410 GLY X CA 1
ATOM 9086 C C . GLY B 1 434 ? 133.110 106.494 80.624 1.00 38.46 410 GLY X C 1
ATOM 9087 O O . GLY B 1 434 ? 131.882 106.518 80.485 1.00 38.46 410 GLY X O 1
ATOM 9091 N N . GLU B 1 435 ? 133.697 105.932 81.675 1.00 32.66 411 GLU X N 1
ATOM 9092 C CA . GLU B 1 435 ? 132.919 105.441 82.809 1.00 32.66 411 GLU X CA 1
ATOM 9093 C C . GLU B 1 435 ? 132.532 106.635 83.672 1.00 32.66 411 GLU X C 1
ATOM 9094 O O . GLU B 1 435 ? 133.363 107.193 84.390 1.00 32.66 411 GLU X O 1
ATOM 9106 N N . THR B 1 436 ? 131.264 107.027 83.614 1.00 28.74 412 THR X N 1
ATOM 9107 C CA . THR B 1 436 ? 130.829 108.244 84.287 1.00 28.74 412 THR X CA 1
ATOM 9108 C C . THR B 1 436 ? 130.738 108.021 85.789 1.00 28.74 412 THR X C 1
ATOM 9109 O O . THR B 1 436 ? 129.980 107.168 86.254 1.00 28.74 412 THR X O 1
ATOM 9120 N N . TYR B 1 437 ? 131.496 108.803 86.548 1.00 23.87 413 TYR X N 1
ATOM 9121 C CA . TYR B 1 437 ? 131.473 108.737 88.000 1.00 23.87 413 TYR X CA 1
ATOM 9122 C C . TYR B 1 437 ? 130.410 109.699 88.517 1.00 23.87 413 TYR X C 1
ATOM 9123 O O . TYR B 1 437 ? 129.797 110.440 87.750 1.00 23.87 413 TYR X O 1
ATOM 9141 N N . GLN B 1 438 ? 130.179 109.685 89.828 1.00 20.74 414 GLN X N 1
ATOM 9142 C CA . GLN B 1 438 ? 129.193 110.597 90.394 1.00 20.74 414 GLN X CA 1
ATOM 9143 C C . GLN B 1 438 ? 129.354 110.715 91.900 1.00 20.74 414 GLN X C 1
ATOM 9144 O O . GLN B 1 438 ? 129.423 109.708 92.605 1.00 20.74 414 GLN X O 1
ATOM 9158 N N . CYS B 1 439 ? 129.379 111.953 92.378 1.00 20.77 415 CYS X N 1
ATOM 9159 C CA . CYS B 1 439 ? 129.524 112.274 93.788 1.00 20.77 415 CYS X CA 1
ATOM 9160 C C . CYS B 1 439 ? 128.150 112.535 94.376 1.00 20.77 415 CYS X C 1
ATOM 9161 O O . CYS B 1 439 ? 127.391 113.346 93.842 1.00 20.77 415 CYS X O 1
ATOM 9168 N N . ARG B 1 440 ? 127.829 111.848 95.464 1.00 26.30 416 ARG X N 1
ATOM 9169 C CA . ARG B 1 440 ? 126.537 111.966 96.116 1.00 26.30 416 ARG X CA 1
ATOM 9170 C C . ARG B 1 440 ? 126.725 112.458 97.541 1.00 26.30 416 ARG X C 1
ATOM 9171 O O . ARG B 1 440 ? 127.511 111.892 98.301 1.00 26.30 416 ARG X O 1
ATOM 9192 N N . VAL B 1 441 ? 125.985 113.501 97.902 1.00 27.69 417 VAL X N 1
ATOM 9193 C CA . VAL B 1 441 ? 126.128 114.165 99.189 1.00 27.69 417 VAL X CA 1
ATOM 9194 C C . VAL B 1 441 ? 124.827 114.031 99.960 1.00 27.69 417 VAL X C 1
ATOM 9195 O O . VAL B 1 441 ? 123.751 113.879 99.377 1.00 27.69 417 VAL X O 1
ATOM 9208 N N . THR B 1 442 ? 124.929 114.078 101.284 1.00 33.84 418 THR X N 1
ATOM 9209 C CA . THR B 1 442 ? 123.764 113.923 102.137 1.00 33.84 418 THR X CA 1
ATOM 9210 C C . THR B 1 442 ? 124.019 114.653 103.445 1.00 33.84 418 THR X C 1
ATOM 9211 O O . THR B 1 442 ? 125.168 114.847 103.845 1.00 33.84 418 THR X O 1
ATOM 9222 N N . HIS B 1 443 ? 122.942 115.065 104.104 1.00 32.25 419 HIS X N 1
ATOM 9223 C CA . HIS B 1 443 ? 123.041 115.881 105.304 1.00 32.25 419 HIS X CA 1
ATOM 9224 C C . HIS B 1 443 ? 121.702 115.835 106.019 1.00 32.25 419 HIS X C 1
ATOM 9225 O O . HIS B 1 443 ? 120.692 115.457 105.418 1.00 32.25 419 HIS X O 1
ATOM 9239 N N . PRO B 1 444 ? 121.660 116.187 107.308 1.00 34.49 420 PRO X N 1
ATOM 9240 C CA . PRO B 1 444 ? 120.350 116.285 107.966 1.00 34.49 420 PRO X CA 1
ATOM 9241 C C . PRO B 1 444 ? 119.571 117.515 107.543 1.00 34.49 420 PRO X C 1
ATOM 9242 O O . PRO B 1 444 ? 118.347 117.445 107.388 1.00 34.49 420 PRO X O 1
ATOM 9253 N N . HIS B 1 445 ? 120.250 118.646 107.348 1.00 29.26 421 HIS X N 1
ATOM 9254 C CA . HIS B 1 445 ? 119.564 119.860 106.924 1.00 29.26 421 HIS X CA 1
ATOM 9255 C C . HIS B 1 445 ? 118.931 119.679 105.550 1.00 29.26 421 HIS X C 1
ATOM 9256 O O . HIS B 1 445 ? 117.739 119.942 105.364 1.00 29.26 421 HIS X O 1
ATOM 9270 N N . LEU B 1 446 ? 119.713 119.227 104.578 1.00 28.85 422 LEU X N 1
ATOM 9271 C CA . LEU B 1 446 ? 119.196 119.075 103.227 1.00 28.85 422 LEU X CA 1
ATOM 9272 C C . LEU B 1 446 ? 118.114 117.997 103.202 1.00 28.85 422 LEU X C 1
ATOM 9273 O O . LEU B 1 446 ? 118.298 116.921 103.781 1.00 28.85 422 LEU X O 1
ATOM 9289 N N . PRO B 1 447 ? 116.977 118.243 102.544 1.00 35.88 423 PRO X N 1
ATOM 9290 C CA . PRO B 1 447 ? 115.941 117.203 102.480 1.00 35.88 423 PRO X CA 1
ATOM 9291 C C . PRO B 1 447 ? 116.188 116.141 101.423 1.00 35.88 423 PRO X C 1
ATOM 9292 O O . PRO B 1 447 ? 115.595 115.058 101.517 1.00 35.88 423 PRO X O 1
ATOM 9303 N N . ARG B 1 448 ? 117.035 116.403 100.431 1.00 39.65 424 ARG X N 1
ATOM 9304 C CA . ARG B 1 448 ? 117.285 115.459 99.352 1.00 39.65 424 ARG X CA 1
ATOM 9305 C C . ARG B 1 448 ? 118.779 115.382 99.082 1.00 39.65 424 ARG X C 1
ATOM 9306 O O . ARG B 1 448 ? 119.532 116.308 99.394 1.00 39.65 424 ARG X O 1
ATOM 9327 N N . ALA B 1 449 ? 119.204 114.264 98.501 1.00 30.54 425 ALA X N 1
ATOM 9328 C CA . ALA B 1 449 ? 120.596 114.113 98.125 1.00 30.54 425 ALA X CA 1
ATOM 9329 C C . ALA B 1 449 ? 120.997 115.226 97.161 1.00 30.54 425 ALA X C 1
ATOM 9330 O O . ALA B 1 449 ? 120.161 115.914 96.578 1.00 30.54 425 ALA X O 1
ATOM 9337 N N . LEU B 1 450 ? 122.306 115.401 97.005 1.00 25.24 426 LEU X N 1
ATOM 9338 C CA . LEU B 1 450 ? 122.864 116.439 96.137 1.00 25.24 426 LEU X CA 1
ATOM 9339 C C . LEU B 1 450 ? 123.910 115.765 95.254 1.00 25.24 426 LEU X C 1
ATOM 9340 O O . LEU B 1 450 ? 125.108 115.837 95.533 1.00 25.24 426 LEU X O 1
ATOM 9356 N N . MET B 1 451 ? 123.457 115.138 94.176 1.00 30.02 427 MET X N 1
ATOM 9357 C CA . MET B 1 451 ? 124.312 114.308 93.343 1.00 30.02 427 MET X CA 1
ATOM 9358 C C . MET B 1 451 ? 124.801 115.077 92.122 1.00 30.02 427 MET X C 1
ATOM 9359 O O . MET B 1 451 ? 124.115 115.952 91.594 1.00 30.02 427 MET X O 1
ATOM 9373 N N . ARG B 1 452 ? 126.009 114.731 91.674 1.00 25.71 428 ARG X N 1
ATOM 9374 C CA . ARG B 1 452 ? 126.663 115.460 90.588 1.00 25.71 428 ARG X CA 1
ATOM 9375 C C . ARG B 1 452 ? 127.451 114.459 89.749 1.00 25.71 428 ARG X C 1
ATOM 9376 O O . ARG B 1 452 ? 128.551 114.060 90.134 1.00 25.71 428 ARG X O 1
ATOM 9397 N N . SER B 1 453 ? 126.900 114.080 88.602 1.00 22.04 429 SER X N 1
ATOM 9398 C CA . SER B 1 453 ? 127.586 113.152 87.720 1.00 22.04 429 SER X CA 1
ATOM 9399 C C . SER B 1 453 ? 128.724 113.854 86.988 1.00 22.04 429 SER X C 1
ATOM 9400 O O . SER B 1 453 ? 128.799 115.081 86.921 1.00 22.04 429 SER X O 1
ATOM 9408 N N . THR B 1 454 ? 129.621 113.048 86.431 1.00 23.04 430 THR X N 1
ATOM 9409 C CA . THR B 1 454 ? 130.748 113.549 85.658 1.00 23.04 430 THR X CA 1
ATOM 9410 C C . THR B 1 454 ? 131.135 112.479 84.652 1.00 23.04 430 THR X C 1
ATOM 9411 O O . THR B 1 454 ? 130.764 111.313 84.795 1.00 23.04 430 THR X O 1
ATOM 9422 N N . THR B 1 455 ? 131.875 112.883 83.631 1.00 27.45 431 THR X N 1
ATOM 9423 C CA . THR B 1 455 ? 132.232 111.965 82.556 1.00 27.45 431 THR X CA 1
ATOM 9424 C C . THR B 1 455 ? 133.235 112.652 81.639 1.00 27.45 431 THR X C 1
ATOM 9425 O O . THR B 1 455 ? 133.684 113.772 81.898 1.00 27.45 431 THR X O 1
ATOM 9436 N N . LYS B 1 456 ? 133.584 111.959 80.561 1.00 37.31 432 LYS X N 1
ATOM 9437 C CA . LYS B 1 456 ? 134.476 112.484 79.541 1.00 37.31 432 LYS X CA 1
ATOM 9438 C C . LYS B 1 456 ? 133.681 113.257 78.500 1.00 37.31 432 LYS X C 1
ATOM 9439 O O . LYS B 1 456 ? 132.543 112.904 78.181 1.00 37.31 432 LYS X O 1
ATOM 9458 N N . THR B 1 457 ? 134.289 114.315 77.971 1.00 43.81 433 THR X N 1
ATOM 9459 C CA . THR B 1 457 ? 133.623 115.125 76.960 1.00 43.81 433 THR X CA 1
ATOM 9460 C C . THR B 1 457 ? 133.451 114.336 75.669 1.00 43.81 433 THR X C 1
ATOM 9461 O O . THR B 1 457 ? 134.367 113.648 75.213 1.00 43.81 433 THR X O 1
ATOM 9472 N N . SER B 1 458 ? 132.268 114.446 75.075 1.00 41.65 434 SER X N 1
ATOM 9473 C CA . SER B 1 458 ? 131.963 113.748 73.837 1.00 41.65 434 SER X CA 1
ATOM 9474 C C . SER B 1 458 ? 132.205 114.684 72.654 1.00 41.65 434 SER X C 1
ATOM 9475 O O . SER B 1 458 ? 132.716 115.796 72.806 1.00 41.65 434 SER X O 1
ATOM 9483 N N . GLY B 1 459 ? 131.834 114.237 71.457 1.00 44.35 435 GLY X N 1
ATOM 9484 C CA . GLY B 1 459 ? 132.050 114.999 70.251 1.00 44.35 435 GLY X CA 1
ATOM 9485 C C . GLY B 1 459 ? 133.277 114.525 69.501 1.00 44.35 435 GLY X C 1
ATOM 9486 O O . GLY B 1 459 ? 134.125 113.809 70.042 1.00 44.35 435 GLY X O 1
ATOM 9490 N N . PRO B 1 460 ? 133.402 114.924 68.239 1.00 50.62 436 PRO X N 1
ATOM 9491 C CA . PRO B 1 460 ? 134.532 114.462 67.429 1.00 50.62 436 PRO X CA 1
ATOM 9492 C C . PRO B 1 460 ? 135.862 114.925 68.001 1.00 50.62 436 PRO X C 1
ATOM 9493 O O . PRO B 1 460 ? 135.973 115.982 68.624 1.00 50.62 436 PRO X O 1
ATOM 9504 N N . ARG B 1 461 ? 136.883 114.106 67.774 1.00 42.89 437 ARG X N 1
ATOM 9505 C CA . ARG B 1 461 ? 138.229 114.357 68.268 1.00 42.89 437 ARG X CA 1
ATOM 9506 C C . ARG B 1 461 ? 139.106 114.897 67.148 1.00 42.89 437 ARG X C 1
ATOM 9507 O O . ARG B 1 461 ? 139.057 114.405 66.016 1.00 42.89 437 ARG X O 1
ATOM 9528 N N . ALA B 1 462 ? 139.906 115.911 67.467 1.00 39.10 438 ALA X N 1
ATOM 9529 C CA . ALA B 1 462 ? 140.880 116.446 66.529 1.00 39.10 438 ALA X CA 1
ATOM 9530 C C . ALA B 1 462 ? 142.137 116.828 67.294 1.00 39.10 438 ALA X C 1
ATOM 9531 O O . ALA B 1 462 ? 142.060 117.396 68.385 1.00 39.10 438 ALA X O 1
ATOM 9538 N N . ALA B 1 463 ? 143.289 116.500 66.722 1.00 37.20 439 ALA X N 1
ATOM 9539 C CA . ALA B 1 463 ? 144.546 116.816 67.371 1.00 37.20 439 ALA X CA 1
ATOM 9540 C C . ALA B 1 463 ? 144.792 118.323 67.335 1.00 37.20 439 ALA X C 1
ATOM 9541 O O . ALA B 1 463 ? 144.325 119.012 66.425 1.00 37.20 439 ALA X O 1
ATOM 9548 N N . PRO B 1 464 ? 145.513 118.860 68.313 1.00 38.86 440 PRO X N 1
ATOM 9549 C CA . PRO B 1 464 ? 145.877 120.275 68.269 1.00 38.86 440 PRO X CA 1
ATOM 9550 C C . PRO B 1 464 ? 147.087 120.513 67.380 1.00 38.86 440 PRO X C 1
ATOM 9551 O O . PRO B 1 464 ? 147.914 119.631 67.150 1.00 38.86 440 PRO X O 1
ATOM 9562 N N . GLU B 1 465 ? 147.166 121.736 66.873 1.00 51.27 441 GLU X N 1
ATOM 9563 C CA . GLU B 1 465 ? 148.315 122.217 66.123 1.00 51.27 441 GLU X CA 1
ATOM 9564 C C . GLU B 1 465 ? 149.021 123.265 66.968 1.00 51.27 441 GLU X C 1
ATOM 9565 O O . GLU B 1 465 ? 148.381 124.196 67.469 1.00 51.27 441 GLU X O 1
ATOM 9577 N N . VAL B 1 466 ? 150.333 123.114 67.123 1.00 45.58 442 VAL X N 1
ATOM 9578 C CA . VAL B 1 466 ? 151.119 123.930 68.037 1.00 45.58 442 VAL X CA 1
ATOM 9579 C C . VAL B 1 466 ? 152.199 124.664 67.257 1.00 45.58 442 VAL X C 1
ATOM 9580 O O . VAL B 1 466 ? 152.917 124.062 66.452 1.00 45.58 442 VAL X O 1
ATOM 9593 N N . TYR B 1 467 ? 152.309 125.968 67.496 1.00 50.47 443 TYR X N 1
ATOM 9594 C CA . TYR B 1 467 ? 153.394 126.782 66.979 1.00 50.47 443 TYR X CA 1
ATOM 9595 C C . TYR B 1 467 ? 154.030 127.521 68.145 1.00 50.47 443 TYR X C 1
ATOM 9596 O O . TYR B 1 467 ? 153.407 127.721 69.190 1.00 50.47 443 TYR X O 1
ATOM 9614 N N . ALA B 1 468 ? 155.280 127.926 67.961 1.00 45.27 444 ALA X N 1
ATOM 9615 C CA . ALA B 1 468 ? 156.008 128.628 69.003 1.00 45.27 444 ALA X CA 1
ATOM 9616 C C . ALA B 1 468 ? 156.880 129.706 68.377 1.00 45.27 444 ALA X C 1
ATOM 9617 O O . ALA B 1 468 ? 157.497 129.485 67.331 1.00 45.27 444 ALA X O 1
ATOM 9624 N N . PHE B 1 469 ? 156.928 130.870 69.024 1.00 45.89 445 PHE X N 1
ATOM 9625 C CA . PHE B 1 469 ? 157.650 132.021 68.512 1.00 45.89 445 PHE X CA 1
ATOM 9626 C C . PHE B 1 469 ? 158.413 132.680 69.650 1.00 45.89 445 PHE X C 1
ATOM 9627 O O . PHE B 1 469 ? 158.038 132.579 70.822 1.00 45.89 445 PHE X O 1
ATOM 9644 N N . ALA B 1 470 ? 159.490 133.369 69.284 1.00 45.25 446 ALA X N 1
ATOM 9645 C CA . ALA B 1 470 ? 160.311 134.121 70.221 1.00 45.25 446 ALA X CA 1
ATOM 9646 C C . ALA B 1 470 ? 160.211 135.604 69.896 1.00 45.25 446 ALA X C 1
ATOM 9647 O O . ALA B 1 470 ? 160.519 136.021 68.775 1.00 45.25 446 ALA X O 1
ATOM 9654 N N . THR B 1 471 ? 159.793 136.392 70.877 1.00 42.17 447 THR X N 1
ATOM 9655 C CA . THR B 1 471 ? 159.584 137.816 70.674 1.00 42.17 447 THR X CA 1
ATOM 9656 C C . THR B 1 471 ? 160.916 138.501 70.391 1.00 42.17 447 THR X C 1
ATOM 9657 O O . THR B 1 471 ? 161.839 138.394 71.210 1.00 42.17 447 THR X O 1
ATOM 9668 N N . PRO B 1 472 ? 161.065 139.209 69.272 1.00 47.44 448 PRO X N 1
ATOM 9669 C CA . PRO B 1 472 ? 162.348 139.853 68.979 1.00 47.44 448 PRO X CA 1
ATOM 9670 C C . PRO B 1 472 ? 162.805 140.758 70.112 1.00 47.44 448 PRO X C 1
ATOM 9671 O O . PRO B 1 472 ? 162.045 141.109 71.016 1.00 47.44 448 PRO X O 1
ATOM 9682 N N . GLU B 1 473 ? 164.082 141.126 70.054 1.00 59.50 449 GLU X N 1
ATOM 9683 C CA . GLU B 1 473 ? 164.673 141.951 71.099 1.00 59.50 449 GLU X CA 1
ATOM 9684 C C . GLU B 1 473 ? 164.160 143.383 71.010 1.00 59.50 449 GLU X C 1
ATOM 9685 O O . GLU B 1 473 ? 163.897 143.902 69.922 1.00 59.50 449 GLU X O 1
ATOM 9697 N N . TRP B 1 474 ? 164.026 144.025 72.171 1.00 57.03 450 TRP X N 1
ATOM 9698 C CA . TRP B 1 474 ? 163.588 145.409 72.256 1.00 57.03 450 TRP X CA 1
ATOM 9699 C C . TRP B 1 474 ? 164.587 146.175 73.116 1.00 57.03 450 TRP X C 1
ATOM 9700 O O . TRP B 1 474 ? 165.014 145.665 74.166 1.00 57.03 450 TRP X O 1
ATOM 9721 N N . PRO B 1 475 ? 164.991 147.384 72.721 1.00 64.14 451 PRO X N 1
ATOM 9722 C CA . PRO B 1 475 ? 165.952 148.133 73.541 1.00 64.14 451 PRO X CA 1
ATOM 9723 C C . PRO B 1 475 ? 165.418 148.388 74.944 1.00 64.14 451 PRO X C 1
ATOM 9724 O O . PRO B 1 475 ? 164.228 148.637 75.142 1.00 64.14 451 PRO X O 1
ATOM 9735 N N . GLY B 1 476 ? 166.319 148.329 75.923 1.00 53.83 452 GLY X N 1
ATOM 9736 C CA . GLY B 1 476 ? 165.976 148.596 77.302 1.00 53.83 452 GLY X CA 1
ATOM 9737 C C . GLY B 1 476 ? 165.534 147.388 78.099 1.00 53.83 452 GLY X C 1
ATOM 9738 O O . GLY B 1 476 ? 165.383 147.496 79.322 1.00 53.83 452 GLY X O 1
ATOM 9742 N N . SER B 1 477 ? 165.320 146.245 77.449 1.00 58.68 453 SER X N 1
ATOM 9743 C CA . SER B 1 477 ? 164.985 144.997 78.124 1.00 58.68 453 SER X CA 1
ATOM 9744 C C . SER B 1 477 ? 165.861 143.865 77.604 1.00 58.68 453 SER X C 1
ATOM 9745 O O . SER B 1 477 ? 165.410 142.723 77.478 1.00 58.68 453 SER X O 1
ATOM 9753 N N . ARG B 1 478 ? 167.124 144.175 77.309 1.00 60.64 454 ARG X N 1
ATOM 9754 C CA . ARG B 1 478 ? 167.989 143.229 76.615 1.00 60.64 454 ARG X CA 1
ATOM 9755 C C . ARG B 1 478 ? 168.215 141.959 77.425 1.00 60.64 454 ARG X C 1
ATOM 9756 O O . ARG B 1 478 ? 168.436 140.890 76.847 1.00 60.64 454 ARG X O 1
ATOM 9777 N N . ASP B 1 479 ? 168.143 142.042 78.750 1.00 60.98 455 ASP X N 1
ATOM 9778 C CA . ASP B 1 479 ? 168.466 140.907 79.604 1.00 60.98 455 ASP X CA 1
ATOM 9779 C C . ASP B 1 479 ? 167.281 139.984 79.863 1.00 60.98 455 ASP X C 1
ATOM 9780 O O . ASP B 1 479 ? 167.424 139.022 80.624 1.00 60.98 455 ASP X O 1
ATOM 9789 N N . LYS B 1 480 ? 166.123 140.243 79.262 1.00 55.77 456 LYS X N 1
ATOM 9790 C CA . LYS B 1 480 ? 164.974 139.359 79.381 1.00 55.77 456 LYS X CA 1
ATOM 9791 C C . LYS B 1 480 ? 164.366 139.155 78.003 1.00 55.77 456 LYS X C 1
ATOM 9792 O O . LYS B 1 480 ? 164.637 139.910 77.067 1.00 55.77 456 LYS X O 1
ATOM 9811 N N . ARG B 1 481 ? 163.542 138.116 77.881 1.00 48.01 457 ARG X N 1
ATOM 9812 C CA . ARG B 1 481 ? 162.871 137.844 76.619 1.00 48.01 457 ARG X CA 1
ATOM 9813 C C . ARG B 1 481 ? 161.550 137.150 76.902 1.00 48.01 457 ARG X C 1
ATOM 9814 O O . ARG B 1 481 ? 161.296 136.681 78.011 1.00 48.01 457 ARG X O 1
ATOM 9835 N N . THR B 1 482 ? 160.703 137.102 75.880 1.00 41.64 458 THR X N 1
ATOM 9836 C CA . THR B 1 482 ? 159.386 136.494 75.970 1.00 41.64 458 THR X CA 1
ATOM 9837 C C . THR B 1 482 ? 159.250 135.441 74.883 1.00 41.64 458 THR X C 1
ATOM 9838 O O . THR B 1 482 ? 159.637 135.672 73.734 1.00 41.64 458 THR X O 1
ATOM 9849 N N . LEU B 1 483 ? 158.707 134.285 75.254 1.00 41.44 459 LEU X N 1
ATOM 9850 C CA . LEU B 1 483 ? 158.430 133.197 74.327 1.00 41.44 459 LEU X CA 1
ATOM 9851 C C . LEU B 1 483 ? 156.937 132.912 74.343 1.00 41.44 459 LEU X C 1
ATOM 9852 O O . LEU B 1 483 ? 156.356 132.692 75.411 1.00 41.44 459 LEU X O 1
ATOM 9868 N N . ALA B 1 484 ? 156.322 132.915 73.164 1.00 36.89 460 ALA X N 1
ATOM 9869 C CA . ALA B 1 484 ? 154.877 132.799 73.034 1.00 36.89 460 ALA X CA 1
ATOM 9870 C C . ALA B 1 484 ? 154.535 131.577 72.200 1.00 36.89 460 ALA X C 1
ATOM 9871 O O . ALA B 1 484 ? 155.040 131.419 71.087 1.00 36.89 460 ALA X O 1
ATOM 9878 N N . CYS B 1 485 ? 153.659 130.733 72.729 1.00 38.61 461 CYS X N 1
ATOM 9879 C CA . CYS B 1 485 ? 153.270 129.489 72.090 1.00 38.61 461 CYS X CA 1
ATOM 9880 C C . CYS B 1 485 ? 151.775 129.538 71.820 1.00 38.61 461 CYS X C 1
ATOM 9881 O O . CYS B 1 485 ? 150.981 129.796 72.732 1.00 38.61 461 CYS X O 1
ATOM 9888 N N . LEU B 1 486 ? 151.406 129.298 70.568 1.00 43.45 462 LEU X N 1
ATOM 9889 C CA . LEU B 1 486 ? 150.027 129.341 70.110 1.00 43.45 462 LEU X CA 1
ATOM 9890 C C . LEU B 1 486 ? 149.560 127.927 69.801 1.00 43.45 462 LEU X C 1
ATOM 9891 O O . LEU B 1 486 ? 150.285 127.147 69.176 1.00 43.45 462 LEU X O 1
ATOM 9907 N N . ILE B 1 487 ? 148.356 127.589 70.250 1.00 40.90 463 ILE X N 1
ATOM 9908 C CA . ILE B 1 487 ? 147.796 126.258 70.060 1.00 40.90 463 ILE X CA 1
ATOM 9909 C C . ILE B 1 487 ? 146.402 126.439 69.487 1.00 40.90 463 ILE X C 1
ATOM 9910 O O . ILE B 1 487 ? 145.659 127.318 69.930 1.00 40.90 463 ILE X O 1
ATOM 9926 N N . GLN B 1 488 ? 146.044 125.635 68.491 1.00 46.08 464 GLN X N 1
ATOM 9927 C CA . GLN B 1 488 ? 144.783 125.877 67.803 1.00 46.08 464 GLN X CA 1
ATOM 9928 C C . GLN B 1 488 ? 144.266 124.592 67.180 1.00 46.08 464 GLN X C 1
ATOM 9929 O O . GLN B 1 488 ? 144.989 123.606 67.039 1.00 46.08 464 GLN X O 1
ATOM 9943 N N . ASN B 1 489 ? 142.988 124.626 66.801 1.00 45.67 465 ASN X N 1
ATOM 9944 C CA . ASN B 1 489 ? 142.352 123.567 66.022 1.00 45.67 465 ASN X CA 1
ATOM 9945 C C . ASN B 1 489 ? 142.422 122.224 66.754 1.00 45.67 465 ASN X C 1
ATOM 9946 O O . ASN B 1 489 ? 143.046 121.264 66.303 1.00 45.67 465 ASN X O 1
ATOM 9957 N N . PHE B 1 490 ? 141.760 122.188 67.907 1.00 36.42 466 PHE X N 1
ATOM 9958 C CA . PHE B 1 490 ? 141.565 120.937 68.632 1.00 36.42 466 PHE X CA 1
ATOM 9959 C C . PHE B 1 490 ? 140.136 120.903 69.143 1.00 36.42 466 PHE X C 1
ATOM 9960 O O . PHE B 1 490 ? 139.772 121.697 70.012 1.00 36.42 466 PHE X O 1
ATOM 9977 N N . MET B 1 491 ? 139.332 119.981 68.613 1.00 44.15 467 MET X N 1
ATOM 9978 C CA . MET B 1 491 ? 137.899 119.998 68.902 1.00 44.15 467 MET X CA 1
ATOM 9979 C C . MET B 1 491 ? 137.606 119.872 70.389 1.00 44.15 467 MET X C 1
ATOM 9980 O O . MET B 1 491 ? 136.796 120.658 70.911 1.00 44.15 467 MET X O 1
ATOM 9994 N N . PRO B 1 492 ? 138.192 118.929 71.121 1.00 34.04 468 PRO X N 1
ATOM 9995 C CA . PRO B 1 492 ? 137.930 118.866 72.563 1.00 34.04 468 PRO X CA 1
ATOM 9996 C C . PRO B 1 492 ? 138.435 120.118 73.265 1.00 34.04 468 PRO X C 1
ATOM 9997 O O . PRO B 1 492 ? 139.424 120.727 72.858 1.00 34.04 468 PRO X O 1
ATOM 10001 N N . GLU B 1 493 ? 137.735 120.497 74.334 1.00 37.38 469 GLU X N 1
ATOM 10002 C CA . GLU B 1 493 ? 138.059 121.731 75.044 1.00 37.38 469 GLU X CA 1
ATOM 10003 C C . GLU B 1 493 ? 139.293 121.563 75.923 1.00 37.38 469 GLU X C 1
ATOM 10004 O O . GLU B 1 493 ? 140.103 122.486 76.052 1.00 37.38 469 GLU X O 1
ATOM 10016 N N . ASP B 1 494 ? 139.453 120.392 76.534 1.00 34.14 470 ASP X N 1
ATOM 10017 C CA . ASP B 1 494 ? 140.534 120.191 77.489 1.00 34.14 470 ASP X CA 1
ATOM 10018 C C . ASP B 1 494 ? 141.876 120.083 76.781 1.00 34.14 470 ASP X C 1
ATOM 10019 O O . ASP B 1 494 ? 142.025 119.360 75.793 1.00 34.14 470 ASP X O 1
ATOM 10028 N N . ILE B 1 495 ? 142.861 120.804 77.306 1.00 30.85 471 ILE X N 1
ATOM 10029 C CA . ILE B 1 495 ? 144.234 120.735 76.825 1.00 30.85 471 ILE X CA 1
ATOM 10030 C C . ILE B 1 495 ? 145.131 121.291 77.917 1.00 30.85 471 ILE X C 1
ATOM 10031 O O . ILE B 1 495 ? 144.792 122.293 78.555 1.00 30.85 471 ILE X O 1
ATOM 10047 N N . SER B 1 496 ? 146.276 120.660 78.144 1.00 29.22 472 SER X N 1
ATOM 10048 C CA . SER B 1 496 ? 147.220 121.160 79.127 1.00 29.22 472 SER X CA 1
ATOM 10049 C C . SER B 1 496 ? 148.496 121.573 78.415 1.00 29.22 472 SER X C 1
ATOM 10050 O O . SER B 1 496 ? 148.837 121.039 77.363 1.00 29.22 472 SER X O 1
ATOM 10058 N N . VAL B 1 497 ? 149.195 122.549 78.995 1.00 29.05 473 VAL X N 1
ATOM 10059 C CA . VAL B 1 497 ? 150.409 123.089 78.403 1.00 29.05 473 VAL X CA 1
ATOM 10060 C C . VAL B 1 497 ? 151.512 123.077 79.451 1.00 29.05 473 VAL X C 1
ATOM 10061 O O . VAL B 1 497 ? 151.257 123.121 80.656 1.00 29.05 473 VAL X O 1
ATOM 10074 N N . GLN B 1 498 ? 152.752 122.999 78.976 1.00 31.24 474 GLN X N 1
ATOM 10075 C CA . GLN B 1 498 ? 153.895 123.061 79.873 1.00 31.24 474 GLN X CA 1
ATOM 10076 C C . GLN B 1 498 ? 155.124 123.498 79.091 1.00 31.24 474 GLN X C 1
ATOM 10077 O O . GLN B 1 498 ? 155.239 123.248 77.886 1.00 31.24 474 GLN X O 1
ATOM 10091 N N . TRP B 1 499 ? 156.030 124.172 79.792 1.00 35.75 475 TRP X N 1
ATOM 10092 C CA . TRP B 1 499 ? 157.280 124.658 79.222 1.00 35.75 475 TRP X CA 1
ATOM 10093 C C . TRP B 1 499 ? 158.428 123.863 79.826 1.00 35.75 475 TRP X C 1
ATOM 10094 O O . TRP B 1 499 ? 158.572 123.810 81.051 1.00 35.75 475 TRP X O 1
ATOM 10115 N N . LEU B 1 500 ? 159.241 123.255 78.971 1.00 38.35 476 LEU X N 1
ATOM 10116 C CA . LEU B 1 500 ? 160.332 122.398 79.406 1.00 38.35 476 LEU X CA 1
ATOM 10117 C C . LEU B 1 500 ? 161.662 123.009 78.993 1.00 38.35 476 LEU X C 1
ATOM 10118 O O . LEU B 1 500 ? 161.855 123.372 77.825 1.00 38.35 476 LEU X O 1
ATOM 10134 N N . HIS B 1 501 ? 162.568 123.128 79.955 1.00 51.54 477 HIS X N 1
ATOM 10135 C CA . HIS B 1 501 ? 163.926 123.574 79.707 1.00 51.54 477 HIS X CA 1
ATOM 10136 C C . HIS B 1 501 ? 164.888 122.614 80.385 1.00 51.54 477 HIS X C 1
ATOM 10137 O O . HIS B 1 501 ? 164.612 122.105 81.473 1.00 51.54 477 HIS X O 1
ATOM 10151 N N . ASN B 1 502 ? 166.023 122.365 79.732 1.00 60.66 478 ASN X N 1
ATOM 10152 C CA . ASN B 1 502 ? 166.984 121.380 80.221 1.00 60.66 478 ASN X CA 1
ATOM 10153 C C . ASN B 1 502 ? 166.297 120.037 80.450 1.00 60.66 478 ASN X C 1
ATOM 10154 O O . ASN B 1 502 ? 166.648 119.273 81.351 1.00 60.66 478 ASN X O 1
ATOM 10165 N N . GLU B 1 503 ? 165.294 119.752 79.626 1.00 64.17 479 GLU X N 1
ATOM 10166 C CA . GLU B 1 503 ? 164.492 118.538 79.715 1.00 64.17 479 GLU X CA 1
ATOM 10167 C C . GLU B 1 503 ? 163.742 118.428 81.036 1.00 64.17 479 GLU X C 1
ATOM 10168 O O . GLU B 1 503 ? 163.127 117.390 81.307 1.00 64.17 479 GLU X O 1
ATOM 10180 N N . VAL B 1 504 ? 163.762 119.472 81.858 1.00 50.13 480 VAL X N 1
ATOM 10181 C CA . VAL B 1 504 ? 163.059 119.494 83.133 1.00 50.13 480 VAL X CA 1
ATOM 10182 C C . VAL B 1 504 ? 161.998 120.581 83.071 1.00 50.13 480 VAL X C 1
ATOM 10183 O O . VAL B 1 504 ? 162.282 121.716 82.670 1.00 50.13 480 VAL X O 1
ATOM 10196 N N . GLN B 1 505 ? 160.775 120.225 83.449 1.00 39.72 481 GLN X N 1
ATOM 10197 C CA . GLN B 1 505 ? 159.650 121.139 83.322 1.00 39.72 481 GLN X CA 1
ATOM 10198 C C . GLN B 1 505 ? 159.876 122.393 84.156 1.00 39.72 481 GLN X C 1
ATOM 10199 O O . GLN B 1 505 ? 160.341 122.325 85.296 1.00 39.72 481 GLN X O 1
ATOM 10213 N N . LEU B 1 506 ? 159.550 123.543 83.577 1.00 41.96 482 LEU X N 1
ATOM 10214 C CA . LEU B 1 506 ? 159.612 124.796 84.308 1.00 41.96 482 LEU X CA 1
ATOM 10215 C C . LEU B 1 506 ? 158.431 124.902 85.267 1.00 41.96 482 LEU X C 1
ATOM 10216 O O . LEU B 1 506 ? 157.395 124.265 85.064 1.00 41.96 482 LEU X O 1
ATOM 10232 N N . PRO B 1 507 ? 158.558 125.709 86.319 1.00 47.62 483 PRO X N 1
ATOM 10233 C CA . PRO B 1 507 ? 157.509 125.745 87.345 1.00 47.62 483 PRO X CA 1
ATOM 10234 C C . PRO B 1 507 ? 156.148 126.073 86.752 1.00 47.62 483 PRO X C 1
ATOM 10235 O O . PRO B 1 507 ? 156.036 126.721 85.711 1.00 47.62 483 PRO X O 1
ATOM 10246 N N . ASP B 1 508 ? 155.102 125.600 87.433 1.00 50.11 484 ASP X N 1
ATOM 10247 C CA . ASP B 1 508 ? 153.745 125.784 86.930 1.00 50.11 484 ASP X CA 1
ATOM 10248 C C . ASP B 1 508 ? 153.375 127.259 86.840 1.00 50.11 484 ASP X C 1
ATOM 10249 O O . ASP B 1 508 ? 152.778 127.697 85.850 1.00 50.11 484 ASP X O 1
ATOM 10258 N N . ALA B 1 509 ? 153.725 128.045 87.858 1.00 45.06 485 ALA X N 1
ATOM 10259 C CA . ALA B 1 509 ? 153.277 129.427 87.967 1.00 45.06 485 ALA X CA 1
ATOM 10260 C C . ALA B 1 509 ? 154.264 130.420 87.367 1.00 45.06 485 ALA X C 1
ATOM 10261 O O . ALA B 1 509 ? 154.346 131.561 87.837 1.00 45.06 485 ALA X O 1
ATOM 10268 N N . ARG B 1 510 ? 155.020 130.022 86.347 1.00 44.14 486 ARG X N 1
ATOM 10269 C CA . ARG B 1 510 ? 155.944 130.928 85.682 1.00 44.14 486 ARG X CA 1
ATOM 10270 C C . ARG B 1 510 ? 155.463 131.380 84.308 1.00 44.14 486 ARG X C 1
ATOM 10271 O O . ARG B 1 510 ? 156.137 132.200 83.675 1.00 44.14 486 ARG X O 1
ATOM 10292 N N . HIS B 1 511 ? 154.324 130.881 83.834 1.00 40.27 487 HIS X N 1
ATOM 10293 C CA . HIS B 1 511 ? 153.815 131.205 82.510 1.00 40.27 487 HIS X CA 1
ATOM 10294 C C . HIS B 1 511 ? 152.320 131.471 82.583 1.00 40.27 487 HIS X C 1
ATOM 10295 O O . HIS B 1 511 ? 151.615 130.916 83.430 1.00 40.27 487 HIS X O 1
ATOM 10309 N N . SER B 1 512 ? 151.840 132.317 81.675 1.00 36.80 488 SER X N 1
ATOM 10310 C CA . SER B 1 512 ? 150.433 132.682 81.593 1.00 36.80 488 SER X CA 1
ATOM 10311 C C . SER B 1 512 ? 149.812 132.070 80.347 1.00 36.80 488 SER X C 1
ATOM 10312 O O . SER B 1 512 ? 150.360 132.189 79.247 1.00 36.80 488 SER X O 1
ATOM 10320 N N . THR B 1 513 ? 148.677 131.402 80.544 1.00 38.28 489 THR X N 1
ATOM 10321 C CA . THR B 1 513 ? 147.930 130.758 79.468 1.00 38.28 489 THR X CA 1
ATOM 10322 C C . THR B 1 513 ? 146.469 131.183 79.577 1.00 38.28 489 THR X C 1
ATOM 10323 O O . THR B 1 513 ? 145.925 131.272 80.678 1.00 38.28 489 THR X O 1
ATOM 10334 N N . THR B 1 514 ? 145.835 131.446 78.439 1.00 39.49 490 THR X N 1
ATOM 10335 C CA . THR B 1 514 ? 144.454 131.901 78.429 1.00 39.49 490 THR X CA 1
ATOM 10336 C C . THR B 1 514 ? 143.521 130.702 78.575 1.00 39.49 490 THR X C 1
ATOM 10337 O O . THR B 1 514 ? 143.941 129.600 78.934 1.00 39.49 490 THR X O 1
ATOM 10348 N N . GLN B 1 515 ? 142.232 130.913 78.319 1.00 39.80 491 GLN X N 1
ATOM 10349 C CA . GLN B 1 515 ? 141.271 129.831 78.227 1.00 39.80 491 GLN X CA 1
ATOM 10350 C C . GLN B 1 515 ? 140.846 129.641 76.777 1.00 39.80 491 GLN X C 1
ATOM 10351 O O . GLN B 1 515 ? 140.897 130.586 75.986 1.00 39.80 491 GLN X O 1
ATOM 10365 N N . PRO B 1 516 ? 140.428 128.438 76.390 1.00 40.05 492 PRO X N 1
ATOM 10366 C CA . PRO B 1 516 ? 140.113 128.198 74.978 1.00 40.05 492 PRO X CA 1
ATOM 10367 C C . PRO B 1 516 ? 139.039 129.144 74.466 1.00 40.05 492 PRO X C 1
ATOM 10368 O O . PRO B 1 516 ? 138.077 129.464 75.166 1.00 40.05 492 PRO X O 1
ATOM 10379 N N . ARG B 1 517 ? 139.221 129.596 73.228 1.00 48.61 493 ARG X N 1
ATOM 10380 C CA . ARG B 1 517 ? 138.274 130.469 72.550 1.00 48.61 493 ARG X CA 1
ATOM 10381 C C . ARG B 1 517 ? 137.910 129.844 71.215 1.00 48.61 493 ARG X C 1
ATOM 10382 O O . ARG B 1 517 ? 138.794 129.511 70.422 1.00 48.61 493 ARG X O 1
ATOM 10403 N N . LYS B 1 518 ? 136.614 129.691 70.968 1.00 50.01 494 LYS X N 1
ATOM 10404 C CA . LYS B 1 518 ? 136.161 129.084 69.725 1.00 50.01 494 LYS X CA 1
ATOM 10405 C C . LYS B 1 518 ? 136.639 129.903 68.533 1.00 50.01 494 LYS X C 1
ATOM 10406 O O . LYS B 1 518 ? 136.514 131.130 68.517 1.00 50.01 494 LYS X O 1
ATOM 10425 N N . THR B 1 519 ? 137.191 129.220 67.536 1.00 50.59 495 THR X N 1
ATOM 10426 C CA . THR B 1 519 ? 137.647 129.890 66.331 1.00 50.59 495 THR X CA 1
ATOM 10427 C C . THR B 1 519 ? 136.487 130.098 65.363 1.00 50.59 495 THR X C 1
ATOM 10428 O O . THR B 1 519 ? 135.411 129.511 65.503 1.00 50.59 495 THR X O 1
ATOM 10439 N N . LYS B 1 520 ? 136.720 130.954 64.365 1.00 58.26 496 LYS X N 1
ATOM 10440 C CA . LYS B 1 520 ? 135.681 131.230 63.379 1.00 58.26 496 LYS X CA 1
ATOM 10441 C C . LYS B 1 520 ? 135.237 129.960 62.669 1.00 58.26 496 LYS X C 1
ATOM 10442 O O . LYS B 1 520 ? 134.071 129.845 62.273 1.00 58.26 496 LYS X O 1
ATOM 10461 N N . GLY B 1 521 ? 136.143 129.001 62.502 1.00 62.79 497 GLY X N 1
ATOM 10462 C CA . GLY B 1 521 ? 135.809 127.744 61.865 1.00 62.79 497 GLY X CA 1
ATOM 10463 C C . GLY B 1 521 ? 135.492 126.671 62.883 1.00 62.79 497 GLY X C 1
ATOM 10464 O O . GLY B 1 521 ? 134.424 126.693 63.503 1.00 62.79 497 GLY X O 1
ATOM 10468 N N . SER B 1 522 ? 136.412 125.729 63.069 1.00 64.36 498 SER X N 1
ATOM 10469 C CA . SER B 1 522 ? 136.239 124.654 64.034 1.00 64.36 498 SER X CA 1
ATOM 10470 C C . SER B 1 522 ? 137.510 124.513 64.854 1.00 64.36 498 SER X C 1
ATOM 10471 O O . SER B 1 522 ? 138.605 124.851 64.396 1.00 64.36 498 SER X O 1
ATOM 10479 N N . GLY B 1 523 ? 137.353 124.012 66.076 1.00 48.75 499 GLY X N 1
ATOM 10480 C CA . GLY B 1 523 ? 138.479 123.847 66.972 1.00 48.75 499 GLY X CA 1
ATOM 10481 C C . GLY B 1 523 ? 138.769 125.099 67.768 1.00 48.75 499 GLY X C 1
ATOM 10482 O O . GLY B 1 523 ? 138.675 126.213 67.245 1.00 48.75 499 GLY X O 1
ATOM 10486 N N . PHE B 1 524 ? 139.128 124.930 69.035 1.00 42.39 500 PHE X N 1
ATOM 10487 C CA . PHE B 1 524 ? 139.351 126.060 69.922 1.00 42.39 500 PHE X CA 1
ATOM 10488 C C . PHE B 1 524 ? 140.757 126.596 69.664 1.00 42.39 500 PHE X C 1
ATOM 10489 O O . PHE B 1 524 ? 141.436 126.181 68.722 1.00 42.39 500 PHE X O 1
ATOM 10506 N N . PHE B 1 525 ? 141.219 127.527 70.495 1.00 44.32 501 PHE X N 1
ATOM 10507 C CA . PHE B 1 525 ? 142.629 127.893 70.484 1.00 44.32 501 PHE X CA 1
ATOM 10508 C C . PHE B 1 525 ? 142.984 128.508 71.828 1.00 44.32 501 PHE X C 1
ATOM 10509 O O . PHE B 1 525 ? 142.114 128.943 72.583 1.00 44.32 501 PHE X O 1
ATOM 10526 N N . VAL B 1 526 ? 144.283 128.523 72.118 1.00 38.88 502 VAL X N 1
ATOM 10527 C CA . VAL B 1 526 ? 144.802 129.041 73.377 1.00 38.88 502 VAL X CA 1
ATOM 10528 C C . VAL B 1 526 ? 146.204 129.580 73.144 1.00 38.88 502 VAL X C 1
ATOM 10529 O O . VAL B 1 526 ? 147.009 128.989 72.419 1.00 38.88 502 VAL X O 1
ATOM 10542 N N . PHE B 1 527 ? 146.498 130.706 73.783 1.00 40.93 503 PHE X N 1
ATOM 10543 C CA . PHE B 1 527 ? 147.825 131.297 73.786 1.00 40.93 503 PHE X CA 1
ATOM 10544 C C . PHE B 1 527 ? 148.495 131.023 75.125 1.00 40.93 503 PHE X C 1
ATOM 10545 O O . PHE B 1 527 ? 147.832 130.780 76.136 1.00 40.93 503 PHE X O 1
ATOM 10562 N N . SER B 1 528 ? 149.825 131.047 75.124 1.00 36.18 504 SER X N 1
ATOM 10563 C CA . SER B 1 528 ? 150.564 130.959 76.373 1.00 36.18 504 SER X CA 1
ATOM 10564 C C . SER B 1 528 ? 151.884 131.688 76.211 1.00 36.18 504 SER X C 1
ATOM 10565 O O . SER B 1 528 ? 152.491 131.643 75.142 1.00 36.18 504 SER X O 1
ATOM 10573 N N . ARG B 1 529 ? 152.317 132.370 77.265 1.00 37.33 505 ARG X N 1
ATOM 10574 C CA . ARG B 1 529 ? 153.545 133.147 77.220 1.00 37.33 505 ARG X CA 1
ATOM 10575 C C . ARG B 1 529 ? 154.400 132.853 78.440 1.00 37.33 505 ARG X C 1
ATOM 10576 O O . ARG B 1 529 ? 153.894 132.561 79.526 1.00 37.33 505 ARG X O 1
ATOM 10597 N N . LEU B 1 530 ? 155.710 132.943 78.241 1.00 41.96 506 LEU X N 1
ATOM 10598 C CA . LEU B 1 530 ? 156.669 132.792 79.320 1.00 41.96 506 LEU X CA 1
ATOM 10599 C C . LEU B 1 530 ? 157.748 133.846 79.146 1.00 41.96 506 LEU X C 1
ATOM 10600 O O . LEU B 1 530 ? 157.988 134.334 78.041 1.00 41.96 506 LEU X O 1
ATOM 10616 N N . GLU B 1 531 ? 158.388 134.205 80.253 1.00 48.10 507 GLU X N 1
ATOM 10617 C CA . GLU B 1 531 ? 159.523 135.114 80.233 1.00 48.10 507 GLU X CA 1
ATOM 10618 C C . GLU B 1 531 ? 160.786 134.369 80.639 1.00 48.10 507 GLU X C 1
ATOM 10619 O O . GLU B 1 531 ? 160.813 133.676 81.660 1.00 48.10 507 GLU X O 1
ATOM 10631 N N . VAL B 1 532 ? 161.827 134.525 79.832 1.00 45.85 508 VAL X N 1
ATOM 10632 C CA . VAL B 1 532 ? 163.089 133.827 80.014 1.00 45.85 508 VAL X CA 1
ATOM 10633 C C . VAL B 1 532 ? 164.154 134.856 80.351 1.00 45.85 508 VAL X C 1
ATOM 10634 O O . VAL B 1 532 ? 164.279 135.882 79.671 1.00 45.85 508 VAL X O 1
ATOM 10647 N N . THR B 1 533 ? 164.913 134.583 81.407 1.00 49.48 509 THR X N 1
ATOM 10648 C CA . THR B 1 533 ? 166.023 135.444 81.771 1.00 49.48 509 THR X CA 1
ATOM 10649 C C . THR B 1 533 ? 167.164 135.266 80.776 1.00 49.48 509 THR X C 1
ATOM 10650 O O . THR B 1 533 ? 167.138 134.395 79.905 1.00 49.48 509 THR X O 1
ATOM 10661 N N . ARG B 1 534 ? 168.177 136.121 80.902 1.00 57.07 510 ARG X N 1
ATOM 10662 C CA . ARG B 1 534 ? 169.319 136.012 80.005 1.00 57.07 510 ARG X CA 1
ATOM 10663 C C . ARG B 1 534 ? 170.074 134.711 80.232 1.00 57.07 510 ARG X C 1
ATOM 10664 O O . ARG B 1 534 ? 170.508 134.063 79.275 1.00 57.07 510 ARG X O 1
ATOM 10685 N N . ALA B 1 535 ? 170.241 134.313 81.495 1.00 53.86 511 ALA X N 1
ATOM 10686 C CA . ALA B 1 535 ? 171.058 133.143 81.798 1.00 53.86 511 ALA X CA 1
ATOM 10687 C C . ALA B 1 535 ? 170.465 131.874 81.198 1.00 53.86 511 ALA X C 1
ATOM 10688 O O . ALA B 1 535 ? 171.194 131.041 80.648 1.00 53.86 511 ALA X O 1
ATOM 10695 N N . GLU B 1 536 ? 169.146 131.706 81.295 1.00 51.26 512 GLU X N 1
ATOM 10696 C CA . GLU B 1 536 ? 168.529 130.463 80.846 1.00 51.26 512 GLU X CA 1
ATOM 10697 C C . GLU B 1 536 ? 168.778 130.232 79.363 1.00 51.26 512 GLU X C 1
ATOM 10698 O O . GLU B 1 536 ? 169.100 129.116 78.943 1.00 51.26 512 GLU X O 1
ATOM 10710 N N . TRP B 1 537 ? 168.635 131.277 78.548 1.00 56.11 513 TRP X N 1
ATOM 10711 C CA . TRP B 1 537 ? 168.910 131.121 77.127 1.00 56.11 513 TRP X CA 1
ATOM 10712 C C . TRP B 1 537 ? 170.388 131.281 76.798 1.00 56.11 513 TRP X C 1
ATOM 10713 O O . TRP B 1 537 ? 170.785 130.987 75.666 1.00 56.11 513 TRP X O 1
ATOM 10734 N N . GLU B 1 538 ? 171.212 131.713 77.755 1.00 61.33 514 GLU X N 1
ATOM 10735 C CA . GLU B 1 538 ? 172.638 131.871 77.491 1.00 61.33 514 GLU X CA 1
ATOM 10736 C C . GLU B 1 538 ? 173.391 130.563 77.704 1.00 61.33 514 GLU X C 1
ATOM 10737 O O . GLU B 1 538 ? 174.153 130.129 76.833 1.00 61.33 514 GLU X O 1
ATOM 10749 N N . GLN B 1 539 ? 173.198 129.926 78.860 1.00 60.75 515 GLN X N 1
ATOM 10750 C CA . GLN B 1 539 ? 173.852 128.644 79.106 1.00 60.75 515 GLN X CA 1
ATOM 10751 C C . GLN B 1 539 ? 173.348 127.576 78.141 1.00 60.75 515 GLN X C 1
ATOM 10752 O O . GLN B 1 539 ? 174.137 126.789 77.606 1.00 60.75 515 GLN X O 1
ATOM 10766 N N . LYS B 1 540 ? 172.038 127.539 77.904 1.00 59.93 516 LYS X N 1
ATOM 10767 C CA . LYS B 1 540 ? 171.420 126.633 76.947 1.00 59.93 516 LYS X CA 1
ATOM 10768 C C . LYS B 1 540 ? 170.520 127.449 76.032 1.00 59.93 516 LYS X C 1
ATOM 10769 O O . LYS B 1 540 ? 169.994 128.488 76.431 1.00 59.93 516 LYS X O 1
ATOM 10788 N N . ASP B 1 541 ? 170.348 126.979 74.799 1.00 59.62 517 ASP X N 1
ATOM 10789 C CA . ASP B 1 541 ? 169.680 127.749 73.755 1.00 59.62 517 ASP X CA 1
ATOM 10790 C C . ASP B 1 541 ? 168.497 126.996 73.161 1.00 59.62 517 ASP X C 1
ATOM 10791 O O . ASP B 1 541 ? 168.296 126.988 71.945 1.00 59.62 517 ASP X O 1
ATOM 10800 N N . GLU B 1 542 ? 167.685 126.364 74.003 1.00 55.08 518 GLU X N 1
ATOM 10801 C CA . GLU B 1 542 ? 166.559 125.595 73.496 1.00 55.08 518 GLU X CA 1
ATOM 10802 C C . GLU B 1 542 ? 165.465 125.546 74.548 1.00 55.08 518 GLU X C 1
ATOM 10803 O O . GLU B 1 542 ? 165.730 125.241 75.712 1.00 55.08 518 GLU X O 1
ATOM 10815 N N . PHE B 1 543 ? 164.239 125.833 74.122 1.00 44.12 519 PHE X N 1
ATOM 10816 C CA . PHE B 1 543 ? 163.062 125.708 74.966 1.00 44.12 519 PHE X CA 1
ATOM 10817 C C . PHE B 1 543 ? 162.073 124.789 74.271 1.00 44.12 519 PHE X C 1
ATOM 10818 O O . PHE B 1 543 ? 162.065 124.693 73.042 1.00 44.12 519 PHE X O 1
ATOM 10835 N N . ILE B 1 544 ? 161.227 124.123 75.052 1.00 39.15 520 ILE X N 1
ATOM 10836 C CA . ILE B 1 544 ? 160.214 123.230 74.508 1.00 39.15 520 ILE X CA 1
ATOM 10837 C C . ILE B 1 544 ? 158.852 123.691 74.998 1.00 39.15 520 ILE X C 1
ATOM 10838 O O . ILE B 1 544 ? 158.651 123.875 76.203 1.00 39.15 520 ILE X O 1
ATOM 10854 N N . CYS B 1 545 ? 157.927 123.887 74.059 1.00 37.19 521 CYS X N 1
ATOM 10855 C CA . CYS B 1 545 ? 156.515 124.092 74.359 1.00 37.19 521 CYS X CA 1
ATOM 10856 C C . CYS B 1 545 ? 155.804 122.772 74.104 1.00 37.19 521 CYS X C 1
ATOM 10857 O O . CYS B 1 545 ? 155.747 122.309 72.962 1.00 37.19 521 CYS X O 1
ATOM 10864 N N . ARG B 1 546 ? 155.270 122.164 75.159 1.00 34.71 522 ARG X N 1
ATOM 10865 C CA . ARG B 1 546 ? 154.613 120.872 75.061 1.00 34.71 522 ARG X CA 1
ATOM 10866 C C . ARG B 1 546 ? 153.142 121.019 75.417 1.00 34.71 522 ARG X C 1
ATOM 10867 O O . ARG B 1 546 ? 152.790 121.734 76.359 1.00 34.71 522 ARG X O 1
ATOM 10888 N N . ALA B 1 547 ? 152.288 120.356 74.645 1.00 31.80 523 ALA X N 1
ATOM 10889 C CA . ALA B 1 547 ? 150.849 120.382 74.845 1.00 31.80 523 ALA X CA 1
ATOM 10890 C C . ALA B 1 547 ? 150.335 118.958 74.929 1.00 31.80 523 ALA X C 1
ATOM 10891 O O . ALA B 1 547 ? 150.646 118.128 74.071 1.00 31.80 523 ALA X O 1
ATOM 10898 N N . VAL B 1 548 ? 149.537 118.691 75.955 1.00 32.43 524 VAL X N 1
ATOM 10899 C CA . VAL B 1 548 ? 148.976 117.375 76.221 1.00 32.43 524 VAL X CA 1
ATOM 10900 C C . VAL B 1 548 ? 147.487 117.432 75.916 1.00 32.43 524 VAL X C 1
ATOM 10901 O O . VAL B 1 548 ? 146.741 118.177 76.566 1.00 32.43 524 VAL X O 1
ATOM 10914 N N . HIS B 1 549 ? 147.062 116.648 74.929 1.00 33.51 525 HIS X N 1
ATOM 10915 C CA . HIS B 1 549 ? 145.675 116.601 74.499 1.00 33.51 525 HIS X CA 1
ATOM 10916 C C . HIS B 1 549 ? 145.279 115.151 74.275 1.00 33.51 525 HIS X C 1
ATOM 10917 O O . HIS B 1 549 ? 146.119 114.307 73.956 1.00 33.51 525 HIS X O 1
ATOM 10931 N N . GLU B 1 550 ? 143.983 114.873 74.431 1.00 36.74 526 GLU X N 1
ATOM 10932 C CA . GLU B 1 550 ? 143.511 113.492 74.401 1.00 36.74 526 GLU X CA 1
ATOM 10933 C C . GLU B 1 550 ? 143.874 112.807 73.089 1.00 36.74 526 GLU X C 1
ATOM 10934 O O . GLU B 1 550 ? 144.453 111.715 73.086 1.00 36.74 526 GLU X O 1
ATOM 10946 N N . ALA B 1 551 ? 143.554 113.435 71.962 1.00 37.09 527 ALA X N 1
ATOM 10947 C CA . ALA B 1 551 ? 143.767 112.831 70.655 1.00 37.09 527 ALA X CA 1
ATOM 10948 C C . ALA B 1 551 ? 145.080 113.251 70.015 1.00 37.09 527 ALA X C 1
ATOM 10949 O O . ALA B 1 551 ? 145.284 112.998 68.824 1.00 37.09 527 ALA X O 1
ATOM 10956 N N . ALA B 1 552 ? 145.976 113.878 70.770 1.00 38.73 528 ALA X N 1
ATOM 10957 C CA . ALA B 1 552 ? 147.221 114.378 70.206 1.00 38.73 528 ALA X CA 1
ATOM 10958 C C . ALA B 1 552 ? 148.198 113.248 69.914 1.00 38.73 528 ALA X C 1
ATOM 10959 O O . ALA B 1 552 ? 149.166 113.055 70.655 1.00 38.73 528 ALA X O 1
ATOM 10966 N N . SER B 1 553 ? 147.950 112.492 68.844 1.00 46.90 529 SER X N 1
ATOM 10967 C CA . SER B 1 553 ? 148.896 111.484 68.378 1.00 46.90 529 SER X CA 1
ATOM 10968 C C . SER B 1 553 ? 148.997 110.351 69.393 1.00 46.90 529 SER X C 1
ATOM 10969 O O . SER B 1 553 ? 148.436 110.451 70.491 1.00 46.90 529 SER X O 1
ATOM 10977 N N . PRO B 1 554 ? 149.685 109.254 69.064 1.00 45.10 530 PRO X N 1
ATOM 10978 C CA . PRO B 1 554 ? 149.787 108.145 70.028 1.00 45.10 530 PRO X CA 1
ATOM 10979 C C . PRO B 1 554 ? 150.364 108.558 71.371 1.00 45.10 530 PRO X C 1
ATOM 10980 O O . PRO B 1 554 ? 149.938 108.037 72.408 1.00 45.10 530 PRO X O 1
ATOM 10984 N N . SER B 1 555 ? 151.329 109.479 71.382 1.00 44.78 531 SER X N 1
ATOM 10985 C CA . SER B 1 555 ? 151.902 109.949 72.636 1.00 44.78 531 SER X CA 1
ATOM 10986 C C . SER B 1 555 ? 150.964 110.869 73.404 1.00 44.78 531 SER X C 1
ATOM 10987 O O . SER B 1 555 ? 151.242 111.174 74.568 1.00 44.78 531 SER X O 1
ATOM 10995 N N . GLN B 1 556 ? 149.872 111.316 72.787 1.00 39.31 532 GLN X N 1
ATOM 10996 C CA . GLN B 1 556 ? 148.920 112.255 73.372 1.00 39.31 532 GLN X CA 1
ATOM 10997 C C . GLN B 1 556 ? 149.540 113.614 73.663 1.00 39.31 532 GLN X C 1
ATOM 10998 O O . GLN B 1 556 ? 148.932 114.425 74.367 1.00 39.31 532 GLN X O 1
ATOM 11012 N N . THR B 1 557 ? 150.729 113.892 73.136 1.00 37.03 533 THR X N 1
ATOM 11013 C CA . THR B 1 557 ? 151.387 115.169 73.361 1.00 37.03 533 THR X CA 1
ATOM 11014 C C . THR B 1 557 ? 152.113 115.602 72.099 1.00 37.03 533 THR X C 1
ATOM 11015 O O . THR B 1 557 ? 152.702 114.782 71.389 1.00 37.03 533 THR X O 1
ATOM 11026 N N . VAL B 1 558 ? 152.074 116.906 71.837 1.00 37.95 534 VAL X N 1
ATOM 11027 C CA . VAL B 1 558 ? 152.782 117.512 70.718 1.00 37.95 534 VAL X CA 1
ATOM 11028 C C . VAL B 1 558 ? 153.684 118.600 71.274 1.00 37.95 534 VAL X C 1
ATOM 11029 O O . VAL B 1 558 ? 153.259 119.393 72.119 1.00 37.95 534 VAL X O 1
ATOM 11042 N N . GLN B 1 559 ? 154.924 118.644 70.801 1.00 39.64 535 GLN X N 1
ATOM 11043 C CA . GLN B 1 559 ? 155.904 119.589 71.312 1.00 39.64 535 GLN X CA 1
ATOM 11044 C C . GLN B 1 559 ? 156.551 120.353 70.167 1.00 39.64 535 GLN X C 1
ATOM 11045 O O . GLN B 1 559 ? 156.612 119.871 69.033 1.00 39.64 535 GLN X O 1
ATOM 11059 N N . ARG B 1 560 ? 157.030 121.554 70.478 1.00 43.86 536 ARG X N 1
ATOM 11060 C CA . ARG B 1 560 ? 157.732 122.381 69.508 1.00 43.86 536 ARG X CA 1
ATOM 11061 C C . ARG B 1 560 ? 158.920 123.057 70.176 1.00 43.86 536 ARG X C 1
ATOM 11062 O O . ARG B 1 560 ? 158.890 123.370 71.369 1.00 43.86 536 ARG X O 1
ATOM 11083 N N . ALA B 1 561 ? 159.964 123.288 69.388 1.00 48.65 537 ALA X N 1
ATOM 11084 C CA . ALA B 1 561 ? 161.219 123.831 69.881 1.00 48.65 537 ALA X CA 1
ATOM 11085 C C . ALA B 1 561 ? 161.328 125.318 69.568 1.00 48.65 537 ALA X C 1
ATOM 11086 O O . ALA B 1 561 ? 160.881 125.787 68.519 1.00 48.65 537 ALA X O 1
ATOM 11093 N N . VAL B 1 562 ? 161.935 126.055 70.494 1.00 46.37 538 VAL X N 1
ATOM 11094 C CA . VAL B 1 562 ? 162.098 127.500 70.379 1.00 46.37 538 VAL X CA 1
ATOM 11095 C C . VAL B 1 562 ? 163.550 127.853 70.659 1.00 46.37 538 VAL X C 1
ATOM 11096 O O . VAL B 1 562 ? 164.110 127.435 71.679 1.00 46.37 538 VAL X O 1
ATOM 11109 N N . SER B 1 563 ? 164.154 128.629 69.763 1.00 55.54 539 SER X N 1
ATOM 11110 C CA . SER B 1 563 ? 165.505 129.145 69.941 1.00 55.54 539 SER X CA 1
ATOM 11111 C C . SER B 1 563 ? 165.432 130.663 69.993 1.00 55.54 539 SER X C 1
ATOM 11112 O O . SER B 1 563 ? 164.978 131.298 69.036 1.00 55.54 539 SER X O 1
ATOM 11120 N N . VAL B 1 564 ? 165.880 131.242 71.108 1.00 52.31 540 VAL X N 1
ATOM 11121 C CA . VAL B 1 564 ? 165.812 132.691 71.260 1.00 52.31 540 VAL X CA 1
ATOM 11122 C C . VAL B 1 564 ? 166.707 133.376 70.237 1.00 52.31 540 VAL X C 1
ATOM 11123 O O . VAL B 1 564 ? 166.321 134.378 69.626 1.00 52.31 540 VAL X O 1
ATOM 11129 N N . ASN B 1 565 ? 167.911 132.851 70.032 1.00 59.86 541 ASN X N 1
ATOM 11130 C CA . ASN B 1 565 ? 168.907 133.469 69.158 1.00 59.86 541 ASN X CA 1
ATOM 11131 C C . ASN B 1 565 ? 169.430 132.429 68.178 1.00 59.86 541 ASN X C 1
ATOM 11132 O O . ASN B 1 565 ? 170.592 132.010 68.252 1.00 59.86 541 ASN X O 1
ATOM 11138 N N . PRO B 1 566 ? 168.589 131.987 67.234 1.00 69.56 542 PRO X N 1
ATOM 11139 C CA . PRO B 1 566 ? 169.003 131.038 66.197 1.00 69.56 542 PRO X CA 1
ATOM 11140 C C . PRO B 1 566 ? 170.046 131.633 65.257 1.00 69.56 542 PRO X C 1
ATOM 11141 O O . PRO B 1 566 ? 170.194 132.854 65.235 1.00 69.56 542 PRO X O 1
ATOM 11145 N N . LEU C 2 155 ? 69.016 155.729 31.894 1.00 109.36 111 LEU h N 1
ATOM 11146 C CA . LEU C 2 155 ? 69.288 154.297 31.855 1.00 109.36 111 LEU h CA 1
ATOM 11147 C C . LEU C 2 155 ? 69.235 153.769 30.426 1.00 109.36 111 LEU h C 1
ATOM 11148 O O . LEU C 2 155 ? 68.400 152.928 30.095 1.00 109.36 111 LEU h O 1
ATOM 11150 N N . GLY C 2 156 ? 70.133 154.270 29.581 1.00 104.15 112 GLY h N 1
ATOM 11151 C CA . GLY C 2 156 ? 70.194 153.860 28.194 1.00 104.15 112 GLY h CA 1
ATOM 11152 C C . GLY C 2 156 ? 70.944 152.579 27.922 1.00 104.15 112 GLY h C 1
ATOM 11153 O O . GLY C 2 156 ? 70.959 152.113 26.779 1.00 104.15 112 GLY h O 1
ATOM 11154 N N . GLN C 2 157 ? 71.571 151.991 28.935 1.00 106.05 113 GLN h N 1
ATOM 11155 C CA . GLN C 2 157 ? 72.310 150.748 28.788 1.00 106.05 113 GLN h CA 1
ATOM 11156 C C . GLN C 2 157 ? 71.930 149.784 29.901 1.00 106.05 113 GLN h C 1
ATOM 11157 O O . GLN C 2 157 ? 71.523 150.210 30.987 1.00 106.05 113 GLN h O 1
ATOM 11159 N N . PRO C 2 158 ? 72.050 148.481 29.658 1.00 114.29 114 PRO h N 1
ATOM 11160 C CA . PRO C 2 158 ? 71.718 147.510 30.706 1.00 114.29 114 PRO h CA 1
ATOM 11161 C C . PRO C 2 158 ? 72.602 147.698 31.930 1.00 114.29 114 PRO h C 1
ATOM 11162 O O . PRO C 2 158 ? 73.788 148.015 31.822 1.00 114.29 114 PRO h O 1
ATOM 11164 N N . LYS C 2 159 ? 72.009 147.497 33.104 1.00 113.13 115 LYS h N 1
ATOM 11165 C CA . LYS C 2 159 ? 72.749 147.648 34.348 1.00 113.13 115 LYS h CA 1
ATOM 11166 C C . LYS C 2 159 ? 73.882 146.633 34.422 1.00 113.13 115 LYS h C 1
ATOM 11167 O O . LYS C 2 159 ? 73.715 145.462 34.070 1.00 113.13 115 LYS h O 1
ATOM 11169 N N . ALA C 2 160 ? 75.042 147.091 34.883 1.00 113.77 116 ALA h N 1
ATOM 11170 C CA . ALA C 2 160 ? 76.223 146.252 35.032 1.00 113.77 116 ALA h CA 1
ATOM 11171 C C . ALA C 2 160 ? 76.538 146.086 36.511 1.00 113.77 116 ALA h C 1
ATOM 11172 O O . ALA C 2 160 ? 76.607 147.075 37.249 1.00 113.77 116 ALA h O 1
ATOM 11174 N N . ALA C 2 161 ? 76.726 144.845 36.937 1.00 113.81 117 ALA h N 1
ATOM 11175 C CA . ALA C 2 161 ? 77.041 144.571 38.330 1.00 113.81 117 ALA h CA 1
ATOM 11176 C C . ALA C 2 161 ? 78.396 145.175 38.678 1.00 113.81 117 ALA h C 1
ATOM 11177 O O . ALA C 2 161 ? 79.396 144.854 38.018 1.00 113.81 117 ALA h O 1
ATOM 11179 N N . PRO C 2 162 ? 78.479 146.043 39.684 1.00 108.36 118 PRO h N 1
ATOM 11180 C CA . PRO C 2 162 ? 79.769 146.663 40.006 1.00 108.36 118 PRO h CA 1
ATOM 11181 C C . PRO C 2 162 ? 80.805 145.623 40.402 1.00 108.36 118 PRO h C 1
ATOM 11182 O O . PRO C 2 162 ? 80.506 144.651 41.099 1.00 108.36 118 PRO h O 1
ATOM 11184 N N . SER C 2 163 ? 82.038 145.841 39.951 1.00 109.74 119 SER h N 1
ATOM 11185 C CA . SER C 2 163 ? 83.180 145.010 40.313 1.00 109.74 119 SER h CA 1
ATOM 11186 C C . SER C 2 163 ? 84.084 145.841 41.215 1.00 109.74 119 SER h C 1
ATOM 11187 O O . SER C 2 163 ? 84.702 146.809 40.759 1.00 109.74 119 SER h O 1
ATOM 11189 N N . VAL C 2 164 ? 84.156 145.467 42.489 1.00 108.81 120 VAL h N 1
ATOM 11190 C CA . VAL C 2 164 ? 84.885 146.226 43.499 1.00 108.81 120 VAL h CA 1
ATOM 11191 C C . VAL C 2 164 ? 86.077 145.397 43.953 1.00 108.81 120 VAL h C 1
ATOM 11192 O O . VAL C 2 164 ? 85.919 144.242 44.371 1.00 108.81 120 VAL h O 1
ATOM 11194 N N . THR C 2 165 ? 87.266 145.984 43.868 1.00 114.77 121 THR h N 1
ATOM 11195 C CA . THR C 2 165 ? 88.498 145.364 44.341 1.00 114.77 121 THR h CA 1
ATOM 11196 C C . THR C 2 165 ? 89.078 146.226 45.454 1.00 114.77 121 THR h C 1
ATOM 11197 O O . THR C 2 165 ? 89.305 147.424 45.258 1.00 114.77 121 THR h O 1
ATOM 11199 N N . LEU C 2 166 ? 89.317 145.618 46.613 1.00 119.16 122 LEU h N 1
ATOM 11200 C CA . LEU C 2 166 ? 89.854 146.322 47.771 1.00 119.16 122 LEU h CA 1
ATOM 11201 C C . LEU C 2 166 ? 91.335 145.994 47.914 1.00 119.16 122 LEU h C 1
ATOM 11202 O O . LEU C 2 166 ? 91.698 144.839 48.165 1.00 119.16 122 LEU h O 1
ATOM 11204 N N . PHE C 2 167 ? 92.183 147.007 47.758 1.00 120.98 123 PHE h N 1
ATOM 11205 C CA . PHE C 2 167 ? 93.621 146.822 47.878 1.00 120.98 123 PHE h CA 1
ATOM 11206 C C . PHE C 2 167 ? 94.049 147.057 49.319 1.00 120.98 123 PHE h C 1
ATOM 11207 O O . PHE C 2 167 ? 93.788 148.140 49.860 1.00 120.98 123 PHE h O 1
ATOM 11209 N N . PRO C 2 168 ? 9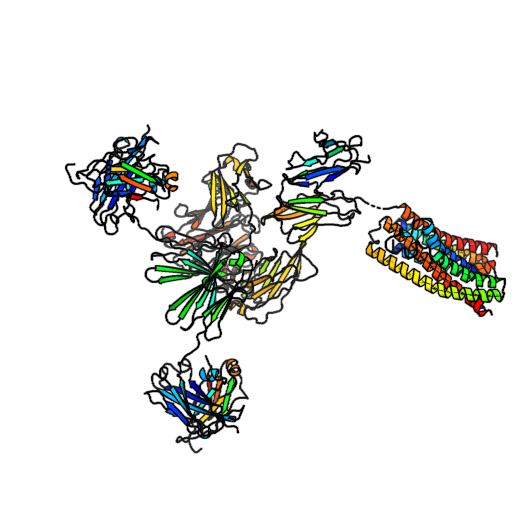4.689 146.091 49.975 1.00 119.56 124 PRO h N 1
ATOM 11210 C CA . PRO C 2 168 ? 95.152 146.328 51.336 1.00 119.56 124 PRO h CA 1
ATOM 11211 C C . PRO C 2 168 ? 96.159 147.460 51.364 1.00 119.56 124 PRO h C 1
ATOM 11212 O O . PRO C 2 168 ? 96.907 147.674 50.391 1.00 119.56 124 PRO h O 1
ATOM 11214 N N . PRO C 2 169 ? 96.210 148.218 52.457 1.00 117.78 125 PRO h N 1
ATOM 11215 C CA . PRO C 2 169 ? 97.126 149.364 52.509 1.00 117.78 125 PRO h CA 1
ATOM 11216 C C . PRO C 2 169 ? 98.571 148.932 52.306 1.00 117.78 125 PRO h C 1
ATOM 11217 O O . PRO C 2 169 ? 98.996 147.872 52.772 1.00 117.78 125 PRO h O 1
ATOM 11219 N N . SER C 2 170 ? 99.326 149.769 51.599 1.00 111.78 126 SER h N 1
ATOM 11220 C CA . SER C 2 170 ? 100.720 149.464 51.311 1.00 111.78 126 SER h CA 1
ATOM 11221 C C . SER C 2 170 ? 101.551 149.479 52.588 1.00 111.78 126 SER h C 1
ATOM 11222 O O . SER C 2 170 ? 101.357 150.324 53.467 1.00 111.78 126 SER h O 1
ATOM 11224 N N . SER C 2 171 ? 102.486 148.531 52.686 1.00 106.95 127 SER h N 1
ATOM 11225 C CA . SER C 2 171 ? 103.345 148.462 53.863 1.00 106.95 127 SER h CA 1
ATOM 11226 C C . SER C 2 171 ? 104.211 149.710 53.990 1.00 106.95 127 SER h C 1
ATOM 11227 O O . SER C 2 171 ? 104.366 150.257 55.088 1.00 106.95 127 SER h O 1
ATOM 11229 N N . GLU C 2 172 ? 104.789 150.172 52.878 1.00 105.71 128 GLU h N 1
ATOM 11230 C CA . GLU C 2 172 ? 105.618 151.373 52.922 1.00 105.71 128 GLU h CA 1
ATOM 11231 C C . GLU C 2 172 ? 104.799 152.593 53.326 1.00 105.71 128 GLU h C 1
ATOM 11232 O O . GLU C 2 172 ? 105.247 153.409 54.140 1.00 105.71 128 GLU h O 1
ATOM 11234 N N . GLU C 2 173 ? 103.596 152.734 52.765 1.00 107.67 129 GLU h N 1
ATOM 11235 C CA . GLU C 2 173 ? 102.733 153.847 53.146 1.00 107.67 129 GLU h CA 1
ATOM 11236 C C . GLU C 2 173 ? 102.349 153.763 54.618 1.00 107.67 129 GLU h C 1
ATOM 11237 O O . GLU C 2 173 ? 102.309 154.782 55.317 1.00 107.67 129 GLU h O 1
ATOM 11239 N N . LEU C 2 174 ? 102.060 152.554 55.105 1.00 110.64 130 LEU h N 1
ATOM 11240 C CA . LEU C 2 174 ? 101.729 152.387 56.516 1.00 110.64 130 LEU h CA 1
ATOM 11241 C C . LEU C 2 174 ? 102.901 152.782 57.405 1.00 110.64 130 LEU h C 1
ATOM 11242 O O . LEU C 2 174 ? 102.713 153.420 58.447 1.00 110.64 130 LEU h O 1
ATOM 11244 N N . GLN C 2 175 ? 104.120 152.410 57.010 1.00 106.15 131 GLN h N 1
ATOM 11245 C CA . GLN C 2 175 ? 105.300 152.783 57.782 1.00 106.15 131 GLN h CA 1
ATOM 11246 C C . GLN C 2 175 ? 105.482 154.292 57.859 1.00 106.15 131 GLN h C 1
ATOM 11247 O O . GLN C 2 175 ? 106.155 154.778 58.774 1.00 106.15 131 GLN h O 1
ATOM 11249 N N . ALA C 2 176 ? 104.899 155.042 56.924 1.00 112.64 132 ALA h N 1
ATOM 11250 C CA . ALA C 2 176 ? 104.980 156.495 56.917 1.00 112.64 132 ALA h CA 1
ATOM 11251 C C . ALA C 2 176 ? 103.885 157.147 57.754 1.00 112.64 132 ALA h C 1
ATOM 11252 O O . ALA C 2 176 ? 103.555 158.316 57.527 1.00 112.64 132 ALA h O 1
ATOM 11254 N N . ASN C 2 177 ? 103.314 156.415 58.712 1.00 114.72 133 ASN h N 1
ATOM 11255 C CA . ASN C 2 177 ? 102.281 156.946 59.601 1.00 114.72 133 ASN h CA 1
ATOM 11256 C C . ASN C 2 177 ? 101.045 157.398 58.829 1.00 114.72 133 ASN h C 1
ATOM 11257 O O . ASN C 2 177 ? 100.347 158.327 59.244 1.00 114.72 133 ASN h O 1
ATOM 11259 N N . LYS C 2 178 ? 100.762 156.747 57.704 1.00 116.32 134 LYS h N 1
ATOM 11260 C CA . LYS C 2 178 ? 99.595 157.058 56.890 1.00 116.32 134 LYS h CA 1
ATOM 11261 C C . LYS C 2 178 ? 98.800 155.784 56.653 1.00 116.32 134 LYS h C 1
ATOM 11262 O O . LYS C 2 178 ? 99.365 154.764 56.245 1.00 116.32 134 LYS h O 1
ATOM 11264 N N . ALA C 2 179 ? 97.494 155.845 56.903 1.00 122.66 135 ALA h N 1
ATOM 11265 C CA . ALA C 2 179 ? 96.595 154.717 56.693 1.00 122.66 135 ALA h CA 1
ATOM 11266 C C . ALA C 2 179 ? 95.657 155.054 55.545 1.00 122.66 135 ALA h C 1
ATOM 11267 O O . ALA C 2 179 ? 94.830 155.964 55.663 1.00 122.66 135 ALA h O 1
ATOM 11269 N N . THR C 2 180 ? 95.783 154.320 54.441 1.00 118.08 136 THR h N 1
ATOM 11270 C CA . THR C 2 180 ? 94.951 154.541 53.267 1.00 118.08 136 THR h CA 1
ATOM 11271 C C . THR C 2 180 ? 94.400 153.210 52.783 1.00 118.08 136 THR h C 1
ATOM 11272 O O . THR C 2 180 ? 95.164 152.276 52.524 1.00 118.08 136 THR h O 1
ATOM 11274 N N . LEU C 2 181 ? 93.079 153.130 52.663 1.00 118.66 137 LEU h N 1
ATOM 11275 C CA . LEU C 2 181 ? 92.401 151.955 52.128 1.00 118.66 137 LEU h CA 1
ATOM 11276 C C . LEU C 2 181 ? 91.795 152.323 50.781 1.00 118.66 137 LEU h C 1
ATOM 11277 O O . LEU C 2 181 ? 91.002 153.265 50.694 1.00 118.66 137 LEU h O 1
ATOM 11279 N N . VAL C 2 182 ? 92.161 151.581 49.740 1.00 118.74 138 VAL h N 1
ATOM 11280 C CA . VAL C 2 182 ? 91.764 151.885 48.370 1.00 118.74 138 VAL h CA 1
ATOM 11281 C C . VAL C 2 182 ? 90.768 150.835 47.902 1.00 118.74 138 VAL h C 1
ATOM 11282 O O . VAL C 2 182 ? 90.987 149.632 48.091 1.00 118.74 138 VAL h O 1
ATOM 11284 N N . CYS C 2 183 ? 89.669 151.290 47.301 1.00 114.88 139 CYS h N 1
ATOM 11285 C CA . CYS C 2 183 ? 88.688 150.410 46.679 1.00 114.88 139 CYS h CA 1
ATOM 11286 C C . CYS C 2 183 ? 88.419 150.916 45.271 1.00 114.88 139 CYS h C 1
ATOM 11287 O O . CYS C 2 183 ? 87.984 152.058 45.093 1.00 114.88 139 CYS h O 1
ATOM 11289 N N . LEU C 2 184 ? 88.675 150.071 44.278 1.00 112.42 140 LEU h N 1
ATOM 11290 C CA . LEU C 2 184 ? 88.467 150.418 42.879 1.00 112.42 140 LEU h CA 1
ATOM 11291 C C . LEU C 2 184 ? 87.187 149.752 42.390 1.00 112.42 140 LEU h C 1
ATOM 11292 O O . LEU C 2 184 ? 87.047 148.528 42.480 1.00 112.42 140 LEU h O 1
ATOM 11294 N N . ILE C 2 185 ? 86.261 150.558 41.877 1.00 116.36 141 ILE h N 1
ATOM 11295 C CA . ILE C 2 185 ? 84.987 150.078 41.356 1.00 116.36 141 ILE h CA 1
ATOM 11296 C C . ILE C 2 185 ? 84.996 150.277 39.847 1.00 116.36 141 ILE h C 1
ATOM 11297 O O . ILE C 2 185 ? 85.189 151.399 39.361 1.00 116.36 141 ILE h O 1
ATOM 11299 N N . SER C 2 186 ? 84.786 149.189 39.109 1.00 115.67 142 SER h N 1
ATOM 11300 C CA . SER C 2 186 ? 84.799 149.220 37.655 1.00 115.67 142 SER h CA 1
ATOM 11301 C C . SER C 2 186 ? 83.696 148.317 37.122 1.00 115.67 142 SER h C 1
ATOM 11302 O O . SER C 2 186 ? 83.205 147.423 37.816 1.00 115.67 142 SER h O 1
ATOM 11304 N N . ASP C 2 187 ? 83.310 148.566 35.871 1.00 114.76 143 ASP h N 1
ATOM 11305 C CA . ASP C 2 187 ? 82.272 147.792 35.194 1.00 114.76 143 ASP h CA 1
ATOM 11306 C C . ASP C 2 187 ? 80.946 147.873 35.954 1.00 114.76 143 ASP h C 1
ATOM 11307 O O . ASP C 2 187 ? 80.409 146.877 36.441 1.00 114.76 143 ASP h O 1
ATOM 11309 N N . PHE C 2 188 ? 80.423 149.096 36.046 1.00 113.91 144 PHE h N 1
ATOM 11310 C CA . PHE C 2 188 ? 79.151 149.357 36.722 1.00 113.91 144 PHE h CA 1
ATOM 11311 C C . PHE C 2 188 ? 78.374 150.368 35.884 1.00 113.91 144 PHE h C 1
ATOM 11312 O O . PHE C 2 188 ? 78.625 151.574 35.965 1.00 113.91 144 PHE h O 1
ATOM 11314 N N . TYR C 2 189 ? 77.432 149.873 35.081 1.00 113.79 145 TYR h N 1
ATOM 11315 C CA . TYR C 2 189 ? 76.628 150.768 34.255 1.00 113.79 145 TYR h CA 1
ATOM 11316 C C . TYR C 2 189 ? 75.901 151.825 35.074 1.00 113.79 145 TYR h C 1
ATOM 11317 O O . TYR C 2 189 ? 75.892 152.995 34.654 1.00 113.79 145 TYR h O 1
ATOM 11319 N N . PRO C 2 190 ? 75.290 151.506 36.215 1.00 115.94 146 PRO h N 1
ATOM 11320 C CA . PRO C 2 190 ? 74.588 152.534 37.015 1.00 115.94 146 PRO h CA 1
ATOM 11321 C C . PRO C 2 190 ? 75.559 153.438 37.772 1.00 115.94 146 PRO h C 1
ATOM 11322 O O . PRO C 2 190 ? 75.894 153.240 38.940 1.00 115.94 146 PRO h O 1
ATOM 11324 N N . GLY C 2 191 ? 76.035 154.472 37.081 1.00 116.78 147 GLY h N 1
ATOM 11325 C CA . GLY C 2 191 ? 77.015 155.369 37.658 1.00 116.78 147 GLY h CA 1
ATOM 11326 C C . GLY C 2 191 ? 76.449 156.287 38.721 1.00 116.78 147 GLY h C 1
ATOM 11327 O O . GLY C 2 191 ? 76.593 157.511 38.641 1.00 116.78 147 GLY h O 1
ATOM 11328 N N . ALA C 2 192 ? 75.798 155.700 39.726 1.00 116.72 148 ALA h N 1
ATOM 11329 C CA . ALA C 2 192 ? 75.295 156.448 40.879 1.00 116.72 148 ALA h CA 1
ATOM 11330 C C . ALA C 2 192 ? 75.321 155.491 42.073 1.00 116.72 148 ALA h C 1
ATOM 11331 O O . ALA C 2 192 ? 74.378 154.728 42.292 1.00 116.72 148 ALA h O 1
ATOM 11333 N N . VAL C 2 193 ? 76.413 155.544 42.837 1.00 113.39 149 VAL h N 1
ATOM 11334 C CA . VAL C 2 193 ? 76.621 154.648 43.965 1.00 113.39 149 VAL h CA 1
ATOM 11335 C C . VAL C 2 193 ? 77.122 155.449 45.158 1.00 113.39 149 VAL h C 1
ATOM 11336 O O . VAL C 2 193 ? 77.637 156.560 45.021 1.00 113.39 149 VAL h O 1
ATOM 11338 N N . THR C 2 194 ? 76.964 154.863 46.340 1.00 112.50 150 THR h N 1
ATOM 11339 C CA . THR C 2 194 ? 77.453 155.442 47.584 1.00 112.50 150 THR h CA 1
ATOM 11340 C C . THR C 2 194 ? 78.638 154.623 48.075 1.00 112.50 150 THR h C 1
ATOM 11341 O O . THR C 2 194 ? 78.553 153.394 48.156 1.00 112.50 150 THR h O 1
ATOM 11343 N N . VAL C 2 195 ? 79.737 155.300 48.390 1.00 114.83 151 VAL h N 1
ATOM 11344 C CA . VAL C 2 195 ? 80.965 154.648 48.830 1.00 114.83 151 VAL h CA 1
ATOM 11345 C C . VAL C 2 195 ? 81.019 154.712 50.349 1.00 114.83 151 VAL h C 1
ATOM 11346 O O . VAL C 2 195 ? 80.932 155.797 50.937 1.00 114.83 151 VAL h O 1
ATOM 11348 N N . ALA C 2 196 ? 81.161 153.552 50.987 1.00 108.09 152 ALA h N 1
ATOM 11349 C CA . ALA C 2 196 ? 81.209 153.463 52.438 1.00 108.09 152 ALA h CA 1
ATOM 11350 C C . ALA C 2 196 ? 82.397 152.617 52.869 1.00 108.09 152 ALA h C 1
ATOM 11351 O O . ALA C 2 196 ? 82.704 151.588 52.260 1.00 108.09 152 ALA h O 1
ATOM 11353 N N . TRP C 2 197 ? 83.069 153.063 53.926 1.00 112.69 153 TRP h N 1
ATOM 11354 C CA . TRP C 2 197 ? 84.218 152.358 54.478 1.00 112.69 153 TRP h CA 1
ATOM 11355 C C . TRP C 2 197 ? 83.854 151.897 55.881 1.00 112.69 153 TRP h C 1
ATOM 11356 O O . TRP C 2 197 ? 83.595 152.722 56.761 1.00 112.69 153 TRP h O 1
ATOM 11358 N N . LYS C 2 198 ? 83.830 150.580 56.082 1.00 113.90 154 LYS h N 1
ATOM 11359 C CA . LYS C 2 198 ? 83.464 149.998 57.373 1.00 113.90 154 LYS h CA 1
ATOM 11360 C C . LYS C 2 198 ? 84.633 149.348 58.114 1.00 113.90 154 LYS h C 1
ATOM 11361 O O . LYS C 2 198 ? 85.434 148.618 57.524 1.00 113.90 154 LYS h O 1
ATOM 11363 N N . ALA C 2 199 ? 84.706 149.603 59.418 1.00 115.68 155 ALA h N 1
ATOM 11364 C CA . ALA C 2 199 ? 85.772 149.062 60.249 1.00 115.68 155 ALA h CA 1
ATOM 11365 C C . ALA C 2 199 ? 85.171 148.179 61.333 1.00 115.68 155 ALA h C 1
ATOM 11366 O O . ALA C 2 199 ? 84.215 148.579 62.006 1.00 115.68 155 ALA h O 1
ATOM 11368 N N . ASP C 2 200 ? 85.733 146.982 61.498 1.00 113.31 156 ASP h N 1
ATOM 11369 C CA . ASP C 2 200 ? 85.266 146.047 62.515 1.00 113.31 156 ASP h CA 1
ATOM 11370 C C . ASP C 2 200 ? 83.811 145.660 62.282 1.00 113.31 156 ASP h C 1
ATOM 11371 O O . ASP C 2 200 ? 83.515 144.822 61.424 1.00 113.31 156 ASP h O 1
ATOM 11373 N N . SER C 2 201 ? 82.896 146.263 63.042 1.00 113.42 157 SER h N 1
ATOM 11374 C CA . SER C 2 201 ? 81.479 145.945 62.948 1.00 113.42 157 SER h CA 1
ATOM 11375 C C . SER C 2 201 ? 80.612 147.108 62.488 1.00 113.42 157 SER h C 1
ATOM 11376 O O . SER C 2 201 ? 79.425 146.895 62.214 1.00 113.42 157 SER h O 1
ATOM 11378 N N . SER C 2 202 ? 81.155 148.317 62.395 1.00 115.10 158 SER h N 1
ATOM 11379 C CA . SER C 2 202 ? 80.390 149.477 61.972 1.00 115.10 158 SER h CA 1
ATOM 11380 C C . SER C 2 202 ? 81.139 150.233 60.886 1.00 115.10 158 SER h C 1
ATOM 11381 O O . SER C 2 202 ? 82.372 150.183 60.821 1.00 115.10 158 SER h O 1
ATOM 11383 N N . PRO C 2 203 ? 80.419 150.938 60.016 1.00 116.63 159 PRO h N 1
ATOM 11384 C CA . PRO C 2 203 ? 81.089 151.709 58.965 1.00 116.63 159 PRO h CA 1
ATOM 11385 C C . PRO C 2 203 ? 81.857 152.888 59.538 1.00 116.63 159 PRO h C 1
ATOM 11386 O O . PRO C 2 203 ? 81.527 153.423 60.600 1.00 116.63 159 PRO h O 1
ATOM 11388 N N . VAL C 2 204 ? 82.896 153.291 58.817 1.00 121.89 160 VAL h N 1
ATOM 11389 C CA . VAL C 2 204 ? 83.726 154.435 59.191 1.00 121.89 160 VAL h CA 1
ATOM 11390 C C . VAL C 2 204 ? 83.484 155.509 58.137 1.00 121.89 160 VAL h C 1
ATOM 11391 O O . VAL C 2 204 ? 84.137 155.542 57.090 1.00 121.89 160 VAL h O 1
ATOM 11393 N N . LYS C 2 205 ? 82.531 156.403 58.410 1.00 119.51 161 LYS h N 1
ATOM 11394 C CA . LYS C 2 205 ? 82.219 157.463 57.456 1.00 119.51 161 LYS h CA 1
ATOM 11395 C C . LYS C 2 205 ? 83.342 158.490 57.379 1.00 119.51 161 LYS h C 1
ATOM 11396 O O . LYS C 2 205 ? 83.652 159.000 56.296 1.00 119.51 161 LYS h O 1
ATOM 11398 N N . ALA C 2 206 ? 83.960 158.808 58.513 1.00 121.30 162 ALA h N 1
ATOM 11399 C CA . ALA C 2 206 ? 85.018 159.810 58.535 1.00 121.30 162 ALA h CA 1
ATOM 11400 C C . ALA C 2 206 ? 86.242 159.312 57.775 1.00 121.30 162 ALA h C 1
ATOM 11401 O O . ALA C 2 206 ? 86.616 158.139 57.876 1.00 121.30 162 ALA h O 1
ATOM 11403 N N . GLY C 2 207 ? 86.865 160.209 57.014 1.00 118.16 163 GLY h N 1
ATOM 11404 C CA . GLY C 2 207 ? 88.075 159.871 56.292 1.00 118.16 163 GLY h CA 1
ATOM 11405 C C . GLY C 2 207 ? 87.880 159.038 55.048 1.00 118.16 163 GLY h C 1
ATOM 11406 O O . GLY C 2 207 ? 88.830 158.390 54.598 1.00 118.16 163 GLY h O 1
ATOM 11407 N N . VAL C 2 208 ? 86.679 159.030 54.473 1.00 116.55 164 VAL h N 1
ATOM 11408 C CA . VAL C 2 208 ? 86.386 158.262 53.269 1.00 116.55 164 VAL h CA 1
ATOM 11409 C C . VAL C 2 208 ? 85.884 159.224 52.201 1.00 116.55 164 VAL h C 1
ATOM 11410 O O . VAL C 2 208 ? 84.910 159.952 52.426 1.00 116.55 164 VAL h O 1
ATOM 11412 N N . GLU C 2 209 ? 86.546 159.227 51.045 1.00 114.62 165 GLU h N 1
ATOM 11413 C CA . GLU C 2 209 ? 86.154 160.065 49.922 1.00 114.62 165 GLU h CA 1
ATOM 11414 C C . GLU C 2 209 ? 86.148 159.229 48.651 1.00 114.62 165 GLU h C 1
ATOM 11415 O O . GLU C 2 209 ? 87.091 158.476 48.390 1.00 114.62 165 GLU h O 1
ATOM 11417 N N . THR C 2 210 ? 85.088 159.373 47.860 1.00 112.27 166 THR h N 1
ATOM 11418 C CA . THR C 2 210 ? 84.921 158.624 46.623 1.00 112.27 166 THR h CA 1
ATOM 11419 C C . THR C 2 210 ? 84.862 159.591 45.450 1.00 112.27 166 THR h C 1
ATOM 11420 O O . THR C 2 210 ? 84.127 160.584 45.494 1.00 112.27 166 THR h O 1
ATOM 11422 N N . THR C 2 211 ? 85.636 159.300 44.409 1.00 119.33 167 THR h N 1
ATOM 11423 C CA . THR C 2 211 ? 85.625 160.126 43.212 1.00 119.33 167 THR h CA 1
ATOM 11424 C C . THR C 2 211 ? 84.302 159.975 42.469 1.00 119.33 167 THR h C 1
ATOM 11425 O O . THR C 2 211 ? 83.636 158.939 42.542 1.00 119.33 167 THR h O 1
ATOM 11427 N N . THR C 2 212 ? 83.925 161.025 41.749 1.00 121.17 168 THR h N 1
ATOM 11428 C CA . THR C 2 212 ? 82.678 160.995 41.001 1.00 121.17 168 THR h CA 1
ATOM 11429 C C . THR C 2 212 ? 82.726 159.882 39.956 1.00 121.17 168 THR h C 1
ATOM 11430 O O . THR C 2 212 ? 83.767 159.669 39.322 1.00 121.17 168 THR h O 1
ATOM 11432 N N . PRO C 2 213 ? 81.628 159.156 39.751 1.00 118.13 169 PRO h N 1
ATOM 11433 C CA . PRO C 2 213 ? 81.644 158.075 38.759 1.00 118.13 169 PRO h CA 1
ATOM 11434 C C . PRO C 2 213 ? 81.981 158.602 37.372 1.00 118.13 169 PRO h C 1
ATOM 11435 O O . PRO C 2 213 ? 81.551 159.687 36.975 1.00 118.13 169 PRO h O 1
ATOM 11437 N N . SER C 2 214 ? 82.763 157.818 36.635 1.00 115.20 170 SER h N 1
ATOM 11438 C CA . SER C 2 214 ? 83.166 158.189 35.287 1.00 115.20 170 SER h CA 1
ATOM 11439 C C . SER C 2 214 ? 83.576 156.932 34.536 1.00 115.20 170 SER h C 1
ATOM 11440 O O . SER C 2 214 ? 83.839 155.886 35.135 1.00 115.20 170 SER h O 1
ATOM 11442 N N . LYS C 2 215 ? 83.626 157.051 33.212 1.00 109.76 171 LYS h N 1
ATOM 11443 C CA . LYS C 2 215 ? 84.012 155.957 32.331 1.00 109.76 171 LYS h CA 1
ATOM 11444 C C . LYS C 2 215 ? 85.297 156.327 31.606 1.00 109.76 171 LYS h C 1
ATOM 11445 O O . LYS C 2 215 ? 85.421 157.439 31.083 1.00 109.76 171 LYS h O 1
ATOM 11447 N N . GLN C 2 216 ? 86.248 155.399 31.581 1.00 106.35 172 GLN h N 1
ATOM 11448 C CA . GLN C 2 216 ? 87.519 155.579 30.883 1.00 106.35 172 GLN h CA 1
ATOM 11449 C C . GLN C 2 216 ? 87.530 154.623 29.692 1.00 106.35 172 GLN h C 1
ATOM 11450 O O . GLN C 2 216 ? 88.030 153.501 29.780 1.00 106.35 172 GLN h O 1
ATOM 11452 N N . SER C 2 217 ? 86.972 155.081 28.572 1.00 110.30 173 SER h N 1
ATOM 11453 C CA . SER C 2 217 ? 86.899 154.300 27.340 1.00 110.30 173 SER h CA 1
ATOM 11454 C C . SER C 2 217 ? 86.105 153.010 27.517 1.00 110.30 173 SER h C 1
ATOM 11455 O O . SER C 2 217 ? 86.272 152.064 26.741 1.00 110.30 173 SER h O 1
ATOM 11457 N N . ASN C 2 218 ? 85.236 152.952 28.528 1.00 115.45 174 ASN h N 1
ATOM 11458 C CA . ASN C 2 218 ? 84.450 151.757 28.798 1.00 115.45 174 ASN h CA 1
ATOM 11459 C C . ASN C 2 218 ? 82.965 152.022 28.994 1.00 115.45 174 ASN h C 1
ATOM 11460 O O . ASN C 2 218 ? 82.189 151.060 29.016 1.00 115.45 174 ASN h O 1
ATOM 11462 N N . ASN C 2 219 ? 82.543 153.277 29.136 1.00 114.51 175 ASN h N 1
ATOM 11463 C CA . ASN C 2 219 ? 81.156 153.676 29.349 1.00 114.51 175 ASN h CA 1
ATOM 11464 C C . ASN C 2 219 ? 80.632 153.267 30.719 1.00 114.51 175 ASN h C 1
ATOM 11465 O O . ASN C 2 219 ? 79.468 153.547 31.029 1.00 114.51 175 ASN h O 1
ATOM 11467 N N . LYS C 2 220 ? 81.444 152.619 31.549 1.00 117.84 176 LYS h N 1
ATOM 11468 C CA . LYS C 2 220 ? 81.038 152.203 32.882 1.00 117.84 176 LYS h CA 1
ATOM 11469 C C . LYS C 2 220 ? 81.602 153.165 33.918 1.00 117.84 176 LYS h C 1
ATOM 11470 O O . LYS C 2 220 ? 82.712 153.681 33.761 1.00 117.84 176 LYS h O 1
ATOM 11472 N N . TYR C 2 221 ? 80.830 153.404 34.975 1.00 120.72 177 TYR h N 1
ATOM 11473 C CA . TYR C 2 221 ? 81.234 154.327 36.030 1.00 120.72 177 TYR h CA 1
ATOM 11474 C C . TYR C 2 221 ? 82.257 153.641 36.926 1.00 120.72 177 TYR h C 1
ATOM 11475 O O . TYR C 2 221 ? 81.925 152.701 37.656 1.00 120.72 177 TYR h O 1
ATOM 11477 N N . ALA C 2 222 ? 83.500 154.110 36.873 1.00 115.98 178 ALA h N 1
ATOM 11478 C CA . ALA C 2 222 ? 84.584 153.586 37.692 1.00 115.98 178 ALA h CA 1
ATOM 11479 C C . ALA C 2 222 ? 85.011 154.652 38.690 1.00 115.98 178 ALA h C 1
ATOM 11480 O O . ALA C 2 222 ? 85.165 155.822 38.325 1.00 115.98 178 ALA h O 1
ATOM 11482 N N . ALA C 2 223 ? 85.201 154.247 39.944 1.00 115.31 179 ALA h N 1
ATOM 11483 C CA . ALA C 2 223 ? 85.534 155.179 41.009 1.00 115.31 179 ALA h CA 1
ATOM 11484 C C . ALA C 2 223 ? 86.648 154.601 41.868 1.00 115.31 179 ALA h C 1
ATOM 11485 O O . ALA C 2 223 ? 86.881 153.390 41.895 1.00 115.31 179 ALA h O 1
ATOM 11487 N N . SER C 2 224 ? 87.345 155.492 42.567 1.00 114.65 180 SER h N 1
ATOM 11488 C CA . SER C 2 224 ? 88.406 155.123 43.500 1.00 114.65 180 SER h CA 1
ATOM 11489 C C . SER C 2 224 ? 88.034 155.682 44.870 1.00 114.65 180 SER h C 1
ATOM 11490 O O . SER C 2 224 ? 88.270 156.860 45.154 1.00 114.65 180 SER h O 1
ATOM 11492 N N . SER C 2 225 ? 87.452 154.835 45.715 1.00 113.27 181 SER h N 1
ATOM 11493 C CA . SER C 2 225 ? 87.062 155.225 47.065 1.00 113.27 181 SER h CA 1
ATOM 11494 C C . SER C 2 225 ? 88.257 155.021 47.988 1.00 113.27 181 SER h C 1
ATOM 11495 O O . SER C 2 225 ? 88.721 153.891 48.177 1.00 113.27 181 SER h O 1
ATOM 11497 N N . TYR C 2 226 ? 88.761 156.113 48.556 1.00 117.15 182 TYR h N 1
ATOM 11498 C CA . TYR C 2 226 ? 89.923 156.079 49.434 1.00 117.15 182 TYR h CA 1
ATOM 11499 C C . TYR C 2 226 ? 89.495 156.480 50.838 1.00 117.15 182 TYR h C 1
ATOM 11500 O O . TYR C 2 226 ? 88.908 157.550 51.033 1.00 117.15 182 TYR h O 1
ATOM 11502 N N . LEU C 2 227 ? 89.783 155.618 51.807 1.00 119.40 183 LEU h N 1
ATOM 11503 C CA . LEU C 2 227 ? 89.542 155.896 53.215 1.00 119.40 183 LEU h CA 1
ATOM 11504 C C . LEU C 2 227 ? 90.866 156.279 53.861 1.00 119.40 183 LEU h C 1
ATOM 11505 O O . LEU C 2 227 ? 91.823 155.496 53.832 1.00 119.40 183 LEU h O 1
ATOM 11507 N N . SER C 2 228 ? 90.919 157.480 54.432 1.00 117.42 184 SER h N 1
ATOM 11508 C CA A SER C 2 228 ? 92.125 158.003 55.060 0.70 117.42 184 SER h CA 1
ATOM 11509 C CA B SER C 2 228 ? 92.125 158.003 55.060 0.30 117.42 184 SER h CA 1
ATOM 11510 C C . SER C 2 228 ? 91.955 158.007 56.573 1.00 117.42 184 SER h C 1
ATOM 11511 O O . SER C 2 228 ? 90.957 158.520 57.090 1.00 117.42 184 SER h O 1
ATOM 11514 N N . LEU C 2 229 ? 92.931 157.436 57.276 1.00 114.80 185 LEU h N 1
ATOM 11515 C CA . LEU C 2 229 ? 92.904 157.381 58.729 1.00 114.80 185 LEU h CA 1
ATOM 11516 C C . LEU C 2 229 ? 94.316 157.126 59.236 1.00 114.80 185 LEU h C 1
ATOM 11517 O O . LEU C 2 229 ? 95.209 156.722 58.484 1.00 114.80 185 LEU h O 1
ATOM 11519 N N . THR C 2 230 ? 94.509 157.368 60.528 1.00 103.97 186 THR h N 1
ATOM 11520 C CA . THR C 2 230 ? 95.811 157.139 61.133 1.00 103.97 186 THR h CA 1
ATOM 11521 C C . THR C 2 230 ? 96.133 155.646 61.117 1.00 103.97 186 THR h C 1
ATOM 11522 O O . THR C 2 230 ? 95.223 154.812 61.195 1.00 103.97 186 THR h O 1
ATOM 11524 N N . PRO C 2 231 ? 97.411 155.272 61.011 1.00 100.16 187 PRO h N 1
ATOM 11525 C CA . PRO C 2 231 ? 97.738 153.836 60.995 1.00 100.16 187 PRO h CA 1
ATOM 11526 C C . PRO C 2 231 ? 97.265 153.102 62.237 1.00 100.16 187 PRO h C 1
ATOM 11527 O O . PRO C 2 231 ? 96.874 151.932 62.150 1.00 100.16 187 PRO h O 1
ATOM 11529 N N . GLU C 2 232 ? 97.293 153.760 63.399 1.00 101.43 188 GLU h N 1
ATOM 11530 C CA . GLU C 2 232 ? 96.825 153.116 64.622 1.00 101.43 188 GLU h CA 1
ATOM 11531 C C . GLU C 2 232 ? 95.343 152.776 64.532 1.00 101.43 188 GLU h C 1
ATOM 11532 O O . GLU C 2 232 ? 94.921 151.692 64.952 1.00 101.43 188 GLU h O 1
ATOM 11534 N N . GLN C 2 233 ? 94.536 153.691 63.992 1.00 103.09 189 GLN h N 1
ATOM 11535 C CA . GLN C 2 233 ? 93.107 153.424 63.859 1.00 103.09 189 GLN h CA 1
ATOM 11536 C C . GLN C 2 233 ? 92.853 152.240 62.935 1.00 103.09 189 GLN h C 1
ATOM 11537 O O . GLN C 2 233 ? 92.021 151.375 63.235 1.00 103.09 189 GLN h O 1
ATOM 11539 N N . TRP C 2 234 ? 93.560 152.182 61.804 1.00 102.81 190 TRP h N 1
ATOM 11540 C CA . TRP C 2 234 ? 93.398 151.055 60.892 1.00 102.81 190 TRP h CA 1
ATOM 11541 C C . TRP C 2 234 ? 93.825 149.749 61.551 1.00 102.81 190 TRP h C 1
ATOM 11542 O O . TRP C 2 234 ? 93.149 148.723 61.411 1.00 102.81 190 TRP h O 1
ATOM 11544 N N . LYS C 2 235 ? 94.945 149.769 62.277 1.00 106.11 191 LYS h N 1
ATOM 11545 C CA . LYS C 2 235 ? 95.414 148.559 62.945 1.00 106.11 191 LYS h CA 1
ATOM 11546 C C . LYS C 2 235 ? 94.419 148.089 63.998 1.00 106.11 191 LYS h C 1
ATOM 11547 O O . LYS C 2 235 ? 94.198 146.883 64.160 1.00 106.11 191 LYS h O 1
ATOM 11549 N N . SER C 2 236 ? 93.811 149.027 64.727 1.00 109.08 192 SER h N 1
ATOM 11550 C CA . SER C 2 236 ? 92.843 148.653 65.753 1.00 109.08 192 SER h CA 1
ATOM 11551 C C . SER C 2 236 ? 91.645 147.934 65.144 1.00 109.08 192 SER h C 1
ATOM 11552 O O . SER C 2 236 ? 91.156 146.945 65.703 1.00 109.08 192 SER h O 1
ATOM 11554 N N . HIS C 2 237 ? 91.157 148.417 64.004 1.00 109.96 193 HIS h N 1
ATOM 11555 C CA . HIS C 2 237 ? 90.032 147.771 63.342 1.00 109.96 193 HIS h CA 1
ATOM 11556 C C . HIS C 2 237 ? 90.399 146.348 62.943 1.00 109.96 193 HIS h C 1
ATOM 11557 O O . HIS C 2 237 ? 91.467 146.104 62.374 1.00 109.96 193 HIS h O 1
ATOM 11559 N N . ARG C 2 238 ? 89.502 145.404 63.243 1.00 108.37 194 ARG h N 1
ATOM 11560 C CA . ARG C 2 238 ? 89.771 144.006 62.924 1.00 108.37 194 ARG h CA 1
ATOM 11561 C C . ARG C 2 238 ? 89.909 143.798 61.421 1.00 108.37 194 ARG h C 1
ATOM 11562 O O . ARG C 2 238 ? 90.807 143.080 60.966 1.00 108.37 194 ARG h O 1
ATOM 11564 N N . SER C 2 239 ? 89.031 144.417 60.636 1.00 106.85 195 SER h N 1
ATOM 11565 C CA . SER C 2 239 ? 89.082 144.296 59.187 1.00 106.85 195 SER h CA 1
ATOM 11566 C C . SER C 2 239 ? 88.474 145.542 58.563 1.00 106.85 195 SER h C 1
ATOM 11567 O O . SER C 2 239 ? 87.705 146.268 59.199 1.00 106.85 195 SER h O 1
ATOM 11569 N N . TYR C 2 240 ? 88.828 145.782 57.303 1.00 109.44 196 TYR h N 1
ATOM 11570 C CA . TYR C 2 240 ? 88.318 146.917 56.547 1.00 109.44 196 TYR h CA 1
ATOM 11571 C C . TYR C 2 240 ? 87.423 146.417 55.424 1.00 109.44 196 TYR h C 1
ATOM 11572 O O . TYR C 2 240 ? 87.725 145.408 54.781 1.00 109.44 196 TYR h O 1
ATOM 11574 N N . SER C 2 241 ? 86.318 147.122 55.192 1.00 111.60 197 SER h N 1
ATOM 11575 C CA . SER C 2 241 ? 85.380 146.767 54.137 1.00 111.60 197 SER h CA 1
ATOM 11576 C C . SER C 2 241 ? 85.040 148.009 53.330 1.00 111.60 197 SER h C 1
ATOM 11577 O O . SER C 2 241 ? 84.815 149.081 53.900 1.00 111.60 197 SER h O 1
ATOM 11579 N N . CYS C 2 242 ? 85.008 147.863 52.010 1.00 108.04 198 CYS h N 1
ATOM 11580 C CA . CYS C 2 242 ? 84.598 148.926 51.102 1.00 108.04 198 CYS h CA 1
ATOM 11581 C C . CYS C 2 242 ? 83.320 148.488 50.401 1.00 108.04 198 CYS h C 1
ATOM 11582 O O . CYS C 2 242 ? 83.298 147.441 49.744 1.00 108.04 198 CYS h O 1
ATOM 11584 N N . GLN C 2 243 ? 82.263 149.281 50.547 1.00 108.49 199 GLN h N 1
ATOM 11585 C CA . GLN C 2 243 ? 80.960 148.973 49.973 1.00 108.49 199 GLN h CA 1
ATOM 11586 C C . GLN C 2 243 ? 80.571 150.056 48.977 1.00 108.49 199 GLN h C 1
ATOM 11587 O O . GLN C 2 243 ? 80.634 151.250 49.293 1.00 108.49 199 GLN h O 1
ATOM 11589 N N . VAL C 2 244 ? 80.173 149.637 47.780 1.00 110.01 200 VAL h N 1
ATOM 11590 C CA . VAL C 2 244 ? 79.692 150.538 46.740 1.00 110.01 200 VAL h CA 1
ATOM 11591 C C . VAL C 2 244 ? 78.227 150.202 46.496 1.00 110.01 200 VAL h C 1
ATOM 11592 O O . VAL C 2 244 ? 77.902 149.120 45.992 1.00 110.01 200 VAL h O 1
ATOM 11594 N N . THR C 2 245 ? 77.341 151.130 46.850 1.00 111.87 201 THR h N 1
ATOM 11595 C CA . THR C 2 245 ? 75.899 150.935 46.710 1.00 111.87 201 THR h CA 1
ATOM 11596 C C . THR C 2 245 ? 75.461 151.538 45.381 1.00 111.87 201 THR h C 1
ATOM 11597 O O . THR C 2 245 ? 75.260 152.750 45.269 1.00 111.87 201 THR h O 1
ATOM 11599 N N . HIS C 2 246 ? 75.323 150.685 44.367 1.00 113.91 202 HIS h N 1
ATOM 11600 C CA . HIS C 2 246 ? 74.839 151.099 43.057 1.00 113.91 202 HIS h CA 1
ATOM 11601 C C . HIS C 2 246 ? 73.775 150.183 42.473 1.00 113.91 202 HIS h C 1
ATOM 11602 O O . HIS C 2 246 ? 73.074 150.604 41.545 1.00 113.91 202 HIS h O 1
ATOM 11604 N N . GLU C 2 247 ? 73.627 148.960 42.974 1.00 115.01 203 GLU h N 1
ATOM 11605 C CA . GLU C 2 247 ? 72.632 148.024 42.468 1.00 115.01 203 GLU h CA 1
ATOM 11606 C C . GLU C 2 247 ? 72.148 147.163 43.629 1.00 115.01 203 GLU h C 1
ATOM 11607 O O . GLU C 2 247 ? 72.564 147.348 44.778 1.00 115.01 203 GLU h O 1
ATOM 11609 N N . GLY C 2 248 ? 71.263 146.214 43.326 1.00 113.36 204 GLY h N 1
ATOM 11610 C CA . GLY C 2 248 ? 70.706 145.343 44.344 1.00 113.36 204 GLY h CA 1
ATOM 11611 C C . GLY C 2 248 ? 71.574 144.170 44.740 1.00 113.36 204 GLY h C 1
ATOM 11612 O O . GLY C 2 248 ? 71.187 143.405 45.628 1.00 113.36 204 GLY h O 1
ATOM 11613 N N . SER C 2 249 ? 72.732 144.008 44.107 1.00 113.81 205 SER h N 1
ATOM 11614 C CA . SER C 2 249 ? 73.656 142.915 44.396 1.00 113.81 205 SER h CA 1
ATOM 11615 C C . SER C 2 249 ? 75.031 143.467 44.748 1.00 113.81 205 SER h C 1
ATOM 11616 O O . SER C 2 249 ? 76.067 142.966 44.304 1.00 113.81 205 SER h O 1
ATOM 11618 N N . THR C 2 250 ? 75.051 144.521 45.561 1.00 108.54 206 THR h N 1
ATOM 11619 C CA . THR C 2 250 ? 76.309 145.149 45.937 1.00 108.54 206 THR h CA 1
ATOM 11620 C C . THR C 2 250 ? 77.218 144.150 46.643 1.00 108.54 206 THR h C 1
ATOM 11621 O O . THR C 2 250 ? 76.772 143.358 47.477 1.00 108.54 206 THR h O 1
ATOM 11623 N N . VAL C 2 251 ? 78.503 144.193 46.300 1.00 108.63 207 VAL h N 1
ATOM 11624 C CA . VAL C 2 251 ? 79.510 143.306 46.868 1.00 108.63 207 VAL h CA 1
ATOM 11625 C C . VAL C 2 251 ? 80.505 144.150 47.650 1.00 108.63 207 VAL h C 1
ATOM 11626 O O . VAL C 2 251 ? 81.038 145.136 47.126 1.00 108.63 207 VAL h O 1
ATOM 11628 N N . GLU C 2 252 ? 80.751 143.765 48.899 1.00 112.89 208 GLU h N 1
ATOM 11629 C CA . GLU C 2 252 ? 81.685 144.478 49.759 1.00 112.89 208 GLU h CA 1
ATOM 11630 C C . GLU C 2 252 ? 83.066 143.846 49.652 1.00 112.89 208 GLU h C 1
ATOM 11631 O O . GLU C 2 252 ? 83.220 142.637 49.852 1.00 112.89 208 GLU h O 1
ATOM 11633 N N . LYS C 2 253 ? 84.063 144.665 49.334 1.00 113.62 209 LYS h N 1
ATOM 11634 C CA . LYS C 2 253 ? 85.436 144.198 49.200 1.00 113.62 209 LYS h CA 1
ATOM 11635 C C . LYS C 2 253 ? 86.135 144.273 50.551 1.00 113.62 209 LYS h C 1
ATOM 11636 O O . LYS C 2 253 ? 86.135 145.324 51.199 1.00 113.62 209 LYS h O 1
ATOM 11638 N N . THR C 2 254 ? 86.732 143.160 50.969 1.00 115.00 210 THR h N 1
ATOM 11639 C CA . THR C 2 254 ? 87.363 143.048 52.278 1.00 115.00 210 THR h CA 1
ATOM 11640 C C . THR C 2 254 ? 88.873 143.183 52.131 1.00 115.00 210 THR h C 1
ATOM 11641 O O . THR C 2 254 ? 89.495 142.450 51.354 1.00 115.00 210 THR h O 1
ATOM 11643 N N . VAL C 2 255 ? 89.456 144.119 52.877 1.00 117.39 211 VAL h N 1
ATOM 11644 C CA . VAL C 2 255 ? 90.897 144.339 52.909 1.00 117.39 211 VAL h CA 1
ATOM 11645 C C . VAL C 2 255 ? 91.341 144.354 54.365 1.00 117.39 211 VAL h C 1
ATOM 11646 O O . VAL C 2 255 ? 90.712 145.009 55.205 1.00 117.39 211 VAL h O 1
ATOM 11648 N N . ALA C 2 256 ? 92.411 143.631 54.662 1.00 113.70 212 ALA h N 1
ATOM 11649 C CA . ALA C 2 256 ? 92.959 143.513 56.002 1.00 113.70 212 ALA h CA 1
ATOM 11650 C C . ALA C 2 256 ? 94.468 143.679 55.954 1.00 113.70 212 ALA h C 1
ATOM 11651 O O . ALA C 2 256 ? 95.093 143.465 54.910 1.00 113.70 212 ALA h O 1
ATOM 11653 N N . PRO C 2 257 ? 95.085 144.065 57.073 1.00 111.53 213 PRO h N 1
ATOM 11654 C CA . PRO C 2 257 ? 96.548 144.226 57.072 1.00 111.53 213 PRO h CA 1
ATOM 11655 C C . PRO C 2 257 ? 97.292 142.964 56.679 1.00 111.53 213 PRO h C 1
ATOM 11656 O O . PRO C 2 257 ? 98.344 143.050 56.033 1.00 111.53 213 PRO h O 1
ATOM 11658 N N . THR C 2 258 ? 96.781 141.794 57.049 1.00 105.47 214 THR h N 1
ATOM 11659 C CA . THR C 2 258 ? 97.430 140.533 56.710 1.00 105.47 214 THR h CA 1
ATOM 11660 C C . THR C 2 258 ? 96.471 139.607 55.968 1.00 105.47 214 THR h C 1
ATOM 11661 O O . THR C 2 258 ? 96.393 139.634 54.740 1.00 105.47 214 THR h O 1
ATOM 11663 N N . LEU D 2 155 ? 143.262 47.254 64.639 1.00 98.11 111 LEU x N 1
ATOM 11664 C CA . LEU D 2 155 ? 142.043 47.975 64.293 1.00 98.11 111 LEU x CA 1
ATOM 11665 C C . LEU D 2 155 ? 141.365 47.351 63.078 1.00 98.11 111 LEU x C 1
ATOM 11666 O O . LEU D 2 155 ? 142.022 47.020 62.091 1.00 98.11 111 LEU x O 1
ATOM 11668 N N . GLY D 2 156 ? 140.046 47.189 63.159 1.00 98.28 112 GLY x N 1
ATOM 11669 C CA . GLY D 2 156 ? 139.274 46.610 62.080 1.00 98.28 112 GLY x CA 1
ATOM 11670 C C . GLY D 2 156 ? 138.837 47.564 60.994 1.00 98.28 112 GLY x C 1
ATOM 11671 O O . GLY D 2 156 ? 138.267 47.122 59.993 1.00 98.28 112 GLY x O 1
ATOM 11672 N N . GLN D 2 157 ? 139.082 48.861 61.156 1.00 103.67 113 GLN x N 1
ATOM 11673 C CA . GLN D 2 157 ? 138.695 49.851 60.162 1.00 103.67 113 GLN x CA 1
ATOM 11674 C C . GLN D 2 157 ? 139.549 51.094 60.363 1.00 103.67 113 GLN x C 1
ATOM 11675 O O . GLN D 2 157 ? 140.069 51.323 61.462 1.00 103.67 113 GLN x O 1
ATOM 11677 N N . PRO D 2 158 ? 139.713 51.914 59.326 1.00 106.25 114 PRO x N 1
ATOM 11678 C CA . PRO D 2 158 ? 140.514 53.133 59.477 1.00 106.25 114 PRO x CA 1
ATOM 11679 C C . PRO D 2 158 ? 139.860 54.114 60.439 1.00 106.25 114 PRO x C 1
ATOM 11680 O O . PRO D 2 158 ? 138.636 54.160 60.583 1.00 106.25 114 PRO x O 1
ATOM 11682 N N . LYS D 2 159 ? 140.699 54.905 61.104 1.00 107.72 115 LYS x N 1
ATOM 11683 C CA . LYS D 2 159 ? 140.201 55.908 62.034 1.00 107.72 115 LYS x CA 1
ATOM 11684 C C . LYS D 2 159 ? 139.449 57.003 61.288 1.00 107.72 115 LYS x C 1
ATOM 11685 O O . LYS D 2 159 ? 139.855 57.432 60.204 1.00 107.72 115 LYS x O 1
ATOM 11687 N N . ALA D 2 160 ? 138.345 57.455 61.877 1.00 110.59 116 ALA x N 1
ATOM 11688 C CA . ALA D 2 160 ? 137.514 58.505 61.304 1.00 110.59 116 ALA x CA 1
ATOM 11689 C C . ALA D 2 160 ? 137.385 59.645 62.302 1.00 110.59 116 ALA x C 1
ATOM 11690 O O . ALA D 2 160 ? 137.115 59.411 63.485 1.00 110.59 116 ALA x O 1
ATOM 11692 N N . ALA D 2 161 ? 137.577 60.867 61.827 1.00 109.47 117 ALA x N 1
ATOM 11693 C CA . ALA D 2 161 ? 137.475 62.037 62.691 1.00 109.47 117 ALA x CA 1
ATOM 11694 C C . ALA D 2 161 ? 136.017 62.298 63.045 1.00 109.47 117 ALA x C 1
ATOM 11695 O O . ALA D 2 161 ? 135.190 62.463 62.138 1.00 109.47 117 ALA x O 1
ATOM 11697 N N . PRO D 2 162 ? 135.655 62.339 64.325 1.00 110.95 118 PRO x N 1
ATOM 11698 C CA . PRO D 2 162 ? 134.251 62.574 64.680 1.00 110.95 118 PRO x CA 1
ATOM 11699 C C . PRO D 2 162 ? 133.766 63.928 64.181 1.00 110.95 118 PRO x C 1
ATOM 11700 O O . PRO D 2 162 ? 134.497 64.920 64.206 1.00 110.95 118 PRO x O 1
ATOM 11702 N N . SER D 2 163 ? 132.517 63.958 63.727 1.00 109.01 119 SER x N 1
ATOM 11703 C CA . SER D 2 163 ? 131.848 65.186 63.317 1.00 109.01 119 SER x CA 1
ATOM 11704 C C . SER D 2 163 ? 130.704 65.452 64.285 1.00 109.01 119 SER x C 1
ATOM 11705 O O . SER D 2 163 ? 129.801 64.620 64.424 1.00 109.01 119 SER x O 1
ATOM 11707 N N . VAL D 2 164 ? 130.742 66.606 64.945 1.00 103.96 120 VAL x N 1
ATOM 11708 C CA . VAL D 2 164 ? 129.791 66.950 65.996 1.00 103.96 120 VAL x CA 1
ATOM 11709 C C . VAL D 2 164 ? 129.046 68.209 65.579 1.00 103.96 120 VAL x C 1
ATOM 11710 O O . VAL D 2 164 ? 129.665 69.210 65.197 1.00 103.96 120 VAL x O 1
ATOM 11712 N N . THR D 2 165 ? 127.717 68.157 65.651 1.00 102.32 121 THR x N 1
ATOM 11713 C CA . THR D 2 165 ? 126.860 69.304 65.364 1.00 102.32 121 THR x CA 1
ATOM 11714 C C . THR D 2 165 ? 125.964 69.534 66.573 1.00 102.32 121 THR x C 1
ATOM 11715 O O . THR D 2 165 ? 125.219 68.635 66.975 1.00 102.32 121 THR x O 1
ATOM 11717 N N . LEU D 2 166 ? 126.035 70.729 67.152 1.00 105.32 122 LEU x N 1
ATOM 11718 C CA . LEU D 2 166 ? 125.274 71.071 68.346 1.00 105.32 122 LEU x CA 1
ATOM 11719 C C . LEU D 2 166 ? 124.182 72.070 67.991 1.00 105.32 122 LEU x C 1
ATOM 11720 O O . LEU D 2 166 ? 124.455 73.097 67.360 1.00 105.32 122 LEU x O 1
ATOM 11722 N N . PHE D 2 167 ? 122.947 71.768 68.396 1.00 113.08 123 PHE x N 1
ATOM 11723 C CA . PHE D 2 167 ? 121.817 72.637 68.107 1.00 113.08 123 PHE x CA 1
ATOM 11724 C C . PHE D 2 167 ? 121.375 73.335 69.383 1.00 113.08 123 PHE x C 1
ATOM 11725 O O . PHE D 2 167 ? 120.863 72.667 70.295 1.00 113.08 123 PHE x O 1
ATOM 11727 N N . PRO D 2 168 ? 121.543 74.648 69.501 1.00 110.94 124 PRO x N 1
ATOM 11728 C CA . PRO D 2 168 ? 121.075 75.351 70.699 1.00 110.94 124 PRO x CA 1
ATOM 11729 C C . PRO D 2 168 ? 119.572 75.211 70.854 1.00 110.94 124 PRO x C 1
ATOM 11730 O O . PRO D 2 168 ? 118.840 75.140 69.855 1.00 110.94 124 PRO x O 1
ATOM 11732 N N . PRO D 2 169 ? 119.073 75.160 72.088 1.00 108.76 125 PRO x N 1
ATOM 11733 C CA . PRO D 2 169 ? 117.626 75.010 72.283 1.00 108.76 125 PRO x CA 1
ATOM 11734 C C . PRO D 2 169 ? 116.859 76.155 71.638 1.00 108.76 125 PRO x C 1
ATOM 11735 O O . PRO D 2 169 ? 117.288 77.311 71.666 1.00 108.76 125 PRO x O 1
ATOM 11737 N N . SER D 2 170 ? 115.712 75.820 71.054 1.00 110.42 126 SER x N 1
ATOM 11738 C CA . SER D 2 170 ? 114.886 76.801 70.369 1.00 110.42 126 SER x CA 1
ATOM 11739 C C . SER D 2 170 ? 114.000 77.542 71.369 1.00 110.42 126 SER x C 1
ATOM 11740 O O . SER D 2 170 ? 113.972 77.240 72.565 1.00 110.42 126 SER x O 1
ATOM 11742 N N . SER D 2 171 ? 113.260 78.532 70.864 1.00 110.33 127 SER x N 1
ATOM 11743 C CA . SER D 2 171 ? 112.373 79.304 71.728 1.00 110.33 127 SER x CA 1
ATOM 11744 C C . SER D 2 171 ? 111.292 78.422 72.339 1.00 110.33 127 SER x C 1
ATOM 11745 O O . SER D 2 171 ? 110.937 78.584 73.513 1.00 110.33 127 SER x O 1
ATOM 11747 N N . GLU D 2 172 ? 110.751 77.485 71.557 1.00 107.23 128 GLU x N 1
ATOM 11748 C CA . GLU D 2 172 ? 109.718 76.598 72.080 1.00 107.23 128 GLU x CA 1
ATOM 11749 C C . GLU D 2 172 ? 110.246 75.761 73.239 1.00 107.23 128 GLU x C 1
ATOM 11750 O O . GLU D 2 172 ? 109.566 75.600 74.259 1.00 107.23 128 GLU x O 1
ATOM 11752 N N . GLU D 2 173 ? 111.459 75.220 73.102 1.00 111.00 129 GLU x N 1
ATOM 11753 C CA . GLU D 2 173 ? 112.035 74.425 74.181 1.00 111.00 129 GLU x CA 1
ATOM 11754 C C . GLU D 2 173 ? 112.255 75.270 75.430 1.00 111.00 129 GLU x C 1
ATOM 11755 O O . GLU D 2 173 ? 111.975 74.823 76.549 1.00 111.00 129 GLU x O 1
ATOM 11757 N N . LEU D 2 174 ? 112.759 76.494 75.261 1.00 112.07 130 LEU x N 1
ATOM 11758 C CA . LEU D 2 174 ? 112.978 77.365 76.412 1.00 112.07 130 LEU x CA 1
ATOM 11759 C C . LEU D 2 174 ? 111.664 77.700 77.107 1.00 112.07 130 LEU x C 1
ATOM 11760 O O . LEU D 2 174 ? 111.590 77.708 78.341 1.00 112.07 130 LEU x O 1
ATOM 11762 N N . GLN D 2 175 ? 110.615 77.981 76.331 1.00 113.76 131 GLN x N 1
ATOM 11763 C CA . GLN D 2 175 ? 109.313 78.280 76.915 1.00 113.76 131 GLN x CA 1
ATOM 11764 C C . GLN D 2 175 ? 108.638 77.042 77.491 1.00 113.76 131 GLN x C 1
ATOM 11765 O O . GLN D 2 175 ? 107.648 77.173 78.217 1.00 113.76 131 GLN x O 1
ATOM 11767 N N . ALA D 2 176 ? 109.149 75.849 77.186 1.00 112.47 132 ALA x N 1
ATOM 11768 C CA . ALA D 2 176 ? 108.578 74.600 77.671 1.00 112.47 132 ALA x CA 1
ATOM 11769 C C . ALA D 2 176 ? 109.019 74.255 79.089 1.00 112.47 132 ALA x C 1
ATOM 11770 O O . ALA D 2 176 ? 108.865 73.102 79.509 1.00 112.47 132 ALA x O 1
ATOM 11772 N N . ASN D 2 177 ? 109.558 75.222 79.832 1.00 113.08 133 ASN x N 1
ATOM 11773 C CA . ASN D 2 177 ? 110.025 75.014 81.200 1.00 113.08 133 ASN x CA 1
ATOM 11774 C C . ASN D 2 177 ? 111.218 74.066 81.268 1.00 113.08 133 ASN x C 1
ATOM 11775 O O . ASN D 2 177 ? 111.441 73.418 82.296 1.00 113.08 133 ASN x O 1
ATOM 11777 N N . LYS D 2 178 ? 111.991 73.971 80.189 1.00 113.60 134 LYS x N 1
ATOM 11778 C CA . LYS D 2 178 ? 113.160 73.107 80.145 1.00 113.60 134 LYS x CA 1
ATOM 11779 C C . LYS D 2 178 ? 114.233 73.750 79.278 1.00 113.60 134 LYS x C 1
ATOM 11780 O O . LYS D 2 178 ? 113.942 74.601 78.433 1.00 113.60 134 LYS x O 1
ATOM 11782 N N . ALA D 2 179 ? 115.480 73.336 79.500 1.00 111.26 135 ALA x N 1
ATOM 11783 C CA . ALA D 2 179 ? 116.619 73.828 78.725 1.00 111.26 135 ALA x CA 1
ATOM 11784 C C . ALA D 2 179 ? 117.474 72.623 78.343 1.00 111.26 135 ALA x C 1
ATOM 11785 O O . ALA D 2 179 ? 118.313 72.178 79.131 1.00 111.26 135 ALA x O 1
ATOM 11787 N N . THR D 2 180 ? 117.257 72.099 77.139 1.00 110.89 136 THR x N 1
ATOM 11788 C CA . THR D 2 180 ? 117.976 70.929 76.644 1.00 110.89 136 THR x CA 1
ATOM 11789 C C . THR D 2 180 ? 118.744 71.320 75.388 1.00 110.89 136 THR x C 1
ATOM 11790 O O . THR D 2 180 ? 118.149 71.776 74.406 1.00 110.89 136 THR x O 1
ATOM 11792 N N . LEU D 2 181 ? 120.062 71.140 75.421 1.00 108.88 137 LEU x N 1
ATOM 11793 C CA . LEU D 2 181 ? 120.920 71.370 74.266 1.00 108.88 137 LEU x CA 1
ATOM 11794 C C . LEU D 2 181 ? 121.488 70.033 73.807 1.00 108.88 137 LEU x C 1
ATOM 11795 O O . LEU D 2 181 ? 122.106 69.314 74.599 1.00 108.88 137 LEU x O 1
ATOM 11797 N N . VAL D 2 182 ? 121.289 69.705 72.533 1.00 107.48 138 VAL x N 1
ATOM 11798 C CA . VAL D 2 182 ? 121.646 68.401 71.987 1.00 107.48 138 VAL x CA 1
ATOM 11799 C C . VAL D 2 182 ? 122.773 68.574 70.979 1.00 107.48 138 VAL x C 1
ATOM 11800 O O . VAL D 2 182 ? 122.663 69.376 70.042 1.00 107.48 138 VAL x O 1
ATOM 11802 N N . CYS D 2 183 ? 123.851 67.815 71.167 1.00 109.46 139 CYS x N 1
ATOM 11803 C CA . CYS D 2 183 ? 124.952 67.748 70.214 1.00 109.46 139 CYS x CA 1
ATOM 11804 C C . CYS D 2 183 ? 125.057 66.319 69.704 1.00 109.46 139 CYS x C 1
ATOM 11805 O O . CYS D 2 183 ? 125.267 65.390 70.491 1.00 109.46 139 CYS x O 1
ATOM 11807 N N . LEU D 2 184 ? 124.912 66.145 68.395 1.00 106.02 140 LEU x N 1
ATOM 11808 C CA . LEU D 2 184 ? 124.976 64.835 67.764 1.00 106.02 140 LEU x CA 1
ATOM 11809 C C . LEU D 2 184 ? 126.351 64.637 67.141 1.00 106.02 140 LEU x C 1
ATOM 11810 O O . LEU D 2 184 ? 126.824 65.492 66.386 1.00 106.02 140 LEU x O 1
ATOM 11812 N N . ILE D 2 185 ? 126.985 63.510 67.459 1.00 111.67 141 ILE x N 1
ATOM 11813 C CA . ILE D 2 185 ? 128.308 63.167 66.954 1.00 111.67 141 ILE x CA 1
ATOM 11814 C C . ILE D 2 185 ? 128.181 61.912 66.103 1.00 111.67 141 ILE x C 1
ATOM 11815 O O . ILE D 2 185 ? 127.613 60.907 66.548 1.00 111.67 141 ILE x O 1
ATOM 11817 N N . SER D 2 186 ? 128.707 61.974 64.883 1.00 115.38 142 SER x N 1
ATOM 11818 C CA . SER D 2 186 ? 128.632 60.873 63.934 1.00 115.38 142 SER x CA 1
ATOM 11819 C C . SER D 2 186 ? 130.027 60.530 63.434 1.00 115.38 142 SER x C 1
ATOM 11820 O O . SER D 2 186 ? 130.861 61.418 63.235 1.00 115.38 142 SER x O 1
ATOM 11822 N N . ASP D 2 187 ? 130.272 59.236 63.232 1.00 114.93 143 ASP x N 1
ATOM 11823 C CA . ASP D 2 187 ? 131.555 58.742 62.736 1.00 114.93 143 ASP x CA 1
ATOM 11824 C C . ASP D 2 187 ? 132.698 59.172 63.657 1.00 114.93 143 ASP x C 1
ATOM 11825 O O . ASP D 2 187 ? 133.614 59.898 63.267 1.00 114.93 143 ASP x O 1
ATOM 11827 N N . PHE D 2 188 ? 132.626 58.705 64.900 1.00 112.97 144 PHE x N 1
ATOM 11828 C CA . PHE D 2 188 ? 133.625 59.001 65.924 1.00 112.97 144 PHE x CA 1
ATOM 11829 C C . PHE D 2 188 ? 134.319 57.693 66.297 1.00 112.97 144 PHE x C 1
ATOM 11830 O O . PHE D 2 188 ? 133.900 56.990 67.218 1.00 112.97 144 PHE x O 1
ATOM 11832 N N . TYR D 2 189 ? 135.390 57.373 65.571 1.00 114.10 145 TYR x N 1
ATOM 11833 C CA . TYR D 2 189 ? 136.177 56.170 65.814 1.00 114.10 145 TYR x CA 1
ATOM 11834 C C . TYR D 2 189 ? 135.282 54.937 65.828 1.00 114.10 145 TYR x C 1
ATOM 11835 O O . TYR D 2 189 ? 134.286 54.881 65.094 1.00 114.10 145 TYR x O 1
ATOM 11837 N N . PRO D 2 190 ? 135.602 53.932 66.642 1.00 116.00 146 PRO x N 1
ATOM 11838 C CA . PRO D 2 190 ? 134.771 52.723 66.713 1.00 116.00 146 PRO x CA 1
ATOM 11839 C C . PRO D 2 190 ? 133.704 52.747 67.796 1.00 116.00 146 PRO x C 1
ATOM 11840 O O . PRO D 2 190 ? 132.981 51.755 67.943 1.00 116.00 146 PRO x O 1
ATOM 11842 N N . GLY D 2 191 ? 133.586 53.837 68.549 1.00 115.48 147 GLY x N 1
ATOM 11843 C CA . GLY D 2 191 ? 132.595 53.925 69.602 1.00 115.48 147 GLY x CA 1
ATOM 11844 C C . GLY D 2 191 ? 133.146 54.486 70.897 1.00 115.48 147 GLY x C 1
ATOM 11845 O O . GLY D 2 191 ? 132.438 54.543 71.907 1.00 115.48 147 GLY x O 1
ATOM 11846 N N . ALA D 2 192 ? 134.409 54.902 70.881 1.00 107.37 148 ALA x N 1
ATOM 11847 C CA . ALA D 2 192 ? 135.066 55.491 72.041 1.00 107.37 148 ALA x CA 1
ATOM 11848 C C . ALA D 2 192 ? 135.321 56.966 71.766 1.00 107.37 148 ALA x C 1
ATOM 11849 O O . ALA D 2 192 ? 136.013 57.311 70.801 1.00 107.37 148 ALA x O 1
ATOM 11851 N N . VAL D 2 193 ? 134.764 57.830 72.613 1.00 104.37 149 VAL x N 1
ATOM 11852 C CA . VAL D 2 193 ? 134.924 59.273 72.470 1.00 104.37 149 VAL x CA 1
ATOM 11853 C C . VAL D 2 193 ? 134.480 59.949 73.759 1.00 104.37 149 VAL x C 1
ATOM 11854 O O . VAL D 2 193 ? 133.659 59.406 74.507 1.00 104.37 149 VAL x O 1
ATOM 11856 N N . THR D 2 194 ? 135.014 61.136 74.028 1.00 98.84 150 THR x N 1
ATOM 11857 C CA . THR D 2 194 ? 134.680 61.895 75.226 1.00 98.84 150 THR x CA 1
ATOM 11858 C C . THR D 2 194 ? 133.845 63.108 74.841 1.00 98.84 150 THR x C 1
ATOM 11859 O O . THR D 2 194 ? 134.261 63.910 74.001 1.00 98.84 150 THR x O 1
ATOM 11861 N N . VAL D 2 195 ? 132.674 63.240 75.457 1.00 100.19 151 VAL x N 1
ATOM 11862 C CA . VAL D 2 195 ? 131.762 64.348 75.195 1.00 100.19 151 VAL x CA 1
ATOM 11863 C C . VAL D 2 195 ? 131.601 65.137 76.485 1.00 100.19 151 VAL x C 1
ATOM 11864 O O . VAL D 2 195 ? 131.278 64.564 77.533 1.00 100.19 151 VAL x O 1
ATOM 11866 N N . ALA D 2 196 ? 131.828 66.448 76.411 1.00 98.58 152 ALA x N 1
ATOM 11867 C CA . ALA D 2 196 ? 131.712 67.325 77.565 1.00 98.58 152 ALA x CA 1
ATOM 11868 C C . ALA D 2 196 ? 130.941 68.579 77.186 1.00 98.58 152 ALA x C 1
ATOM 11869 O O . ALA D 2 196 ? 131.030 69.057 76.050 1.00 98.58 152 ALA x O 1
ATOM 11871 N N . TRP D 2 197 ? 130.181 69.106 78.142 1.00 104.30 153 TRP x N 1
ATOM 11872 C CA . TRP D 2 197 ? 129.434 70.346 77.976 1.00 104.30 153 TRP x CA 1
ATOM 11873 C C . TRP D 2 197 ? 129.949 71.358 78.990 1.00 104.30 153 TRP x C 1
ATOM 11874 O O . TRP D 2 197 ? 130.021 71.060 80.187 1.00 104.30 153 TRP x O 1
ATOM 11876 N N . LYS D 2 198 ? 130.307 72.546 78.512 1.00 107.93 154 LYS x N 1
ATOM 11877 C CA . LYS D 2 198 ? 130.878 73.590 79.350 1.00 107.93 154 LYS x CA 1
ATOM 11878 C C . LYS D 2 198 ? 130.099 74.886 79.175 1.00 107.93 154 LYS x C 1
ATOM 11879 O O . LYS D 2 198 ? 129.616 75.191 78.080 1.00 107.93 154 LYS x O 1
ATOM 11881 N N . ALA D 2 199 ? 129.980 75.644 80.262 1.00 113.72 155 ALA x N 1
ATOM 11882 C CA . ALA D 2 199 ? 129.324 76.945 80.248 1.00 113.72 155 ALA x CA 1
ATOM 11883 C C . ALA D 2 199 ? 130.391 78.033 80.248 1.00 113.72 155 ALA x C 1
ATOM 11884 O O . ALA D 2 199 ? 131.224 78.090 81.159 1.00 113.72 155 ALA x O 1
ATOM 11886 N N . ASP D 2 200 ? 130.363 78.891 79.229 1.00 115.33 156 ASP x N 1
ATOM 11887 C CA . ASP D 2 200 ? 131.361 79.944 79.095 1.00 115.33 156 ASP x CA 1
ATOM 11888 C C . ASP D 2 200 ? 132.757 79.345 78.990 1.00 115.33 156 ASP x C 1
ATOM 11889 O O . ASP D 2 200 ? 133.174 78.909 77.912 1.00 115.33 156 ASP x O 1
ATOM 11891 N N . SER D 2 201 ? 133.486 79.319 80.106 1.00 111.50 157 SER x N 1
ATOM 11892 C CA . SER D 2 201 ? 134.829 78.753 80.150 1.00 111.50 157 SER x CA 1
ATOM 11893 C C . SER D 2 201 ? 134.965 77.651 81.193 1.00 111.50 157 SER x C 1
ATOM 11894 O O . SER D 2 201 ? 136.092 77.277 81.540 1.00 111.50 157 SER x O 1
ATOM 11896 N N . SER D 2 202 ? 133.856 77.123 81.701 1.00 113.22 158 SER x N 1
ATOM 11897 C CA . SER D 2 202 ? 133.878 76.086 82.718 1.00 113.22 158 SER x CA 1
ATOM 11898 C C . SER D 2 202 ? 132.954 74.945 82.322 1.00 113.22 158 SER x C 1
ATOM 11899 O O . SER D 2 202 ? 131.980 75.153 81.592 1.00 113.22 158 SER x O 1
ATOM 11901 N N . PRO D 2 203 ? 133.233 73.734 82.791 1.00 118.40 159 PRO x N 1
ATOM 11902 C CA . PRO D 2 203 ? 132.400 72.583 82.440 1.00 118.40 159 PRO x CA 1
ATOM 11903 C C . PRO D 2 203 ? 131.225 72.423 83.399 1.00 118.40 159 PRO x C 1
ATOM 11904 O O . PRO D 2 203 ? 131.163 73.041 84.464 1.00 118.40 159 PRO x O 1
ATOM 11906 N N . VAL D 2 204 ? 130.287 71.571 82.994 1.00 123.09 160 VAL x N 1
ATOM 11907 C CA . VAL D 2 204 ? 129.085 71.280 83.768 1.00 123.09 160 VAL x CA 1
ATOM 11908 C C . VAL D 2 204 ? 129.134 69.816 84.179 1.00 123.09 160 VAL x C 1
ATOM 11909 O O . VAL D 2 204 ? 129.233 68.926 83.324 1.00 123.09 160 VAL x O 1
ATOM 11911 N N . LYS D 2 205 ? 129.066 69.565 85.484 1.00 121.06 161 LYS x N 1
ATOM 11912 C CA . LYS D 2 205 ? 129.102 68.213 86.024 1.00 121.06 161 LYS x CA 1
ATOM 11913 C C . LYS D 2 205 ? 127.718 67.650 86.317 1.00 121.06 161 LYS x C 1
ATOM 11914 O O . LYS D 2 205 ? 127.615 66.528 86.820 1.00 121.06 161 LYS x O 1
ATOM 11916 N N . ALA D 2 206 ? 126.656 68.396 86.018 1.00 116.52 162 ALA x N 1
ATOM 11917 C CA . ALA D 2 206 ? 125.297 67.939 86.262 1.00 116.52 162 ALA x CA 1
ATOM 11918 C C . ALA D 2 206 ? 124.422 68.300 85.072 1.00 116.52 162 ALA x C 1
ATOM 11919 O O . ALA D 2 206 ? 124.711 69.244 84.332 1.00 116.52 162 ALA x O 1
ATOM 11921 N N . GLY D 2 207 ? 123.347 67.535 84.894 1.00 113.80 163 GLY x N 1
ATOM 11922 C CA . GLY D 2 207 ? 122.419 67.776 83.810 1.00 113.80 163 GLY x CA 1
ATOM 11923 C C . GLY D 2 207 ? 122.900 67.351 82.443 1.00 113.80 163 GLY x C 1
ATOM 11924 O O . GLY D 2 207 ? 122.274 67.722 81.442 1.00 113.80 163 GLY x O 1
ATOM 11925 N N . VAL D 2 208 ? 123.987 66.589 82.362 1.00 113.43 164 VAL x N 1
ATOM 11926 C CA . VAL D 2 208 ? 124.565 66.154 81.096 1.00 113.43 164 VAL x CA 1
ATOM 11927 C C . VAL D 2 208 ? 124.400 64.645 80.983 1.00 113.43 164 VAL x C 1
ATOM 11928 O O . VAL D 2 208 ? 124.784 63.901 81.893 1.00 113.43 164 VAL x O 1
ATOM 11930 N N . GLU D 2 209 ? 123.828 64.198 79.868 1.00 117.71 165 GLU x N 1
ATOM 11931 C CA . GLU D 2 209 ? 123.627 62.786 79.584 1.00 117.71 165 GLU x CA 1
ATOM 11932 C C . GLU D 2 209 ? 124.340 62.420 78.291 1.00 117.71 165 GLU x C 1
ATOM 11933 O O . GLU D 2 209 ? 124.279 63.161 77.303 1.00 117.71 165 GLU x O 1
ATOM 11935 N N . THR D 2 210 ? 125.014 61.273 78.302 1.00 114.74 166 THR x N 1
ATOM 11936 C CA . THR D 2 210 ? 125.779 60.792 77.161 1.00 114.74 166 THR x CA 1
ATOM 11937 C C . THR D 2 210 ? 125.161 59.506 76.632 1.00 114.74 166 THR x C 1
ATOM 11938 O O . THR D 2 210 ? 124.732 58.646 77.407 1.00 114.74 166 THR x O 1
ATOM 11940 N N . THR D 2 211 ? 125.118 59.382 75.309 1.00 117.56 167 THR x N 1
ATOM 11941 C CA . THR D 2 211 ? 124.562 58.212 74.644 1.00 117.56 167 THR x CA 1
ATOM 11942 C C . THR D 2 211 ? 125.693 57.352 74.096 1.00 117.56 167 THR x C 1
ATOM 11943 O O . THR D 2 211 ? 126.615 57.865 73.453 1.00 117.56 167 THR x O 1
ATOM 11945 N N . THR D 2 212 ? 125.620 56.051 74.353 1.00 118.25 168 THR x N 1
ATOM 11946 C CA . THR D 2 212 ? 126.661 55.149 73.886 1.00 118.25 168 THR x CA 1
ATOM 11947 C C . THR D 2 212 ? 126.689 55.134 72.359 1.00 118.25 168 THR x C 1
ATOM 11948 O O . THR D 2 212 ? 125.639 55.249 71.716 1.00 118.25 168 THR x O 1
ATOM 11950 N N . PRO D 2 213 ? 127.865 54.997 71.748 1.00 114.39 169 PRO x N 1
ATOM 11951 C CA . PRO D 2 213 ? 127.934 55.016 70.283 1.00 114.39 169 PRO x CA 1
ATOM 11952 C C . PRO D 2 213 ? 127.120 53.884 69.671 1.00 114.39 169 PRO x C 1
ATOM 11953 O O . PRO D 2 213 ? 127.042 52.782 70.218 1.00 114.39 169 PRO x O 1
ATOM 11955 N N . SER D 2 214 ? 126.512 54.171 68.522 1.00 115.63 170 SER x N 1
ATOM 11956 C CA . SER D 2 214 ? 125.712 53.193 67.801 1.00 115.63 170 SER x CA 1
ATOM 11957 C C . SER D 2 214 ? 126.059 53.249 66.321 1.00 115.63 170 SER x C 1
ATOM 11958 O O . SER D 2 214 ? 126.480 54.288 65.805 1.00 115.63 170 SER x O 1
ATOM 11960 N N . LYS D 2 215 ? 125.878 52.118 65.644 1.00 119.54 171 LYS x N 1
ATOM 11961 C CA . LYS D 2 215 ? 126.137 51.998 64.215 1.00 119.54 171 LYS x CA 1
ATOM 11962 C C . LYS D 2 215 ? 124.850 51.607 63.504 1.00 119.54 171 LYS x C 1
ATOM 11963 O O . LYS D 2 215 ? 124.167 50.666 63.922 1.00 119.54 171 LYS x O 1
ATOM 11965 N N . GLN D 2 216 ? 124.522 52.328 62.435 1.00 115.66 172 GLN x N 1
ATOM 11966 C CA . GLN D 2 216 ? 123.314 52.089 61.647 1.00 115.66 172 GLN x CA 1
ATOM 11967 C C . GLN D 2 216 ? 123.708 52.034 60.173 1.00 115.66 172 GLN x C 1
ATOM 11968 O O . GLN D 2 216 ? 123.678 53.047 59.471 1.00 115.66 172 GLN x O 1
ATOM 11970 N N . SER D 2 217 ? 124.077 50.840 59.707 1.00 116.14 173 SER x N 1
ATOM 11971 C CA . SER D 2 217 ? 124.443 50.619 58.308 1.00 116.14 173 SER x CA 1
ATOM 11972 C C . SER D 2 217 ? 125.626 51.486 57.887 1.00 116.14 173 SER x C 1
ATOM 11973 O O . SER D 2 217 ? 125.762 51.841 56.713 1.00 116.14 173 SER x O 1
ATOM 11975 N N . ASN D 2 218 ? 126.492 51.833 58.839 1.00 115.26 174 ASN x N 1
ATOM 11976 C CA . ASN D 2 218 ? 127.652 52.663 58.538 1.00 115.26 174 ASN x CA 1
ATOM 11977 C C . ASN D 2 218 ? 128.951 52.170 59.157 1.00 115.26 174 ASN x C 1
ATOM 11978 O O . ASN D 2 218 ? 130.014 52.647 58.750 1.00 115.26 174 ASN x O 1
ATOM 11980 N N . ASN D 2 219 ? 128.914 51.244 60.113 1.00 115.29 175 ASN x N 1
ATOM 11981 C CA . ASN D 2 219 ? 130.081 50.707 60.804 1.00 115.29 175 ASN x CA 1
ATOM 11982 C C . ASN D 2 219 ? 130.754 51.737 61.702 1.00 115.29 175 ASN x C 1
ATOM 11983 O O . ASN D 2 219 ? 131.774 51.420 62.326 1.00 115.29 175 ASN x O 1
ATOM 11985 N N . LYS D 2 220 ? 130.224 52.952 61.793 1.00 117.65 176 LYS x N 1
ATOM 11986 C CA . LYS D 2 220 ? 130.793 54.003 62.616 1.00 117.65 176 LYS x CA 1
ATOM 11987 C C . LYS D 2 220 ? 130.035 54.089 63.940 1.00 117.65 176 LYS x C 1
ATOM 11988 O O . LYS D 2 220 ? 129.170 53.262 64.245 1.00 117.65 176 LYS x O 1
ATOM 11990 N N . TYR D 2 221 ? 130.361 55.100 64.740 1.00 115.58 177 TYR x N 1
ATOM 11991 C CA . TYR D 2 221 ? 129.741 55.314 66.040 1.00 115.58 177 TYR x CA 1
ATOM 11992 C C . TYR D 2 221 ? 128.915 56.592 66.008 1.00 115.58 177 TYR x C 1
ATOM 11993 O O . TYR D 2 221 ? 129.413 57.649 65.606 1.00 115.58 177 TYR x O 1
ATOM 11995 N N . ALA D 2 222 ? 127.657 56.491 66.430 1.00 115.97 178 ALA x N 1
ATOM 11996 C CA . ALA D 2 222 ? 126.751 57.628 66.508 1.00 115.97 178 ALA x CA 1
ATOM 11997 C C . ALA D 2 222 ? 126.324 57.819 67.955 1.00 115.97 178 ALA x C 1
ATOM 11998 O O . ALA D 2 222 ? 125.969 56.849 68.634 1.00 115.97 178 ALA x O 1
ATOM 12000 N N . ALA D 2 223 ? 126.358 59.064 68.424 1.00 117.09 179 ALA x N 1
ATOM 12001 C CA . ALA D 2 223 ? 126.034 59.356 69.812 1.00 117.09 179 ALA x CA 1
ATOM 12002 C C . ALA D 2 223 ? 125.399 60.735 69.905 1.00 117.09 179 ALA x C 1
ATOM 12003 O O . ALA D 2 223 ? 125.509 61.556 68.991 1.00 117.09 179 ALA x O 1
ATOM 12005 N N . SER D 2 224 ? 124.723 60.975 71.026 1.00 116.57 180 SER x N 1
ATOM 12006 C CA . SER D 2 224 ? 124.093 62.259 71.303 1.00 116.57 180 SER x CA 1
ATOM 12007 C C . SER D 2 224 ? 124.388 62.658 72.740 1.00 116.57 180 SER x C 1
ATOM 12008 O O . SER D 2 224 ? 124.147 61.877 73.667 1.00 116.57 180 SER x O 1
ATOM 12010 N N . SER D 2 225 ? 124.906 63.869 72.922 1.00 113.82 181 SER x N 1
ATOM 12011 C CA . SER D 2 225 ? 125.165 64.435 74.239 1.00 113.82 181 SER x CA 1
ATOM 12012 C C . SER D 2 225 ? 124.118 65.506 74.511 1.00 113.82 181 SER x C 1
ATOM 12013 O O . SER D 2 225 ? 123.998 66.470 73.747 1.00 113.82 181 SER x O 1
ATOM 12015 N N . TYR D 2 226 ? 123.362 65.334 75.593 1.00 112.93 182 TYR x N 1
ATOM 12016 C CA . TYR D 2 226 ? 122.262 66.230 75.935 1.00 112.93 182 TYR x CA 1
ATOM 12017 C C . TYR D 2 226 ? 122.586 66.933 77.245 1.00 112.93 182 TYR x C 1
ATOM 12018 O O . TYR D 2 226 ? 122.622 66.297 78.303 1.00 112.93 182 TYR x O 1
ATOM 12020 N N . LEU D 2 227 ? 122.826 68.239 77.173 1.00 110.80 183 LEU x N 1
ATOM 12021 C CA . LEU D 2 227 ? 122.975 69.072 78.360 1.00 110.80 183 LEU x CA 1
ATOM 12022 C C . LEU D 2 227 ? 121.586 69.544 78.769 1.00 110.80 183 LEU x C 1
ATOM 12023 O O . LEU D 2 227 ? 120.967 70.355 78.071 1.00 110.80 183 LEU x O 1
ATOM 12025 N N . SER D 2 228 ? 121.088 69.022 79.886 1.00 109.23 184 SER x N 1
ATOM 12026 C CA A SER D 2 228 ? 119.759 69.341 80.388 0.70 109.23 184 SER x CA 1
ATOM 12027 C CA B SER D 2 228 ? 119.759 69.341 80.388 0.30 109.23 184 SER x CA 1
ATOM 12028 C C . SER D 2 228 ? 119.881 70.148 81.672 1.00 109.23 184 SER x C 1
ATOM 12029 O O . SER D 2 228 ? 120.632 69.773 82.578 1.00 109.23 184 SER x O 1
ATOM 12032 N N . LEU D 2 229 ? 119.146 71.252 81.742 1.00 104.60 185 LEU x N 1
ATOM 12033 C CA . LEU D 2 229 ? 119.147 72.112 82.918 1.00 104.60 185 LEU x CA 1
ATOM 12034 C C . LEU D 2 229 ? 118.018 73.121 82.766 1.00 104.60 185 LEU x C 1
ATOM 12035 O O . LEU D 2 229 ? 117.357 73.193 81.726 1.00 104.60 185 LEU x O 1
ATOM 12037 N N . THR D 2 230 ? 117.804 73.898 83.824 1.00 107.31 186 THR x N 1
ATOM 12038 C CA . THR D 2 230 ? 116.780 74.927 83.792 1.00 107.31 186 THR x CA 1
ATOM 12039 C C . THR D 2 230 ? 117.188 76.049 82.839 1.00 107.31 186 THR x C 1
ATOM 12040 O O . THR D 2 230 ? 118.377 76.255 82.580 1.00 107.31 186 THR x O 1
ATOM 12042 N N . PRO D 2 231 ? 116.216 76.787 82.298 1.00 112.75 187 PRO x N 1
ATOM 12043 C CA . PRO D 2 231 ? 116.569 77.890 81.389 1.00 112.75 187 PRO x CA 1
ATOM 12044 C C . PRO D 2 231 ? 117.468 78.929 82.032 1.00 112.75 187 PRO x C 1
ATOM 12045 O O . PRO D 2 231 ? 118.282 79.549 81.335 1.00 112.75 187 PRO x O 1
ATOM 12047 N N . GLU D 2 232 ? 117.345 79.142 83.344 1.00 113.32 188 GLU x N 1
ATOM 12048 C CA . GLU D 2 232 ? 118.199 80.114 84.018 1.00 113.32 188 GLU x CA 1
ATOM 12049 C C . GLU D 2 232 ? 119.666 79.712 83.932 1.00 113.32 188 GLU x C 1
ATOM 12050 O O . GLU D 2 232 ? 120.540 80.565 83.735 1.00 113.32 188 GLU x O 1
ATOM 12052 N N . GLN D 2 233 ? 119.959 78.419 84.088 1.00 111.41 189 GLN x N 1
ATOM 12053 C CA . GLN D 2 233 ? 121.343 77.963 84.009 1.00 111.41 189 GLN x CA 1
ATOM 12054 C C . GLN D 2 233 ? 121.933 78.225 82.629 1.00 111.41 189 GLN x C 1
ATOM 12055 O O . GLN D 2 233 ? 123.076 78.683 82.510 1.00 111.41 189 GLN x O 1
ATOM 12057 N N . TRP D 2 234 ? 121.171 77.937 81.572 1.00 111.99 190 TRP x N 1
ATOM 12058 C CA . TRP D 2 234 ? 121.652 78.209 80.221 1.00 111.99 190 TRP x CA 1
ATOM 12059 C C . TRP D 2 234 ? 121.823 79.705 79.989 1.00 111.99 190 TRP x C 1
ATOM 12060 O O . TRP D 2 234 ? 122.801 80.137 79.367 1.00 111.99 190 TRP x O 1
ATOM 12062 N N . LYS D 2 235 ? 120.880 80.511 80.482 1.00 113.92 191 LYS x N 1
ATOM 12063 C CA . LYS D 2 235 ? 120.966 81.955 80.288 1.00 113.92 191 LYS x CA 1
ATOM 12064 C C . LYS D 2 235 ? 122.185 82.537 80.991 1.00 113.92 191 LYS x C 1
ATOM 12065 O O . LYS D 2 235 ? 122.850 83.434 80.458 1.00 113.92 191 LYS x O 1
ATOM 12067 N N . SER D 2 236 ? 122.494 82.043 82.191 1.00 121.03 192 SER x N 1
ATOM 12068 C CA . SER D 2 236 ? 123.632 82.571 82.936 1.00 121.03 192 SER x CA 1
ATOM 12069 C C . SER D 2 236 ? 124.935 82.365 82.174 1.00 121.03 192 SER x C 1
ATOM 12070 O O . SER D 2 236 ? 125.779 83.267 82.118 1.00 121.03 192 SER x O 1
ATOM 12072 N N . HIS D 2 237 ? 125.117 81.188 81.583 1.00 121.25 193 HIS x N 1
ATOM 12073 C CA . HIS D 2 237 ? 126.331 80.917 80.827 1.00 121.25 193 HIS x CA 1
ATOM 12074 C C . HIS D 2 237 ? 126.409 81.818 79.601 1.00 121.25 193 HIS x C 1
ATOM 12075 O O . HIS D 2 237 ? 125.417 82.028 78.898 1.00 121.25 193 HIS x O 1
ATOM 12077 N N . ARG D 2 238 ? 127.604 82.357 79.349 1.00 119.23 194 ARG x N 1
ATOM 12078 C CA . ARG D 2 238 ? 127.798 83.196 78.171 1.00 119.23 194 ARG x CA 1
ATOM 12079 C C . ARG D 2 238 ? 127.573 82.404 76.889 1.00 119.23 194 ARG x C 1
ATOM 12080 O O . ARG D 2 238 ? 126.966 82.907 75.937 1.00 119.23 194 ARG x O 1
ATOM 12082 N N . SER D 2 239 ? 128.059 81.166 76.846 1.00 114.39 195 SER x N 1
ATOM 12083 C CA . SER D 2 239 ? 127.877 80.309 75.684 1.00 114.39 195 SER x CA 1
ATOM 12084 C C . SER D 2 239 ? 128.003 78.859 76.126 1.00 114.39 195 SER x C 1
ATOM 12085 O O . SER D 2 239 ? 128.522 78.563 77.205 1.00 114.39 195 SER x O 1
ATOM 12087 N N . TYR D 2 240 ? 127.518 77.960 75.275 1.00 109.41 196 TYR x N 1
ATOM 12088 C CA . TYR D 2 240 ? 127.576 76.525 75.522 1.00 109.41 196 TYR x CA 1
ATOM 12089 C C . TYR D 2 240 ? 128.618 75.910 74.598 1.00 109.41 196 TYR x C 1
ATOM 12090 O O . TYR D 2 240 ? 128.522 76.043 73.374 1.00 109.41 196 TYR x O 1
ATOM 12092 N N . SER D 2 241 ? 129.606 75.237 75.182 1.00 104.69 197 SER x N 1
ATOM 12093 C CA . SER D 2 241 ? 130.676 74.598 74.429 1.00 104.69 197 SER x CA 1
ATOM 12094 C C . SER D 2 241 ? 130.516 73.089 74.518 1.00 104.69 197 SER x C 1
ATOM 12095 O O . SER D 2 241 ? 130.516 72.524 75.617 1.00 104.69 197 SER x O 1
ATOM 12097 N N . CYS D 2 242 ? 130.377 72.444 73.363 1.00 102.72 198 CYS x N 1
ATOM 12098 C CA . CYS D 2 242 ? 130.243 70.990 73.277 1.00 102.72 198 CYS x CA 1
ATOM 12099 C C . CYS D 2 242 ? 131.569 70.436 72.764 1.00 102.72 198 CYS x C 1
ATOM 12100 O O . CYS D 2 242 ? 131.820 70.383 71.560 1.00 102.72 198 CYS x O 1
ATOM 12102 N N . GLN D 2 243 ? 132.423 70.017 73.695 1.00 101.26 199 GLN x N 1
ATOM 12103 C CA . GLN D 2 243 ? 133.749 69.513 73.354 1.00 101.26 199 GLN x CA 1
ATOM 12104 C C . GLN D 2 243 ? 133.667 68.009 73.126 1.00 101.26 199 GLN x C 1
ATOM 12105 O O . GLN D 2 243 ? 133.285 67.255 74.027 1.00 101.26 199 GLN x O 1
ATOM 12107 N N . VAL D 2 244 ? 134.026 67.571 71.923 1.00 102.44 200 VAL x N 1
ATOM 12108 C CA . VAL D 2 244 ? 134.036 66.161 71.557 1.00 102.44 200 VAL x CA 1
ATOM 12109 C C . VAL D 2 244 ? 135.465 65.782 71.194 1.00 102.44 200 VAL x C 1
ATOM 12110 O O . VAL D 2 244 ? 136.073 66.396 70.308 1.00 102.44 200 VAL x O 1
ATOM 12112 N N . THR D 2 245 ? 135.999 64.778 71.882 1.00 102.93 201 THR x N 1
ATOM 12113 C CA . THR D 2 245 ? 137.343 64.271 71.640 1.00 102.93 201 THR x CA 1
ATOM 12114 C C . THR D 2 245 ? 137.239 62.848 71.108 1.00 102.93 201 THR x C 1
ATOM 12115 O O . THR D 2 245 ? 136.614 61.989 71.742 1.00 102.93 201 THR x O 1
ATOM 12117 N N . HIS D 2 246 ? 137.848 62.607 69.950 1.00 111.49 202 HIS x N 1
ATOM 12118 C CA . HIS D 2 246 ? 137.819 61.293 69.324 1.00 111.49 202 HIS x CA 1
ATOM 12119 C C . HIS D 2 246 ? 139.013 61.164 68.391 1.00 111.49 202 HIS x C 1
ATOM 12120 O O . HIS D 2 246 ? 139.389 62.127 67.718 1.00 111.49 202 HIS x O 1
ATOM 12122 N N . GLU D 2 247 ? 139.605 59.969 68.362 1.00 115.99 203 GLU x N 1
ATOM 12123 C CA . GLU D 2 247 ? 140.745 59.677 67.495 1.00 115.99 203 GLU x CA 1
ATOM 12124 C C . GLU D 2 247 ? 141.894 60.657 67.719 1.00 115.99 203 GLU x C 1
ATOM 12125 O O . GLU D 2 247 ? 142.644 60.973 66.793 1.00 115.99 203 GLU x O 1
ATOM 12127 N N . GLY D 2 248 ? 142.040 61.145 68.949 1.00 113.00 204 GLY x N 1
ATOM 12128 C CA . GLY D 2 248 ? 143.096 62.076 69.279 1.00 113.00 204 GLY x CA 1
ATOM 12129 C C . GLY D 2 248 ? 142.843 63.511 68.876 1.00 113.00 204 GLY x C 1
ATOM 12130 O O . GLY D 2 248 ? 143.729 64.354 69.068 1.00 113.00 204 GLY x O 1
ATOM 12131 N N . SER D 2 249 ? 141.671 63.820 68.328 1.00 109.20 205 SER x N 1
ATOM 12132 C CA . SER D 2 249 ? 141.328 65.170 67.900 1.00 109.20 205 SER x CA 1
ATOM 12133 C C . SER D 2 249 ? 140.173 65.690 68.743 1.00 109.20 205 SER x C 1
ATOM 12134 O O . SER D 2 249 ? 139.184 64.980 68.954 1.00 109.20 205 SER x O 1
ATOM 12136 N N . THR D 2 250 ? 140.303 66.923 69.225 1.00 106.26 206 THR x N 1
ATOM 12137 C CA . THR D 2 250 ? 139.289 67.565 70.050 1.00 106.26 206 THR x CA 1
ATOM 12138 C C . THR D 2 250 ? 138.681 68.735 69.288 1.00 106.26 206 THR x C 1
ATOM 12139 O O . THR D 2 250 ? 139.405 69.623 68.826 1.00 106.26 206 THR x O 1
ATOM 12141 N N . VAL D 2 251 ? 137.356 68.733 69.162 1.00 105.99 207 VAL x N 1
ATOM 12142 C CA . VAL D 2 251 ? 136.621 69.784 68.469 1.00 105.99 207 VAL x CA 1
ATOM 12143 C C . VAL D 2 251 ? 135.601 70.371 69.433 1.00 105.99 207 VAL x C 1
ATOM 12144 O O . VAL D 2 251 ? 134.830 69.631 70.054 1.00 105.99 207 VAL x O 1
ATOM 12146 N N . GLU D 2 252 ? 135.595 71.696 69.554 1.00 108.22 208 GLU x N 1
ATOM 12147 C CA . GLU D 2 252 ? 134.676 72.403 70.434 1.00 108.22 208 GLU x CA 1
ATOM 12148 C C . GLU D 2 252 ? 133.722 73.242 69.598 1.00 108.22 208 GLU x C 1
ATOM 12149 O O . GLU D 2 252 ? 134.159 74.062 68.784 1.00 108.22 208 GLU x O 1
ATOM 12151 N N . LYS D 2 253 ? 132.424 73.035 69.801 1.00 107.50 209 LYS x N 1
ATOM 12152 C CA . LYS D 2 253 ? 131.383 73.788 69.116 1.00 107.50 209 LYS x CA 1
ATOM 12153 C C . LYS D 2 253 ? 130.743 74.757 70.099 1.00 107.50 209 LYS x C 1
ATOM 12154 O O . LYS D 2 253 ? 130.282 74.345 71.169 1.00 107.50 209 LYS x O 1
ATOM 12156 N N . THR D 2 254 ? 130.722 76.039 69.737 1.00 112.47 210 THR x N 1
ATOM 12157 C CA . THR D 2 254 ? 130.193 77.095 70.593 1.00 112.47 210 THR x CA 1
ATOM 12158 C C . THR D 2 254 ? 128.826 77.515 70.065 1.00 112.47 210 THR x C 1
ATOM 12159 O O . THR D 2 254 ? 128.716 78.047 68.956 1.00 112.47 210 THR x O 1
ATOM 12161 N N . VAL D 2 255 ? 127.788 77.279 70.863 1.00 111.92 211 VAL x N 1
ATOM 12162 C CA . VAL D 2 255 ? 126.415 77.622 70.514 1.00 111.92 211 VAL x CA 1
ATOM 12163 C C . VAL D 2 255 ? 125.834 78.469 71.636 1.00 111.92 211 VAL x C 1
ATOM 12164 O O . VAL D 2 255 ? 125.972 78.124 72.816 1.00 111.92 211 VAL x O 1
ATOM 12166 N N . ALA D 2 256 ? 125.195 79.571 71.270 1.00 110.86 212 ALA x N 1
ATOM 12167 C CA . ALA D 2 256 ? 124.552 80.477 72.206 1.00 110.86 212 ALA x CA 1
ATOM 12168 C C . ALA D 2 256 ? 123.142 80.781 71.729 1.00 110.86 212 ALA x C 1
ATOM 12169 O O . ALA D 2 256 ? 122.865 80.756 70.525 1.00 110.86 212 ALA x O 1
ATOM 12171 N N . PRO D 2 257 ? 122.223 81.071 72.652 1.00 113.63 213 PRO x N 1
ATOM 12172 C CA . PRO D 2 257 ? 120.851 81.391 72.227 1.00 113.63 213 PRO x CA 1
ATOM 12173 C C . PRO D 2 257 ? 120.774 82.590 71.302 1.00 113.63 213 PRO x C 1
ATOM 12174 O O . PRO D 2 257 ? 119.912 82.623 70.414 1.00 113.63 213 PRO x O 1
ATOM 12176 N N . THR D 2 258 ? 121.647 83.576 71.479 1.00 114.38 214 THR x N 1
ATOM 12177 C CA . THR D 2 258 ? 121.634 84.776 70.651 1.00 114.38 214 THR x CA 1
ATOM 12178 C C . THR D 2 258 ? 121.866 84.438 69.182 1.00 114.38 214 THR x C 1
ATOM 12179 O O . THR D 2 258 ? 121.951 85.329 68.337 1.00 114.38 214 THR x O 1
ATOM 12181 N N . PRO E 3 24 ? 99.488 159.475 140.560 1.00 55.42 27 PRO A N 1
ATOM 12182 C CA . PRO E 3 24 ? 100.390 159.296 139.426 1.00 55.42 27 PRO A CA 1
ATOM 12183 C C . PRO E 3 24 ? 101.728 158.761 139.902 1.00 55.42 27 PRO A C 1
ATOM 12184 O O . PRO E 3 24 ? 102.016 158.861 141.090 1.00 55.42 27 PRO A O 1
ATOM 12188 N N . GLN E 3 25 ? 102.489 158.156 138.995 1.00 52.14 28 GLN A N 1
ATOM 12189 C CA . GLN E 3 25 ? 103.778 157.580 139.345 1.00 52.14 28 GLN A CA 1
ATOM 12190 C C . GLN E 3 25 ? 104.942 158.010 138.468 1.00 52.14 28 GLN A C 1
ATOM 12191 O O . GLN E 3 25 ? 105.973 158.423 139.000 1.00 52.14 28 GLN A O 1
ATOM 12197 N N . LYS E 3 26 ? 104.827 157.878 137.143 1.00 47.75 29 LYS A N 1
ATOM 12198 C CA . LYS E 3 26 ? 106.049 158.307 136.251 1.00 47.75 29 LYS A CA 1
ATOM 12199 C C . LYS E 3 26 ? 105.585 157.799 134.943 1.00 47.75 29 LYS A C 1
ATOM 12200 O O . LYS 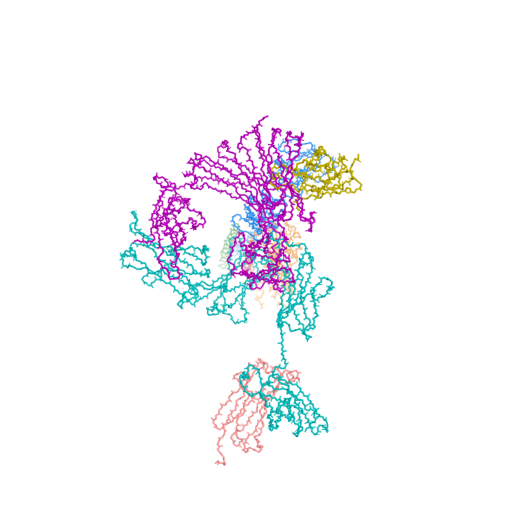E 3 26 ? 105.629 156.610 134.731 1.00 47.75 29 LYS A O 1
ATOM 12218 N N . PRO E 3 27 ? 105.221 158.673 134.016 1.00 43.92 30 PRO A N 1
ATOM 12219 C CA . PRO E 3 27 ? 104.644 157.999 132.849 1.00 43.92 30 PRO A CA 1
ATOM 12220 C C . PRO E 3 27 ? 105.725 157.468 131.923 1.00 43.92 30 PRO A C 1
ATOM 12221 O O . PRO E 3 27 ? 106.704 158.153 131.622 1.00 43.92 30 PRO A O 1
ATOM 12232 N N . LYS E 3 28 ? 105.540 156.233 131.466 1.00 43.00 31 LYS A N 1
ATOM 12233 C CA . LYS E 3 28 ? 106.510 155.573 130.608 1.00 43.00 31 LYS A CA 1
ATOM 12234 C C . LYS E 3 28 ? 105.862 155.173 129.291 1.00 43.00 31 LYS A C 1
ATOM 12235 O O . LYS E 3 28 ? 104.699 154.753 129.253 1.00 43.00 31 LYS A O 1
ATOM 12254 N N . VAL E 3 29 ? 106.637 155.311 128.214 1.00 34.26 32 VAL A N 1
ATOM 12255 C CA . VAL E 3 29 ? 106.167 155.090 126.853 1.00 34.26 32 VAL A CA 1
ATOM 12256 C C . VAL E 3 29 ? 106.628 153.718 126.386 1.00 34.26 32 VAL A C 1
ATOM 12257 O O . VAL E 3 29 ? 107.641 153.186 126.853 1.00 34.26 32 VAL A O 1
ATOM 12270 N N . SER E 3 30 ? 105.887 153.156 125.433 1.00 28.55 33 SER A N 1
ATOM 12271 C CA . SER E 3 30 ? 106.169 151.839 124.890 1.00 28.55 33 SER A CA 1
ATOM 12272 C C . SER E 3 30 ? 105.737 151.805 123.432 1.00 28.55 33 SER A C 1
ATOM 12273 O O . SER E 3 30 ? 104.719 152.394 123.058 1.00 28.55 33 SER A O 1
ATOM 12281 N N . LEU E 3 31 ? 106.511 151.087 122.621 1.00 17.44 34 LEU A N 1
ATOM 12282 C CA . LEU E 3 31 ? 106.313 151.006 121.180 1.00 17.44 34 LEU A CA 1
ATOM 12283 C C . LEU E 3 31 ? 105.608 149.699 120.851 1.00 17.44 34 LEU A C 1
ATOM 12284 O O . LEU E 3 31 ? 105.986 148.645 121.369 1.00 17.44 34 LEU A O 1
ATOM 12300 N N . ASN E 3 32 ? 104.583 149.762 120.004 1.00 20.06 35 ASN A N 1
ATOM 12301 C CA . ASN E 3 32 ? 103.808 148.561 119.718 1.00 20.06 35 ASN A CA 1
ATOM 12302 C C . ASN E 3 32 ? 104.694 147.514 119.052 1.00 20.06 35 ASN A C 1
ATOM 12303 O O . ASN E 3 32 ? 104.743 146.371 119.521 1.00 20.06 35 ASN A O 1
ATOM 12314 N N . PRO E 3 33 ? 105.378 147.835 117.958 1.00 13.64 36 PRO A N 1
ATOM 12315 C CA . PRO E 3 33 ? 106.497 147.002 117.527 1.00 13.64 36 PRO A CA 1
ATOM 12316 C C . PRO E 3 33 ? 107.763 147.406 118.261 1.00 13.64 36 PRO A C 1
ATOM 12317 O O . PRO E 3 33 ? 108.289 148.505 118.040 1.00 13.64 36 PRO A O 1
ATOM 12328 N N . PRO E 3 34 ? 108.307 146.539 119.119 1.00 9.75 37 PRO A N 1
ATOM 12329 C CA . PRO E 3 34 ? 109.314 146.994 120.090 1.00 9.75 37 PRO A CA 1
ATOM 12330 C C . PRO E 3 34 ? 110.532 147.687 119.501 1.00 9.75 37 PRO A C 1
ATOM 12331 O O . PRO E 3 34 ? 111.395 148.112 120.277 1.00 9.75 37 PRO A O 1
ATOM 12342 N N . TRP E 3 35 ? 110.654 147.807 118.185 1.00 8.87 38 TRP A N 1
ATOM 12343 C CA . TRP E 3 35 ? 111.877 148.326 117.597 1.00 8.87 38 TRP A CA 1
ATOM 12344 C C . TRP E 3 35 ? 111.774 149.827 117.359 1.00 8.87 38 TRP A C 1
ATOM 12345 O O . TRP E 3 35 ? 110.748 150.326 116.893 1.00 8.87 38 TRP A O 1
ATOM 12366 N N . ASN E 3 36 ? 112.845 150.547 117.715 1.00 9.98 39 ASN A N 1
ATOM 12367 C CA . ASN E 3 36 ? 112.942 151.970 117.398 1.00 9.98 39 ASN A CA 1
ATOM 12368 C C . ASN E 3 36 ? 113.197 152.183 115.919 1.00 9.98 39 ASN A C 1
ATOM 12369 O O . ASN E 3 36 ? 112.593 153.061 115.295 1.00 9.98 39 ASN A O 1
ATOM 12380 N N . ARG E 3 37 ? 114.106 151.401 115.354 1.00 8.53 40 ARG A N 1
ATOM 12381 C CA . ARG E 3 37 ? 114.520 151.569 113.974 1.00 8.53 40 ARG A CA 1
ATOM 12382 C C . ARG E 3 37 ? 113.445 151.021 113.053 1.00 8.53 40 ARG A C 1
ATOM 12383 O O . ARG E 3 37 ? 113.048 149.862 113.176 1.00 8.53 40 ARG A O 1
ATOM 12404 N N . ILE E 3 38 ? 112.969 151.853 112.133 1.00 6.86 41 ILE A N 1
ATOM 12405 C CA . ILE E 3 38 ? 111.909 151.464 111.220 1.00 6.86 41 ILE A CA 1
ATOM 12406 C C . ILE E 3 38 ? 112.295 151.879 109.811 1.00 6.86 41 ILE A C 1
ATOM 12407 O O . ILE E 3 38 ? 113.203 152.681 109.603 1.00 6.86 41 ILE A O 1
ATOM 12423 N N . PHE E 3 39 ? 111.614 151.291 108.835 1.00 7.10 42 PHE A N 1
ATOM 12424 C CA . PHE E 3 39 ? 111.770 151.675 107.441 1.00 7.10 42 PHE A CA 1
ATOM 12425 C C . PHE E 3 39 ? 110.774 152.772 107.105 1.00 7.10 42 PHE A C 1
ATOM 12426 O O . PHE E 3 39 ? 109.673 152.814 107.655 1.00 7.10 42 PHE A O 1
ATOM 12443 N N . LYS E 3 40 ? 111.156 153.647 106.184 1.00 6.49 43 LYS A N 1
ATOM 12444 C CA . LYS E 3 40 ? 110.231 154.669 105.724 1.00 6.49 43 LYS A CA 1
ATOM 12445 C C . LYS E 3 40 ? 108.959 154.012 105.208 1.00 6.49 43 LYS A C 1
ATOM 12446 O O . LYS E 3 40 ? 109.005 152.989 104.526 1.00 6.49 43 LYS A O 1
ATOM 12465 N N . GLY E 3 41 ? 107.818 154.598 105.547 1.00 9.73 44 GLY A N 1
ATOM 12466 C CA . GLY E 3 41 ? 106.548 154.017 105.163 1.00 9.73 44 GLY A CA 1
ATOM 12467 C C . GLY E 3 41 ? 106.104 152.864 106.033 1.00 9.73 44 GLY A C 1
ATOM 12468 O O . GLY E 3 41 ? 105.145 152.170 105.686 1.00 9.73 44 GLY A O 1
ATOM 12472 N N . GLU E 3 42 ? 106.768 152.644 107.161 1.00 8.78 45 GLU A N 1
ATOM 12473 C CA . GLU E 3 42 ? 106.424 151.582 108.094 1.00 8.78 45 GLU A CA 1
ATOM 12474 C C . GLU E 3 42 ? 105.691 152.180 109.284 1.00 8.78 45 GLU A C 1
ATOM 12475 O O . GLU E 3 42 ? 106.195 153.104 109.927 1.00 8.78 45 GLU A O 1
ATOM 12487 N N . ASN E 3 43 ? 104.510 151.652 109.579 1.00 21.03 46 ASN A N 1
ATOM 12488 C CA . ASN E 3 43 ? 103.705 152.181 110.669 1.00 21.03 46 ASN A CA 1
ATOM 12489 C C . ASN E 3 43 ? 104.314 151.826 112.020 1.00 21.03 46 ASN A C 1
ATOM 12490 O O . ASN E 3 43 ? 104.950 150.784 112.187 1.00 21.03 46 ASN A O 1
ATOM 12495 N N . VAL E 3 44 ? 104.109 152.708 112.994 1.00 15.71 47 VAL A N 1
ATOM 12496 C CA . VAL E 3 44 ? 104.448 152.429 114.385 1.00 15.71 47 VAL A CA 1
ATOM 12497 C C . VAL E 3 44 ? 103.536 153.267 115.262 1.00 15.71 47 VAL A C 1
ATOM 12498 O O . VAL E 3 44 ? 103.265 154.432 114.961 1.00 15.71 47 VAL A O 1
ATOM 12511 N N . THR E 3 45 ? 103.065 152.667 116.349 1.00 20.74 48 THR A N 1
ATOM 12512 C CA . THR E 3 45 ? 102.249 153.364 117.327 1.00 20.74 48 THR A CA 1
ATOM 12513 C C . THR E 3 45 ? 102.861 153.193 118.705 1.00 20.74 48 THR A C 1
ATOM 12514 O O . THR E 3 45 ? 103.069 152.074 119.178 1.00 20.74 48 THR A O 1
ATOM 12525 N N . LEU E 3 46 ? 103.144 154.321 119.345 1.00 22.47 49 LEU A N 1
ATOM 12526 C CA . LEU E 3 46 ? 103.745 154.328 120.666 1.00 22.47 49 LEU A CA 1
ATOM 12527 C C . LEU E 3 46 ? 102.800 155.021 121.630 1.00 22.47 49 LEU A C 1
ATOM 12528 O O . LEU E 3 46 ? 102.281 156.102 121.346 1.00 22.47 49 LEU A O 1
ATOM 12544 N N . THR E 3 47 ? 102.567 154.371 122.764 1.00 33.08 50 THR A N 1
ATOM 12545 C CA . THR E 3 47 ? 101.637 154.873 123.761 1.00 33.08 50 THR A CA 1
ATOM 12546 C C . THR E 3 47 ? 102.292 154.775 125.126 1.00 33.08 50 THR A C 1
ATOM 12547 O O . THR E 3 47 ? 103.122 153.897 125.361 1.00 33.08 50 THR A O 1
ATOM 12558 N N . CYS E 3 48 ? 101.920 155.679 126.027 1.00 43.23 51 CYS A N 1
ATOM 12559 C CA . CYS E 3 48 ? 102.527 155.721 127.347 1.00 43.23 51 CYS A CA 1
ATOM 12560 C C . CYS E 3 48 ? 101.463 155.757 128.426 1.00 43.23 51 CYS A C 1
ATOM 12561 O O . CYS E 3 48 ? 100.386 156.333 128.255 1.00 43.23 51 CYS A O 1
ATOM 12568 N N . ASN E 3 49 ? 101.803 155.148 129.555 1.00 55.91 52 ASN A N 1
ATOM 12569 C CA . ASN E 3 49 ? 100.882 155.050 130.675 1.00 55.91 52 ASN A CA 1
ATOM 12570 C C . ASN E 3 49 ? 101.654 154.657 131.923 1.00 55.91 52 ASN A C 1
ATOM 12571 O O . ASN E 3 49 ? 102.572 153.836 131.859 1.00 55.91 52 ASN A O 1
ATOM 12582 N N . GLY E 3 50 ? 101.278 155.253 133.049 1.00 54.66 53 GLY A N 1
ATOM 12583 C CA . GLY E 3 50 ? 101.778 154.861 134.347 1.00 54.66 53 GLY A CA 1
ATOM 12584 C C . GLY E 3 50 ? 100.926 153.819 135.033 1.00 54.66 53 GLY A C 1
ATOM 12585 O O . GLY E 3 50 ? 101.076 153.615 136.244 1.00 54.66 53 GLY A O 1
ATOM 12589 N N . ASN E 3 51 ? 100.032 153.154 134.303 1.00 71.18 54 ASN A N 1
ATOM 12590 C CA . ASN E 3 51 ? 99.113 152.173 134.866 1.00 71.18 54 ASN A CA 1
ATOM 12591 C C . ASN E 3 51 ? 98.073 152.823 135.769 1.00 71.18 54 ASN A C 1
ATOM 12592 O O . ASN E 3 51 ? 97.496 152.162 136.638 1.00 71.18 54 ASN A O 1
ATOM 12597 N N . ASN E 3 52 ? 97.830 154.117 135.579 1.00 88.64 55 ASN A N 1
ATOM 12598 C CA . ASN E 3 52 ? 96.862 154.874 136.361 1.00 88.64 55 ASN A CA 1
ATOM 12599 C C . ASN E 3 52 ? 95.997 155.732 135.453 1.00 88.64 55 ASN A C 1
ATOM 12600 O O . ASN E 3 52 ? 95.794 156.925 135.697 1.00 88.64 55 ASN A O 1
ATOM 12605 N N . PHE E 3 53 ? 95.478 155.134 134.384 1.00 106.09 56 PHE A N 1
ATOM 12606 C CA . PHE E 3 53 ? 94.595 155.835 133.461 1.00 106.09 56 PHE A CA 1
ATOM 12607 C C . PHE E 3 53 ? 93.194 155.916 134.056 1.00 106.09 56 PHE A C 1
ATOM 12608 O O . PHE E 3 53 ? 92.226 155.443 133.453 1.00 106.09 56 PHE A O 1
ATOM 12616 N N . PHE E 3 54 ? 93.079 156.512 135.243 1.00 103.81 57 PHE A N 1
ATOM 12617 C CA . PHE E 3 54 ? 91.812 156.532 135.963 1.00 103.81 57 PHE A CA 1
ATOM 12618 C C . PHE E 3 54 ? 90.999 157.793 135.710 1.00 103.81 57 PHE A C 1
ATOM 12619 O O . PHE E 3 54 ? 89.764 157.732 135.713 1.00 103.81 57 PHE A O 1
ATOM 12627 N N . GLU E 3 55 ? 91.654 158.932 135.499 1.00 101.54 58 GLU A N 1
ATOM 12628 C CA . GLU E 3 55 ? 90.952 160.194 135.317 1.00 101.54 58 GLU A CA 1
ATOM 12629 C C . GLU E 3 55 ? 90.567 160.466 133.870 1.00 101.54 58 GLU A C 1
ATOM 12630 O O . GLU E 3 55 ? 89.865 161.449 133.610 1.00 101.54 58 GLU A O 1
ATOM 12636 N N . VAL E 3 56 ? 90.998 159.624 132.932 1.00 97.75 59 VAL A N 1
ATOM 12637 C CA . VAL E 3 56 ? 90.720 159.822 131.513 1.00 97.75 59 VAL A CA 1
ATOM 12638 C C . VAL E 3 56 ? 91.106 161.242 131.117 1.00 97.75 59 VAL A C 1
ATOM 12639 O O . VAL E 3 56 ? 90.488 161.846 130.233 1.00 97.75 59 VAL A O 1
ATOM 12643 N N . SER E 3 57 ? 92.129 161.785 131.773 1.00 77.72 60 SER A N 1
ATOM 12644 C CA . SER E 3 57 ? 92.611 163.118 131.438 1.00 77.72 60 SER A CA 1
ATOM 12645 C C . SER E 3 57 ? 93.552 163.037 130.246 1.00 77.72 60 SER A C 1
ATOM 12646 O O . SER E 3 57 ? 94.624 162.429 130.326 1.00 77.72 60 SER A O 1
ATOM 12654 N N . SER E 3 58 ? 93.155 163.667 129.142 1.00 60.60 61 SER A N 1
ATOM 12655 C CA . SER E 3 58 ? 93.873 163.520 127.884 1.00 60.60 61 SER A CA 1
ATOM 12656 C C . SER E 3 58 ? 95.340 163.884 128.060 1.00 60.60 61 SER A C 1
ATOM 12657 O O . SER E 3 58 ? 95.680 165.045 128.309 1.00 60.60 61 SER A O 1
ATOM 12665 N N . THR E 3 59 ? 96.214 162.892 127.924 1.00 41.22 62 THR A N 1
ATOM 12666 C CA . THR E 3 59 ? 97.635 163.102 128.134 1.00 41.22 62 THR A CA 1
ATOM 12667 C C . THR E 3 59 ? 98.174 164.081 127.095 1.00 41.22 62 THR A C 1
ATOM 12668 O O . THR E 3 59 ? 97.457 164.548 126.207 1.00 41.22 62 THR A O 1
ATOM 12679 N N . LYS E 3 60 ? 99.455 164.407 127.214 1.00 33.17 63 LYS A N 1
ATOM 12680 C CA . LYS E 3 60 ? 100.097 165.370 126.336 1.00 33.17 63 LYS A CA 1
ATOM 12681 C C . LYS E 3 60 ? 101.371 164.772 125.760 1.00 33.17 63 LYS A C 1
ATOM 12682 O O . LYS E 3 60 ? 102.017 163.935 126.393 1.00 33.17 63 LYS A O 1
ATOM 12701 N N . TRP E 3 61 ? 101.735 165.224 124.560 1.00 28.44 64 TRP A N 1
ATOM 12702 C CA . TRP E 3 61 ? 102.887 164.708 123.837 1.00 28.44 64 TRP A CA 1
ATOM 12703 C C . TRP E 3 61 ? 103.756 165.852 123.344 1.00 28.44 64 TRP A C 1
ATOM 12704 O O . TRP E 3 61 ? 103.257 166.903 122.939 1.00 28.44 64 TRP A O 1
ATOM 12725 N N . PHE E 3 62 ? 105.067 165.628 123.373 1.00 30.31 65 PHE A N 1
ATOM 12726 C CA . PHE E 3 62 ? 106.037 166.537 122.785 1.00 30.31 65 PHE A CA 1
ATOM 12727 C C . PHE E 3 62 ? 106.984 165.709 121.934 1.00 30.31 65 PHE A C 1
ATOM 12728 O O . PHE E 3 62 ? 107.308 164.573 122.282 1.00 30.31 65 PHE A O 1
ATOM 12745 N N . HIS E 3 63 ? 107.429 166.275 120.819 1.00 26.96 66 HIS A N 1
ATOM 12746 C CA . HIS E 3 63 ? 108.486 165.612 120.076 1.00 26.96 66 HIS A CA 1
ATOM 12747 C C . HIS E 3 63 ? 109.355 166.684 119.453 1.00 26.96 66 HIS A C 1
ATOM 12748 O O . HIS E 3 63 ? 108.851 167.659 118.894 1.00 26.96 66 HIS A O 1
ATOM 12762 N N . ASN E 3 64 ? 110.666 166.495 119.563 1.00 27.34 67 ASN A N 1
ATOM 12763 C CA . ASN E 3 64 ? 111.617 167.541 119.212 1.00 27.34 67 ASN A CA 1
ATOM 12764 C C . ASN E 3 64 ? 111.354 168.792 120.042 1.00 27.34 67 ASN A C 1
ATOM 12765 O O . ASN E 3 64 ? 111.511 169.922 119.577 1.00 27.34 67 ASN A O 1
ATOM 12770 N N . GLY E 3 65 ? 110.932 168.586 121.286 1.00 32.08 68 GLY A N 1
ATOM 12771 C CA . GLY E 3 65 ? 110.667 169.705 122.171 1.00 32.08 68 GLY A CA 1
ATOM 12772 C C . GLY E 3 65 ? 109.587 170.639 121.676 1.00 32.08 68 GLY A C 1
ATOM 12773 O O . GLY E 3 65 ? 109.549 171.803 122.086 1.00 32.08 68 GLY A O 1
ATOM 12777 N N . SER E 3 66 ? 108.706 170.162 120.801 1.00 38.61 69 SER A N 1
ATOM 12778 C CA . SER E 3 66 ? 107.588 170.937 120.282 1.00 38.61 69 SER A CA 1
ATOM 12779 C C . SER E 3 66 ? 106.309 170.534 121.005 1.00 38.61 69 SER A C 1
ATOM 12780 O O . SER E 3 66 ? 106.327 169.785 121.983 1.00 38.61 69 SER A O 1
ATOM 12788 N N . LEU E 3 67 ? 105.187 171.041 120.509 1.00 42.17 70 LEU A N 1
ATOM 12789 C CA . LEU E 3 67 ? 103.871 170.733 121.049 1.00 42.17 70 LEU A CA 1
ATOM 12790 C C . LEU E 3 67 ? 103.016 170.102 119.960 1.00 42.17 70 LEU A C 1
ATOM 12791 O O . LEU E 3 67 ? 102.895 170.660 118.865 1.00 42.17 70 LEU A O 1
ATOM 12807 N N . SER E 3 68 ? 102.419 168.952 120.261 1.00 41.67 71 SER A N 1
ATOM 12808 C CA . SER E 3 68 ? 101.564 168.244 119.319 1.00 41.67 71 SER A CA 1
ATOM 12809 C C . SER E 3 68 ? 100.111 168.316 119.768 1.00 41.67 71 SER A C 1
ATOM 12810 O O . SER E 3 68 ? 99.807 168.405 120.960 1.00 41.67 71 SER A O 1
ATOM 12818 N N . GLU E 3 69 ? 99.212 168.257 118.789 1.00 39.17 72 GLU A N 1
ATOM 12819 C CA . GLU E 3 69 ? 97.782 168.447 118.999 1.00 39.17 72 GLU A CA 1
ATOM 12820 C C . GLU E 3 69 ? 97.054 167.109 119.090 1.00 39.17 72 GLU A C 1
ATOM 12821 O O . GLU E 3 69 ? 95.949 166.945 118.569 1.00 39.17 72 GLU A O 1
ATOM 12833 N N . GLU E 3 70 ? 97.678 166.131 119.744 1.00 38.79 73 GLU A N 1
ATOM 12834 C CA . GLU E 3 70 ? 97.087 164.806 119.895 1.00 38.79 73 GLU A CA 1
ATOM 12835 C C . GLU E 3 70 ? 96.897 164.474 121.369 1.00 38.79 73 GLU A C 1
ATOM 12836 O O . GLU E 3 70 ? 97.353 163.428 121.839 1.00 38.79 73 GLU A O 1
ATOM 12848 N N . THR E 3 71 ? 96.270 165.385 122.112 1.00 44.71 74 THR A N 1
ATOM 12849 C CA . THR E 3 71 ? 95.952 165.166 123.520 1.00 44.71 74 THR A CA 1
ATOM 12850 C C . THR E 3 71 ? 95.497 163.732 123.763 1.00 44.71 74 THR A C 1
ATOM 12851 O O . THR E 3 71 ? 95.826 163.133 124.791 1.00 44.71 74 THR A O 1
ATOM 12862 N N . ASN E 3 72 ? 94.731 163.181 122.827 1.00 42.89 75 ASN A N 1
ATOM 12863 C CA . ASN E 3 72 ? 94.350 161.778 122.894 1.00 42.89 75 ASN A CA 1
ATOM 12864 C C . ASN E 3 72 ? 95.586 160.896 122.988 1.00 42.89 75 ASN A C 1
ATOM 12865 O O . ASN E 3 72 ? 96.544 161.063 122.230 1.00 42.89 75 ASN A O 1
ATOM 12870 N N . SER E 3 73 ? 95.555 159.941 123.911 1.00 36.16 76 SER A N 1
ATOM 12871 C CA . SER E 3 73 ? 96.698 159.070 124.122 1.00 36.16 76 SER A CA 1
ATOM 12872 C C . SER E 3 73 ? 96.910 158.177 122.905 1.00 36.16 76 SER A C 1
ATOM 12873 O O . SER E 3 73 ? 96.230 158.293 121.881 1.00 36.16 76 SER A O 1
ATOM 12881 N N . SER E 3 74 ? 97.882 157.274 123.017 1.00 33.28 77 SER A N 1
ATOM 12882 C CA . SER E 3 74 ? 98.201 156.328 121.952 1.00 33.28 77 SER A CA 1
ATOM 12883 C C . SER E 3 74 ? 98.581 157.064 120.667 1.00 33.28 77 SER A C 1
ATOM 12884 O O . SER E 3 74 ? 97.892 156.999 119.650 1.00 33.28 77 SER A O 1
ATOM 12892 N N . LEU E 3 75 ? 99.695 157.786 120.741 1.00 27.07 78 LEU A N 1
ATOM 12893 C CA . LEU E 3 75 ? 100.225 158.467 119.570 1.00 27.07 78 LEU A CA 1
ATOM 12894 C C . LEU E 3 75 ? 100.477 157.462 118.460 1.00 27.07 78 LEU A C 1
ATOM 12895 O O . LEU E 3 75 ? 101.008 156.376 118.702 1.00 27.07 78 LEU A O 1
ATOM 12911 N N . ASN E 3 76 ? 100.091 157.825 117.241 1.00 25.23 79 ASN A N 1
ATOM 12912 C CA . ASN E 3 76 ? 100.208 156.950 116.084 1.00 25.23 79 ASN A CA 1
ATOM 12913 C C . ASN E 3 76 ? 101.115 157.579 115.040 1.00 25.23 79 ASN A C 1
ATOM 12914 O O . ASN E 3 76 ? 101.003 158.771 114.739 1.00 25.23 79 ASN A O 1
ATOM 12925 N N . ILE E 3 77 ? 102.012 156.769 114.491 1.00 17.18 80 ILE A N 1
ATOM 12926 C CA . ILE E 3 77 ? 102.800 157.131 113.323 1.00 17.18 80 ILE A CA 1
ATOM 12927 C C . ILE E 3 77 ? 102.383 156.205 112.194 1.00 17.18 80 ILE A C 1
ATOM 12928 O O . ILE E 3 77 ? 102.615 154.995 112.266 1.00 17.18 80 ILE A O 1
ATOM 12944 N N . VAL E 3 78 ? 101.765 156.767 111.159 1.00 19.46 81 VAL A N 1
ATOM 12945 C CA . VAL E 3 78 ? 101.319 156.008 109.997 1.00 19.46 81 VAL A CA 1
ATOM 12946 C C . VAL E 3 78 ? 102.062 156.533 108.782 1.00 19.46 81 VAL A C 1
ATOM 12947 O O . VAL E 3 78 ? 102.093 157.746 108.544 1.00 19.46 81 VAL A O 1
ATOM 12960 N N . ASN E 3 79 ? 102.660 155.625 108.019 1.00 15.57 82 ASN A N 1
ATOM 12961 C CA . ASN E 3 79 ? 103.495 155.992 106.885 1.00 15.57 82 ASN A CA 1
ATOM 12962 C C . ASN E 3 79 ? 104.624 156.909 107.348 1.00 15.57 82 ASN A C 1
ATOM 12963 O O . ASN E 3 79 ? 104.725 158.070 106.958 1.00 15.57 82 ASN A O 1
ATOM 12974 N N . ALA E 3 80 ? 105.474 156.358 108.206 1.00 8.84 83 ALA A N 1
ATOM 12975 C CA . ALA E 3 80 ? 106.553 157.141 108.786 1.00 8.84 83 ALA A CA 1
ATOM 12976 C C . ALA E 3 80 ? 107.389 157.791 107.695 1.00 8.84 83 ALA A C 1
ATOM 12977 O O . ALA E 3 80 ? 107.845 157.132 106.761 1.00 8.84 83 ALA A O 1
ATOM 12984 N N . LYS E 3 81 ? 107.585 159.094 107.820 1.00 9.94 84 LYS A N 1
ATOM 12985 C CA . LYS E 3 81 ? 108.413 159.867 106.914 1.00 9.94 84 LYS A CA 1
ATOM 12986 C C . LYS E 3 81 ? 109.757 160.128 107.574 1.00 9.94 84 LYS A C 1
ATOM 12987 O O . LYS E 3 81 ? 110.023 159.682 108.689 1.00 9.94 84 LYS A O 1
ATOM 13006 N N . PHE E 3 82 ? 110.617 160.860 106.869 1.00 7.86 85 PHE A N 1
ATOM 13007 C CA . PHE E 3 82 ? 111.917 161.185 107.440 1.00 7.86 85 PHE A CA 1
ATOM 13008 C C . PHE E 3 82 ? 111.794 162.284 108.485 1.00 7.86 85 PHE A C 1
ATOM 13009 O O . PHE E 3 82 ? 112.702 162.481 109.299 1.00 7.86 85 PHE A O 1
ATOM 13026 N N . GLU E 3 83 ? 110.678 163.016 108.473 1.00 14.83 86 GLU A N 1
ATOM 13027 C CA . GLU E 3 83 ? 110.447 164.048 109.476 1.00 14.83 86 GLU A CA 1
ATOM 13028 C C . GLU E 3 83 ? 109.724 163.516 110.704 1.00 14.83 86 GLU A C 1
ATOM 13029 O O . GLU E 3 83 ? 109.642 164.226 111.709 1.00 14.83 86 GLU A O 1
ATOM 13041 N N . ASP E 3 84 ? 109.193 162.297 110.650 1.00 11.45 87 ASP A N 1
ATOM 13042 C CA . ASP E 3 84 ? 108.504 161.706 111.788 1.00 11.45 87 ASP A CA 1
ATOM 13043 C C . ASP E 3 84 ? 109.437 160.940 112.703 1.00 11.45 87 ASP A C 1
ATOM 13044 O O . ASP E 3 84 ? 108.990 160.016 113.390 1.00 11.45 87 ASP A O 1
ATOM 13053 N N . SER E 3 85 ? 110.718 161.292 112.714 1.00 9.40 88 SER A N 1
ATOM 13054 C CA . SER E 3 85 ? 111.689 160.721 113.633 1.00 9.40 88 SER A CA 1
ATOM 13055 C C . SER E 3 85 ? 112.143 161.790 114.612 1.00 9.40 88 SER A C 1
ATOM 13056 O O . SER E 3 85 ? 112.231 162.968 114.259 1.00 9.40 88 SER A O 1
ATOM 13064 N N . GLY E 3 86 ? 112.408 161.382 115.841 1.00 14.65 89 GLY A N 1
ATOM 13065 C CA . GLY E 3 86 ? 112.918 162.300 116.837 1.00 14.65 89 GLY A CA 1
ATOM 13066 C C . GLY E 3 86 ? 112.604 161.812 118.232 1.00 14.65 89 GLY A C 1
ATOM 13067 O O . GLY E 3 86 ? 111.991 160.767 118.428 1.00 14.65 89 GLY A O 1
ATOM 13071 N N . GLU E 3 87 ? 113.044 162.606 119.203 1.00 20.66 90 GLU A N 1
ATOM 13072 C CA . GLU E 3 87 ? 112.802 162.294 120.603 1.00 20.66 90 GLU A CA 1
ATOM 13073 C C . GLU E 3 87 ? 111.357 162.600 120.972 1.00 20.66 90 GLU A C 1
ATOM 13074 O O . GLU E 3 87 ? 110.829 163.667 120.660 1.00 20.66 90 GLU A O 1
ATOM 13086 N N . TYR E 3 88 ? 110.718 161.649 121.646 1.00 21.18 91 TYR A N 1
ATOM 13087 C CA . TYR E 3 88 ? 109.310 161.751 121.992 1.00 21.18 91 TYR A CA 1
ATOM 13088 C C . TYR E 3 88 ? 109.154 161.648 123.499 1.00 21.18 91 TYR A C 1
ATOM 13089 O O . TYR E 3 88 ? 109.767 160.788 124.132 1.00 21.18 91 TYR A O 1
ATOM 13107 N N . LYS E 3 89 ? 108.329 162.525 124.067 1.00 28.40 92 LYS A N 1
ATOM 13108 C CA . LYS E 3 89 ? 108.025 162.517 125.489 1.00 28.40 92 LYS A CA 1
ATOM 13109 C C . LYS E 3 89 ? 106.528 162.691 125.657 1.00 28.40 92 LYS A C 1
ATOM 13110 O O . LYS E 3 89 ? 105.865 163.262 124.791 1.00 28.40 92 LYS A O 1
ATOM 13129 N N . CYS E 3 90 ? 105.995 162.196 126.770 1.00 32.58 93 CYS A N 1
ATOM 13130 C CA . CYS E 3 90 ? 104.603 162.439 127.117 1.00 32.58 93 CYS A CA 1
ATOM 13131 C C . CYS E 3 90 ? 104.494 162.859 128.570 1.00 32.58 93 CYS A C 1
ATOM 13132 O O . CYS E 3 90 ? 105.308 162.466 129.408 1.00 32.58 93 CYS A O 1
ATOM 13139 N N . GLN E 3 91 ? 103.477 163.660 128.853 1.00 37.60 94 GLN A N 1
ATOM 13140 C CA . GLN E 3 91 ? 103.206 164.167 130.190 1.00 37.60 94 GLN A CA 1
ATOM 13141 C C . GLN E 3 91 ? 101.728 163.978 130.494 1.00 37.60 94 GLN A C 1
ATOM 13142 O O . GLN E 3 91 ? 100.873 164.487 129.761 1.00 37.60 94 GLN A O 1
ATOM 13156 N N . HIS E 3 92 ? 101.426 163.257 131.569 1.00 42.94 95 HIS A N 1
ATOM 13157 C CA . HIS E 3 92 ? 100.046 163.159 132.009 1.00 42.94 95 HIS A CA 1
ATOM 13158 C C . HIS E 3 92 ? 99.556 164.516 132.506 1.00 42.94 95 HIS A C 1
ATOM 13159 O O . HIS E 3 92 ? 100.269 165.521 132.465 1.00 42.94 95 HIS A O 1
ATOM 13173 N N . GLN E 3 93 ? 98.308 164.539 132.977 1.00 54.12 96 GLN A N 1
ATOM 13174 C CA . GLN E 3 93 ? 97.638 165.809 133.238 1.00 54.12 96 GLN A CA 1
ATOM 13175 C C . GLN E 3 93 ? 98.395 166.671 134.240 1.00 54.12 96 GLN A C 1
ATOM 13176 O O . GLN E 3 93 ? 98.350 167.902 134.153 1.00 54.12 96 GLN A O 1
ATOM 13190 N N . GLN E 3 94 ? 99.079 166.056 135.204 1.00 56.19 97 GLN A N 1
ATOM 13191 C CA . GLN E 3 94 ? 99.833 166.818 136.194 1.00 56.19 97 GLN A CA 1
ATOM 13192 C C . GLN E 3 94 ? 101.251 166.285 136.348 1.00 56.19 97 GLN A C 1
ATOM 13193 O O . GLN E 3 94 ? 102.179 167.039 136.658 1.00 56.19 97 GLN A O 1
ATOM 13207 N N . VAL E 3 95 ? 101.426 164.987 136.123 1.00 48.56 98 VAL A N 1
ATOM 13208 C CA . VAL E 3 95 ? 102.680 164.298 136.403 1.00 48.56 98 VAL A CA 1
ATOM 13209 C C . VAL E 3 95 ? 103.747 164.771 135.423 1.00 48.56 98 VAL A C 1
ATOM 13210 O O . VAL E 3 95 ? 103.459 165.532 134.494 1.00 48.56 98 VAL A O 1
ATOM 13214 N N . ASN E 3 96 ? 104.985 164.341 135.641 1.00 50.43 99 ASN A N 1
ATOM 13215 C CA . ASN E 3 96 ? 106.142 164.836 134.909 1.00 50.43 99 ASN A CA 1
ATOM 13216 C C . ASN E 3 96 ? 106.157 164.240 133.501 1.00 50.43 99 ASN A C 1
ATOM 13217 O O . ASN E 3 96 ? 105.228 163.540 133.088 1.00 50.43 99 ASN A O 1
ATOM 13222 N N . GLU E 3 97 ? 107.220 164.512 132.739 1.00 38.66 100 GLU A N 1
ATOM 13223 C CA . GLU E 3 97 ? 107.248 164.153 131.324 1.00 38.66 100 GLU A CA 1
ATOM 13224 C C . GLU E 3 97 ? 108.012 162.866 131.036 1.00 38.66 100 GLU A C 1
ATOM 13225 O O . GLU E 3 97 ? 107.702 162.184 130.052 1.00 38.66 100 GLU A O 1
ATOM 13237 N N . SER E 3 98 ? 109.007 162.519 131.846 1.00 37.55 101 SER A N 1
ATOM 13238 C CA . SER E 3 98 ? 109.681 161.233 131.709 1.00 37.55 101 SER A CA 1
ATOM 13239 C C . SER E 3 98 ? 110.663 161.211 130.547 1.00 37.55 101 SER A C 1
ATOM 13240 O O . SER E 3 98 ? 110.801 162.195 129.817 1.00 37.55 101 SER A O 1
ATOM 13248 N N . GLU E 3 99 ? 111.333 160.077 130.368 1.00 33.92 102 GLU A N 1
ATOM 13249 C CA . GLU E 3 99 ? 112.478 160.017 129.479 1.00 33.92 102 GLU A CA 1
ATOM 13250 C C . GLU E 3 99 ? 112.038 160.002 128.016 1.00 33.92 102 GLU A C 1
ATOM 13251 O O . GLU E 3 99 ? 110.979 159.467 127.680 1.00 33.92 102 GLU A O 1
ATOM 13263 N N . PRO E 3 100 ? 112.846 160.573 127.123 1.00 25.75 103 PRO A N 1
ATOM 13264 C CA . PRO E 3 100 ? 112.496 160.574 125.701 1.00 25.75 103 PRO A CA 1
ATOM 13265 C C . PRO E 3 100 ? 112.971 159.327 124.972 1.00 25.75 103 PRO A C 1
ATOM 13266 O O . PRO E 3 100 ? 114.177 159.061 124.937 1.00 25.75 103 PRO A O 1
ATOM 13277 N N . VAL E 3 101 ? 112.055 158.568 124.371 1.00 21.24 104 VAL A N 1
ATOM 13278 C CA . VAL E 3 101 ? 112.411 157.410 123.559 1.00 21.24 104 VAL A CA 1
ATOM 13279 C C . VAL E 3 101 ? 112.611 157.883 122.131 1.00 21.24 104 VAL A C 1
ATOM 13280 O O . VAL E 3 101 ? 111.708 158.480 121.537 1.00 21.24 104 VAL A O 1
ATOM 13293 N N . TYR E 3 102 ? 113.787 157.616 121.578 1.00 18.65 105 TYR A N 1
ATOM 13294 C CA . TYR E 3 102 ? 114.134 158.138 120.271 1.00 18.65 105 TYR A CA 1
ATOM 13295 C C . TYR E 3 102 ? 113.540 157.261 119.176 1.00 18.65 105 TYR A C 1
ATOM 13296 O O . TYR E 3 102 ? 112.951 156.210 119.429 1.00 18.65 105 TYR A O 1
ATOM 13314 N N . LEU E 3 103 ? 113.691 157.711 117.937 1.00 11.03 106 LEU A N 1
ATOM 13315 C CA . LEU E 3 103 ? 113.126 157.024 116.787 1.00 11.03 106 LEU A CA 1
ATOM 13316 C C . LEU E 3 103 ? 113.937 157.417 115.566 1.00 11.03 106 LEU A C 1
ATOM 13317 O O . LEU E 3 103 ? 114.291 158.588 115.412 1.00 11.03 106 LEU A O 1
ATOM 13333 N N . GLU E 3 104 ? 114.238 156.447 114.714 1.00 8.32 107 GLU A N 1
ATOM 13334 C CA . GLU E 3 104 ? 114.918 156.703 113.459 1.00 8.32 107 GLU A CA 1
ATOM 13335 C C . GLU E 3 104 ? 114.157 156.012 112.345 1.00 8.32 107 GLU A C 1
ATOM 13336 O O . GLU E 3 104 ? 113.465 155.021 112.568 1.00 8.32 107 GLU A O 1
ATOM 13348 N N . VAL E 3 105 ? 114.268 156.558 111.141 1.00 7.39 108 VAL A N 1
ATOM 13349 C CA . VAL E 3 105 ? 113.668 155.955 109.960 1.00 7.39 108 VAL A CA 1
ATOM 13350 C C . VAL E 3 105 ? 114.730 155.881 108.878 1.00 7.39 108 VAL A C 1
ATOM 13351 O O . VAL E 3 105 ? 115.461 156.847 108.645 1.00 7.39 108 VAL A O 1
ATOM 13364 N N . PHE E 3 106 ? 114.816 154.730 108.221 1.00 7.67 109 PHE A N 1
ATOM 13365 C CA . PHE E 3 106 ? 115.881 154.438 107.280 1.00 7.67 109 PHE A CA 1
ATOM 13366 C C . PHE E 3 106 ? 115.299 154.127 105.913 1.00 7.67 109 PHE A C 1
ATOM 13367 O O . PHE E 3 106 ? 114.088 153.974 105.744 1.00 7.67 109 PHE A O 1
ATOM 13384 N N . SER E 3 107 ? 116.193 154.038 104.931 1.00 6.44 110 SER A N 1
ATOM 13385 C CA . SER E 3 107 ? 115.854 153.629 103.568 1.00 6.44 110 SER A CA 1
ATOM 13386 C C . SER E 3 107 ? 117.019 152.771 103.078 1.00 6.44 110 SER A C 1
ATOM 13387 O O . SER E 3 107 ? 117.998 153.288 102.538 1.00 6.44 110 SER A O 1
ATOM 13395 N N . ASP E 3 108 ? 116.905 151.460 103.271 1.00 5.94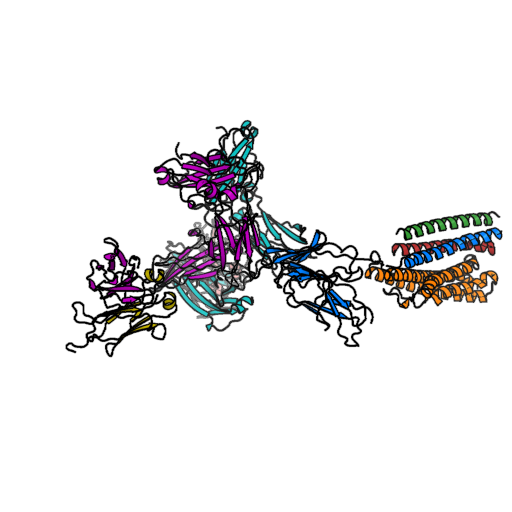 111 ASP A N 1
ATOM 13396 C CA . ASP E 3 108 ? 117.986 150.523 102.999 1.00 5.94 111 ASP A CA 1
ATOM 13397 C C . ASP E 3 108 ? 117.396 149.281 102.348 1.00 5.94 111 ASP A C 1
ATOM 13398 O O . ASP E 3 108 ? 116.231 149.264 101.944 1.00 5.94 111 ASP A O 1
ATOM 13407 N N . TRP E 3 109 ? 118.214 148.237 102.231 1.00 3.93 112 TRP A N 1
ATOM 13408 C CA . TRP E 3 109 ? 117.723 146.911 101.885 1.00 3.93 112 TRP A CA 1
ATOM 13409 C C . TRP E 3 109 ? 117.631 146.007 103.105 1.00 3.93 112 TRP A C 1
ATOM 13410 O O . TRP E 3 109 ? 116.658 145.261 103.249 1.00 3.93 112 TRP A O 1
ATOM 13431 N N . LEU E 3 110 ? 118.624 146.066 103.985 1.00 3.93 113 LEU A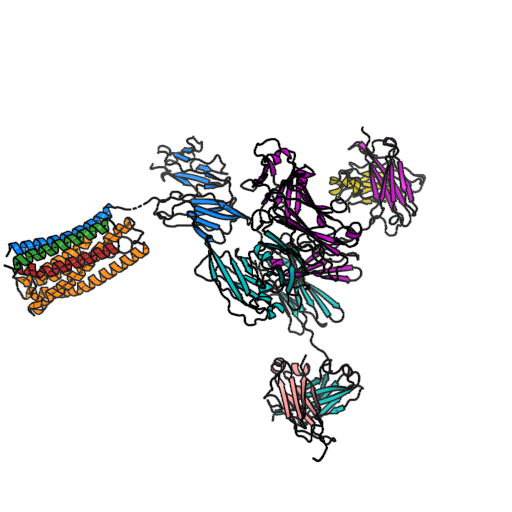 N 1
ATOM 13432 C CA . LEU E 3 110 ? 118.637 145.311 105.228 1.00 3.93 113 LEU A CA 1
ATOM 13433 C C . LEU E 3 110 ? 118.728 146.289 106.386 1.00 3.93 113 LEU A C 1
ATOM 13434 O O . LEU E 3 110 ? 119.542 147.214 106.355 1.00 3.93 113 LEU A O 1
ATOM 13450 N N . LEU E 3 111 ? 117.905 146.079 107.405 1.00 6.85 114 LEU A N 1
ATOM 13451 C CA . LEU E 3 111 ? 117.916 146.892 108.611 1.00 6.85 114 LEU A CA 1
ATOM 13452 C C . LEU E 3 111 ? 118.075 145.982 109.816 1.00 6.85 114 LEU A C 1
ATOM 13453 O O . LEU E 3 111 ? 117.397 144.960 109.915 1.00 6.85 114 LEU A O 1
ATOM 13469 N N . LEU E 3 112 ? 118.956 146.357 110.734 1.00 16.66 115 LEU A N 1
ATOM 13470 C CA . LEU E 3 112 ? 119.168 145.587 111.955 1.00 16.66 115 LEU A CA 1
ATOM 13471 C C . LEU E 3 112 ? 118.309 146.204 113.048 1.00 16.66 115 LEU A C 1
ATOM 13472 O O . LEU E 3 112 ? 118.512 147.353 113.438 1.00 16.66 115 LEU A O 1
ATOM 13488 N N . GLN E 3 113 ? 117.336 145.442 113.532 1.00 9.01 116 GLN A N 1
ATOM 13489 C CA . GLN E 3 113 ? 116.398 145.902 114.543 1.00 9.01 116 GLN A CA 1
ATOM 13490 C C . GLN E 3 113 ? 116.633 145.148 115.839 1.00 9.01 116 GLN A C 1
ATOM 13491 O O . GLN E 3 113 ? 116.533 143.919 115.871 1.00 9.01 116 GLN A O 1
ATOM 13505 N N . ALA E 3 114 ? 116.918 145.881 116.907 1.00 43.66 117 ALA A N 1
ATOM 13506 C CA . ALA E 3 114 ? 117.128 145.297 118.221 1.00 43.66 117 ALA A CA 1
ATOM 13507 C C . ALA E 3 114 ? 116.058 145.786 119.176 1.00 43.66 117 ALA A C 1
ATOM 13508 O O . ALA E 3 114 ? 115.714 146.970 119.180 1.00 43.66 117 ALA A O 1
ATOM 13515 N N . SER E 3 115 ? 115.540 144.870 119.982 1.00 14.95 118 SER A N 1
ATOM 13516 C CA . SER E 3 115 ? 114.593 145.193 121.037 1.00 14.95 118 SER A CA 1
ATOM 13517 C C . SER E 3 115 ? 115.367 145.443 122.322 1.00 14.95 118 SER A C 1
ATOM 13518 O O . SER E 3 115 ? 116.117 144.573 122.775 1.00 14.95 118 SER A O 1
ATOM 13526 N N . ALA E 3 116 ? 115.169 146.619 122.919 1.00 21.27 119 ALA A N 1
ATOM 13527 C CA . ALA E 3 116 ? 115.951 147.060 124.074 1.00 21.27 119 ALA A CA 1
ATOM 13528 C C . ALA E 3 116 ? 117.431 147.212 123.706 1.00 21.27 119 ALA A C 1
ATOM 13529 O O . ALA E 3 116 ? 118.299 146.453 124.130 1.00 21.27 119 ALA A O 1
ATOM 13536 N N . GLU E 3 117 ? 117.685 148.224 122.881 1.00 14.38 120 GLU A N 1
ATOM 13537 C CA . GLU E 3 117 ? 119.039 148.521 122.437 1.00 14.38 120 GLU A CA 1
ATOM 13538 C C . GLU E 3 117 ? 119.986 148.860 123.581 1.00 14.38 120 GLU A C 1
ATOM 13539 O O . GLU E 3 117 ? 121.204 148.827 123.383 1.00 14.38 120 GLU A O 1
ATOM 13551 N N . VAL E 3 118 ? 119.471 149.224 124.755 1.00 20.01 121 VAL A N 1
ATOM 13552 C CA . VAL E 3 118 ? 120.311 149.525 125.914 1.00 20.01 121 VAL A CA 1
ATOM 13553 C C . VAL E 3 118 ? 119.896 148.648 127.087 1.00 20.01 121 VAL A C 1
ATOM 13554 O O . VAL E 3 118 ? 119.880 149.089 128.240 1.00 20.01 121 VAL A O 1
ATOM 13567 N N . VAL E 3 119 ? 119.554 147.395 126.791 1.00 31.62 122 VAL A N 1
ATOM 13568 C CA . VAL E 3 119 ? 119.054 146.486 127.808 1.00 31.62 122 VAL A CA 1
ATOM 13569 C C . VAL E 3 119 ? 120.076 146.295 128.929 1.00 31.62 122 VAL A C 1
ATOM 13570 O O . VAL E 3 119 ? 121.286 146.471 128.749 1.00 31.62 122 VAL A O 1
ATOM 13583 N N . MET E 3 120 ? 119.569 145.912 130.100 1.00 46.91 123 MET A N 1
ATOM 13584 C CA . MET E 3 120 ? 120.371 145.628 131.280 1.00 46.91 123 MET A CA 1
ATOM 13585 C C . MET E 3 120 ? 120.798 144.161 131.287 1.00 46.91 123 MET A C 1
ATOM 13586 O O . MET E 3 120 ? 120.247 143.327 130.565 1.00 46.91 123 MET A O 1
ATOM 13600 N N . GLU E 3 121 ? 121.788 143.848 132.129 1.00 49.13 124 GLU A N 1
ATOM 13601 C CA . GLU E 3 121 ? 122.487 142.569 132.014 1.00 49.13 124 GLU A CA 1
ATOM 13602 C C . GLU E 3 121 ? 121.561 141.380 132.240 1.00 49.13 124 GLU A C 1
ATOM 13603 O O . GLU E 3 121 ? 121.516 140.456 131.421 1.00 49.13 124 GLU A O 1
ATOM 13615 N N . GLY E 3 122 ? 120.831 141.365 133.351 1.00 45.13 125 GLY A N 1
ATOM 13616 C CA . GLY E 3 122 ? 120.005 140.210 133.642 1.00 45.13 125 GLY A CA 1
ATOM 13617 C C . GLY E 3 122 ? 118.875 140.006 132.654 1.00 45.13 125 GLY A C 1
ATOM 13618 O O . GLY E 3 122 ? 118.285 138.922 132.613 1.00 45.13 125 GLY A O 1
ATOM 13622 N N . GLN E 3 123 ? 118.567 141.023 131.854 1.00 43.95 126 GLN A N 1
ATOM 13623 C CA . GLN E 3 123 ? 117.408 141.028 130.980 1.00 43.95 126 GLN A CA 1
ATOM 13624 C C . GLN E 3 123 ? 117.693 140.295 129.672 1.00 43.95 126 GLN A C 1
ATOM 13625 O O . GLN E 3 123 ? 118.849 140.059 129.319 1.00 43.95 126 GLN A O 1
ATOM 13639 N N . PRO E 3 124 ? 116.655 139.923 128.934 1.00 27.57 127 PRO A N 1
ATOM 13640 C CA . PRO E 3 124 ? 116.848 139.260 127.643 1.00 27.57 127 PRO A CA 1
ATOM 13641 C C . PRO E 3 124 ? 117.396 140.223 126.595 1.00 27.57 127 PRO A C 1
ATOM 13642 O O . PRO E 3 124 ? 117.672 141.388 126.859 1.00 27.57 127 PRO A O 1
ATOM 13653 N N . LEU E 3 125 ? 117.562 139.696 125.387 1.00 14.84 128 LEU A N 1
ATOM 13654 C CA . LEU E 3 125 ? 117.993 140.458 124.227 1.00 14.84 128 LEU A CA 1
ATOM 13655 C C . LEU E 3 125 ? 117.396 139.795 122.996 1.00 14.84 128 LEU A C 1
ATOM 13656 O O . LEU E 3 125 ? 116.935 138.655 123.045 1.00 14.84 128 LEU A O 1
ATOM 13672 N N . PHE E 3 126 ? 117.393 140.521 121.884 1.00 11.68 129 PHE A N 1
ATOM 13673 C CA . PHE E 3 126 ? 116.716 140.048 120.688 1.00 11.68 129 PHE A CA 1
ATOM 13674 C C . PHE E 3 126 ? 117.181 140.882 119.511 1.00 11.68 129 PHE A C 1
ATOM 13675 O O . PHE E 3 126 ? 117.366 142.089 119.647 1.00 11.68 129 PHE A O 1
ATOM 13692 N N . LEU E 3 127 ? 117.385 140.241 118.366 1.00 11.50 130 LEU A N 1
ATOM 13693 C CA . LEU E 3 127 ? 117.793 140.968 117.178 1.00 11.50 130 LEU A CA 1
ATOM 13694 C C . LEU E 3 127 ? 117.125 140.380 115.951 1.00 11.50 130 LEU A C 1
ATOM 13695 O O . LEU E 3 127 ? 116.691 139.229 115.942 1.00 11.50 130 LEU A O 1
ATOM 13711 N N . ARG E 3 128 ? 117.052 141.201 114.911 1.00 10.82 131 ARG A N 1
ATOM 13712 C CA . ARG E 3 128 ? 116.297 140.855 113.723 1.00 10.82 131 ARG A CA 1
ATOM 13713 C C . ARG E 3 128 ? 116.940 141.548 112.534 1.00 10.82 131 ARG A C 1
ATOM 13714 O O . ARG E 3 128 ? 117.445 142.663 112.659 1.00 10.82 131 ARG A O 1
ATOM 13735 N N . CYS E 3 129 ? 116.931 140.877 111.386 1.00 43.66 132 CYS A N 1
ATOM 13736 C CA . CYS E 3 129 ? 117.472 141.434 110.146 1.00 43.66 132 CYS A CA 1
ATOM 13737 C C . CYS E 3 129 ? 116.304 141.636 109.187 1.00 43.66 132 CYS A C 1
ATOM 13738 O O . CYS E 3 129 ? 116.002 140.776 108.362 1.00 43.66 132 CYS A O 1
ATOM 13745 N N . HIS E 3 130 ? 115.649 142.785 109.313 1.00 8.25 133 HIS A N 1
ATOM 13746 C CA . HIS E 3 130 ? 114.536 143.141 108.450 1.00 8.25 133 HIS A CA 1
ATOM 13747 C C . HIS E 3 130 ? 115.027 143.361 107.029 1.00 8.25 133 HIS A C 1
ATOM 13748 O O . HIS E 3 130 ? 116.117 143.889 106.813 1.00 8.25 133 HIS A O 1
ATOM 13762 N N . GLY E 3 131 ? 114.218 142.961 106.057 1.00 3.72 134 GLY A N 1
ATOM 13763 C CA . GLY E 3 131 ? 114.499 143.204 104.649 1.00 3.72 134 GLY A CA 1
ATOM 13764 C C . GLY E 3 131 ? 113.479 144.173 104.077 1.00 3.72 134 GLY A C 1
ATOM 13765 O O . GLY E 3 131 ? 112.285 144.063 104.360 1.00 3.72 134 GLY A O 1
ATOM 13769 N N . TRP E 3 132 ? 113.954 145.099 103.252 1.00 4.76 135 TRP A N 1
ATOM 13770 C CA . TRP E 3 132 ? 113.104 146.185 102.786 1.00 4.76 135 TRP A CA 1
ATOM 13771 C C . TRP E 3 132 ? 111.807 145.655 102.194 1.00 4.76 135 TRP A C 1
ATOM 13772 O O . TRP E 3 132 ? 111.805 144.716 101.401 1.00 4.76 135 TRP A O 1
ATOM 13793 N N . ARG E 3 133 ? 110.695 146.258 102.597 1.00 2.81 136 ARG A N 1
ATOM 13794 C CA . ARG E 3 133 ? 109.378 145.913 102.067 1.00 2.81 136 ARG A CA 1
ATOM 13795 C C . ARG E 3 133 ? 109.032 144.450 102.309 1.00 2.81 136 ARG A C 1
ATOM 13796 O O . ARG E 3 133 ? 108.212 143.869 101.600 1.00 2.81 136 ARG A O 1
ATOM 13817 N N . ASN E 3 134 ? 109.636 143.846 103.328 1.00 7.91 137 ASN A N 1
ATOM 13818 C CA . ASN E 3 134 ? 109.389 142.451 103.688 1.00 7.91 137 ASN A CA 1
ATOM 13819 C C . ASN E 3 134 ? 109.902 141.476 102.631 1.00 7.91 137 ASN A C 1
ATOM 13820 O O . ASN E 3 134 ? 109.549 140.293 102.648 1.00 7.91 137 ASN A O 1
ATOM 13831 N N . TRP E 3 135 ? 110.732 141.947 101.706 1.00 4.23 138 TRP A N 1
ATOM 13832 C CA . TRP E 3 135 ? 111.369 141.054 100.761 1.00 4.23 138 TRP A CA 1
ATOM 13833 C C . TRP E 3 135 ? 112.164 139.995 101.514 1.00 4.23 138 TRP A C 1
ATOM 13834 O O . TRP E 3 135 ? 112.516 140.156 102.681 1.00 4.23 138 TRP A O 1
ATOM 13855 N N . ASP E 3 136 ? 112.446 138.896 100.825 1.00 3.68 139 ASP A N 1
ATOM 13856 C CA . ASP E 3 136 ? 113.018 137.711 101.445 1.00 3.68 139 ASP A CA 1
ATOM 13857 C C . ASP E 3 136 ? 114.536 137.742 101.373 1.00 3.68 139 ASP A C 1
ATOM 13858 O O . ASP E 3 136 ? 115.118 137.859 100.293 1.00 3.68 139 ASP A O 1
ATOM 13867 N N . VAL E 3 137 ? 115.166 137.628 102.534 1.00 5.42 140 VAL A N 1
ATOM 13868 C CA . VAL E 3 137 ? 116.612 137.592 102.649 1.00 5.42 140 VAL A CA 1
ATOM 13869 C C . VAL E 3 137 ? 117.046 136.143 102.799 1.00 5.42 140 VAL A C 1
ATOM 13870 O O . VAL E 3 137 ? 116.366 135.325 103.422 1.00 5.42 140 VAL A O 1
ATOM 13883 N N . TYR E 3 138 ? 118.196 135.826 102.213 1.00 5.27 141 TYR A N 1
ATOM 13884 C CA . TYR E 3 138 ? 118.724 134.473 102.254 1.00 5.27 141 TYR A CA 1
ATOM 13885 C C . TYR E 3 138 ? 120.192 134.524 102.638 1.00 5.27 141 TYR A C 1
ATOM 13886 O O . TYR E 3 138 ? 120.903 135.466 102.291 1.00 5.27 141 TYR A O 1
ATOM 13904 N N . LYS E 3 139 ? 120.637 133.497 103.357 1.00 8.02 142 LYS A N 1
ATOM 13905 C CA . LYS E 3 139 ? 122.035 133.368 103.763 1.00 8.02 142 LYS A CA 1
ATOM 13906 C C . LYS E 3 139 ? 122.410 134.413 104.805 1.00 8.02 142 LYS A C 1
ATOM 13907 O O . LYS E 3 139 ? 123.481 135.016 104.742 1.00 8.02 142 LYS A O 1
ATOM 13926 N N . VAL E 3 140 ? 121.532 134.625 105.784 1.00 8.73 143 VAL A N 1
ATOM 13927 C CA . VAL E 3 140 ? 121.749 135.694 106.745 1.00 8.73 143 VAL A CA 1
ATOM 13928 C C . VAL E 3 140 ? 122.861 135.307 107.705 1.00 8.73 143 VAL A C 1
ATOM 13929 O O . VAL E 3 140 ? 122.766 134.305 108.420 1.00 8.73 143 VAL A O 1
ATOM 13942 N N . ILE E 3 141 ? 123.913 136.118 107.744 1.00 15.16 144 ILE A N 1
ATOM 13943 C CA . ILE E 3 141 ? 125.027 135.930 108.665 1.00 15.16 144 ILE A CA 1
ATOM 13944 C C . ILE E 3 141 ? 125.035 137.095 109.639 1.00 15.16 144 ILE A C 1
ATOM 13945 O O . ILE E 3 141 ? 125.015 138.253 109.216 1.00 15.16 144 ILE A O 1
ATOM 13961 N N . TYR E 3 142 ? 125.075 136.796 110.933 1.00 43.66 145 TYR A N 1
ATOM 13962 C CA . TYR E 3 142 ? 125.129 137.824 111.965 1.00 43.66 145 TYR A CA 1
ATOM 13963 C C . TYR E 3 142 ? 126.557 137.976 112.453 1.00 43.66 145 TYR A C 1
ATOM 13964 O O . TYR E 3 142 ? 127.154 137.006 112.919 1.00 43.66 145 TYR A O 1
ATOM 13982 N N . TYR E 3 143 ? 127.094 139.187 112.381 1.00 11.72 146 TYR A N 1
ATOM 13983 C CA . TYR E 3 143 ? 128.453 139.475 112.808 1.00 11.72 146 TYR A CA 1
ATOM 13984 C C . TYR E 3 143 ? 128.402 140.290 114.090 1.00 11.72 146 TYR A C 1
ATOM 13985 O O . TYR E 3 143 ? 127.760 141.344 114.125 1.00 11.72 146 TYR A O 1
ATOM 14003 N N . LYS E 3 144 ? 129.094 139.817 115.123 1.00 10.38 147 LYS A N 1
ATOM 14004 C CA . LYS E 3 144 ? 129.287 140.555 116.366 1.00 10.38 147 LYS A CA 1
ATOM 14005 C C . LYS E 3 144 ? 130.737 140.995 116.459 1.00 10.38 147 LYS A C 1
ATOM 14006 O O . LYS E 3 144 ? 131.642 140.158 116.455 1.00 10.38 147 LYS A O 1
ATOM 14025 N N . ASP E 3 145 ? 130.954 142.302 116.560 1.00 7.08 148 ASP A N 1
ATOM 14026 C CA . ASP E 3 145 ? 132.294 142.860 116.708 1.00 7.08 148 ASP A CA 1
ATOM 14027 C C . ASP E 3 145 ? 133.220 142.401 115.589 1.00 7.08 148 ASP A C 1
ATOM 14028 O O . ASP E 3 145 ? 134.404 142.156 115.815 1.00 7.08 148 ASP A O 1
ATOM 14037 N N . GLY E 3 146 ? 132.691 142.277 114.376 1.00 43.66 149 GLY A N 1
ATOM 14038 C CA . GLY E 3 146 ? 133.509 141.938 113.231 1.00 43.66 149 GLY A CA 1
ATOM 14039 C C . GLY E 3 146 ? 133.873 140.478 113.110 1.00 43.66 149 GLY A C 1
ATOM 14040 O O . GLY E 3 146 ? 134.627 140.118 112.199 1.00 43.66 149 GLY A O 1
ATOM 14044 N N . GLU E 3 147 ? 133.374 139.628 114.000 1.00 7.65 150 GLU A N 1
ATOM 14045 C CA . GLU E 3 147 ? 133.619 138.196 113.968 1.00 7.65 150 GLU A CA 1
ATOM 14046 C C . GLU E 3 147 ? 132.291 137.475 113.816 1.00 7.65 150 GLU A C 1
ATOM 14047 O O . GLU E 3 147 ? 131.371 137.688 114.608 1.00 7.65 150 GLU A O 1
ATOM 14059 N N . ALA E 3 148 ? 132.198 136.613 112.808 1.00 13.32 151 ALA A N 1
ATOM 14060 C CA . ALA E 3 148 ? 130.954 135.906 112.537 1.00 13.32 151 ALA A CA 1
ATOM 14061 C C . ALA E 3 148 ? 130.369 135.338 113.818 1.00 13.32 151 ALA A C 1
ATOM 14062 O O . ALA E 3 148 ? 131.093 135.031 114.765 1.00 13.32 151 ALA A O 1
ATOM 14069 N N . LEU E 3 149 ? 129.053 135.227 113.852 1.00 14.37 152 LEU A N 1
ATOM 14070 C CA . LEU E 3 149 ? 128.348 134.747 115.026 1.00 14.37 152 LEU A CA 1
ATOM 14071 C C . LEU E 3 149 ? 127.372 133.629 114.724 1.00 14.37 152 LEU A C 1
ATOM 14072 O O . LEU E 3 149 ? 127.178 132.759 115.571 1.00 14.37 152 LEU A O 1
ATOM 14088 N N . LYS E 3 150 ? 126.751 133.627 113.550 1.00 15.52 153 LYS A N 1
ATOM 14089 C CA . LYS E 3 150 ? 125.789 132.593 113.210 1.00 15.52 153 LYS A CA 1
ATOM 14090 C C . LYS E 3 150 ? 125.438 132.718 111.740 1.00 15.52 153 LYS A C 1
ATOM 14091 O O . LYS E 3 150 ? 125.291 133.831 111.226 1.00 15.52 153 LYS A O 1
ATOM 14110 N N . TYR E 3 151 ? 125.308 131.571 111.075 1.00 16.74 154 TYR A N 1
ATOM 14111 C CA . TYR E 3 151 ? 124.903 131.492 109.683 1.00 16.74 154 TYR A CA 1
ATOM 14112 C C . TYR E 3 151 ? 123.738 130.525 109.556 1.00 16.74 154 TYR A C 1
ATOM 14113 O O . TYR E 3 151 ? 123.650 129.533 110.278 1.00 16.74 154 TYR A O 1
ATOM 14131 N N . TRP E 3 152 ? 122.839 130.832 108.634 1.00 12.49 155 TRP A N 1
ATOM 14132 C CA . TRP E 3 152 ? 121.693 129.983 108.366 1.00 12.49 155 TRP A CA 1
ATOM 14133 C C . TRP E 3 152 ? 121.214 130.286 106.958 1.00 12.49 155 TRP A C 1
ATOM 14134 O O . TRP E 3 152 ? 121.553 131.315 106.376 1.00 12.49 155 TRP A O 1
ATOM 14155 N N . TYR E 3 153 ? 120.423 129.371 106.410 1.00 13.24 156 TYR A N 1
ATOM 14156 C CA . TYR E 3 153 ? 120.044 129.459 105.009 1.00 13.24 156 TYR A CA 1
ATOM 14157 C C . TYR E 3 153 ? 118.981 130.515 104.736 1.00 13.24 156 TYR A C 1
ATOM 14158 O O . TYR E 3 153 ? 118.804 130.900 103.579 1.00 13.24 156 TYR A O 1
ATOM 14176 N N . GLU E 3 154 ? 118.265 130.986 105.754 1.00 10.33 157 GLU A N 1
ATOM 14177 C CA . GLU E 3 154 ? 117.225 131.992 105.574 1.00 10.33 157 GLU A CA 1
ATOM 14178 C C . GLU E 3 154 ? 117.298 132.966 106.746 1.00 10.33 157 GLU A C 1
ATOM 14179 O O . GLU E 3 154 ? 118.237 132.933 107.545 1.00 10.33 157 GLU A O 1
ATOM 14191 N N . ASN E 3 155 ? 116.309 133.851 106.857 1.00 12.55 158 ASN A N 1
ATOM 14192 C CA . ASN E 3 155 ? 116.224 134.694 108.042 1.00 12.55 158 ASN A CA 1
ATOM 14193 C C . ASN E 3 155 ? 116.081 133.853 109.297 1.00 12.55 158 ASN A C 1
ATOM 14194 O O . ASN E 3 155 ? 115.354 132.858 109.336 1.00 12.55 158 ASN A O 1
ATOM 14205 N N . HIS E 3 156 ? 116.780 134.285 110.336 1.00 9.73 159 HIS A N 1
ATOM 14206 C CA . HIS E 3 156 ? 116.641 133.746 111.674 1.00 9.73 159 HIS A CA 1
ATOM 14207 C C . HIS E 3 156 ? 116.945 134.876 112.639 1.00 9.73 159 HIS A C 1
ATOM 14208 O O . HIS E 3 156 ? 117.674 135.807 112.293 1.00 9.73 159 HIS A O 1
ATOM 14222 N N . ASN E 3 157 ? 116.359 134.811 113.825 1.00 9.39 160 ASN A N 1
ATOM 14223 C CA . ASN E 3 157 ? 116.537 135.852 114.821 1.00 9.39 160 ASN A CA 1
ATOM 14224 C C . ASN E 3 157 ? 117.516 135.378 115.882 1.00 9.39 160 ASN A C 1
ATOM 14225 O O . ASN E 3 157 ? 117.365 134.281 116.424 1.00 9.39 160 ASN A O 1
ATOM 14230 N N . ILE E 3 158 ? 118.513 136.194 116.176 1.00 14.52 161 ILE A N 1
ATOM 14231 C CA . ILE E 3 158 ? 119.300 135.998 117.385 1.00 14.52 161 ILE A CA 1
ATOM 14232 C C . ILE E 3 158 ? 118.434 136.372 118.575 1.00 14.52 161 ILE A C 1
ATOM 14233 O O . ILE E 3 158 ? 117.765 137.409 118.571 1.00 14.52 161 ILE A O 1
ATOM 14249 N N . SER E 3 159 ? 118.432 135.528 119.597 1.00 13.34 162 SER A N 1
ATOM 14250 C CA . SER E 3 159 ? 117.551 135.739 120.738 1.00 13.34 162 SER A CA 1
ATOM 14251 C C . SER E 3 159 ? 118.262 135.251 121.988 1.00 13.34 162 SER A C 1
ATOM 14252 O O . SER E 3 159 ? 118.134 134.081 122.356 1.00 13.34 162 SER A O 1
ATOM 14260 N N . ILE E 3 160 ? 118.992 136.148 122.640 1.00 13.06 163 ILE A N 1
ATOM 14261 C CA . ILE E 3 160 ? 119.638 135.876 123.917 1.00 13.06 163 ILE A CA 1
ATOM 14262 C C . ILE E 3 160 ? 118.597 136.048 125.012 1.00 13.06 163 ILE A C 1
ATOM 14263 O O . ILE E 3 160 ? 117.784 136.977 124.961 1.00 13.06 163 ILE A O 1
ATOM 14279 N N . THR E 3 161 ? 118.604 135.148 125.991 1.00 20.18 164 THR A N 1
ATOM 14280 C CA . THR E 3 161 ? 117.582 135.151 127.028 1.00 20.18 164 THR A CA 1
ATOM 14281 C C . THR E 3 161 ? 118.065 135.699 128.363 1.00 20.18 164 THR A C 1
ATOM 14282 O O . THR E 3 161 ? 117.247 135.876 129.269 1.00 20.18 164 THR A O 1
ATOM 14286 N N . ASN E 3 162 ? 119.361 135.957 128.519 1.00 27.60 165 ASN A N 1
ATOM 14287 C CA . ASN E 3 162 ? 119.861 136.618 129.721 1.00 27.60 165 ASN A CA 1
ATOM 14288 C C . ASN E 3 162 ? 121.170 137.305 129.346 1.00 27.60 165 ASN A C 1
ATOM 14289 O O . ASN E 3 162 ? 122.225 136.667 129.343 1.00 27.60 165 ASN A O 1
ATOM 14294 N N . ALA E 3 163 ? 121.088 138.596 129.053 1.00 36.09 166 ALA A N 1
ATOM 14295 C CA . ALA E 3 163 ? 122.242 139.327 128.570 1.00 36.09 166 ALA A CA 1
ATOM 14296 C C . ALA E 3 163 ? 123.435 139.113 129.497 1.00 36.09 166 ALA A C 1
ATOM 14297 O O . ALA E 3 163 ? 123.312 138.648 130.629 1.00 36.09 166 ALA A O 1
ATOM 14299 N N . THR E 3 164 ? 124.609 139.451 128.984 1.00 32.01 167 THR A N 1
ATOM 14300 C CA . THR E 3 164 ? 125.852 139.315 129.718 1.00 32.01 167 THR A CA 1
ATOM 14301 C C . THR E 3 164 ? 126.740 140.491 129.354 1.00 32.01 167 THR A C 1
ATOM 14302 O O . THR E 3 164 ? 126.470 141.226 128.405 1.00 32.01 167 THR A O 1
ATOM 14306 N N . VAL E 3 165 ? 127.800 140.694 130.138 1.00 36.05 168 VAL A N 1
ATOM 14307 C CA . VAL E 3 165 ? 128.684 141.826 129.874 1.00 36.05 168 VAL A CA 1
ATOM 14308 C C . VAL E 3 165 ? 129.627 141.559 128.715 1.00 36.05 168 VAL A C 1
ATOM 14309 O O . VAL E 3 165 ? 130.415 142.441 128.352 1.00 36.05 168 VAL A O 1
ATOM 14313 N N . GLU E 3 166 ? 129.571 140.374 128.113 1.00 35.50 169 GLU A N 1
ATOM 14314 C CA . GLU E 3 166 ? 130.451 140.073 126.990 1.00 35.50 169 GLU A CA 1
ATOM 14315 C C . GLU E 3 166 ? 129.730 140.221 125.653 1.00 35.50 169 GLU A C 1
ATOM 14316 O O . GLU E 3 166 ? 130.352 140.573 124.647 1.00 35.50 169 GLU A O 1
ATOM 14322 N N . ASP E 3 167 ? 128.424 139.947 125.622 1.00 18.66 170 ASP A N 1
ATOM 14323 C CA . ASP E 3 167 ? 127.644 140.139 124.400 1.00 18.66 170 ASP A CA 1
ATOM 14324 C C . ASP E 3 167 ? 127.188 141.594 124.360 1.00 18.66 170 ASP A C 1
ATOM 14325 O O . ASP E 3 167 ? 126.048 141.945 124.663 1.00 18.66 170 ASP A O 1
ATOM 14334 N N . SER E 3 168 ? 128.123 142.461 123.977 1.00 19.21 171 SER A N 1
ATOM 14335 C CA . SER E 3 168 ? 127.858 143.892 123.923 1.00 19.21 171 SER A CA 1
ATOM 14336 C C . SER E 3 168 ? 128.858 144.487 122.937 1.00 19.21 171 SER A C 1
ATOM 14337 O O . SER E 3 168 ? 130.049 144.573 123.246 1.00 19.21 171 SER A O 1
ATOM 14345 N N . GLY E 3 169 ? 128.373 144.879 121.768 1.00 9.94 172 GLY A N 1
ATOM 14346 C CA . GLY E 3 169 ? 129.239 145.486 120.776 1.00 9.94 172 GLY A CA 1
ATOM 14347 C C . GLY E 3 169 ? 128.513 145.598 119.459 1.00 9.94 172 GLY A C 1
ATOM 14348 O O . GLY E 3 169 ? 127.466 144.984 119.246 1.00 9.94 172 GLY A O 1
ATOM 14352 N N . THR E 3 170 ? 129.103 146.381 118.563 1.00 8.40 173 THR A N 1
ATOM 14353 C CA . THR E 3 170 ? 128.464 146.654 117.285 1.00 8.40 173 THR A CA 1
ATOM 14354 C C . THR E 3 170 ? 128.152 145.356 116.560 1.00 8.40 173 THR A C 1
ATOM 14355 O O . THR E 3 170 ? 129.008 144.481 116.435 1.00 8.40 173 THR A O 1
ATOM 14366 N N . TYR E 3 171 ? 126.926 145.237 116.071 1.00 11.01 174 TYR A N 1
ATOM 14367 C CA . TYR E 3 171 ? 126.515 144.080 115.301 1.00 11.01 174 TYR A CA 1
ATOM 14368 C C . TYR E 3 171 ? 126.211 144.505 113.875 1.00 11.01 174 TYR A C 1
ATOM 14369 O O . TYR E 3 171 ? 126.094 145.693 113.574 1.00 11.01 174 TYR A O 1
ATOM 14387 N N . TYR E 3 172 ? 126.080 143.516 112.994 1.00 13.40 175 TYR A N 1
ATOM 14388 C CA . TYR E 3 172 ? 125.459 143.776 111.701 1.00 13.40 175 TYR A CA 1
ATOM 14389 C C . TYR E 3 172 ? 125.211 142.466 110.978 1.00 13.40 175 TYR A C 1
ATOM 14390 O O . TYR E 3 172 ? 125.992 141.531 111.107 1.00 13.40 175 TYR A O 1
ATOM 14408 N N . CYS E 3 173 ? 124.116 142.404 110.232 1.00 10.65 176 CYS A N 1
ATOM 14409 C CA . CYS E 3 173 ? 123.767 141.223 109.461 1.00 10.65 176 CYS A CA 1
ATOM 14410 C C . CYS E 3 173 ? 124.136 141.420 107.998 1.00 10.65 176 CYS A C 1
ATOM 14411 O O . CYS E 3 173 ? 124.274 142.545 107.518 1.00 10.65 176 CYS A O 1
ATOM 14418 N N . THR E 3 174 ? 124.337 140.306 107.305 1.00 7.15 177 THR A N 1
ATOM 14419 C CA . THR E 3 174 ? 124.608 140.285 105.876 1.00 7.15 177 THR A CA 1
ATOM 14420 C C . THR E 3 174 ? 123.628 139.325 105.228 1.00 7.15 177 THR A C 1
ATOM 14421 O O . THR E 3 174 ? 123.367 138.248 105.769 1.00 7.15 177 THR A O 1
ATOM 14432 N N . GLY E 3 175 ? 123.084 139.712 104.076 1.00 3.80 178 GLY A N 1
ATOM 14433 C CA . GLY E 3 175 ? 122.017 138.943 103.476 1.00 3.80 178 GLY A CA 1
ATOM 14434 C C . GLY E 3 175 ? 122.071 138.979 101.967 1.00 3.80 178 GLY A C 1
ATOM 14435 O O . GLY E 3 175 ? 122.883 139.684 101.368 1.00 3.80 178 GLY A O 1
ATOM 14439 N N . LYS E 3 176 ? 121.191 138.194 101.353 1.00 4.34 179 LYS A N 1
ATOM 14440 C CA . LYS E 3 176 ? 121.079 138.109 99.905 1.00 4.34 179 LYS A CA 1
ATOM 14441 C C . LYS E 3 176 ? 119.648 138.410 99.498 1.00 4.34 179 LYS A C 1
ATOM 14442 O O . LYS E 3 176 ? 118.743 137.624 99.784 1.00 4.34 179 LYS A O 1
ATOM 14461 N N . VAL E 3 177 ? 119.451 139.531 98.818 1.00 4.63 180 VAL A N 1
ATOM 14462 C CA . VAL E 3 177 ? 118.145 139.926 98.308 1.00 4.63 180 VAL A CA 1
ATOM 14463 C C . VAL E 3 177 ? 118.232 139.944 96.789 1.00 4.63 180 VAL A C 1
ATOM 14464 O O . VAL E 3 177 ? 119.149 140.550 96.226 1.00 4.63 180 VAL A O 1
ATOM 14477 N N . TRP E 3 178 ? 117.299 139.261 96.131 1.00 9.26 181 TRP A N 1
ATOM 14478 C CA . TRP E 3 178 ? 117.341 139.073 94.682 1.00 9.26 181 TRP A CA 1
ATOM 14479 C C . TRP E 3 178 ? 118.714 138.576 94.241 1.00 9.26 181 TRP A C 1
ATOM 14480 O O . TRP E 3 178 ? 119.303 139.068 93.280 1.00 9.26 181 TRP A O 1
ATOM 14501 N N . GLN E 3 179 ? 119.236 137.591 94.964 1.00 11.96 182 GLN A N 1
ATOM 14502 C CA . GLN E 3 179 ? 120.517 136.974 94.632 1.00 11.96 182 GLN A CA 1
ATOM 14503 C C . GLN E 3 179 ? 121.648 137.995 94.587 1.00 11.96 182 GLN A C 1
ATOM 14504 O O . GLN E 3 179 ? 122.652 137.786 93.907 1.00 11.96 182 GLN A O 1
ATOM 14518 N N . LEU E 3 180 ? 121.504 139.101 95.312 1.00 5.58 183 LEU A N 1
ATOM 14519 C CA . LEU E 3 180 ? 122.539 140.120 95.397 1.00 5.58 183 LEU A CA 1
ATOM 14520 C C . LEU E 3 180 ? 122.901 140.334 96.857 1.00 5.58 183 LEU A C 1
ATOM 14521 O O . LEU E 3 180 ? 122.033 140.286 97.730 1.00 5.58 183 LEU A O 1
ATOM 14537 N N . ASP E 3 181 ? 124.184 140.558 97.118 1.00 3.35 184 ASP A N 1
ATOM 14538 C CA . ASP E 3 181 ? 124.680 140.638 98.482 1.00 3.35 184 ASP A CA 1
ATOM 14539 C C . ASP E 3 181 ? 124.541 142.050 99.033 1.00 3.35 184 ASP A C 1
ATOM 14540 O O . ASP E 3 181 ? 125.002 143.022 98.431 1.00 3.35 184 ASP A O 1
ATOM 14549 N N . TYR E 3 182 ? 123.920 142.149 100.207 1.00 3.99 185 TYR A N 1
ATOM 14550 C CA . TYR E 3 182 ? 123.680 143.429 100.855 1.00 3.99 185 TYR A CA 1
ATOM 14551 C C . TYR E 3 182 ? 124.082 143.320 102.315 1.00 3.99 185 TYR A C 1
ATOM 14552 O O . TYR E 3 182 ? 124.091 142.234 102.902 1.00 3.99 185 TYR A O 1
ATOM 14570 N N . GLU E 3 183 ? 124.406 144.471 102.897 1.00 4.71 186 GLU A N 1
ATOM 14571 C CA . GLU E 3 183 ? 124.849 144.559 104.278 1.00 4.71 186 GLU A CA 1
ATOM 14572 C C . GLU E 3 183 ? 124.053 145.643 104.986 1.00 4.71 186 GLU A C 1
ATOM 14573 O O . GLU E 3 183 ? 123.529 146.562 104.352 1.00 4.71 186 GLU A O 1
ATOM 14585 N N . SER E 3 184 ? 123.962 145.526 106.306 1.00 8.74 187 SER A N 1
ATOM 14586 C CA . SER E 3 184 ? 123.202 146.456 107.125 1.00 8.74 187 SER A CA 1
ATOM 14587 C C . SER E 3 184 ? 124.141 147.316 107.955 1.00 8.74 187 SER A C 1
ATOM 14588 O O . SER E 3 184 ? 125.118 146.820 108.521 1.00 8.74 187 SER A O 1
ATOM 14596 N N . GLU E 3 185 ? 123.832 148.607 108.028 1.00 69.51 188 GLU A N 1
ATOM 14597 C CA . GLU E 3 185 ? 124.607 149.525 108.846 1.00 69.51 188 GLU A CA 1
ATOM 14598 C C . GLU E 3 185 ? 124.616 149.053 110.301 1.00 69.51 188 GLU A C 1
ATOM 14599 O O . GLU E 3 185 ? 123.598 148.580 110.815 1.00 69.51 188 GLU A O 1
ATOM 14611 N N . PRO E 3 186 ? 125.747 149.180 110.990 1.00 51.54 189 PRO A N 1
ATOM 14612 C CA . PRO E 3 186 ? 125.898 148.521 112.288 1.00 51.54 189 PRO A CA 1
ATOM 14613 C C . PRO E 3 186 ? 125.004 149.109 113.363 1.00 51.54 189 PRO A C 1
ATOM 14614 O O . PRO E 3 186 ? 124.742 150.312 113.403 1.00 51.54 189 PRO A O 1
ATOM 14625 N N . LEU E 3 187 ? 124.553 148.239 114.252 1.00 13.74 190 LEU A N 1
ATOM 14626 C CA . LEU E 3 187 ? 123.898 148.625 115.485 1.00 13.74 190 LEU A CA 1
ATOM 14627 C C . LEU E 3 187 ? 124.963 148.766 116.560 1.00 13.74 190 LEU A C 1
ATOM 14628 O O . LEU E 3 187 ? 126.159 148.823 116.272 1.00 13.74 190 LEU A O 1
ATOM 14644 N N . ASN E 3 188 ? 124.539 148.841 117.815 1.00 11.11 191 ASN A N 1
ATOM 14645 C CA . ASN E 3 188 ? 125.497 148.817 118.915 1.00 11.11 191 ASN A CA 1
ATOM 14646 C C . ASN E 3 188 ? 124.746 148.546 120.209 1.00 11.11 191 ASN A C 1
ATOM 14647 O O . ASN E 3 188 ? 124.017 149.415 120.689 1.00 11.11 191 ASN A O 1
ATOM 14652 N N . ILE E 3 189 ? 124.929 147.360 120.761 1.00 12.81 192 ILE A N 1
ATOM 14653 C CA . ILE E 3 189 ? 124.315 146.993 122.024 1.00 12.81 192 ILE A CA 1
ATOM 14654 C C . ILE E 3 189 ? 125.304 147.269 123.147 1.00 12.81 192 ILE A C 1
ATOM 14655 O O . ILE E 3 189 ? 126.520 147.299 122.948 1.00 12.81 192 ILE A O 1
ATOM 14671 N N . THR E 3 190 ? 124.771 147.483 124.346 1.00 20.39 193 THR A N 1
ATOM 14672 C CA . THR E 3 190 ? 125.591 147.742 125.518 1.00 20.39 193 THR A CA 1
ATOM 14673 C C . THR E 3 190 ? 124.875 147.206 126.746 1.00 20.39 193 THR A C 1
ATOM 14674 O O . THR E 3 190 ? 123.664 147.386 126.898 1.00 20.39 193 THR A O 1
ATOM 14685 N N . VAL E 3 191 ? 125.633 146.546 127.617 1.00 38.83 194 VAL A N 1
ATOM 14686 C CA . VAL E 3 191 ? 125.093 145.855 128.781 1.00 38.83 194 VAL A CA 1
ATOM 14687 C C . VAL E 3 191 ? 125.686 146.474 130.038 1.00 38.83 194 VAL A C 1
ATOM 14688 O O . VAL E 3 191 ? 126.908 146.629 130.146 1.00 38.83 194 VAL A O 1
ATOM 14701 N N . ILE E 3 192 ? 124.816 146.819 130.985 1.00 66.63 195 ILE A N 1
ATOM 14702 C CA . ILE E 3 192 ? 125.196 147.465 132.235 1.00 66.63 195 ILE A CA 1
ATOM 14703 C C . ILE E 3 192 ? 124.932 146.499 133.380 1.00 66.63 195 ILE A C 1
ATOM 14704 O O . ILE E 3 192 ? 123.905 145.809 133.400 1.00 66.63 195 ILE A O 1
ATOM 14720 N N . LYS E 3 193 ? 125.864 146.447 134.327 1.00 132.82 196 LYS A N 1
ATOM 14721 C CA . LYS E 3 193 ? 125.837 145.455 135.403 1.00 132.82 196 LYS A CA 1
ATOM 14722 C C . LYS E 3 193 ? 124.472 145.391 136.082 1.00 132.82 196 LYS A C 1
ATOM 14723 O O . LYS E 3 193 ? 124.274 144.628 137.029 1.00 132.82 196 LYS A O 1
ATOM 14742 N N . GLU E 3 197 ? 125.158 143.339 142.492 1.00 83.75 200 GLU A N 1
ATOM 14743 C CA . GLU E 3 197 ? 125.140 142.466 143.657 1.00 83.75 200 GLU A CA 1
ATOM 14744 C C . GLU E 3 197 ? 125.516 143.241 144.912 1.00 83.75 200 GLU A C 1
ATOM 14745 O O . GLU E 3 197 ? 126.010 144.364 144.836 1.00 83.75 200 GLU A O 1
ATOM 14749 N N . LYS E 3 198 ? 125.281 142.628 146.070 1.00 84.33 201 LYS A N 1
ATOM 14750 C CA . LYS E 3 198 ? 125.545 143.267 147.358 1.00 84.33 201 LYS A CA 1
ATOM 14751 C C . LYS E 3 198 ? 126.947 142.885 147.809 1.00 84.33 201 LYS A C 1
ATOM 14752 O O . LYS E 3 198 ? 127.171 141.820 148.386 1.00 84.33 201 LYS A O 1
ATOM 14756 N N . TYR E 3 199 ? 127.910 143.771 147.544 1.00 89.97 202 TYR A N 1
ATOM 14757 C CA . TYR E 3 199 ? 129.252 143.571 148.077 1.00 89.97 202 TYR A CA 1
ATOM 14758 C C . TYR E 3 199 ? 129.220 143.430 149.591 1.00 89.97 202 TYR A C 1
ATOM 14759 O O . TYR E 3 199 ? 130.072 142.749 150.173 1.00 89.97 202 TYR A O 1
ATOM 14763 N N . TRP E 3 200 ? 128.243 144.065 150.241 1.00 87.47 203 TRP A N 1
ATOM 14764 C CA . TRP E 3 200 ? 128.083 143.896 151.679 1.00 87.47 203 TRP A CA 1
ATOM 14765 C C . TRP E 3 200 ? 127.800 142.441 152.029 1.00 87.47 203 TRP A C 1
ATOM 14766 O O . TRP E 3 200 ? 128.301 141.930 153.034 1.00 87.47 203 TRP A O 1
ATOM 14770 N N . LEU E 3 201 ? 126.992 141.758 151.215 1.00 89.00 204 LEU A N 1
ATOM 14771 C CA . LEU E 3 201 ? 126.730 140.342 151.457 1.00 89.00 204 LEU A CA 1
ATOM 14772 C C . LEU E 3 201 ? 127.996 139.508 151.284 1.00 89.00 204 LEU A C 1
ATOM 14773 O O . LEU E 3 201 ? 128.233 138.560 152.044 1.00 89.00 204 LEU A O 1
ATOM 14777 N N . GLN E 3 202 ? 128.813 139.835 150.279 1.00 90.75 205 GLN A N 1
ATOM 14778 C CA . GLN E 3 202 ? 130.072 139.121 150.090 1.00 90.75 205 GLN A CA 1
ATOM 14779 C C . GLN E 3 202 ? 130.995 139.319 151.285 1.00 90.75 205 GLN A C 1
ATOM 14780 O O . GLN E 3 202 ? 131.641 138.370 151.745 1.00 90.75 205 GLN A O 1
ATOM 14784 N N . PHE E 3 203 ? 131.070 140.548 151.801 1.00 89.66 206 PHE A N 1
ATOM 14785 C CA . PHE E 3 203 ? 131.849 140.796 153.009 1.00 89.66 206 PHE A CA 1
ATOM 14786 C C . PHE E 3 203 ? 131.277 140.031 154.197 1.00 89.66 206 PHE A C 1
ATOM 14787 O O . PHE E 3 203 ? 132.028 139.485 155.014 1.00 89.66 206 PHE A O 1
ATOM 14791 N N . PHE E 3 204 ? 129.947 139.985 154.311 1.00 92.22 207 PHE A N 1
ATOM 14792 C CA . PHE E 3 204 ? 129.313 139.280 155.420 1.00 92.22 207 PHE A CA 1
ATOM 14793 C C . PHE E 3 204 ? 129.676 137.803 155.404 1.00 92.22 207 PHE A C 1
ATOM 14794 O O . PHE E 3 204 ? 130.049 137.230 156.434 1.00 92.22 207 PHE A O 1
ATOM 14798 N N . ILE E 3 205 ? 129.571 137.166 154.237 1.00 90.38 208 ILE A N 1
ATOM 14799 C CA . ILE E 3 205 ? 130.064 135.796 154.103 1.00 90.38 208 ILE A CA 1
ATOM 14800 C C . ILE E 3 205 ? 131.529 135.716 154.505 1.00 90.38 208 ILE A C 1
ATOM 14801 O O . ILE E 3 205 ? 131.882 134.842 155.316 1.00 90.38 208 ILE A O 1
ATOM 14805 N N . PRO E 3 206 ? 132.420 136.579 154.010 1.00 92.32 209 PRO A N 1
ATOM 14806 C CA . PRO E 3 206 ? 133.751 136.669 154.624 1.00 92.32 209 PRO A CA 1
ATOM 14807 C C . PRO E 3 206 ? 133.691 137.049 156.090 1.00 92.32 209 PRO A C 1
ATOM 14808 O O . PRO E 3 206 ? 134.547 136.615 156.868 1.00 92.32 209 PRO A O 1
ATOM 14811 N N . LEU E 3 207 ? 132.698 137.845 156.496 1.00 87.04 210 LEU A N 1
ATOM 14812 C CA . LEU E 3 207 ? 132.532 138.151 157.913 1.00 87.04 210 LEU A CA 1
ATOM 14813 C C . LEU E 3 207 ? 132.210 136.895 158.710 1.00 87.04 210 LEU A C 1
ATOM 14814 O O . LEU E 3 207 ? 132.737 136.697 159.808 1.00 87.04 210 LEU A O 1
ATOM 14818 N N . LEU E 3 208 ? 131.343 136.034 158.176 1.00 86.47 211 LEU A N 1
ATOM 14819 C CA . LEU E 3 208 ? 131.046 134.777 158.855 1.00 86.47 211 LEU A CA 1
ATOM 14820 C C . LEU E 3 208 ? 132.275 133.878 158.911 1.00 86.47 211 LEU A C 1
ATOM 14821 O O . LEU E 3 208 ? 132.531 133.219 159.929 1.00 86.47 211 LEU A O 1
ATOM 14825 N N . VAL E 3 209 ? 133.044 133.829 157.821 1.00 93.13 212 VAL A N 1
ATOM 14826 C CA . VAL E 3 209 ? 134.272 133.038 157.821 1.00 93.13 212 VAL A CA 1
ATOM 14827 C C . VAL E 3 209 ? 135.227 133.554 158.889 1.00 93.13 212 VAL A C 1
ATOM 14828 O O . VAL E 3 209 ? 135.850 132.774 159.624 1.00 93.13 212 VAL A O 1
ATOM 14832 N N . VAL E 3 210 ? 135.357 134.877 158.989 1.00 84.59 213 VAL A N 1
ATOM 14833 C CA . VAL E 3 210 ? 136.212 135.475 160.007 1.00 84.59 213 VAL A CA 1
ATOM 14834 C C . VAL E 3 210 ? 135.689 135.146 161.397 1.00 84.59 213 VAL A C 1
ATOM 14835 O O . VAL E 3 210 ? 136.467 134.903 162.323 1.00 84.59 213 VAL A O 1
ATOM 14839 N N . ILE E 3 211 ? 134.368 135.145 161.570 1.00 87.65 214 ILE A N 1
ATOM 14840 C CA . ILE E 3 211 ? 133.793 134.828 162.875 1.00 87.65 214 ILE A CA 1
ATOM 14841 C C . ILE E 3 211 ? 134.167 133.410 163.283 1.00 87.65 214 ILE A C 1
ATOM 14842 O O . ILE E 3 211 ? 134.591 133.161 164.417 1.00 87.65 214 ILE A O 1
ATOM 14846 N N . LEU E 3 212 ? 134.027 132.460 162.357 1.00 90.00 215 LEU A N 1
ATOM 14847 C CA . LEU E 3 212 ? 134.377 131.073 162.661 1.00 90.00 215 LEU A CA 1
ATOM 14848 C C . LEU E 3 212 ? 135.866 130.931 162.975 1.00 90.00 215 LEU A C 1
ATOM 14849 O O . LEU E 3 212 ? 136.253 130.288 163.965 1.00 90.00 215 LEU A O 1
ATOM 14853 N N . PHE E 3 213 ? 136.719 131.527 162.137 1.00 90.45 216 PHE A N 1
ATOM 14854 C CA . PHE E 3 213 ? 138.158 131.415 162.350 1.00 90.45 216 PHE A CA 1
ATOM 14855 C C . PHE E 3 213 ? 138.569 132.051 163.671 1.00 90.45 216 PHE A C 1
ATOM 14856 O O . PHE E 3 213 ? 139.400 131.502 164.403 1.00 90.45 216 PHE A O 1
ATOM 14860 N N . ALA E 3 214 ? 138.008 133.220 163.984 1.00 94.66 217 ALA A N 1
ATOM 14861 C CA . ALA E 3 214 ? 138.316 133.882 165.243 1.00 94.66 217 ALA A CA 1
ATOM 14862 C C . ALA E 3 214 ? 137.843 133.050 166.421 1.00 94.66 217 ALA A C 1
ATOM 14863 O O . ALA E 3 214 ? 138.549 132.933 167.426 1.00 94.66 217 ALA A O 1
ATOM 14867 N N . VAL E 3 215 ? 136.656 132.453 166.319 1.00 97.84 218 VAL A N 1
ATOM 14868 C CA . VAL E 3 215 ? 136.181 131.599 167.399 1.00 97.84 218 VAL A CA 1
ATOM 14869 C C . VAL E 3 215 ? 137.188 130.490 167.659 1.00 97.84 218 VAL A C 1
ATOM 14870 O O . VAL E 3 215 ? 137.642 130.291 168.791 1.00 97.84 218 VAL A O 1
ATOM 14874 N N . ASP E 3 216 ? 137.595 129.784 166.602 1.00 95.35 219 ASP A N 1
ATOM 14875 C CA . ASP E 3 216 ? 138.530 128.676 166.784 1.00 95.35 219 ASP A CA 1
ATOM 14876 C C . ASP E 3 216 ? 139.853 129.159 167.374 1.00 95.35 219 ASP A C 1
ATOM 14877 O O . ASP E 3 216 ? 140.330 128.628 168.387 1.00 95.35 219 ASP A O 1
ATOM 14881 N N . THR E 3 217 ? 140.458 130.173 166.752 1.00 96.26 220 THR A N 1
ATOM 14882 C CA . THR E 3 217 ? 141.784 130.618 167.169 1.00 96.26 220 THR A CA 1
ATOM 14883 C C . THR E 3 217 ? 141.768 131.153 168.594 1.00 96.26 220 THR A C 1
ATOM 14884 O O . THR E 3 217 ? 142.633 130.801 169.408 1.00 96.26 220 THR A O 1
ATOM 14888 N N . GLY E 3 218 ? 140.805 132.021 168.909 1.00 99.18 221 GLY A N 1
ATOM 14889 C CA . GLY E 3 218 ? 140.713 132.554 170.253 1.00 99.18 221 GLY A CA 1
ATOM 14890 C C . GLY E 3 218 ? 140.437 131.481 171.284 1.00 99.18 221 GLY A C 1
ATOM 14891 O O . GLY E 3 218 ? 141.069 131.455 172.340 1.00 99.18 221 GLY A O 1
ATOM 14893 N N . LEU E 3 219 ? 139.494 130.577 170.999 1.00 88.90 222 LEU A N 1
ATOM 14894 C CA . LEU E 3 219 ? 139.250 129.478 171.923 1.00 88.90 222 LEU A CA 1
ATOM 14895 C C . LEU E 3 219 ? 140.548 128.748 172.228 1.00 88.90 222 LEU A C 1
ATOM 14896 O O . LEU E 3 219 ? 140.919 128.583 173.396 1.00 88.90 222 LEU A O 1
ATOM 14900 N N . PHE E 3 220 ? 141.282 128.354 171.185 1.00 88.06 223 PHE A N 1
ATOM 14901 C CA . PHE E 3 220 ? 142.501 127.579 171.398 1.00 88.06 223 PHE A CA 1
ATOM 14902 C C . PHE E 3 220 ? 143.510 128.360 172.228 1.00 88.06 223 PHE A C 1
ATOM 14903 O O . PHE E 3 220 ? 143.989 127.879 173.264 1.00 88.06 223 PHE A O 1
ATOM 14907 N N . ILE E 3 221 ? 143.827 129.584 171.801 1.00 98.91 224 ILE A N 1
ATOM 14908 C CA . ILE E 3 221 ? 144.913 130.327 172.436 1.00 98.91 224 ILE A CA 1
ATOM 14909 C C . ILE E 3 221 ? 144.540 130.709 173.864 1.00 98.91 224 ILE A C 1
ATOM 14910 O O . ILE E 3 221 ? 145.351 130.574 174.786 1.00 98.91 224 ILE A O 1
ATOM 14914 N N . SER E 3 222 ? 143.311 131.193 174.074 1.00 91.34 225 SER A N 1
ATOM 14915 C CA . SER E 3 222 ? 142.903 131.623 175.406 1.00 91.34 225 SER A CA 1
ATOM 14916 C C . SER E 3 222 ? 142.767 130.440 176.356 1.00 91.34 225 SER A C 1
ATOM 14917 O O . SER E 3 222 ? 143.118 130.548 177.537 1.00 91.34 225 SER A O 1
ATOM 14921 N N . THR E 3 223 ? 142.249 129.305 175.879 1.00 85.28 226 THR A N 1
ATOM 14922 C CA . THR E 3 223 ? 142.197 128.129 176.735 1.00 85.28 226 THR A CA 1
ATOM 14923 C C . THR E 3 223 ? 143.601 127.682 177.117 1.00 85.28 226 THR A C 1
ATOM 14924 O O . THR E 3 223 ? 143.851 127.310 178.269 1.00 85.28 226 THR A O 1
ATOM 14928 N N . GLN E 3 224 ? 144.536 127.717 176.166 1.00 88.68 227 GLN A N 1
ATOM 14929 C CA . GLN E 3 224 ? 145.914 127.368 176.491 1.00 88.68 227 GLN A CA 1
ATOM 14930 C C . GLN E 3 224 ? 146.502 128.345 177.505 1.00 88.68 227 GLN A C 1
ATOM 14931 O O . GLN E 3 224 ? 147.274 127.950 178.388 1.00 88.68 227 GLN A O 1
ATOM 14935 N N . GLN E 3 225 ? 146.154 129.631 177.389 1.00 90.57 228 GLN A N 1
ATOM 14936 C CA . GLN E 3 225 ? 146.617 130.624 178.357 1.00 90.57 228 GLN A CA 1
ATOM 14937 C C . GLN E 3 225 ? 146.045 130.351 179.743 1.00 90.57 228 GLN A C 1
ATOM 14938 O O . GLN E 3 225 ? 146.735 130.528 180.754 1.00 90.57 228 GLN A O 1
ATOM 14942 N N . GLN E 3 226 ? 144.780 129.938 179.809 1.00 90.90 229 GLN A N 1
ATOM 14943 C CA . GLN E 3 226 ? 144.199 129.537 181.086 1.00 90.90 229 GLN A CA 1
ATOM 14944 C C . GLN E 3 226 ? 144.915 128.317 181.646 1.00 90.90 229 GLN A C 1
ATOM 14945 O O . GLN E 3 226 ? 145.124 128.208 182.859 1.00 90.90 229 GLN A O 1
ATOM 14949 N N . VAL E 3 227 ? 145.289 127.381 180.774 1.00 91.59 230 VAL A N 1
ATOM 14950 C CA . VAL E 3 227 ? 146.042 126.211 181.215 1.00 91.59 230 VAL A CA 1
ATOM 14951 C C . VAL E 3 227 ? 147.370 126.641 181.825 1.00 91.59 230 VAL A C 1
ATOM 14952 O O . VAL E 3 227 ? 147.771 126.153 182.888 1.00 91.59 230 VAL A O 1
ATOM 14956 N N . THR E 3 228 ? 148.069 127.562 181.158 1.00 92.05 231 THR A N 1
ATOM 14957 C CA . THR E 3 228 ? 149.344 128.055 181.675 1.00 92.05 231 THR A CA 1
ATOM 14958 C C . THR E 3 228 ? 149.162 128.787 183.002 1.00 92.05 231 THR A C 1
ATOM 14959 O O . THR E 3 228 ? 149.975 128.634 183.920 1.00 92.05 231 THR A O 1
ATOM 14963 N N . PHE E 3 229 ? 148.105 129.597 183.117 1.00 90.54 232 PHE A N 1
ATOM 14964 C CA . PHE E 3 229 ? 147.822 130.287 184.370 1.00 90.54 232 PHE A CA 1
ATOM 14965 C C . PHE E 3 229 ? 147.350 129.334 185.461 1.00 90.54 232 PHE A C 1
ATOM 14966 O O . PHE E 3 229 ? 147.342 129.712 186.637 1.00 90.54 232 PHE A O 1
ATOM 14970 N N . LEU E 3 230 ? 146.949 128.116 185.095 1.00 91.18 233 LEU A N 1
ATOM 14971 C CA . LEU E 3 230 ? 146.521 127.105 186.054 1.00 91.18 233 LEU A CA 1
ATOM 14972 C C . LEU E 3 230 ? 147.665 126.201 186.498 1.00 91.18 233 LEU A C 1
ATOM 14973 O O . LEU E 3 230 ? 147.533 125.481 187.495 1.00 91.18 233 LEU A O 1
ATOM 14977 N N . LEU E 3 231 ? 148.782 126.214 185.776 1.00 86.68 234 LEU A N 1
ATOM 14978 C CA . LEU E 3 231 ? 149.935 125.390 186.124 1.00 86.68 234 LEU A CA 1
ATOM 14979 C C . LEU E 3 231 ? 150.827 126.092 187.141 1.00 86.68 234 LEU A C 1
ATOM 14980 O O . LEU E 3 231 ? 151.843 125.544 187.570 1.00 86.68 234 LEU A O 1
ATOM 14984 N N . LEU F 4 90 ? 139.213 99.924 177.602 1.00 65.70 11 LEU B N 1
ATOM 14985 C CA . LEU F 4 90 ? 138.678 100.002 178.954 1.00 65.70 11 LEU B CA 1
ATOM 14986 C C . LEU F 4 90 ? 138.776 101.430 179.483 1.00 65.70 11 LEU B C 1
ATOM 14987 O O . LEU F 4 90 ? 138.014 102.300 179.065 1.00 65.70 11 LEU B O 1
ATOM 14991 N N . THR F 4 91 ? 139.722 101.673 180.395 1.00 67.64 12 THR B N 1
ATOM 14992 C CA . THR F 4 91 ? 139.841 102.994 181.003 1.00 67.64 12 THR B CA 1
ATOM 14993 C C . THR F 4 91 ? 140.224 104.061 179.990 1.00 67.64 12 THR B C 1
ATOM 14994 O O . THR F 4 91 ? 140.005 105.250 180.244 1.00 67.64 12 THR B O 1
ATOM 14998 N N . VAL F 4 92 ? 140.788 103.666 178.848 1.00 78.40 13 VAL B N 1
ATOM 14999 C CA . VAL F 4 92 ? 141.226 104.644 177.858 1.00 78.40 13 VAL B CA 1
ATOM 15000 C C . VAL F 4 92 ? 140.034 105.384 177.267 1.00 78.40 13 VAL B C 1
ATOM 15001 O O . VAL F 4 92 ? 140.069 106.609 177.102 1.00 78.40 13 VAL B O 1
ATOM 15005 N N . LEU F 4 93 ? 138.963 104.658 176.940 1.00 69.09 14 LEU B N 1
ATOM 15006 C CA . LEU F 4 93 ? 137.827 105.280 176.267 1.00 69.09 14 LEU B CA 1
ATOM 15007 C C . LEU F 4 93 ? 137.323 106.490 177.040 1.00 69.09 14 LEU B C 1
ATOM 15008 O O . LEU F 4 93 ? 136.888 107.483 176.444 1.00 69.09 14 LEU B O 1
ATOM 15012 N N . LYS F 4 94 ? 137.375 106.426 178.368 1.00 80.77 15 LYS B N 1
ATOM 15013 C CA . LYS F 4 94 ? 136.944 107.516 179.232 1.00 80.77 15 LYS B CA 1
ATOM 15014 C C . LYS F 4 94 ? 138.091 108.424 179.647 1.00 80.77 15 LYS B C 1
ATOM 15015 O O . LYS F 4 94 ? 137.906 109.268 180.531 1.00 80.77 15 LYS B O 1
ATOM 15019 N N . LYS F 4 95 ? 139.301 108.097 179.171 1.00 82.17 16 LYS B N 1
ATOM 15020 C CA . LYS F 4 95 ? 140.468 108.946 179.442 1.00 82.17 16 LYS B CA 1
ATOM 15021 C C . LYS F 4 95 ? 139.847 110.331 179.463 1.00 82.17 16 LYS B C 1
ATOM 15022 O O . LYS F 4 95 ? 140.009 111.131 180.402 1.00 82.17 16 LYS B O 1
ATOM 15026 N N . GLU F 4 96 ? 139.078 110.581 178.413 1.00 87.59 17 GLU B N 1
ATOM 15027 C CA . GLU F 4 96 ? 138.390 111.810 178.273 1.00 87.59 17 GLU B CA 1
ATOM 15028 C C . GLU F 4 96 ? 136.890 111.666 178.480 1.00 87.59 17 GLU B C 1
ATOM 15029 O O . GLU F 4 96 ? 136.205 110.956 177.703 1.00 87.59 17 GLU B O 1
ATOM 15033 N N . GLN F 4 97 ? 136.407 112.311 179.543 1.00 86.92 18 GLN B N 1
ATOM 15034 C CA . GLN F 4 97 ? 135.016 112.383 179.869 1.00 86.92 18 GLN B CA 1
ATOM 15035 C C . GLN F 4 97 ? 134.847 113.861 180.034 1.00 86.92 18 GLN B C 1
ATOM 15036 O O . GLN F 4 97 ? 133.892 114.426 179.525 1.00 86.92 18 GLN B O 1
ATOM 15040 N N . GLU F 4 98 ? 135.719 114.544 180.767 1.00 93.86 19 GLU B N 1
ATOM 15041 C CA . GLU F 4 98 ? 135.450 115.977 180.737 1.00 93.86 19 GLU B CA 1
ATOM 15042 C C . GLU F 4 98 ? 135.904 116.588 179.417 1.00 93.86 19 GLU B C 1
ATOM 15043 O O . GLU F 4 98 ? 135.243 117.483 178.875 1.00 93.86 19 GLU B O 1
ATOM 15047 N N . PHE F 4 99 ? 137.041 116.126 178.892 1.00 101.45 20 PHE B N 1
ATOM 15048 C CA . PHE F 4 99 ? 137.495 116.598 177.589 1.00 101.45 20 PHE B CA 1
ATOM 15049 C C . PHE F 4 99 ? 136.477 116.266 176.506 1.00 101.45 20 PHE B C 1
ATOM 15050 O O . PHE F 4 99 ? 136.187 117.098 175.638 1.00 101.45 20 PHE B O 1
ATOM 15054 N N . LEU F 4 100 ? 135.923 115.053 176.541 1.00 90.74 21 LEU B N 1
ATOM 15055 C CA . LEU F 4 100 ? 134.895 114.690 175.573 1.00 90.74 21 LEU B CA 1
ATOM 15056 C C . LEU F 4 100 ? 133.668 115.573 175.730 1.00 90.74 21 LEU B C 1
ATOM 15057 O O . LEU F 4 100 ? 133.063 115.985 174.737 1.00 90.74 21 LEU B O 1
ATOM 15061 N N . GLY F 4 101 ? 133.275 115.861 176.971 1.00 96.16 22 GLY B N 1
ATOM 15062 C CA . GLY F 4 101 ? 132.149 116.755 177.180 1.00 96.16 22 GLY B CA 1
ATOM 15063 C C . GLY F 4 101 ? 132.382 118.126 176.576 1.00 96.16 22 GLY B C 1
ATOM 15064 O O . GLY F 4 101 ? 131.513 118.672 175.889 1.00 96.16 22 GLY B O 1
ATOM 15066 N N . VAL F 4 102 ? 133.565 118.695 176.815 1.00 102.50 23 VAL B N 1
ATOM 15067 C CA . VAL F 4 102 ? 133.879 120.018 176.278 1.00 102.50 23 VAL B CA 1
ATOM 15068 C C . VAL F 4 102 ? 133.887 119.986 174.754 1.00 102.50 23 VAL B C 1
ATOM 15069 O O . VAL F 4 102 ? 133.341 120.881 174.093 1.00 102.50 23 VAL B O 1
ATOM 15073 N N . THR F 4 103 ? 134.511 118.959 174.172 1.00 101.48 24 THR B N 1
ATOM 15074 C CA . THR F 4 103 ? 134.570 118.859 172.717 1.00 101.48 24 THR B CA 1
ATOM 15075 C C . THR F 4 103 ? 133.177 118.702 172.122 1.00 101.48 24 THR B C 1
ATOM 15076 O O . THR F 4 103 ? 132.872 119.288 171.078 1.00 101.48 24 THR B O 1
ATOM 15080 N N . GLN F 4 104 ? 132.321 117.908 172.767 1.00 99.32 25 GLN B N 1
ATOM 15081 C CA . GLN F 4 104 ? 130.956 117.745 172.284 1.00 99.32 25 GLN B CA 1
ATOM 15082 C C . GLN F 4 104 ? 130.188 119.055 172.365 1.00 99.32 25 GLN B C 1
ATOM 15083 O O . GLN F 4 104 ? 129.417 119.389 171.458 1.00 99.32 25 GLN B O 1
ATOM 15087 N N . ILE F 4 105 ? 130.374 119.808 173.451 1.00 101.70 26 ILE B N 1
ATOM 15088 C CA . ILE F 4 105 ? 129.712 121.104 173.567 1.00 101.70 26 ILE B CA 1
ATOM 15089 C C . ILE F 4 105 ? 130.152 122.014 172.430 1.00 101.70 26 ILE B C 1
ATOM 15090 O O . ILE F 4 105 ? 129.334 122.690 171.794 1.00 101.70 26 ILE B O 1
ATOM 15094 N N . LEU F 4 106 ? 131.459 122.038 172.153 1.00 101.35 27 LEU B N 1
ATOM 15095 C CA . LEU F 4 106 ? 131.970 122.875 171.072 1.00 101.35 27 LEU B CA 1
ATOM 15096 C C . LEU F 4 106 ? 131.405 122.441 169.724 1.00 101.35 27 LEU B C 1
ATOM 15097 O O . LEU F 4 106 ? 131.025 123.281 168.900 1.00 101.35 27 LEU B O 1
ATOM 15101 N N . THR F 4 107 ? 131.344 121.130 169.483 1.00 102.88 28 THR B N 1
ATOM 15102 C CA . THR F 4 107 ? 130.827 120.634 168.212 1.00 102.88 28 THR B CA 1
ATOM 15103 C C . THR F 4 107 ? 129.354 120.981 168.041 1.00 102.88 28 THR B C 1
ATOM 15104 O O . THR F 4 107 ? 128.933 121.397 166.956 1.00 102.88 28 THR B O 1
ATOM 15108 N N . ALA F 4 108 ? 128.553 120.815 169.095 1.00 102.21 29 ALA B N 1
ATOM 15109 C CA . ALA F 4 108 ? 127.139 121.164 169.004 1.00 102.21 29 ALA B CA 1
ATOM 15110 C C . ALA F 4 108 ? 126.957 122.660 168.783 1.00 102.21 29 ALA B C 1
ATOM 15111 O O . ALA F 4 108 ? 126.111 123.082 167.982 1.00 102.21 29 ALA B O 1
ATOM 15115 N N . MET F 4 109 ? 127.742 123.482 169.486 1.00 95.75 30 MET B N 1
ATOM 15116 C CA . MET F 4 109 ? 127.646 124.924 169.297 1.00 95.75 30 MET B CA 1
ATOM 15117 C C . MET F 4 109 ? 127.996 125.309 167.867 1.00 95.75 30 MET B C 1
ATOM 15118 O O . MET F 4 109 ? 127.327 126.154 167.264 1.00 95.75 30 MET B O 1
ATOM 15122 N N . ILE F 4 110 ? 129.040 124.698 167.305 1.00 97.53 31 ILE B N 1
ATOM 15123 C CA . ILE F 4 110 ? 129.422 124.992 165.926 1.00 97.53 31 ILE B CA 1
ATOM 15124 C C . ILE F 4 110 ? 128.327 124.544 164.964 1.00 97.53 31 ILE B C 1
ATOM 15125 O O . ILE F 4 110 ? 127.983 125.251 164.009 1.00 97.53 31 ILE B O 1
ATOM 15129 N N . CYS F 4 111 ? 127.767 123.356 165.202 1.00 95.35 32 CYS B N 1
ATOM 15130 C CA . CYS F 4 111 ? 126.731 122.835 164.318 1.00 95.35 32 CYS B CA 1
ATOM 15131 C C . CYS F 4 111 ? 125.511 123.743 164.306 1.00 95.35 32 CYS B C 1
ATOM 15132 O O . CYS F 4 111 ? 124.917 123.985 163.250 1.00 95.35 32 CYS B O 1
ATOM 15136 N N . LEU F 4 112 ? 125.114 124.246 165.473 1.00 96.02 33 LEU B N 1
ATOM 15137 C CA . LEU F 4 112 ? 123.988 125.172 165.520 1.00 96.02 33 LEU B CA 1
ATOM 15138 C C . LEU F 4 112 ? 124.348 126.507 164.874 1.00 96.02 33 LEU B C 1
ATOM 15139 O O . LEU F 4 112 ? 123.610 127.018 164.023 1.00 96.02 33 LEU B O 1
ATOM 15143 N N . CYS F 4 113 ? 125.493 127.081 165.250 1.00 98.96 34 CYS B N 1
ATOM 15144 C CA . CYS F 4 113 ? 125.855 128.410 164.777 1.00 98.96 34 CYS B CA 1
ATOM 15145 C C . CYS F 4 113 ? 126.098 128.451 163.276 1.00 98.96 34 CYS B C 1
ATOM 15146 O O . CYS F 4 113 ? 125.995 129.525 162.676 1.00 98.96 34 CYS B O 1
ATOM 15150 N N . PHE F 4 114 ? 126.413 127.313 162.654 1.00 86.89 35 PHE B N 1
ATOM 15151 C CA . PHE F 4 114 ? 126.663 127.316 161.219 1.00 86.89 35 PHE B CA 1
ATOM 15152 C C . PHE F 4 114 ? 125.427 127.711 160.424 1.00 86.89 35 PHE B C 1
ATOM 15153 O O . PHE F 4 114 ? 125.546 128.026 159.237 1.00 86.89 35 PHE B O 1
ATOM 15157 N N . GLY F 4 115 ? 124.249 127.695 161.044 1.00 89.45 36 GLY B N 1
ATOM 15158 C CA . GLY F 4 115 ? 123.032 128.111 160.373 1.00 89.45 36 GLY B CA 1
ATOM 15159 C C . GLY F 4 115 ? 122.179 129.068 161.183 1.00 89.45 36 GLY B C 1
ATOM 15160 O O . GLY F 4 115 ? 121.217 129.643 160.662 1.00 89.45 36 GLY B O 1
ATOM 15162 N N . THR F 4 116 ? 122.514 129.241 162.465 1.00 89.50 37 THR B N 1
ATOM 15163 C CA . THR F 4 116 ? 121.759 130.171 163.298 1.00 89.50 37 THR B CA 1
ATOM 15164 C C . THR F 4 116 ? 121.867 131.594 162.766 1.00 89.50 37 THR B C 1
ATOM 15165 O O . THR F 4 116 ? 120.886 132.346 162.776 1.00 89.50 37 THR B O 1
ATOM 15169 N N . VAL F 4 117 ? 123.056 131.983 162.301 1.00 94.87 38 VAL B N 1
ATOM 15170 C CA . VAL F 4 117 ? 123.233 133.320 161.740 1.00 94.87 38 VAL B CA 1
ATOM 15171 C C . VAL F 4 117 ? 122.342 133.504 160.518 1.00 94.87 38 VAL B C 1
ATOM 15172 O O . VAL F 4 117 ? 121.716 134.555 160.342 1.00 94.87 38 VAL B O 1
ATOM 15176 N N . VAL F 4 118 ? 122.274 132.491 159.652 1.00 93.09 39 VAL B N 1
ATOM 15177 C CA . VAL F 4 118 ? 121.412 132.579 158.475 1.00 93.09 39 VAL B CA 1
ATOM 15178 C C . VAL F 4 118 ? 119.954 132.706 158.897 1.00 93.09 39 VAL B C 1
ATOM 15179 O O . VAL F 4 118 ? 119.208 133.544 158.379 1.00 93.09 39 VAL B O 1
ATOM 15183 N N . CYS F 4 119 ? 119.528 131.875 159.851 1.00 92.49 40 CYS B N 1
ATOM 15184 C CA . CYS F 4 119 ? 118.142 131.926 160.307 1.00 92.49 40 CYS B CA 1
ATOM 15185 C C . CYS F 4 119 ? 117.814 133.271 160.935 1.00 92.49 40 CYS B C 1
ATOM 15186 O O . CYS F 4 119 ? 116.663 133.718 160.883 1.00 92.49 40 CYS B O 1
ATOM 15190 N N . SER F 4 120 ? 118.806 133.924 161.537 1.00 95.48 41 SER B N 1
ATOM 15191 C CA . SER F 4 120 ? 118.633 135.233 162.148 1.00 95.48 41 SER B CA 1
ATOM 15192 C C . SER F 4 120 ? 118.972 136.375 161.197 1.00 95.48 41 SER B C 1
ATOM 15193 O O . SER F 4 120 ? 118.929 137.540 161.604 1.00 95.48 41 SER B O 1
ATOM 15197 N N . VAL F 4 121 ? 119.309 136.069 159.944 1.00 91.70 42 VAL B N 1
ATOM 15198 C CA . VAL F 4 121 ? 119.735 137.085 158.989 1.00 91.70 42 VAL B CA 1
ATOM 15199 C C . VAL F 4 121 ? 118.695 137.244 157.889 1.00 91.70 42 VAL B C 1
ATOM 15200 O O . VAL F 4 121 ? 118.133 138.330 157.706 1.00 91.70 42 VAL B O 1
ATOM 15204 N N . LEU F 4 122 ? 118.432 136.170 157.149 1.00 97.76 43 LEU B N 1
ATOM 15205 C CA . LEU F 4 122 ? 117.570 136.223 155.978 1.00 97.76 43 LEU B CA 1
ATOM 15206 C C . LEU F 4 122 ? 116.556 135.089 156.018 1.00 97.76 43 LEU B C 1
ATOM 15207 O O . LEU F 4 122 ? 116.737 134.081 156.706 1.00 97.76 43 LEU B O 1
ATOM 15211 N N . ASP F 4 123 ? 115.474 135.273 155.265 1.00 95.88 44 ASP B N 1
ATOM 15212 C CA . ASP F 4 123 ? 114.436 134.255 155.148 1.00 95.88 44 ASP B CA 1
ATOM 15213 C C . ASP F 4 123 ? 114.953 133.110 154.286 1.00 95.88 44 ASP B C 1
ATOM 15214 O O . ASP F 4 123 ? 114.953 133.199 153.055 1.00 95.88 44 ASP B O 1
ATOM 15218 N N . ILE F 4 124 ? 115.389 132.028 154.933 1.00 96.55 45 ILE B N 1
ATOM 15219 C CA . ILE F 4 124 ? 115.934 130.892 154.197 1.00 96.55 45 ILE B CA 1
ATOM 15220 C C . ILE F 4 124 ? 114.868 130.270 153.304 1.00 96.55 45 ILE B C 1
ATOM 15221 O O . ILE F 4 124 ? 115.172 129.745 152.226 1.00 96.55 45 ILE B O 1
ATOM 15225 N N . SER F 4 125 ? 113.606 130.309 153.737 1.00 98.36 46 SER B N 1
ATOM 15226 C CA . SER F 4 125 ? 112.526 129.772 152.915 1.00 98.36 46 SER B CA 1
ATOM 15227 C C . SER F 4 125 ? 112.509 130.428 151.541 1.00 98.36 46 SER B C 1
ATOM 15228 O O . SER F 4 125 ? 112.135 129.797 150.545 1.00 98.36 46 SER B O 1
ATOM 15232 N N . HIS F 4 126 ? 112.909 131.699 151.468 1.00 100.63 47 HIS B N 1
ATOM 15233 C CA . HIS F 4 126 ? 113.018 132.387 150.188 1.00 100.63 47 HIS B CA 1
ATOM 15234 C C . HIS F 4 126 ? 114.231 131.938 149.385 1.00 100.63 47 HIS B C 1
ATOM 15235 O O . HIS F 4 126 ? 114.362 132.333 148.222 1.00 100.63 47 HIS B O 1
ATOM 15239 N N . ILE F 4 127 ? 115.114 131.133 149.971 1.00 101.00 48 ILE B N 1
ATOM 15240 C CA . ILE F 4 127 ? 116.309 130.661 149.277 1.00 101.00 48 ILE B CA 1
ATOM 15241 C C . ILE F 4 127 ? 115.868 129.788 148.105 1.00 101.00 48 ILE B C 1
ATOM 15242 O O . ILE F 4 127 ? 115.226 128.751 148.297 1.00 101.00 48 ILE B O 1
ATOM 15246 N N . GLU F 4 128 ? 116.215 130.202 146.892 1.00 106.14 49 GLU B N 1
ATOM 15247 C CA . GLU F 4 128 ? 115.875 129.456 145.691 1.00 106.14 49 GLU B CA 1
ATOM 15248 C C . GLU F 4 128 ? 116.963 128.420 145.408 1.00 106.14 49 GLU B C 1
ATOM 15249 O O . GLU F 4 128 ? 117.895 128.233 146.194 1.00 106.14 49 GLU B O 1
ATOM 15253 N N . GLY F 4 129 ? 116.848 127.727 144.276 1.00 106.57 50 GLY B N 1
ATOM 15254 C CA . GLY F 4 129 ? 117.853 126.777 143.852 1.00 106.57 50 GLY B CA 1
ATOM 15255 C C . GLY F 4 129 ? 117.775 125.409 144.493 1.00 106.57 50 GLY B C 1
ATOM 15256 O O . GLY F 4 129 ? 118.638 124.566 144.213 1.00 106.57 50 GLY B O 1
ATOM 15258 N N . ASP F 4 130 ? 116.780 125.156 145.341 1.00 108.09 51 ASP B N 1
ATOM 15259 C CA . ASP F 4 130 ? 116.574 123.871 146.004 1.00 108.09 51 ASP B CA 1
ATOM 15260 C C . ASP F 4 130 ? 117.687 123.530 146.985 1.00 108.09 51 ASP B C 1
ATOM 15261 O O . ASP F 4 130 ? 117.829 122.360 147.366 1.00 108.09 51 ASP B O 1
ATOM 15265 N N . ILE F 4 131 ? 118.484 124.511 147.406 1.00 107.44 52 ILE B N 1
ATOM 15266 C CA . ILE F 4 131 ? 119.547 124.278 148.377 1.00 107.44 52 ILE B CA 1
ATOM 15267 C C . ILE F 4 131 ? 119.049 124.658 149.766 1.00 107.44 52 ILE B C 1
ATOM 15268 O O . ILE F 4 131 ? 119.822 124.676 150.731 1.00 107.44 52 ILE B O 1
ATOM 15272 N N . PHE F 4 132 ? 117.755 124.954 149.878 1.00 102.82 53 PHE B N 1
ATOM 15273 C CA . PHE F 4 132 ? 117.135 125.354 151.139 1.00 102.82 53 PHE B CA 1
ATOM 15274 C C . PHE F 4 132 ? 116.432 124.184 151.812 1.00 102.82 53 PHE B C 1
ATOM 15275 O O . PHE F 4 132 ? 115.366 124.346 152.412 1.00 102.82 53 PHE B O 1
ATOM 15279 N N . SER F 4 133 ? 117.015 122.986 151.717 1.00 108.09 54 SER B N 1
ATOM 15280 C CA . SER F 4 133 ? 116.379 121.803 152.287 1.00 108.09 54 SER B CA 1
ATOM 15281 C C . SER F 4 133 ? 116.157 121.968 153.786 1.00 108.09 54 SER B C 1
ATOM 15282 O O . SER F 4 133 ? 115.081 121.647 154.305 1.00 108.09 54 SER B O 1
ATOM 15286 N N . SER F 4 134 ? 117.166 122.471 154.498 1.00 100.44 55 SER B N 1
ATOM 15287 C CA . SER F 4 134 ? 117.084 122.661 155.939 1.00 100.44 55 SER B CA 1
ATOM 15288 C C . SER F 4 134 ? 117.409 124.081 156.378 1.00 100.44 55 SER B C 1
ATOM 15289 O O . SER F 4 134 ? 117.436 124.346 157.586 1.00 100.44 55 SER B O 1
ATOM 15293 N N . PHE F 4 135 ? 117.661 124.998 155.443 1.00 102.18 56 PHE B N 1
ATOM 15294 C CA . PHE F 4 135 ? 118.029 126.357 155.826 1.00 102.18 56 PHE B CA 1
ATOM 15295 C C . PHE F 4 135 ? 116.886 127.051 156.556 1.00 102.18 56 PHE B C 1
ATOM 15296 O O . PHE F 4 135 ? 117.067 127.582 157.658 1.00 102.18 56 PHE B O 1
ATOM 15300 N N . LYS F 4 136 ? 115.695 127.057 155.955 1.00 97.73 57 LYS B N 1
ATOM 15301 C CA . LYS F 4 136 ? 114.560 127.717 156.588 1.00 97.73 57 LYS B CA 1
ATOM 15302 C C . LYS F 4 136 ? 114.053 126.913 157.776 1.00 97.73 57 LYS B C 1
ATOM 15303 O O . LYS F 4 136 ? 113.729 127.477 158.827 1.00 97.73 57 LYS B O 1
ATOM 15307 N N . ALA F 4 137 ? 113.981 125.589 157.627 1.00 103.73 58 ALA B N 1
ATOM 15308 C CA . ALA F 4 137 ? 113.469 124.744 158.697 1.00 103.73 58 ALA B CA 1
ATOM 15309 C C . ALA F 4 137 ? 114.344 124.792 159.941 1.00 103.73 58 ALA B C 1
ATOM 15310 O O . ALA F 4 137 ? 113.832 124.606 161.050 1.00 103.73 58 ALA B O 1
ATOM 15314 N N . GLY F 4 138 ? 115.640 125.039 159.786 1.00 97.01 59 GLY B N 1
ATOM 15315 C CA . GLY F 4 138 ? 116.537 125.030 160.921 1.00 97.01 59 GLY B CA 1
ATOM 15316 C C . GLY F 4 138 ? 116.514 123.695 161.632 1.00 97.01 59 GLY B C 1
ATOM 15317 O O . GLY F 4 138 ? 116.510 123.639 162.865 1.00 97.01 59 GLY B O 1
ATOM 15319 N N . TYR F 4 139 ? 116.496 122.611 160.860 1.00 98.48 60 TYR B N 1
ATOM 15320 C CA . TYR F 4 139 ? 116.452 121.276 161.449 1.00 98.48 60 TYR B CA 1
ATOM 15321 C C . TYR F 4 139 ? 117.549 121.057 162.479 1.00 98.48 60 TYR B C 1
ATOM 15322 O O . TYR F 4 139 ? 117.260 120.466 163.534 1.00 98.48 60 TYR B O 1
ATOM 15326 N N . PRO F 4 140 ? 118.786 121.509 162.263 1.00 95.87 61 PRO B N 1
ATOM 15327 C CA . PRO F 4 140 ? 119.824 121.334 163.288 1.00 95.87 61 PRO B CA 1
ATOM 15328 C C . PRO F 4 140 ? 119.391 121.826 164.661 1.00 95.87 61 PRO B C 1
ATOM 15329 O O . PRO F 4 140 ? 120.027 121.492 165.665 1.00 95.87 61 PRO B O 1
ATOM 15332 N N . PHE F 4 141 ? 118.309 122.607 164.717 1.00 93.13 62 PHE B N 1
ATOM 15333 C CA . PHE F 4 141 ? 117.721 123.029 165.983 1.00 93.13 62 PHE B CA 1
ATOM 15334 C C . PHE F 4 141 ? 117.679 121.868 166.966 1.00 93.13 62 PHE B C 1
ATOM 15335 O O . PHE F 4 141 ? 117.783 122.070 168.180 1.00 93.13 62 PHE B O 1
ATOM 15339 N N . TRP F 4 142 ? 117.527 120.651 166.453 1.00 93.17 63 TRP B N 1
ATOM 15340 C CA . TRP F 4 142 ? 117.674 119.443 167.254 1.00 93.17 63 TRP B CA 1
ATOM 15341 C C . TRP F 4 142 ? 119.023 118.768 167.067 1.00 93.17 63 TRP B C 1
ATOM 15342 O O . TRP F 4 142 ? 119.659 118.393 168.054 1.00 93.17 63 TRP B O 1
ATOM 15346 N N . GLY F 4 143 ? 119.485 118.633 165.824 1.00 100.63 64 GLY B N 1
ATOM 15347 C CA . GLY F 4 143 ? 120.697 117.892 165.524 1.00 100.63 64 GLY B CA 1
ATOM 15348 C C . GLY F 4 143 ? 121.885 118.245 166.396 1.00 100.63 64 GLY B C 1
ATOM 15349 O O . GLY F 4 143 ? 122.334 117.424 167.203 1.00 100.63 64 GLY B O 1
ATOM 15351 N N . ALA F 4 144 ? 122.400 119.469 166.252 1.00 97.17 65 ALA B N 1
ATOM 15352 C CA . ALA F 4 144 ? 123.479 119.909 167.128 1.00 97.17 65 ALA B CA 1
ATOM 15353 C C . ALA F 4 144 ? 123.104 119.690 168.586 1.00 97.17 65 ALA B C 1
ATOM 15354 O O . ALA F 4 144 ? 123.896 119.147 169.366 1.00 97.17 65 ALA B O 1
ATOM 15358 N N . ILE F 4 145 ? 121.876 120.064 168.959 1.00 97.17 66 ILE B N 1
ATOM 15359 C CA . ILE F 4 145 ? 121.426 119.866 170.333 1.00 97.17 66 ILE B CA 1
ATOM 15360 C C . ILE F 4 145 ? 121.582 118.405 170.723 1.00 97.17 66 ILE B C 1
ATOM 15361 O O . ILE F 4 145 ? 122.160 118.079 171.768 1.00 97.17 66 ILE B O 1
ATOM 15365 N N . PHE F 4 146 ? 121.110 117.500 169.862 1.00 94.69 67 PHE B N 1
ATOM 15366 C CA . PHE F 4 146 ? 121.274 116.077 170.129 1.00 94.69 67 PHE B CA 1
ATOM 15367 C C . PHE F 4 146 ? 122.731 115.763 170.435 1.00 94.69 67 PHE B C 1
ATOM 15368 O O . PHE F 4 146 ? 123.045 115.152 171.463 1.00 94.69 67 PHE B O 1
ATOM 15372 N N . PHE F 4 147 ? 123.643 116.226 169.576 1.00 96.23 68 PHE B N 1
ATOM 15373 C CA . PHE F 4 147 ? 125.059 116.001 169.830 1.00 96.23 68 PHE B CA 1
ATOM 15374 C C . PHE F 4 147 ? 125.422 116.480 171.227 1.00 96.23 68 PHE B C 1
ATOM 15375 O O . PHE F 4 147 ? 125.958 115.718 172.041 1.00 96.23 68 PHE B O 1
ATOM 15379 N N . SER F 4 148 ? 125.076 117.729 171.543 1.00 97.82 69 SER B N 1
ATOM 15380 C CA . SER F 4 148 ? 125.313 118.230 172.889 1.00 97.82 69 SER B CA 1
ATOM 15381 C C . SER F 4 148 ? 124.671 117.308 173.915 1.00 97.82 69 SER B C 1
ATOM 15382 O O . SER F 4 148 ? 125.335 116.833 174.844 1.00 97.82 69 SER B O 1
ATOM 15386 N N . ILE F 4 149 ? 123.386 116.999 173.728 1.00 92.43 70 ILE B N 1
ATOM 15387 C CA . ILE F 4 149 ? 122.716 116.087 174.647 1.00 92.43 70 ILE B CA 1
ATOM 15388 C C . ILE F 4 149 ? 123.489 114.781 174.725 1.00 92.43 70 ILE B C 1
ATOM 15389 O O . ILE F 4 149 ? 123.747 114.256 175.816 1.00 92.43 70 ILE B O 1
ATOM 15393 N N . SER F 4 150 ? 123.909 114.262 173.570 1.00 100.09 71 SER B N 1
ATOM 15394 C CA . SER F 4 150 ? 124.673 113.023 173.555 1.00 100.09 71 SER B CA 1
ATOM 15395 C C . SER F 4 150 ? 125.881 113.129 174.477 1.00 100.09 71 SER B C 1
ATOM 15396 O O . SER F 4 150 ? 126.149 112.228 175.280 1.00 100.09 71 SER B O 1
ATOM 15400 N N . GLY F 4 151 ? 126.619 114.236 174.378 1.00 94.00 72 GLY B N 1
ATOM 15401 C CA . GLY F 4 151 ? 127.749 114.437 175.270 1.00 94.00 72 GLY B CA 1
ATOM 15402 C C . GLY F 4 151 ? 127.325 114.679 176.705 1.00 94.00 72 GLY B C 1
ATOM 15403 O O . GLY F 4 151 ? 127.976 114.209 177.644 1.00 94.00 72 GLY B O 1
ATOM 15405 N N . MET F 4 152 ? 126.217 115.403 176.896 1.00 92.32 73 MET B N 1
ATOM 15406 C CA . MET F 4 152 ? 125.845 115.848 178.236 1.00 92.32 73 MET B CA 1
ATOM 15407 C C . MET F 4 152 ? 125.662 114.667 179.179 1.00 92.32 73 MET B C 1
ATOM 15408 O O . MET F 4 152 ? 126.182 114.673 180.302 1.00 92.32 73 MET B O 1
ATOM 15412 N N . LEU F 4 153 ? 124.936 113.639 178.735 1.00 101.45 74 LEU B N 1
ATOM 15413 C CA . LEU F 4 153 ? 124.702 112.477 179.585 1.00 101.45 74 LEU B CA 1
ATOM 15414 C C . LEU F 4 153 ? 126.015 111.828 180.004 1.00 101.45 74 LEU B C 1
ATOM 15415 O O . LEU F 4 153 ? 126.119 111.270 181.103 1.00 101.45 74 LEU B O 1
ATOM 15419 N N . SER F 4 154 ? 127.029 111.882 179.138 1.00 95.36 75 SER B N 1
ATOM 15420 C CA . SER F 4 154 ? 128.335 111.345 179.500 1.00 95.36 75 SER B CA 1
ATOM 15421 C C . SER F 4 154 ? 129.136 112.321 180.347 1.00 95.36 75 SER B C 1
ATOM 15422 O O . SER F 4 154 ? 129.960 111.892 181.164 1.00 95.36 75 SER B O 1
ATOM 15426 N N . ILE F 4 155 ? 128.901 113.625 180.183 1.00 92.75 76 ILE B N 1
ATOM 15427 C CA . ILE F 4 155 ? 129.719 114.621 180.871 1.00 92.75 76 ILE B CA 1
ATOM 15428 C C . ILE F 4 155 ? 129.643 114.423 182.378 1.00 92.75 76 ILE B C 1
ATOM 15429 O O . ILE F 4 155 ? 130.645 114.569 183.089 1.00 92.75 76 ILE B O 1
ATOM 15433 N N . ILE F 4 156 ? 128.458 114.084 182.889 1.00 94.97 77 ILE B N 1
ATOM 15434 C CA . ILE F 4 156 ? 128.294 113.908 184.329 1.00 94.97 77 ILE B CA 1
ATOM 15435 C C . ILE F 4 156 ? 129.235 112.833 184.852 1.00 94.97 77 ILE B C 1
ATOM 15436 O O . ILE F 4 156 ? 129.706 112.912 185.994 1.00 94.97 77 ILE B O 1
ATOM 15440 N N . SER F 4 157 ? 129.526 111.816 184.039 1.00 96.09 78 SER B N 1
ATOM 15441 C CA . SER F 4 157 ? 130.414 110.743 184.468 1.00 96.09 78 SER B CA 1
ATOM 15442 C C . SER F 4 157 ? 131.859 111.197 184.630 1.00 96.09 78 SER B C 1
ATOM 15443 O O . SER F 4 157 ? 132.634 110.503 185.298 1.00 96.09 78 SER B O 1
ATOM 15447 N N . GLU F 4 158 ? 132.241 112.333 184.042 1.00 100.79 79 GLU B N 1
ATOM 15448 C CA . GLU F 4 158 ? 133.624 112.794 184.135 1.00 100.79 79 GLU B CA 1
ATOM 15449 C C . GLU F 4 158 ? 134.004 113.105 185.578 1.00 100.79 79 GLU B C 1
ATOM 15450 O O . GLU F 4 158 ? 135.095 112.749 186.038 1.00 100.79 79 GLU B O 1
ATOM 15454 N N . ARG F 4 159 ? 133.113 113.774 186.308 1.00 99.64 80 ARG B N 1
ATOM 15455 C CA . ARG F 4 159 ? 133.358 114.167 187.690 1.00 99.64 80 ARG B CA 1
ATOM 15456 C C . ARG F 4 159 ? 132.484 113.420 188.689 1.00 99.64 80 ARG B C 1
ATOM 15457 O O . ARG F 4 159 ? 132.993 112.922 189.698 1.00 99.64 80 ARG B O 1
ATOM 15461 N N . ARG F 4 160 ? 131.176 113.331 188.436 1.00 100.88 81 ARG B N 1
ATOM 15462 C CA . ARG F 4 160 ? 130.285 112.674 189.387 1.00 100.88 81 ARG B CA 1
ATOM 15463 C C . ARG F 4 160 ? 130.607 111.191 189.517 1.00 100.88 81 ARG B C 1
ATOM 15464 O O . ARG F 4 160 ? 130.640 110.651 190.629 1.00 100.88 81 ARG B O 1
ATOM 15468 N N . ASN F 4 161 ? 130.850 110.515 188.395 1.00 99.82 82 ASN B N 1
ATOM 15469 C CA . ASN F 4 161 ? 131.151 109.085 188.388 1.00 99.82 82 ASN B CA 1
ATOM 15470 C C . ASN F 4 161 ? 130.016 108.290 189.039 1.00 99.82 82 ASN B C 1
ATOM 15471 O O . ASN F 4 161 ? 130.176 107.667 190.090 1.00 99.82 82 ASN B O 1
ATOM 15475 N N . ALA F 4 162 ? 128.854 108.331 188.391 1.00 103.08 83 ALA B N 1
ATOM 15476 C CA . ALA F 4 162 ? 127.653 107.662 188.874 1.00 103.08 83 ALA B CA 1
ATOM 15477 C C . ALA F 4 162 ? 127.140 106.684 187.826 1.00 103.08 83 ALA B C 1
ATOM 15478 O O . ALA F 4 162 ? 127.186 106.965 186.624 1.00 103.08 83 ALA B O 1
ATOM 15482 N N . THR F 4 163 ? 126.645 105.535 188.292 1.00 102.72 84 THR B N 1
ATOM 15483 C CA . THR F 4 163 ? 126.098 104.539 187.376 1.00 102.72 84 THR B CA 1
ATOM 15484 C C . THR F 4 163 ? 124.904 105.085 186.603 1.00 102.72 84 THR B C 1
ATOM 15485 O O . THR F 4 163 ? 124.736 104.769 185.419 1.00 102.72 84 THR B O 1
ATOM 15489 N N . TYR F 4 164 ? 124.058 105.888 187.254 1.00 100.95 85 TYR B N 1
ATOM 15490 C CA . TYR F 4 164 ? 122.946 106.511 186.544 1.00 100.95 85 TYR B CA 1
ATOM 15491 C C . TYR F 4 164 ? 123.456 107.403 185.421 1.00 100.95 85 TYR B C 1
ATOM 15492 O O . TYR F 4 164 ? 122.905 107.401 184.312 1.00 100.95 85 TYR B O 1
ATOM 15496 N N . LEU F 4 165 ? 124.508 108.179 185.693 1.00 96.99 86 LEU B N 1
ATOM 15497 C CA . LEU F 4 165 ? 125.165 108.923 184.627 1.00 96.99 86 LEU B CA 1
ATOM 15498 C C . LEU F 4 165 ? 125.696 107.985 183.555 1.00 96.99 86 LEU B C 1
ATOM 15499 O O . LEU F 4 165 ? 125.716 108.343 182.377 1.00 96.99 86 LEU B O 1
ATOM 15503 N N . VAL F 4 166 ? 126.114 106.779 183.940 1.00 95.49 87 VAL B N 1
ATOM 15504 C CA . VAL F 4 166 ? 126.607 105.815 182.959 1.00 95.49 87 VAL B CA 1
ATOM 15505 C C . VAL F 4 166 ? 125.488 105.405 182.009 1.00 95.49 87 VAL B C 1
ATOM 15506 O O . VAL F 4 166 ? 125.669 105.361 180.786 1.00 95.49 87 VAL B O 1
ATOM 15510 N N . ARG F 4 167 ? 124.315 105.086 182.560 1.00 101.56 88 ARG B N 1
ATOM 15511 C CA . ARG F 4 167 ? 123.183 104.704 181.719 1.00 101.56 88 ARG B CA 1
ATOM 15512 C C . ARG F 4 167 ? 122.732 105.867 180.843 1.00 101.56 88 ARG B C 1
ATOM 15513 O O . ARG F 4 167 ? 122.410 105.680 179.659 1.00 101.56 88 ARG B O 1
ATOM 15517 N N . GLY F 4 168 ? 122.694 107.074 181.410 1.00 101.30 89 GLY B N 1
ATOM 15518 C CA . GLY F 4 168 ? 122.375 108.241 180.608 1.00 101.30 89 GLY B CA 1
ATOM 15519 C C . GLY F 4 168 ? 123.359 108.443 179.473 1.00 101.30 89 GLY B C 1
ATOM 15520 O O . GLY F 4 168 ? 122.971 108.786 178.356 1.00 101.30 89 GLY B O 1
ATOM 15522 N N . SER F 4 169 ? 124.649 108.229 179.746 1.00 101.53 90 SER B N 1
ATOM 15523 C CA . SER F 4 169 ? 125.670 108.350 178.712 1.00 101.53 90 SER B CA 1
ATOM 15524 C C . SER F 4 169 ? 125.490 107.294 177.633 1.00 101.53 90 SER B C 1
ATOM 15525 O O . SER F 4 169 ? 125.695 107.573 176.450 1.00 101.53 90 SER B O 1
ATOM 15529 N N . LEU F 4 170 ? 125.124 106.071 178.021 1.00 99.25 91 LEU B N 1
ATOM 15530 C CA . LEU F 4 170 ? 124.876 105.028 177.029 1.00 99.25 91 LEU B CA 1
ATOM 15531 C C . LEU F 4 170 ? 123.718 105.411 176.114 1.00 99.25 91 LEU B C 1
ATOM 15532 O O . LEU F 4 170 ? 123.813 105.298 174.884 1.00 99.25 91 LEU B O 1
ATOM 15536 N N . GLY F 4 171 ? 122.613 105.874 176.701 1.00 102.91 92 GLY B N 1
ATOM 15537 C CA . GLY F 4 171 ? 121.487 106.306 175.885 1.00 102.91 92 GLY B CA 1
ATOM 15538 C C . GLY F 4 171 ? 121.835 107.484 174.994 1.00 102.91 92 GLY B C 1
ATOM 15539 O O . GLY F 4 171 ? 121.459 107.524 173.817 1.00 102.91 92 GLY B O 1
ATOM 15541 N N . ALA F 4 172 ? 122.566 108.456 175.543 1.00 98.60 93 ALA B N 1
ATOM 15542 C CA . ALA F 4 172 ? 122.987 109.614 174.766 1.00 98.60 93 ALA B CA 1
ATOM 15543 C C . ALA F 4 172 ? 123.900 109.202 173.619 1.00 98.60 93 ALA B C 1
ATOM 15544 O O . ALA F 4 172 ? 123.813 109.755 172.519 1.00 98.60 93 ALA B O 1
ATOM 15548 N N . ASN F 4 173 ? 124.782 108.229 173.858 1.00 98.90 94 ASN B N 1
ATOM 15549 C CA . ASN F 4 173 ? 125.680 107.760 172.811 1.00 98.90 94 ASN B CA 1
ATOM 15550 C C . ASN F 4 173 ? 124.919 107.024 171.717 1.00 98.90 94 ASN B C 1
ATOM 15551 O O . ASN F 4 173 ? 125.245 107.158 170.535 1.00 98.90 94 ASN B O 1
ATOM 15555 N N . THR F 4 174 ? 123.911 106.232 172.087 1.00 102.51 95 THR B N 1
ATOM 15556 C CA . THR F 4 174 ? 123.081 105.595 171.067 1.00 102.51 95 THR B CA 1
ATOM 15557 C C . THR F 4 174 ? 122.350 106.640 170.229 1.00 102.51 95 THR B C 1
ATOM 15558 O O . THR F 4 174 ? 122.306 106.549 168.990 1.00 102.51 95 THR B O 1
ATOM 15562 N N . ALA F 4 175 ? 121.776 107.649 170.890 1.00 100.60 96 ALA B N 1
ATOM 15563 C CA . ALA F 4 175 ? 121.103 108.717 170.160 1.00 100.60 96 ALA B CA 1
ATOM 15564 C C . ALA F 4 175 ? 122.077 109.447 169.246 1.00 100.60 96 ALA B C 1
ATOM 15565 O O . ALA F 4 175 ? 121.727 109.811 168.119 1.00 100.60 96 ALA B O 1
ATOM 15569 N N . SER F 4 176 ? 123.305 109.671 169.717 1.00 105.33 97 SER B N 1
ATOM 15570 C CA . SER F 4 176 ? 124.313 110.333 168.897 1.00 105.33 97 SER B CA 1
ATOM 15571 C C . SER F 4 176 ? 124.717 109.467 167.712 1.00 105.33 97 SER B C 1
ATOM 15572 O O . SER F 4 176 ? 124.970 109.982 166.620 1.00 105.33 97 SER B O 1
ATOM 15576 N N . SER F 4 177 ? 124.789 108.151 167.906 1.00 99.24 98 SER B N 1
ATOM 15577 C CA . SER F 4 177 ? 125.101 107.262 166.793 1.00 99.24 98 SER B CA 1
ATOM 15578 C C . SER F 4 177 ? 124.026 107.340 165.716 1.00 99.24 98 SER B C 1
ATOM 15579 O O . SER F 4 177 ? 124.337 107.387 164.520 1.00 99.24 98 SER B O 1
ATOM 15583 N N . ILE F 4 178 ? 122.754 107.355 166.121 1.00 95.51 99 ILE B N 1
ATOM 15584 C CA . ILE F 4 178 ? 121.675 107.488 165.141 1.00 95.51 99 ILE B CA 1
ATOM 15585 C C . ILE F 4 178 ? 121.732 108.856 164.463 1.00 95.51 99 ILE B C 1
ATOM 15586 O O . ILE F 4 178 ? 121.611 108.977 163.232 1.00 95.51 99 ILE B O 1
ATOM 15590 N N . ALA F 4 179 ? 121.919 109.910 165.261 1.00 100.07 100 ALA B N 1
ATOM 15591 C CA . ALA F 4 179 ? 121.944 111.262 164.720 1.00 100.07 100 ALA B CA 1
ATOM 15592 C C . ALA F 4 179 ? 123.123 111.471 163.787 1.00 100.07 100 ALA B C 1
ATOM 15593 O O . ALA F 4 179 ? 123.058 112.322 162.900 1.00 100.07 100 ALA B O 1
ATOM 15597 N N . GLY F 4 180 ? 124.210 110.722 163.972 1.00 96.65 101 GLY B N 1
ATOM 15598 C CA . GLY F 4 180 ? 125.325 110.832 163.047 1.00 96.65 101 GLY B CA 1
ATOM 15599 C C . GLY F 4 180 ? 124.930 110.451 161.636 1.00 96.65 101 GLY B C 1
ATOM 15600 O O . GLY F 4 180 ? 125.197 111.184 160.681 1.00 96.65 101 GLY B O 1
ATOM 15602 N N . GLY F 4 181 ? 124.264 109.305 161.488 1.00 96.18 102 GLY B N 1
ATOM 15603 C CA . GLY F 4 181 ? 123.761 108.922 160.181 1.00 96.18 102 GLY B CA 1
ATOM 15604 C C . GLY F 4 181 ? 122.716 109.889 159.661 1.00 96.18 102 GLY B C 1
ATOM 15605 O O . GLY F 4 181 ? 122.712 110.239 158.476 1.00 96.18 102 GLY B O 1
ATOM 15607 N N . THR F 4 182 ? 121.816 110.338 160.541 1.00 97.55 103 THR B N 1
ATOM 15608 C CA . THR F 4 182 ? 120.802 111.303 160.116 1.00 97.55 103 THR B CA 1
ATOM 15609 C C . THR F 4 182 ? 121.449 112.562 159.544 1.00 97.55 103 THR B C 1
ATOM 15610 O O . THR F 4 182 ? 121.112 113.006 158.438 1.00 97.55 103 THR B O 1
ATOM 15614 N N . GLY F 4 183 ? 122.391 113.146 160.287 1.00 94.10 104 GLY B N 1
ATOM 15615 C CA . GLY F 4 183 ? 123.046 114.361 159.836 1.00 94.10 104 GLY B CA 1
ATOM 15616 C C . GLY F 4 183 ? 123.911 114.148 158.611 1.00 94.10 104 GLY B C 1
ATOM 15617 O O . GLY F 4 183 ? 124.011 115.029 157.756 1.00 94.10 104 GLY B O 1
ATOM 15619 N N . ILE F 4 184 ? 124.557 112.983 158.509 1.00 98.58 105 ILE B N 1
ATOM 15620 C CA . ILE F 4 184 ? 125.353 112.688 157.322 1.00 98.58 105 ILE B CA 1
ATOM 15621 C C . ILE F 4 184 ? 124.463 112.650 156.088 1.00 98.58 105 ILE B C 1
ATOM 15622 O O . ILE F 4 184 ? 124.797 113.223 155.044 1.00 98.58 105 ILE B O 1
ATOM 15626 N N . THR F 4 185 ? 123.312 111.980 156.189 1.00 97.50 106 THR B N 1
ATOM 15627 C CA . THR F 4 185 ? 122.385 111.942 155.062 1.00 97.50 106 THR B CA 1
ATOM 15628 C C . THR F 4 185 ? 121.872 113.338 154.727 1.00 97.50 106 THR B C 1
ATOM 15629 O O . THR F 4 185 ? 121.774 113.708 153.549 1.00 97.50 106 THR B O 1
ATOM 15633 N N . ILE F 4 186 ? 121.540 114.129 155.750 1.00 96.34 107 ILE B N 1
ATOM 15634 C CA . ILE F 4 186 ? 121.032 115.477 155.507 1.00 96.34 107 ILE B CA 1
ATOM 15635 C C . ILE F 4 186 ? 122.084 116.324 154.802 1.00 96.34 107 ILE B C 1
ATOM 15636 O O . ILE F 4 186 ? 121.780 117.056 153.852 1.00 96.34 107 ILE B O 1
ATOM 15640 N N . LEU F 4 187 ? 123.336 116.245 155.260 1.00 98.69 108 LEU B N 1
ATOM 15641 C CA . LEU F 4 187 ? 124.406 117.028 154.652 1.00 98.69 108 LEU B CA 1
ATOM 15642 C C . LEU F 4 187 ? 124.694 116.562 153.231 1.00 98.69 108 LEU B C 1
ATOM 15643 O O . LEU F 4 187 ? 125.004 117.380 152.358 1.00 98.69 108 LEU B O 1
ATOM 15647 N N . ILE F 4 188 ? 124.606 115.255 152.977 1.00 96.92 109 ILE B N 1
ATOM 15648 C CA . ILE F 4 188 ? 124.784 114.758 151.615 1.00 96.92 109 ILE B CA 1
ATOM 15649 C C . ILE F 4 188 ? 123.694 115.311 150.707 1.00 96.92 109 ILE B C 1
ATOM 15650 O O . ILE F 4 188 ? 123.962 115.739 149.576 1.00 96.92 109 ILE B O 1
ATOM 15654 N N . ILE F 4 189 ? 122.448 115.313 151.187 1.00 100.20 110 ILE B N 1
ATOM 15655 C CA . ILE F 4 189 ? 121.349 115.854 150.392 1.00 100.20 110 ILE B CA 1
ATOM 15656 C C . ILE F 4 189 ? 121.565 117.338 150.126 1.00 100.20 110 ILE B C 1
ATOM 15657 O O . ILE F 4 189 ? 121.354 117.823 149.008 1.00 100.20 110 ILE B O 1
ATOM 15661 N N . ASN F 4 190 ? 121.983 118.083 151.151 1.00 101.81 111 ASN B N 1
ATOM 15662 C CA . ASN F 4 190 ? 122.221 119.513 150.978 1.00 101.81 111 ASN B CA 1
ATOM 15663 C C . ASN F 4 190 ? 123.348 119.769 149.984 1.00 101.81 111 ASN B C 1
ATOM 15664 O O . ASN F 4 190 ? 123.257 120.681 149.156 1.00 101.81 111 ASN B O 1
ATOM 15668 N N . LEU F 4 191 ? 124.423 118.981 150.055 1.00 105.00 112 LEU B N 1
ATOM 15669 C CA . LEU F 4 191 ? 125.529 119.150 149.118 1.00 105.00 112 LEU B CA 1
ATOM 15670 C C . LEU F 4 191 ? 125.095 118.840 147.691 1.00 105.00 112 LEU B C 1
ATOM 15671 O O . LEU F 4 191 ? 125.469 119.552 146.751 1.00 105.00 112 LEU B O 1
ATOM 15675 N N . LYS F 4 192 ? 124.311 117.775 147.506 1.00 103.88 113 LYS B N 1
ATOM 15676 C CA . LYS F 4 192 ? 123.812 117.460 146.172 1.00 103.88 113 LYS B CA 1
ATOM 15677 C C . LYS F 4 192 ? 122.926 118.582 145.644 1.00 103.88 113 LYS B C 1
ATOM 15678 O O . LYS F 4 192 ? 123.027 118.967 144.471 1.00 103.88 113 LYS B O 1
ATOM 15682 N N . LYS F 4 193 ? 122.052 119.121 146.498 1.00 103.09 114 LYS B N 1
ATOM 15683 C CA . LYS F 4 193 ? 121.192 120.221 146.078 1.00 103.09 114 LYS B CA 1
ATOM 15684 C C . LYS F 4 193 ? 122.013 121.450 145.711 1.00 103.09 114 LYS B C 1
ATOM 15685 O O . LYS F 4 193 ? 121.711 122.138 144.730 1.00 103.09 114 LYS B O 1
ATOM 15689 N N . SER F 4 194 ? 123.050 121.748 146.496 1.00 104.20 115 SER B N 1
ATOM 15690 C CA . SER F 4 194 ? 123.903 122.892 146.192 1.00 104.20 115 SER B CA 1
ATOM 15691 C C . SER F 4 194 ? 124.617 122.704 144.861 1.00 104.20 115 SER B C 1
ATOM 15692 O O . SER F 4 194 ? 124.708 123.640 144.058 1.00 104.20 115 SER B O 1
ATOM 15696 N N . LEU F 4 195 ? 125.137 121.500 144.612 1.00 106.84 116 LEU B N 1
ATOM 15697 C CA . LEU F 4 195 ? 125.790 121.233 143.335 1.00 106.84 116 LEU B CA 1
ATOM 15698 C C . LEU F 4 195 ? 124.814 121.403 142.179 1.00 106.84 116 LEU B C 1
ATOM 15699 O O . LEU F 4 195 ? 125.150 122.011 141.155 1.00 106.84 116 LEU B O 1
ATOM 15703 N N . ALA F 4 196 ? 123.595 120.878 142.328 1.00 107.80 117 ALA B N 1
AT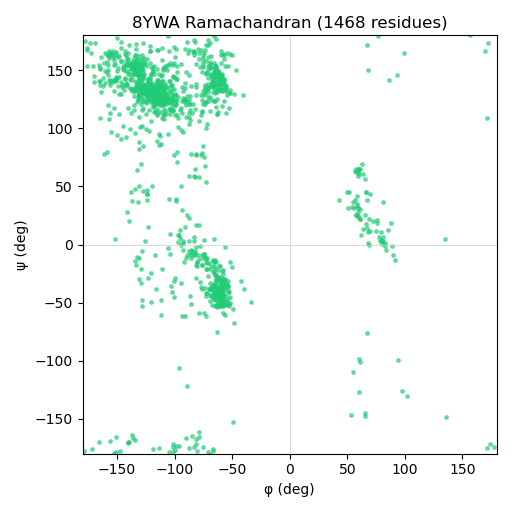OM 15704 C CA . ALA F 4 196 ? 122.600 121.014 141.270 1.00 107.80 117 ALA B CA 1
ATOM 15705 C C . ALA F 4 196 ? 122.253 122.477 141.024 1.00 107.80 117 ALA B C 1
ATOM 15706 O O . ALA F 4 196 ? 122.145 122.912 139.872 1.00 107.80 117 ALA B O 1
ATOM 15710 N N . TYR F 4 197 ? 122.073 123.252 142.096 1.00 111.53 118 TYR B N 1
ATOM 15711 C CA . TYR F 4 197 ? 121.737 124.664 141.939 1.00 111.53 118 TYR B CA 1
ATOM 15712 C C . TYR F 4 197 ? 122.866 125.425 141.259 1.00 111.53 118 TYR B C 1
ATOM 15713 O O . TYR F 4 197 ? 122.622 126.258 140.378 1.00 111.53 118 TYR B O 1
ATOM 15717 N N . ILE F 4 198 ? 124.112 125.155 141.656 1.00 114.25 119 ILE B N 1
ATOM 15718 C CA . ILE F 4 198 ? 125.248 125.830 141.035 1.00 114.25 119 ILE B CA 1
ATOM 15719 C C . ILE F 4 198 ? 125.327 125.479 139.556 1.00 114.25 119 ILE B C 1
ATOM 15720 O O . ILE F 4 198 ? 125.547 126.351 138.707 1.00 114.25 119 ILE B O 1
ATOM 15724 N N . HIS F 4 199 ? 125.142 124.199 139.222 1.00 110.42 120 HIS B N 1
ATOM 15725 C CA . HIS F 4 199 ? 125.188 123.790 137.822 1.00 110.42 120 HIS B CA 1
ATOM 15726 C C . HIS F 4 199 ? 124.076 124.452 137.018 1.00 110.42 120 HIS B C 1
ATOM 15727 O O . HIS F 4 199 ? 124.297 124.889 135.882 1.00 110.42 120 HIS B O 1
ATOM 15731 N N . ILE F 4 200 ? 122.872 124.533 137.587 1.00 110.59 121 ILE B N 1
ATOM 15732 C CA . ILE F 4 200 ? 121.746 125.117 136.865 1.00 110.59 121 ILE B CA 1
ATOM 15733 C C . ILE F 4 200 ? 121.969 126.608 136.641 1.00 110.59 121 ILE B C 1
ATOM 15734 O O . ILE F 4 200 ? 121.770 127.122 135.534 1.00 110.59 121 ILE B O 1
ATOM 15738 N N . HIS F 4 201 ? 122.381 127.324 137.686 1.00 114.78 122 HIS B N 1
ATOM 15739 C CA . HIS F 4 201 ? 122.566 128.767 137.607 1.00 114.78 122 HIS B CA 1
ATOM 15740 C C . HIS F 4 201 ? 123.967 129.172 137.169 1.00 114.78 122 HIS B C 1
ATOM 15741 O O . HIS F 4 201 ? 124.193 130.356 136.898 1.00 114.78 122 HIS B O 1
ATOM 15745 N N . SER F 4 202 ? 124.906 128.230 137.089 1.00 115.19 123 SER B N 1
ATOM 15746 C CA . SER F 4 202 ? 126.284 128.521 136.695 1.00 115.19 123 SER B CA 1
ATOM 15747 C C . SER F 4 202 ? 126.917 129.539 137.648 1.00 115.19 123 SER B C 1
ATOM 15748 O O . SER F 4 202 ? 127.352 130.622 137.251 1.00 115.19 123 SER B O 1
ATOM 15752 N N . CYS F 4 203 ? 126.964 129.163 138.928 1.00 108.85 124 CYS B N 1
ATOM 15753 C CA . CYS F 4 203 ? 127.518 130.037 139.954 1.00 108.85 124 CYS B CA 1
ATOM 15754 C C . CYS F 4 203 ? 129.015 130.260 139.795 1.00 108.85 124 CYS B C 1
ATOM 15755 O O . CYS F 4 203 ? 129.559 131.161 140.442 1.00 108.85 124 CYS B O 1
ATOM 15759 N N . GLN F 4 204 ? 129.691 129.467 138.961 1.00 114.05 125 GLN B N 1
ATOM 15760 C CA . GLN F 4 204 ? 131.121 129.667 138.754 1.00 114.05 125 GLN B CA 1
ATOM 15761 C C . GLN F 4 204 ? 131.400 131.034 138.142 1.00 114.05 125 GLN B C 1
ATOM 15762 O O . GLN F 4 204 ? 132.363 131.709 138.524 1.00 114.05 125 GLN B O 1
ATOM 15766 N N . LYS F 4 205 ? 130.570 131.455 137.188 1.00 112.57 126 LYS B N 1
ATOM 15767 C CA . LYS F 4 205 ? 130.698 132.758 136.548 1.00 112.57 126 LYS B CA 1
ATOM 15768 C C . LYS F 4 205 ? 129.472 133.642 136.712 1.00 112.57 126 LYS B C 1
ATOM 15769 O O . LYS F 4 205 ? 129.600 134.866 136.629 1.00 112.57 126 LYS B O 1
ATOM 15773 N N . PHE F 4 206 ? 128.291 133.062 136.937 1.00 104.64 127 PHE B N 1
ATOM 15774 C CA . PHE F 4 206 ? 127.064 133.835 137.132 1.00 104.64 127 PHE B CA 1
ATOM 15775 C C . PHE F 4 206 ? 126.805 133.956 138.631 1.00 104.64 127 PHE B C 1
ATOM 15776 O O . PHE F 4 206 ? 125.994 133.238 139.221 1.00 104.64 127 PHE B O 1
ATOM 15780 N N . PHE F 4 207 ? 127.527 134.887 139.256 1.00 100.10 128 PHE B N 1
ATOM 15781 C CA . PHE F 4 207 ? 127.428 135.127 140.695 1.00 100.10 128 PHE B CA 1
ATOM 15782 C C . PHE F 4 207 ? 126.552 136.355 140.925 1.00 100.10 128 PHE B C 1
ATOM 15783 O O . PHE F 4 207 ? 127.028 137.453 141.214 1.00 100.10 128 PHE B O 1
ATOM 15787 N N . GLU F 4 208 ? 125.244 136.155 140.793 1.00 88.26 129 GLU B N 1
ATOM 15788 C CA . GLU F 4 208 ? 124.285 137.223 141.021 1.00 88.26 129 GLU B CA 1
ATOM 15789 C C . GLU F 4 208 ? 124.064 137.431 142.518 1.00 88.26 129 GLU B C 1
ATOM 15790 O O . GLU F 4 208 ? 124.428 136.596 143.350 1.00 88.26 129 GLU B O 1
ATOM 15794 N N . THR F 4 209 ? 123.453 138.571 142.854 1.00 88.03 130 THR B N 1
ATOM 15795 C CA . THR F 4 209 ? 123.208 138.890 144.258 1.00 88.03 130 THR B CA 1
ATOM 15796 C C . THR F 4 209 ? 122.435 137.774 144.946 1.00 88.03 130 THR B C 1
ATOM 15797 O O . THR F 4 209 ? 122.846 137.281 146.004 1.00 88.03 130 THR B O 1
ATOM 15801 N N . LYS F 4 210 ? 121.312 137.359 144.357 1.00 90.26 131 LYS B N 1
ATOM 15802 C CA . LYS F 4 210 ? 120.584 136.217 144.894 1.00 90.26 131 LYS B CA 1
ATOM 15803 C C . LYS F 4 210 ? 121.442 134.962 144.866 1.00 90.26 131 LYS B C 1
ATOM 15804 O O . LYS F 4 210 ? 121.350 134.129 145.772 1.00 90.26 131 LYS B O 1
ATOM 15808 N N . CYS F 4 211 ? 122.281 134.810 143.838 1.00 86.85 132 CYS B N 1
ATOM 15809 C CA . CYS F 4 211 ? 123.176 133.659 143.781 1.00 86.85 132 CYS B CA 1
ATOM 15810 C C . CYS F 4 211 ? 124.166 133.678 144.938 1.00 86.85 132 CYS B C 1
ATOM 15811 O O . CYS F 4 211 ? 124.424 132.642 145.561 1.00 86.85 132 CYS B O 1
ATOM 15815 N N . PHE F 4 212 ? 124.734 134.848 145.243 1.00 86.35 133 PHE B N 1
ATOM 15816 C CA . PHE F 4 212 ? 125.654 134.947 146.372 1.00 86.35 133 PHE B CA 1
ATOM 15817 C C . PHE F 4 212 ? 124.942 134.658 147.687 1.00 86.35 133 PHE B C 1
ATOM 15818 O O . PHE F 4 212 ? 125.483 133.964 148.558 1.00 86.35 133 PHE B O 1
ATOM 15822 N N . MET F 4 213 ? 123.729 135.191 147.854 1.00 84.38 134 MET B N 1
ATOM 15823 C CA . MET F 4 213 ? 122.974 134.922 149.073 1.00 84.38 134 MET B CA 1
ATOM 15824 C C . MET F 4 213 ? 122.691 133.434 149.216 1.00 84.38 134 MET B C 1
ATOM 15825 O O . MET F 4 213 ? 122.828 132.867 150.308 1.00 84.38 134 MET B O 1
ATOM 15829 N N . ALA F 4 214 ? 122.296 132.784 148.120 1.00 89.31 135 ALA B N 1
ATOM 15830 C CA . ALA F 4 214 ? 122.038 131.350 148.157 1.00 89.31 135 ALA B CA 1
ATOM 15831 C C . ALA F 4 214 ? 123.306 130.575 148.480 1.00 89.31 135 ALA B C 1
ATOM 15832 O O . ALA F 4 214 ? 123.266 129.598 149.230 1.00 89.31 135 ALA B O 1
ATOM 15836 N N . SER F 4 215 ? 124.441 130.987 147.914 1.00 88.38 136 SER B N 1
ATOM 15837 C CA . SER F 4 215 ? 125.694 130.303 148.211 1.00 88.38 136 SER B CA 1
ATOM 15838 C C . SER F 4 215 ? 126.038 130.415 149.690 1.00 88.38 136 SER B C 1
ATOM 15839 O O . SER F 4 215 ? 126.398 129.420 150.328 1.00 88.38 136 SER B O 1
ATOM 15843 N N . PHE F 4 216 ? 125.918 131.618 150.256 1.00 83.92 137 PHE B N 1
ATOM 15844 C CA . PHE F 4 216 ? 126.225 131.795 151.672 1.00 83.92 137 PHE B CA 1
ATOM 15845 C C . PHE F 4 216 ? 125.281 130.980 152.547 1.00 83.92 137 PHE B C 1
ATOM 15846 O O . PHE F 4 216 ? 125.719 130.307 153.489 1.00 83.92 137 PHE B O 1
ATOM 15850 N N . SER F 4 217 ? 123.980 131.017 152.246 1.00 90.86 138 SER B N 1
ATOM 15851 C CA . SER F 4 217 ? 123.016 130.267 153.045 1.00 90.86 138 SER B CA 1
ATOM 15852 C C . SER F 4 217 ? 123.252 128.765 152.934 1.00 90.86 138 SER B C 1
ATOM 15853 O O . SER F 4 217 ? 123.181 128.043 153.935 1.00 90.86 138 SER B O 1
ATOM 15857 N N . THR F 4 218 ? 123.519 128.274 151.721 1.00 87.83 139 THR B N 1
ATOM 15858 C CA . THR F 4 218 ? 123.769 126.852 151.531 1.00 87.83 139 THR B CA 1
ATOM 15859 C C . THR F 4 218 ? 125.029 126.418 152.262 1.00 87.83 139 THR B C 1
ATOM 15860 O O . THR F 4 218 ? 125.068 125.337 152.858 1.00 87.83 139 THR B O 1
ATOM 15864 N N . GLU F 4 219 ? 126.075 127.246 152.221 1.00 94.15 140 GLU B N 1
ATOM 15865 C CA . GLU F 4 219 ? 127.279 126.939 152.982 1.00 94.15 140 GLU B CA 1
ATOM 15866 C C . GLU F 4 219 ? 126.975 126.879 154.472 1.00 94.15 140 GLU B C 1
ATOM 15867 O O . GLU F 4 219 ? 127.438 125.971 155.172 1.00 94.15 140 GLU B O 1
ATOM 15871 N N . ILE F 4 220 ? 126.184 127.830 154.973 1.00 85.78 141 ILE B N 1
ATOM 15872 C CA . ILE F 4 220 ? 125.843 127.840 156.392 1.00 85.78 141 ILE B CA 1
ATOM 15873 C C . ILE F 4 220 ? 125.107 126.558 156.766 1.00 85.78 141 ILE B C 1
ATOM 15874 O O . ILE F 4 220 ? 125.434 125.895 157.759 1.00 85.78 141 ILE B O 1
ATOM 15878 N N . VAL F 4 221 ? 124.110 126.185 155.963 1.00 90.05 142 VAL B N 1
ATOM 15879 C CA . VAL F 4 221 ? 123.303 125.007 156.267 1.00 90.05 142 VAL B CA 1
ATOM 15880 C C . VAL F 4 221 ? 124.150 123.742 156.197 1.00 90.05 142 VAL B C 1
ATOM 15881 O O . VAL F 4 221 ? 124.041 122.859 157.056 1.00 90.05 142 VAL B O 1
ATOM 15885 N N . VAL F 4 222 ? 124.994 123.625 155.169 1.00 95.32 143 VAL B N 1
ATOM 15886 C CA . VAL F 4 222 ? 125.813 122.427 155.012 1.00 95.32 143 VAL B CA 1
ATOM 15887 C C . VAL F 4 222 ? 126.803 122.305 156.160 1.00 95.32 143 VAL B C 1
ATOM 15888 O O . VAL F 4 222 ? 127.024 121.211 156.694 1.00 95.32 143 VAL B O 1
ATOM 15892 N N . MET F 4 223 ? 127.428 123.420 156.552 1.00 92.23 144 MET B N 1
ATOM 15893 C CA . MET F 4 223 ? 128.343 123.383 157.687 1.00 92.23 144 MET B CA 1
ATOM 15894 C C . MET F 4 223 ? 127.610 122.988 158.960 1.00 92.23 144 MET B C 1
ATOM 15895 O O . MET F 4 223 ? 128.118 122.187 159.754 1.00 92.23 144 MET B O 1
ATOM 15899 N N . MET F 4 224 ? 126.407 123.527 159.169 1.00 94.73 145 MET B N 1
ATOM 15900 C CA . MET F 4 224 ? 125.636 123.154 160.349 1.00 94.73 145 MET B CA 1
ATOM 15901 C C . MET F 4 224 ? 125.348 121.660 160.357 1.00 94.73 145 MET B C 1
ATOM 15902 O O . MET F 4 224 ? 125.525 120.988 161.377 1.00 94.73 145 MET B O 1
ATOM 15906 N N . LEU F 4 225 ? 124.903 121.121 159.220 1.00 93.85 146 LEU B N 1
ATOM 15907 C CA . LEU F 4 225 ? 124.549 119.706 159.160 1.00 93.85 146 LEU B CA 1
ATOM 15908 C C . LEU F 4 225 ? 125.770 118.825 159.391 1.00 93.85 146 LEU B C 1
ATOM 15909 O O . LEU F 4 225 ? 125.708 117.838 160.136 1.00 93.85 146 LEU B O 1
ATOM 15913 N N . PHE F 4 226 ? 126.891 119.162 158.750 1.00 98.06 147 PHE B N 1
ATOM 15914 C CA . PHE F 4 226 ? 128.104 118.372 158.925 1.00 98.06 147 PHE B CA 1
ATOM 15915 C C . PHE F 4 226 ? 128.574 118.412 160.372 1.00 98.06 147 PHE B C 1
ATOM 15916 O O . PHE F 4 226 ? 128.956 117.381 160.938 1.00 98.06 147 PHE B O 1
ATOM 15920 N N . LEU F 4 227 ? 128.545 119.595 160.991 1.00 97.54 148 LEU B N 1
ATOM 15921 C CA . LEU F 4 227 ? 128.956 119.703 162.384 1.00 97.54 148 LEU B CA 1
ATOM 15922 C C . LEU F 4 227 ? 128.017 118.926 163.296 1.00 97.54 148 LEU B C 1
ATOM 15923 O O . LEU F 4 227 ? 128.460 118.307 164.265 1.00 97.54 148 LEU B O 1
ATOM 15927 N N . THR F 4 228 ? 126.715 118.943 163.006 1.00 100.03 149 THR B N 1
ATOM 15928 C CA . THR F 4 228 ? 125.773 118.184 163.823 1.00 100.03 149 THR B CA 1
ATOM 15929 C C . THR F 4 228 ? 126.039 116.687 163.720 1.00 100.03 149 THR B C 1
ATOM 15930 O O . THR F 4 228 ? 126.044 115.974 164.733 1.00 100.03 149 THR B O 1
ATOM 15934 N N . ILE F 4 229 ? 126.264 116.190 162.503 1.00 94.91 150 ILE B N 1
ATOM 15935 C CA . ILE F 4 229 ? 126.545 114.767 162.330 1.00 94.91 150 ILE B CA 1
ATOM 15936 C C . ILE F 4 229 ? 127.834 114.395 163.051 1.00 94.91 150 ILE B C 1
ATOM 15937 O O . ILE F 4 229 ? 127.907 113.379 163.757 1.00 94.91 150 ILE B O 1
ATOM 15941 N N . LEU F 4 230 ? 128.873 115.218 162.887 1.00 99.61 151 LEU B N 1
ATOM 15942 C CA . LEU F 4 230 ? 130.147 114.932 163.536 1.00 99.61 151 LEU B CA 1
ATOM 15943 C C . LEU F 4 230 ? 130.010 114.984 165.050 1.00 99.61 151 LEU B C 1
ATOM 15944 O O . LEU F 4 230 ? 130.651 114.207 165.765 1.00 99.61 151 LEU B O 1
ATOM 15948 N N . GLY F 4 231 ? 129.190 115.905 165.558 1.00 93.90 152 GLY B N 1
ATOM 15949 C CA . GLY F 4 231 ? 128.957 115.966 166.989 1.00 93.90 152 GLY B CA 1
ATOM 15950 C C . GLY F 4 231 ? 128.252 114.731 167.505 1.00 93.90 152 GLY B C 1
ATOM 15951 O O . GLY F 4 231 ? 128.590 114.212 168.569 1.00 93.90 152 GLY B O 1
ATOM 15953 N N . LEU F 4 232 ? 127.270 114.237 166.751 1.00 92.88 153 LEU B N 1
ATOM 15954 C CA . LEU F 4 232 ? 126.628 112.980 167.117 1.00 92.88 153 LEU B CA 1
ATOM 15955 C C . LEU F 4 232 ? 127.651 111.851 167.178 1.00 92.88 153 LEU B C 1
ATOM 15956 O O . LEU F 4 232 ? 127.703 111.086 168.151 1.00 92.88 153 LEU B O 1
ATOM 15960 N N . GLY F 4 233 ? 128.495 111.750 166.151 1.00 90.24 154 GLY B N 1
ATOM 15961 C CA . GLY F 4 233 ? 129.487 110.686 166.133 1.00 90.24 154 GLY B CA 1
ATOM 15962 C C . GLY F 4 233 ? 130.467 110.778 167.288 1.00 90.24 154 GLY B C 1
ATOM 15963 O O . GLY F 4 233 ? 130.747 109.785 167.966 1.00 90.24 154 GLY B O 1
ATOM 15965 N N . SER F 4 234 ? 131.003 111.976 167.528 1.00 90.37 155 SER B N 1
ATOM 15966 C CA . SER F 4 234 ? 131.983 112.154 168.593 1.00 90.37 155 SER B CA 1
ATOM 15967 C C . SER F 4 234 ? 131.363 111.950 169.968 1.00 90.37 155 SER B C 1
ATOM 15968 O O . SER F 4 234 ? 132.016 111.405 170.864 1.00 90.37 155 SER B O 1
ATOM 15972 N N . ALA F 4 235 ? 130.113 112.381 170.156 1.00 91.45 156 ALA B N 1
ATOM 15973 C CA . ALA F 4 235 ? 129.429 112.152 171.422 1.00 91.45 156 ALA B CA 1
ATOM 15974 C C . ALA F 4 235 ? 129.223 110.665 171.668 1.00 91.45 156 ALA B C 1
ATOM 15975 O O . ALA F 4 235 ? 129.431 110.174 172.783 1.00 91.45 156 ALA B O 1
ATOM 15979 N N . VAL F 4 236 ? 128.820 109.926 170.632 1.00 88.30 157 VAL B N 1
ATOM 15980 C CA . VAL F 4 236 ? 128.672 108.481 170.781 1.00 88.30 157 VAL B CA 1
ATOM 15981 C C . VAL F 4 236 ? 130.012 107.842 171.124 1.00 88.30 157 VAL B C 1
ATOM 15982 O O . VAL F 4 236 ? 130.104 106.997 172.027 1.00 88.30 157 VAL B O 1
ATOM 15986 N N . SER F 4 237 ? 131.074 108.239 170.419 1.00 86.80 158 SER B N 1
ATOM 15987 C CA . SER F 4 237 ? 132.389 107.657 170.671 1.00 86.80 158 SER B CA 1
ATOM 15988 C C . SER F 4 237 ? 132.847 107.932 172.098 1.00 86.80 158 SER B C 1
ATOM 15989 O O . SER F 4 237 ? 133.356 107.038 172.783 1.00 86.80 158 SER B O 1
ATOM 15993 N N . LEU F 4 238 ? 132.675 109.169 172.563 1.00 79.94 159 LEU B N 1
ATOM 15994 C CA . LEU F 4 238 ? 133.097 109.517 173.914 1.00 79.94 159 LEU B CA 1
ATOM 15995 C C . LEU F 4 238 ? 132.276 108.776 174.961 1.00 79.94 159 LEU B C 1
ATOM 15996 O O . LEU F 4 238 ? 132.825 108.283 175.952 1.00 79.94 159 LEU B O 1
ATOM 16000 N N . THR F 4 239 ? 130.958 108.685 174.759 1.00 92.05 160 THR B N 1
ATOM 16001 C CA . THR F 4 239 ? 130.089 108.030 175.727 1.00 92.05 160 THR B CA 1
ATOM 16002 C C . THR F 4 239 ? 130.188 106.513 175.672 1.00 92.05 160 THR B C 1
ATOM 16003 O O . THR F 4 239 ? 129.604 105.836 176.525 1.00 92.05 160 THR B O 1
ATOM 16007 N N . ILE F 4 240 ? 130.881 105.962 174.675 1.00 88.10 161 ILE B N 1
ATOM 16008 C CA . ILE F 4 240 ? 131.151 104.528 174.699 1.00 88.10 161 ILE B CA 1
ATOM 16009 C C . ILE F 4 240 ? 131.840 104.146 176.000 1.00 88.10 161 ILE B C 1
ATOM 16010 O O . ILE F 4 240 ? 131.602 103.062 176.548 1.00 88.10 161 ILE B O 1
ATOM 16014 N N . CYS F 4 241 ? 132.705 105.023 176.515 1.00 83.73 162 CYS B N 1
ATOM 16015 C CA . CYS F 4 241 ? 133.377 104.736 177.778 1.00 83.73 162 CYS B CA 1
ATOM 16016 C C . CYS F 4 241 ? 132.372 104.585 178.911 1.00 83.73 162 CYS B C 1
ATOM 16017 O O . CYS F 4 241 ? 132.450 103.634 179.697 1.00 83.73 162 CYS B O 1
ATOM 16021 N N . GLY F 4 242 ? 131.419 105.512 179.013 1.00 85.18 163 GLY B N 1
ATOM 16022 C CA . GLY F 4 242 ? 130.396 105.386 180.037 1.00 85.18 163 GLY B CA 1
ATOM 16023 C C . GLY F 4 242 ? 129.553 104.144 179.839 1.00 85.18 163 GLY B C 1
ATOM 16024 O O . GLY F 4 242 ? 129.179 103.468 180.800 1.00 85.18 163 GLY B O 1
ATOM 16026 N N . ALA F 4 243 ? 129.253 103.822 178.580 1.00 87.99 164 ALA B N 1
ATOM 16027 C CA . ALA F 4 243 ? 128.488 102.617 178.285 1.00 87.99 164 ALA B CA 1
ATOM 16028 C C . ALA F 4 243 ? 129.205 101.379 178.803 1.00 87.99 164 ALA B C 1
ATOM 16029 O O . ALA F 4 243 ? 128.574 100.465 179.349 1.00 87.99 164 ALA B O 1
ATOM 16033 N N . GLY F 4 244 ? 130.528 101.330 178.636 1.00 86.12 165 GLY B N 1
ATOM 16034 C CA . GLY F 4 244 ? 131.302 100.223 179.169 1.00 86.12 165 GLY B CA 1
ATOM 16035 C C . GLY F 4 244 ? 131.590 100.311 180.652 1.00 86.12 165 GLY B C 1
ATOM 16036 O O . GLY F 4 244 ? 132.025 99.321 181.248 1.00 86.12 165 GLY B O 1
ATOM 16038 N N . GLU F 4 245 ? 131.353 101.474 181.263 1.00 91.47 166 GLU B N 1
ATOM 16039 C CA . GLU F 4 245 ? 131.671 101.647 182.677 1.00 91.47 166 GLU B CA 1
ATOM 16040 C C . GLU F 4 245 ? 130.872 100.686 183.546 1.00 91.47 166 GLU B C 1
ATOM 16041 O O . GLU F 4 245 ? 131.413 100.092 184.486 1.00 91.47 166 GLU B O 1
ATOM 16045 N N . GLU F 4 246 ? 129.586 100.522 183.253 1.00 95.60 167 GLU B N 1
ATOM 16046 C CA . GLU F 4 246 ? 128.733 99.627 184.025 1.00 95.60 167 GLU B CA 1
ATOM 16047 C C . GLU F 4 246 ? 127.657 99.007 183.139 1.00 95.60 167 GLU B C 1
ATOM 16048 O O . GLU F 4 246 ? 127.752 99.044 181.912 1.00 95.60 167 GLU B O 1
ATOM 16052 N N . PRO G 5 22 ? 134.724 131.140 144.836 1.00 98.46 22 PRO D N 1
ATOM 16053 C CA . PRO G 5 22 ? 133.350 131.033 145.339 1.00 98.46 22 PRO D CA 1
ATOM 16054 C C . PRO G 5 22 ? 133.022 129.633 145.857 1.00 98.46 22 PRO D C 1
ATOM 16055 O O . PRO G 5 22 ? 133.265 129.350 147.030 1.00 98.46 22 PRO D O 1
ATOM 16058 N N . GLN G 5 23 ? 132.482 128.768 144.993 1.00 100.47 23 GLN D N 1
ATOM 16059 C CA . GLN G 5 23 ? 132.165 127.409 145.420 1.00 100.47 23 GLN D CA 1
ATOM 16060 C C . GLN G 5 23 ? 133.418 126.680 145.884 1.00 100.47 23 GLN D C 1
ATOM 16061 O O . GLN G 5 23 ? 133.405 125.998 146.916 1.00 100.47 23 GLN D O 1
ATOM 16065 N N . LEU G 5 24 ? 134.514 126.816 145.136 1.00 103.64 24 LEU D N 1
ATOM 16066 C CA . LEU G 5 24 ? 135.792 126.303 145.612 1.00 103.64 24 LEU D CA 1
ATOM 16067 C C . LEU G 5 24 ? 136.201 127.000 146.901 1.00 103.64 24 LEU D C 1
ATOM 16068 O O . LEU G 5 24 ? 136.715 126.364 147.827 1.00 103.64 24 LEU D O 1
ATOM 16072 N N . CYS G 5 25 ? 135.970 128.312 146.981 1.00 101.26 25 CYS D N 1
ATOM 16073 C CA . CYS G 5 25 ? 136.253 129.041 148.212 1.00 101.26 25 CYS D CA 1
ATOM 16074 C C . CYS G 5 25 ? 135.389 128.531 149.360 1.00 101.26 25 CYS D C 1
ATOM 16075 O O . CYS G 5 25 ? 135.859 128.401 150.494 1.00 101.26 25 CYS D O 1
ATOM 16079 N N . TYR G 5 26 ? 134.115 128.243 149.086 1.00 102.55 26 TYR D N 1
ATOM 16080 C CA . TYR G 5 26 ? 133.241 127.718 150.133 1.00 102.55 26 TYR D CA 1
ATOM 16081 C C . TYR G 5 26 ? 133.713 126.351 150.616 1.00 102.55 26 TYR D C 1
ATOM 16082 O O . TYR G 5 26 ? 133.713 126.073 151.822 1.00 102.55 26 TYR D O 1
ATOM 16086 N N . ILE G 5 27 ? 134.108 125.478 149.688 1.00 101.00 27 ILE D N 1
ATOM 16087 C CA . ILE G 5 27 ? 134.630 124.171 150.078 1.00 101.00 27 ILE D CA 1
ATOM 16088 C C . ILE G 5 27 ? 135.909 124.335 150.890 1.00 101.00 27 ILE D C 1
ATOM 16089 O O . ILE G 5 27 ? 136.155 123.595 151.850 1.00 101.00 27 ILE D O 1
ATOM 16093 N N . LEU G 5 28 ? 136.748 125.303 150.512 1.00 99.12 28 LEU D N 1
ATOM 16094 C CA . LEU G 5 28 ? 137.953 125.579 151.286 1.00 99.12 28 LEU D CA 1
ATOM 16095 C C . LEU G 5 28 ? 137.600 126.069 152.683 1.00 99.12 28 LEU D C 1
ATOM 16096 O O . LEU G 5 28 ? 138.283 125.739 153.655 1.00 99.12 28 LEU D O 1
ATOM 16100 N N . ASP G 5 29 ? 136.538 126.865 152.800 1.00 94.38 29 ASP D N 1
ATOM 16101 C CA . ASP G 5 29 ? 136.080 127.306 154.113 1.00 94.38 29 ASP D CA 1
ATOM 16102 C C . ASP G 5 29 ? 135.627 126.121 154.954 1.00 94.38 29 ASP D C 1
ATOM 16103 O O . ASP G 5 29 ? 135.904 126.052 156.156 1.00 94.38 29 ASP D O 1
ATOM 16107 N N . ALA G 5 30 ? 134.911 125.182 154.335 1.00 99.72 30 ALA D N 1
ATOM 16108 C CA . ALA G 5 30 ? 134.480 123.987 155.057 1.00 99.72 30 ALA D CA 1
ATOM 16109 C C . ALA G 5 30 ? 135.676 123.155 155.508 1.00 99.72 30 ALA D C 1
ATOM 16110 O O . ALA G 5 30 ? 135.698 122.634 156.631 1.00 99.72 30 ALA D O 1
ATOM 16114 N N . ILE G 5 31 ? 136.683 123.019 154.643 1.00 95.62 31 ILE D N 1
ATOM 16115 C CA . ILE G 5 31 ? 137.890 122.283 155.015 1.00 95.62 31 ILE D CA 1
ATOM 16116 C C . ILE G 5 31 ? 138.627 123.006 156.135 1.00 95.62 31 ILE D C 1
ATOM 16117 O O . ILE G 5 31 ? 139.211 122.375 157.025 1.00 95.62 31 ILE D O 1
ATOM 16121 N N . LEU G 5 32 ? 138.623 124.341 156.104 1.00 99.34 32 LEU D N 1
ATOM 16122 C CA . LEU G 5 32 ? 139.238 125.113 157.178 1.00 99.34 32 LEU D CA 1
ATOM 16123 C C . LEU G 5 32 ? 138.507 124.893 158.493 1.00 99.34 32 LEU D C 1
ATOM 16124 O O . LEU G 5 32 ? 139.133 124.786 159.553 1.00 99.34 32 LEU D O 1
ATOM 16128 N N . PHE G 5 33 ? 137.177 124.837 158.446 1.00 94.51 33 PHE D N 1
ATOM 16129 C CA . PHE G 5 33 ? 136.411 124.529 159.648 1.00 94.51 33 PHE D CA 1
ATOM 16130 C C . PHE G 5 33 ? 136.751 123.136 160.162 1.00 94.51 33 PHE D C 1
ATOM 16131 O O . PHE G 5 33 ? 136.874 122.924 161.374 1.00 94.51 33 PHE D O 1
ATOM 16135 N N . LEU G 5 34 ? 136.905 122.173 159.253 1.00 95.21 34 LEU D N 1
ATOM 16136 C CA . LEU G 5 34 ? 137.296 120.828 159.665 1.00 95.21 34 LEU D CA 1
ATOM 16137 C C . LEU G 5 34 ? 138.665 120.834 160.337 1.00 95.21 34 LEU D C 1
ATOM 16138 O O . LEU G 5 34 ? 138.866 120.174 161.363 1.00 95.21 34 LEU D O 1
ATOM 16142 N N . TYR G 5 35 ? 139.619 121.574 159.767 1.00 100.70 35 TYR D N 1
ATOM 16143 C CA . TYR G 5 35 ? 140.957 121.649 160.350 1.00 100.70 35 TYR D CA 1
ATOM 16144 C C . TYR G 5 35 ? 140.933 122.333 161.713 1.00 100.70 35 TYR D C 1
ATOM 16145 O O . TYR G 5 35 ? 141.636 121.915 162.640 1.00 100.70 35 TYR D O 1
ATOM 16149 N N . GLY G 5 36 ? 140.141 123.396 161.851 1.00 98.74 36 GLY D N 1
ATOM 16150 C CA . GLY G 5 36 ? 139.999 124.034 163.149 1.00 98.74 36 GLY D CA 1
ATOM 16151 C C . GLY G 5 36 ? 139.380 123.113 164.183 1.00 98.74 36 GLY D C 1
ATOM 16152 O O . GLY G 5 36 ? 139.800 123.092 165.344 1.00 98.74 36 GLY D O 1
ATOM 16154 N N . ILE G 5 37 ? 138.373 122.337 163.777 1.00 98.45 37 ILE D N 1
ATOM 16155 C CA . ILE G 5 37 ? 137.774 121.361 164.681 1.00 98.45 37 ILE D CA 1
ATOM 16156 C C . ILE G 5 37 ? 138.805 120.317 165.090 1.00 98.45 37 ILE D C 1
ATOM 16157 O O . ILE G 5 37 ? 138.859 119.895 166.250 1.00 98.45 37 ILE D O 1
ATOM 16161 N N . VAL G 5 38 ? 139.632 119.877 164.141 1.00 96.66 38 VAL D N 1
ATOM 16162 C CA . VAL G 5 38 ? 140.669 118.899 164.456 1.00 96.66 38 VAL D CA 1
ATOM 16163 C C . VAL G 5 38 ? 141.665 119.478 165.454 1.00 96.66 38 VAL D C 1
ATOM 16164 O O . VAL G 5 38 ? 142.089 118.798 166.397 1.00 96.66 38 VAL D O 1
ATOM 16168 N N . LEU G 5 39 ? 142.069 120.734 165.252 1.00 93.31 39 LEU D N 1
ATOM 16169 C CA . LEU G 5 39 ? 143.001 121.370 166.180 1.00 93.31 39 LEU D CA 1
ATOM 16170 C C . LEU G 5 39 ? 142.388 121.498 167.570 1.00 93.31 39 LEU D C 1
ATOM 16171 O O . LEU G 5 39 ? 143.070 121.288 168.583 1.00 93.31 39 LEU D O 1
ATOM 16175 N N . THR G 5 40 ? 141.100 121.849 167.638 1.00 100.31 40 THR D N 1
ATOM 16176 C CA . THR G 5 40 ? 140.420 121.927 168.928 1.00 100.31 40 THR D CA 1
ATOM 16177 C C . THR G 5 40 ? 140.362 120.562 169.602 1.00 100.31 40 THR D C 1
ATOM 16178 O O . THR G 5 40 ? 140.573 120.448 170.815 1.00 100.31 40 THR D O 1
ATOM 16182 N N . LEU G 5 41 ? 140.078 119.511 168.833 1.00 96.68 41 LEU D N 1
ATOM 16183 C CA . LEU G 5 41 ? 140.069 118.168 169.402 1.00 96.68 41 LEU D CA 1
ATOM 16184 C C . LEU G 5 41 ? 141.446 117.794 169.937 1.00 96.68 41 LEU D C 1
ATOM 16185 O O . LEU G 5 41 ? 141.565 117.240 171.036 1.00 96.68 41 LEU D O 1
ATOM 16189 N N . LEU G 5 42 ? 142.500 118.103 169.178 1.00 97.57 42 LEU D N 1
ATOM 16190 C CA . LEU G 5 42 ? 143.854 117.804 169.635 1.00 97.57 42 LEU D CA 1
ATOM 16191 C C . LEU G 5 42 ? 144.171 118.541 170.930 1.00 97.57 42 LEU D C 1
ATOM 16192 O O . LEU G 5 42 ? 144.758 117.964 171.854 1.00 97.57 42 LEU D O 1
ATOM 16196 N N . TYR G 5 43 ? 143.790 119.818 171.017 1.00 92.41 43 TYR D N 1
ATOM 16197 C CA . TYR G 5 43 ? 144.045 120.608 172.218 1.00 92.41 43 TYR D CA 1
ATOM 16198 C C . TYR G 5 43 ? 143.113 120.253 173.368 1.00 92.41 43 TYR D C 1
ATOM 16199 O O . TYR G 5 43 ? 143.346 120.709 174.496 1.00 92.41 43 TYR D O 1
ATOM 16203 N N . CYS G 5 44 ? 142.054 119.486 173.103 1.00 92.05 44 CYS D N 1
ATOM 16204 C CA . CYS G 5 44 ? 141.145 119.085 174.169 1.00 92.05 44 CYS D CA 1
ATOM 16205 C C . CYS G 5 44 ? 141.880 118.336 175.273 1.00 92.05 44 CYS D C 1
ATOM 16206 O O . CYS G 5 44 ? 141.601 118.534 176.462 1.00 92.05 44 CYS D O 1
ATOM 16210 N N . ARG G 5 45 ? 142.818 117.462 174.899 1.00 82.91 45 ARG D N 1
ATOM 16211 C CA . ARG G 5 45 ? 143.560 116.706 175.901 1.00 82.91 45 ARG D CA 1
ATOM 16212 C C . ARG G 5 45 ? 144.349 117.638 176.809 1.00 82.91 45 ARG D C 1
ATOM 16213 O O . ARG G 5 45 ? 144.349 117.479 178.036 1.00 82.91 45 ARG D O 1
ATOM 16217 N N . LEU G 5 46 ? 145.028 118.625 176.219 1.00 85.24 46 LEU D N 1
ATOM 16218 C CA . LEU G 5 46 ? 145.796 119.577 177.014 1.00 85.24 46 LEU D CA 1
ATOM 16219 C C . LEU G 5 46 ? 144.887 120.385 177.924 1.00 85.24 46 LEU D C 1
ATOM 16220 O O . LEU G 5 46 ? 145.223 120.636 179.088 1.00 85.24 46 LEU D O 1
ATOM 16224 N N . LYS G 5 47 ? 143.732 120.813 177.409 1.00 86.27 47 LYS D N 1
ATOM 16225 C CA . LYS G 5 47 ? 142.801 121.588 178.224 1.00 86.27 47 LYS D CA 1
ATOM 16226 C C . LYS G 5 47 ? 142.319 120.776 179.420 1.00 86.27 47 LYS D C 1
ATOM 16227 O O . LYS G 5 47 ? 142.279 121.274 180.552 1.00 86.27 47 LYS D O 1
ATOM 16231 N N . ILE G 5 48 ? 141.957 119.513 179.186 1.00 89.57 48 ILE D N 1
ATOM 16232 C CA . ILE G 5 48 ? 141.497 118.659 180.277 1.00 89.57 48 ILE D CA 1
ATOM 16233 C C . ILE G 5 48 ? 142.613 118.442 181.290 1.00 89.57 48 ILE D C 1
ATOM 16234 O O . ILE G 5 48 ? 142.387 118.492 182.505 1.00 89.57 48 ILE D O 1
ATOM 16238 N N . GLN G 5 49 ? 143.836 118.197 180.811 1.00 87.79 49 GLN D N 1
ATOM 16239 C CA . GLN G 5 49 ? 144.957 117.981 181.722 1.00 87.79 49 GLN D CA 1
ATOM 16240 C C . GLN G 5 49 ? 145.222 119.217 182.572 1.00 87.79 49 GLN D C 1
ATOM 16241 O O . GLN G 5 49 ? 145.530 119.107 183.765 1.00 87.79 49 GLN D O 1
ATOM 16245 N N . VAL G 5 50 ? 145.123 120.404 181.973 1.00 81.06 50 VAL D N 1
ATOM 16246 C CA . VAL G 5 50 ? 145.304 121.638 182.731 1.00 81.06 50 VAL D CA 1
ATOM 16247 C C . VAL G 5 50 ? 144.205 121.785 183.775 1.00 81.06 50 VAL D C 1
ATOM 16248 O O . VAL G 5 50 ? 144.468 122.125 184.935 1.00 81.06 50 VAL D O 1
ATOM 16252 N N . ARG G 5 51 ? 142.956 121.529 183.380 1.00 86.17 51 ARG D N 1
ATOM 16253 C CA . ARG G 5 51 ? 141.833 121.766 184.281 1.00 86.17 51 ARG D CA 1
ATOM 16254 C C . ARG G 5 51 ? 141.570 120.560 185.175 1.00 86.17 51 ARG D C 1
ATOM 16255 O O . ARG G 5 51 ? 141.345 120.709 186.382 1.00 86.17 51 ARG D O 1
ATOM 16259 N N . LYS G 5 52 ? 141.591 119.355 184.602 1.00 83.30 52 LYS D N 1
ATOM 16260 C CA . LYS G 5 52 ? 141.174 118.147 185.310 1.00 83.30 52 LYS D CA 1
ATOM 16261 C C . LYS G 5 52 ? 142.343 117.418 185.966 1.00 83.30 52 LYS D C 1
ATOM 16262 O O . LYS G 5 52 ? 142.372 117.259 187.189 1.00 83.30 52 LYS D O 1
ATOM 16266 N N . ALA G 5 53 ? 143.308 116.968 185.171 1.00 84.85 53 ALA D N 1
ATOM 16267 C CA . ALA G 5 53 ? 144.420 116.178 185.689 1.00 84.85 53 ALA D CA 1
ATOM 16268 C C . ALA G 5 53 ? 145.283 116.997 186.642 1.00 84.85 53 ALA D C 1
ATOM 16269 O O . ALA G 5 53 ? 146.033 116.444 187.447 1.00 84.85 53 ALA D O 1
ATOM 16273 N N . PRO H 5 22 ? 139.183 136.880 142.891 1.00 99.42 22 PRO C N 1
ATOM 16274 C CA . PRO H 5 22 ? 139.126 136.459 144.294 1.00 99.42 22 PRO C CA 1
ATOM 16275 C C . PRO H 5 22 ? 140.103 137.223 145.180 1.00 99.42 22 PRO C C 1
ATOM 16276 O O . PRO H 5 22 ? 140.754 136.624 146.035 1.00 99.42 22 PRO C O 1
ATOM 16279 N N . GLN H 5 23 ? 140.205 138.537 144.968 1.00 100.97 23 GLN C N 1
ATOM 16280 C CA . GLN H 5 23 ? 141.076 139.352 145.808 1.00 100.97 23 GLN C CA 1
ATOM 16281 C C . GLN H 5 23 ? 140.614 139.322 147.258 1.00 100.97 23 GLN C C 1
ATOM 16282 O O . GLN H 5 23 ? 141.399 139.033 148.168 1.00 100.97 23 GLN C O 1
ATOM 16286 N N . LEU H 5 24 ? 139.332 139.614 147.493 1.00 103.29 24 LEU C N 1
ATOM 16287 C CA . LEU H 5 24 ? 138.804 139.555 148.851 1.00 103.29 24 LEU C CA 1
ATOM 16288 C C . LEU H 5 24 ? 138.876 138.137 149.404 1.00 103.29 24 LEU C C 1
ATOM 16289 O O . LEU H 5 24 ? 139.303 137.927 150.545 1.00 103.29 24 LEU C O 1
ATOM 16293 N N . CYS H 5 25 ? 138.473 137.149 148.601 1.00 101.53 25 CYS C N 1
ATOM 16294 C CA . CYS H 5 25 ? 138.533 135.762 149.049 1.00 101.53 25 CYS C CA 1
ATOM 16295 C C . CYS H 5 25 ? 139.970 135.324 149.305 1.00 101.53 25 CYS C C 1
ATOM 16296 O O . CYS H 5 25 ? 140.250 134.638 150.294 1.00 101.53 25 CYS C O 1
ATOM 16300 N N . TYR H 5 26 ? 140.896 135.699 148.418 1.00 106.39 26 TYR C N 1
ATOM 16301 C CA . TYR H 5 26 ? 142.294 135.328 148.614 1.00 106.39 26 TYR C CA 1
ATOM 16302 C C . TYR H 5 26 ? 142.856 135.956 149.882 1.00 106.39 26 TYR C C 1
ATOM 16303 O O . TYR H 5 26 ? 143.578 135.300 150.645 1.00 106.39 26 TYR C O 1
ATOM 16307 N N . ILE H 5 27 ? 142.537 137.230 150.123 1.00 100.03 27 ILE C N 1
ATOM 16308 C CA . ILE H 5 27 ? 143.000 137.898 151.334 1.00 100.03 27 ILE C CA 1
ATOM 16309 C C . ILE H 5 27 ? 142.434 137.207 152.566 1.00 100.03 27 ILE C C 1
ATOM 16310 O O . ILE H 5 27 ? 143.146 136.979 153.552 1.00 100.03 27 ILE C O 1
ATOM 16314 N N . LEU H 5 28 ? 141.143 136.866 152.533 1.00 102.26 28 LEU C N 1
ATOM 16315 C CA . LEU H 5 28 ? 140.535 136.184 153.670 1.00 102.26 28 LEU C CA 1
ATOM 16316 C C . LEU H 5 28 ? 141.196 134.835 153.916 1.00 102.26 28 LEU C C 1
ATOM 16317 O O . LEU H 5 28 ? 141.463 134.466 155.065 1.00 102.26 28 LEU C O 1
ATOM 16321 N N . ASP H 5 29 ? 141.468 134.084 152.848 1.00 100.14 29 ASP C N 1
ATOM 16322 C CA . ASP H 5 29 ? 142.100 132.778 153.002 1.00 100.14 29 ASP C CA 1
ATOM 16323 C C . ASP H 5 29 ? 143.492 132.913 153.605 1.00 100.14 29 ASP C C 1
ATOM 16324 O O . ASP H 5 29 ? 143.864 132.162 154.517 1.00 100.14 29 ASP C O 1
ATOM 16328 N N . ALA H 5 30 ? 144.282 133.867 153.106 1.00 103.72 30 ALA C N 1
ATOM 16329 C CA . ALA H 5 30 ? 145.626 134.057 153.642 1.00 103.72 30 ALA C CA 1
ATOM 16330 C C . ALA H 5 30 ? 145.577 134.481 155.104 1.00 103.72 30 ALA C C 1
ATOM 16331 O O . ALA H 5 30 ? 146.372 134.005 155.926 1.00 103.72 30 ALA C O 1
ATOM 16335 N N . ILE H 5 31 ? 144.653 135.380 155.447 1.00 100.59 31 ILE C N 1
ATOM 16336 C CA . ILE H 5 31 ? 144.530 135.821 156.831 1.00 100.59 31 ILE C CA 1
ATOM 16337 C C . ILE H 5 31 ? 144.136 134.653 157.720 1.00 100.59 31 ILE C C 1
ATOM 16338 O O . ILE H 5 31 ? 144.638 134.510 158.840 1.00 100.59 31 ILE C O 1
ATOM 16342 N N . LEU H 5 32 ? 143.225 133.805 157.243 1.00 103.93 32 LEU C N 1
ATOM 16343 C CA . LEU H 5 32 ? 142.820 132.642 158.023 1.00 103.93 32 LEU C CA 1
ATOM 16344 C C . LEU H 5 32 ? 143.991 131.694 158.240 1.00 103.93 32 LEU C C 1
ATOM 16345 O O . LEU H 5 32 ? 144.173 131.161 159.340 1.00 103.93 32 LEU C O 1
ATOM 16349 N N . PHE H 5 33 ? 144.795 131.466 157.200 1.00 103.02 33 PHE C N 1
ATOM 16350 C CA . PHE H 5 33 ? 145.958 130.597 157.351 1.00 103.02 33 PHE C CA 1
ATOM 16351 C C . PHE H 5 33 ? 146.942 131.167 158.366 1.00 103.02 33 PHE C C 1
ATOM 16352 O O . PHE H 5 33 ? 147.451 130.440 159.232 1.00 103.02 33 PHE C O 1
ATOM 16356 N N . LEU H 5 34 ? 147.221 132.470 158.278 1.00 101.91 34 LEU C N 1
ATOM 16357 C CA . LEU H 5 34 ? 148.142 133.088 159.227 1.00 101.91 34 LEU C CA 1
ATOM 16358 C C . LEU H 5 34 ? 147.592 133.021 160.647 1.00 101.91 34 LEU C C 1
ATOM 16359 O O . LEU H 5 34 ? 148.335 132.752 161.598 1.00 101.91 34 LEU C O 1
ATOM 16363 N N . TYR H 5 35 ? 146.292 133.268 160.811 1.00 99.20 35 TYR C N 1
ATOM 16364 C CA . TYR H 5 35 ? 145.691 133.192 162.136 1.00 99.20 35 TYR C CA 1
ATOM 16365 C C . TYR H 5 35 ? 145.775 131.778 162.689 1.00 99.20 35 TYR C C 1
ATOM 16366 O O . TYR H 5 35 ? 146.038 131.583 163.879 1.00 99.20 35 TYR C O 1
ATOM 16370 N N . GLY H 5 36 ? 145.543 130.776 161.840 1.00 102.54 36 GLY C N 1
ATOM 16371 C CA . GLY H 5 36 ? 145.671 129.402 162.289 1.00 102.54 36 GLY C CA 1
ATOM 16372 C C . GLY H 5 36 ? 147.084 129.067 162.725 1.00 102.54 36 GLY C C 1
ATOM 16373 O O . GLY H 5 36 ? 147.288 128.393 163.737 1.00 102.54 36 GLY C O 1
ATOM 16375 N N . ILE H 5 37 ? 148.080 129.538 161.970 1.00 96.06 37 ILE C N 1
ATOM 16376 C CA . ILE H 5 37 ? 149.469 129.286 162.350 1.00 96.06 37 ILE C CA 1
ATOM 16377 C C . ILE H 5 37 ? 149.791 129.971 163.673 1.00 96.06 37 ILE C C 1
ATOM 16378 O O . ILE H 5 37 ? 150.489 129.412 164.528 1.00 96.06 37 ILE C O 1
ATOM 16382 N N . VAL H 5 38 ? 149.288 131.192 163.863 1.00 98.00 38 VAL C N 1
ATOM 16383 C CA . VAL H 5 38 ? 149.539 131.911 165.110 1.00 98.00 38 VAL C CA 1
ATOM 16384 C C . VAL H 5 38 ? 148.874 131.195 166.278 1.00 98.00 38 VAL C C 1
ATOM 16385 O O . VAL H 5 38 ? 149.447 131.083 167.369 1.00 98.00 38 VAL C O 1
ATOM 16389 N N . LEU H 5 39 ? 147.649 130.712 166.074 1.00 95.74 39 LEU C N 1
ATOM 16390 C CA . LEU H 5 39 ? 146.963 129.972 167.126 1.00 95.74 39 LEU C CA 1
ATOM 16391 C C . LEU H 5 39 ? 147.709 128.690 167.469 1.00 95.74 39 LEU C C 1
ATOM 16392 O O . LEU H 5 39 ? 147.832 128.333 168.645 1.00 95.74 39 LEU C O 1
ATOM 16396 N N . THR H 5 40 ? 148.209 127.980 166.456 1.00 94.79 40 THR C N 1
ATOM 16397 C CA . THR H 5 40 ? 148.973 126.763 166.715 1.00 94.79 40 THR C CA 1
ATOM 16398 C C . THR H 5 40 ? 150.253 127.073 167.484 1.00 94.79 40 THR C C 1
ATOM 16399 O O . THR H 5 40 ? 150.640 126.326 168.392 1.00 94.79 40 THR C O 1
ATOM 16403 N N . LEU H 5 41 ? 150.927 128.172 167.133 1.00 97.14 41 LEU C N 1
ATOM 16404 C CA . LEU H 5 41 ? 152.133 128.560 167.861 1.00 97.14 41 LEU C CA 1
ATOM 16405 C C . LEU H 5 41 ? 151.811 128.922 169.307 1.00 97.14 41 LEU C C 1
ATOM 16406 O O . LEU H 5 41 ? 152.559 128.572 170.227 1.00 97.14 41 LEU C O 1
ATOM 16410 N N . LEU H 5 42 ? 150.701 129.626 169.529 1.00 87.01 42 LEU C N 1
ATOM 16411 C CA . LEU H 5 42 ? 150.300 129.939 170.896 1.00 87.01 42 LEU C CA 1
ATOM 16412 C C . LEU H 5 42 ? 149.964 128.670 171.669 1.00 87.01 42 LEU C C 1
ATOM 16413 O O . LEU H 5 42 ? 150.267 128.560 172.862 1.00 87.01 42 LEU C O 1
ATOM 16417 N N . TYR H 5 43 ? 149.317 127.710 171.008 1.00 86.76 43 TYR C N 1
ATOM 16418 C CA . TYR H 5 43 ? 149.017 126.440 171.658 1.00 86.76 43 TYR C CA 1
ATOM 16419 C C . TYR H 5 43 ? 150.298 125.718 172.047 1.00 86.76 43 TYR C C 1
ATOM 16420 O O . TYR H 5 43 ? 150.390 125.147 173.138 1.00 86.76 43 TYR C O 1
ATOM 16424 N N . CYS H 5 44 ? 151.302 125.745 171.169 1.00 81.35 44 CYS C N 1
ATOM 16425 C CA . CYS H 5 44 ? 152.597 125.159 171.505 1.00 81.35 44 CYS C CA 1
ATOM 16426 C C . CYS H 5 44 ? 153.237 125.875 172.691 1.00 81.35 44 CYS C C 1
ATOM 16427 O O . CYS H 5 44 ? 153.821 125.234 173.572 1.00 81.35 44 CYS C O 1
ATOM 16431 N N . ARG H 5 45 ? 153.139 127.205 172.729 1.00 89.06 45 ARG C N 1
ATOM 16432 C CA . ARG H 5 45 ? 153.742 127.962 173.823 1.00 89.06 45 ARG C CA 1
ATOM 16433 C C . ARG H 5 45 ? 153.076 127.632 175.154 1.00 89.06 45 ARG C C 1
ATOM 16434 O O . ARG H 5 45 ? 153.750 127.362 176.157 1.00 89.06 45 ARG C O 1
ATOM 16438 N N . LEU H 5 46 ? 151.744 127.644 175.180 1.00 85.19 46 LEU C N 1
ATOM 16439 C CA . LEU H 5 46 ? 151.032 127.326 176.413 1.00 85.19 46 LEU C CA 1
ATOM 16440 C C . LEU H 5 46 ? 151.245 125.870 176.809 1.00 85.19 46 LEU C C 1
ATOM 16441 O O . LEU H 5 46 ? 151.313 125.548 178.001 1.00 85.19 46 LEU C O 1
ATOM 16445 N N . LYS H 5 47 ? 151.348 124.973 175.826 1.00 83.40 47 LYS C N 1
ATOM 16446 C CA . LYS H 5 47 ? 151.630 123.578 176.132 1.00 83.40 47 LYS C CA 1
ATOM 16447 C C . LYS H 5 47 ? 153.009 123.427 176.752 1.00 83.40 47 LYS C C 1
ATOM 16448 O O . LYS H 5 47 ? 153.198 122.629 177.675 1.00 83.40 47 LYS C O 1
ATOM 16452 N N . ILE H 5 48 ? 153.992 124.173 176.247 1.00 81.59 48 ILE C N 1
ATOM 16453 C CA . ILE H 5 48 ? 155.317 124.161 176.860 1.00 81.59 48 ILE C CA 1
ATOM 16454 C C . ILE H 5 48 ? 155.226 124.660 178.294 1.00 81.59 48 ILE C C 1
ATOM 16455 O O . ILE H 5 48 ? 155.811 124.078 179.214 1.00 81.59 48 ILE C O 1
ATOM 16459 N N . GLN H 5 49 ? 154.466 125.735 178.504 1.00 90.04 49 GLN C N 1
ATOM 16460 C CA . GLN H 5 49 ? 154.306 126.285 179.848 1.00 90.04 49 GLN C CA 1
ATOM 16461 C C . GLN H 5 49 ? 153.686 125.261 180.793 1.00 90.04 49 GLN C C 1
ATOM 16462 O O . GLN H 5 49 ? 154.088 125.147 181.957 1.00 90.04 49 GLN C O 1
ATOM 16466 N N . VAL H 5 50 ? 152.697 124.509 180.312 1.00 86.75 50 VAL C N 1
ATOM 16467 C CA . VAL H 5 50 ? 152.008 123.549 181.171 1.00 86.75 50 VAL C CA 1
ATOM 16468 C C . VAL H 5 50 ? 152.888 122.331 181.427 1.00 86.75 50 VAL C C 1
ATOM 16469 O O . VAL H 5 50 ? 153.219 122.012 182.575 1.00 86.75 50 VAL C O 1
ATOM 16473 N N . ARG H 5 51 ? 153.282 121.633 180.359 1.00 84.76 51 ARG C N 1
ATOM 16474 C CA . ARG H 5 51 ? 154.037 120.394 180.515 1.00 84.76 51 ARG C CA 1
ATOM 16475 C C . ARG H 5 51 ? 155.369 120.634 181.215 1.00 84.76 51 ARG C C 1
ATOM 16476 O O . ARG H 5 51 ? 155.763 119.856 182.092 1.00 84.76 51 ARG C O 1
ATOM 16480 N N . LYS H 5 52 ? 156.080 121.703 180.842 1.00 94.34 52 LYS C N 1
ATOM 16481 C CA . LYS H 5 52 ? 157.382 121.974 181.443 1.00 94.34 52 LYS C CA 1
ATOM 16482 C C . LYS H 5 52 ? 157.285 122.114 182.956 1.00 94.34 52 LYS C C 1
ATOM 16483 O O . LYS H 5 52 ? 158.272 121.883 183.664 1.00 94.34 52 LYS C O 1
ATOM 16487 N N . ALA H 5 53 ? 156.116 122.492 183.467 1.00 87.54 53 ALA C N 1
ATOM 16488 C CA . ALA H 5 53 ? 155.897 122.588 184.905 1.00 87.54 53 ALA C CA 1
ATOM 16489 C C . ALA H 5 53 ? 154.874 121.551 185.354 1.00 87.54 53 ALA C C 1
ATOM 16490 O O . ALA H 5 53 ? 154.759 120.479 184.758 1.00 87.54 53 ALA C O 1
#

Radius of gyration: 53.2 Å; Cα contacts (8 Å, |Δi|>4): 3374; chains: 8; bounding box: 105×129×162 Å

Foldseek 3Di:
DDFWQKDKDKFWDEPVVPDPPFQKTKIWIKIKGGQDQDKDKDKDQPPFDKDKDWDGWDADPVVRMTIIIIMMMTGHNQQVTKMKMKMADVVRHPPSIDIDIGGNYDDDWDPWDKDKDKDDADPPPGRDQKIKIKIKTWWIQDDPKDKFKAQQNHTDDCVQKDKDWDQDDRTIMIIIMHIGGPVSQVVWTKMKTWIDDPPGIDIDIDHNPDDDDFDDKDKDKAWFALCCCFVVVWGKIKIKMWRAAPDDDDKDKDKAWPVRPDFDDKDKDKDAGNVRGIMMMIIGGDHSVCQVVFTKMKMWMDDPPDPGTDIDIDTDDDDDFDAKDKDKDWDPDDPPPNFKTKIKMKIWFGARQRKDKFKADPNDGDDPVQKDKDGWDQDPDGITMMMIMGMGGNVRCVVPFKMKMKMQAPRDPPRSMDIDMDGNPD/DDADQWDKDKFFDAPVRPDPPDFKGKIWIKTPQGQDQDKDKDKDFPPFAWDKDWDGWAQDPVGGHTMIIIMTMTGDVQQPTKMKMKMGDVVVHPPSIDIDIDGNPRDDAWDKDKDKDKDDDPPVPDRDQKMKIKMKIKGHADDDKDKFKQWLHHTDDQVQKDKDKDADPGMIMMMIMGMDGPVVQVVFTKMWIWIQDPNPIDIDIDHRDDDLQQPNKHKDKAFFALCCLAVVQWTKIKIKIWFAQDDPDDKPKDKAWPVRDDFDDKDKDKDQDPVNIIMMMMMGTDHSVVQVVWTKMKIWIDDPVGPDINMDIGTDDDDDWDAKDKDKAWDADDPPPNFKTKIKMKIWATQDQGKDKFKAAPNHTDDPPQKDKDGWDADPPHITMIMMMGMDGNVRCPVPFKMKIKMAADVNPPSSMDIDIYGNPD/DPDDFWAKDKAKDADDPVCLVVQKHKIKIKIWGTLQQDKDKWKCFAPGTDRPQWDKDRFDDDVHNHTIIIIMGIDTSVVLQVGQWMWIWIGRDPPTDIHIYHND/DPDDQDDKDKDKDFDDPVQLVVQKGKIKIKIKQFGQFDKDKWKAFAPGTDPPQKDKATFDDDVHSGTIIMIIRIDGSVVLVVGPWIWIWMGGPNDIDIDTHHRD/DAAKDKAKPPLWQEEAQQDKIKMFIDPVCCPVVFQKFKDWPNHGDPCSHTTHIDGRHDQVNWGWMWIGGPPHDTHGTDTHGYDHFQWEKTKRPLADAQQAKIKIFIAGPPNAWWAFKWKDFPNHTDDTDGGTDMDIGGGHHQVRWAWMWIWTAGPNHTDIYDIGTHGYDYDDVVVVVVVVVVVVVVVCVVVCVVVVVVVVVVVVD/DVVLVVPLQVLLVVLLVLLVQLQQLQVVVCVPDQLVPQDQQLSPCNNVSVSVVLSVLLNQLSVLSNCCNPVVDLSSLVSNQVSLVSLQVSLVVLVVVLVSSVVSLVNSCVVQVCVPNVDPSNVSNVSSSSSNSSSSNSSSVSSNSSNSSSVCSPVPD/DVVVVVVVVVVVVVVVVVVVVCVVVVCVVVPD/DVVVVVVVVVVVVVVVVVVVVVVVVVCVVVVD

Organism: Homo sapiens (NCBI:txid9606)

Secondary structure (P-SEA, 3-state):
ccbbbbbbccccccccccbbbbbbbccccccccccccccccccccccccccccccccccccccbbbbbcccccccbbbbbbbbbccbbbbbccccccccccccccccccccccccbbbbbccccccccccccccccccccccccccccbbbbbcccbbbbccbbbbbbccccaaaaaaaaaaaaaaaaaaaaaaaaaaaaaaaac/cccccccaaaaaaaaaaaaaaaaaccaaaaaccccccccccccccccccccccaaaaaaaaaaaaccccccccaaaaaaaaaaaaaaaaaaaaaaaaaaaaaaaaaaaaaaacccccccaaaaaaaaaaaaaaaaaaaaaaaaaaaaaaaccccccc/caaaaaaaaaaaaaaaaaaaaaaaaaaaaaac/caaaaaaaaaaaaaaaaaaaaaaaaaaaaccc/ccbbbbbbbbbbcccccccccccccccccccccccccbbbbbbbbccccbbbbbccbbbbccccbbbbbbbbbbccccccbbbbbbbbbcccccccbbbbbbbcbbbbbccbbbbbbccccccccccccbbbbbbbbccccccbbbbbbbccccccccccbbbbbbbcccbbbbbbbbbbcccccccbbbbbbccccccccccccccccccccccccccccccccccccccccbbbbbbbbcccccccbbbbbbbbccccccccbbbbbbbbccccbbbbbbbbbccaaaaaaccccbbbbbcccccccbbbbbcccbbbbbbbbbbbbbbccccccccbbbbbbbbcccccccbbbbbbcccccccccccccccccccccccbbbbbbbbbcaaaaaaccbbbbbbbccccccccbbbbbbbccc/cbbbbbbbbbbbcccccccccccbbbbbccccccccccbbbbbbcccbbbbbbbcccccccccccbbbbbbbbbccccccbbbbbbbbbccccccbbbbbbbcccccbbbbbbbbccccccccccccccbbbbbbbbccccccbbbbbbbccccccccccbbbbbbccccbbbbbbbbbbcccccccbbbbbbbbbccccbbbbbbccccccccccbbbbbbbbcccccccccbbbbbbbbcccccccccccccccccccccccbbbbbbbbccccbbbbbbbbbbbaaaaaaccbbbbbbbcccccccbbbbbbccccbbbbbbbbbbbbcccccccccbbbbbbbccccccbbbbbccccccccccccbbbbccccccccccbbbbbbbbcaaaaaaccbbbbbbbccccccccbbbbbbbccc/cccccccbbbbbbcccaaaaaacbbbbbbbbccccccbbbbbbbccccccccccccccbbbccccbbbbbbbbbbcaaaaaaccbbbbbbccccbbbbbbbccc/cccccccbbbbbbccccccccccbbbbbbbbccccccbbbbbbbcccccccccbbbbcbbbccccbbbbcccccccaaaaaaccbbbbccccccbbbbbbbccc